Protein AF-0000000086599008 (afdb_homodimer)

Nearest PDB structures (foldseek):
  5wx5-assembly1_A  TM=8.275E-01  e=1.636E-22  Tetradium ruticarpum
  5wx4-assembly1_A  TM=8.277E-01  e=3.297E-22  Tetradium ruticarpum
  1xes-assembly2_C  TM=8.003E-01  e=1.735E-22  Pinus sylvestris
  7cb3-assembly1_B  TM=7.772E-01  e=2.545E-21  Mycobacterium marinum M
  2h84-assembly1_B  TM=8.017E-01  e=1.384E-20  Dictyostelium discoideum AX4

Solvent-accessible surface area (backbone atoms only — not comparable to full-atom values): 46824 Å² total; per-residue (Å²): 117,66,68,59,52,45,48,60,50,46,48,55,48,24,47,49,48,21,53,48,46,48,51,45,52,56,54,65,46,42,41,41,24,33,55,44,67,23,55,42,69,80,62,77,90,32,46,41,30,67,67,55,55,46,50,58,43,66,70,32,82,88,50,54,68,67,57,42,42,48,50,53,52,50,33,53,68,41,47,45,44,58,62,16,33,46,57,67,52,59,79,70,68,37,48,82,68,53,41,73,63,52,25,49,52,56,50,47,57,39,49,71,48,14,45,58,49,36,28,58,77,65,72,46,56,55,61,59,39,42,30,40,34,27,38,28,23,63,55,46,41,37,37,14,72,48,32,49,50,29,32,74,57,47,30,45,44,63,38,45,73,44,33,36,22,9,46,37,28,24,34,45,59,52,49,50,48,55,51,47,40,45,26,62,76,44,75,70,39,33,32,39,38,38,24,26,52,43,52,48,57,43,45,43,72,72,81,51,63,41,23,45,50,41,62,58,44,54,23,50,36,25,30,26,35,36,33,33,35,36,71,90,48,54,87,65,18,43,29,36,61,75,46,76,44,63,32,36,42,16,43,40,66,69,34,31,62,16,33,31,53,49,62,51,97,86,64,51,44,22,38,35,52,41,90,53,31,59,58,40,50,50,54,39,48,53,57,40,45,68,65,43,43,77,75,56,42,49,67,68,58,54,50,51,40,51,50,46,45,48,51,48,52,54,44,50,75,65,44,94,75,70,77,72,75,74,73,68,70,68,58,68,76,46,33,72,40,55,28,41,35,30,82,36,50,68,48,47,50,51,50,32,62,74,53,67,53,53,71,76,48,44,41,36,26,54,51,31,20,17,48,38,25,20,13,49,26,21,21,39,57,52,15,47,33,46,40,21,43,69,51,65,43,39,56,70,36,27,38,37,37,40,26,50,21,38,17,25,30,25,31,35,35,35,31,31,27,61,38,73,38,57,59,26,72,78,38,60,88,52,51,86,67,52,80,67,91,68,79,69,41,68,59,49,78,77,42,60,57,67,75,55,78,64,73,86,72,64,65,74,80,77,84,127,116,66,67,59,53,45,49,60,51,45,49,55,48,24,48,50,49,22,53,50,45,48,51,46,52,56,53,64,46,41,40,41,25,33,54,46,66,23,55,43,69,80,62,77,88,31,46,42,30,66,66,54,54,44,49,56,42,65,69,33,83,86,50,55,68,68,57,41,44,50,50,53,53,50,32,52,69,41,48,44,43,58,62,16,33,45,58,66,51,60,79,69,68,37,50,83,65,54,42,71,62,52,24,48,52,55,51,47,57,39,49,71,48,14,46,60,50,37,28,59,78,66,72,47,56,54,59,60,38,43,32,39,36,28,37,28,22,64,55,47,40,37,37,15,71,48,32,49,50,31,33,74,56,47,30,43,43,64,38,45,74,43,34,36,23,8,45,38,28,24,34,44,60,53,50,50,48,55,50,46,39,44,26,63,77,43,75,70,39,33,33,39,39,38,25,25,52,43,52,47,56,41,43,43,72,69,83,53,64,41,24,44,50,40,64,57,43,54,23,50,34,25,30,25,36,36,34,31,35,35,71,91,48,54,85,66,18,45,30,36,59,74,46,75,45,63,32,36,42,17,43,38,64,69,33,31,61,17,32,30,51,49,60,52,97,85,64,52,42,22,39,36,52,42,90,52,33,58,58,39,50,51,52,39,48,53,57,38,43,68,65,43,45,77,75,54,43,47,68,67,57,54,49,50,40,51,50,46,44,48,52,48,53,54,45,51,74,65,44,93,76,71,78,74,76,75,73,69,70,70,59,68,76,47,34,73,41,55,29,42,37,30,82,37,49,67,49,48,49,51,50,32,62,74,53,67,52,51,70,76,47,46,40,35,25,53,51,31,20,16,48,38,26,20,12,49,26,22,23,41,57,52,16,46,32,45,38,20,44,68,52,67,43,38,56,70,37,27,37,37,37,40,28,50,21,38,18,25,32,23,30,35,33,35,30,31,26,60,39,74,39,56,59,27,72,78,38,57,87,51,52,87,68,54,81,68,92,68,79,70,41,71,59,47,77,77,42,59,57,69,74,55,78,64,74,88,70,64,66,74,79,79,84,125

Foldseek 3Di:
DVVVVVCVVCVVVVVVVVVVVVVVVLVQLLWKFWLDKFKDDDDQVFFAALVLLLVLLVVQPQHDDVLSLLLSVLLQAFLAAGGAGAQPCSVVNNLVPFDLVSLLVLVVSGLVPTVVVGCVVSVHALQQAQEEEEEEAPHDDPVGSQVVSCVVRVYHPNRHYYYHYNWWQQVQLVRSVVVSVVSSPDGWHKYKYKYFYRCRLANFNHRDSQQSSCVSFAGGMIMIIIMHSHPVCLLSTFKIFQDKDKDFDLVDPLQQPQWAWDADPVGTIGIGHHPCNLVSLLVQVVVRCVVCVVRQADPVLVVVLVVQQVVVVVVCVVDVDDPDDRDARACVRRAVAEQEQLPTDSNLVSVCVNNVHDCVRSFLSSQLCHNHGHRMNCSSVSSVLLCLQVQNAAAQGKYKYWYFTHSTMIMITIIGGHHGGHDNRNNVVPSVCDDPPDSRHVVCVVPVCSPVPDPVPDDPPDPD/DVVVVVCVVCVVVVVVVVVVVCVVVLVQLLWKFWLDKFKDDDDQVFFAALVLLLVLLVVQPQHDDVLSLLLSVLLQAFLAAGGAGAQPCSVVSNLVPFDLVSLLVLVVSGLVPTVCVGCVVSVHALQQAQEEEEEEAPHDDPVGSQVVSCVVRVYHPNRHYYYHYNWWQQVQLVRSVVVSVVSSPDGWHKYKYKYFYRCRLANFNHRDSQQSSCVSFAGGMIMIIIMHSHPVCLLSTFKIFQDKDKDFDLVDPLQQPQWDWDADPVRTIGIGHHPCNLVSLLVQVVVRCVVCVVRFADPVLVVVLVVQQVVVVVVCVVDVDDPDDRDARACVRRAVAEQEQLPTDSNLVSVCVNNVHDCVRSFLSSQLCHNHGHRMNCSSVSSVLLCLQVQNAAAQGKYKYWYFTHSTMIMITIIGGHHGGHDNRVNVVPSVCDDPPDSRHVVCVVPVCSPVPDPVPDDPPDPD

Organism: Rhododendron simsii (NCBI:txid118357)

InterPro domains:
  IPR012392 Very-long-chain 3-ketoacyl-CoA synthase [PIRSF036417] (17-447)
  IPR012392 Very-long-chain 3-ketoacyl-CoA synthase [PTHR31561] (13-436)
  IPR013601 FAE1/Type III polyketide synthase-like protein [PF08392] (26-313)
  IPR013747 Beta-ketoacyl-[acyl-carrier-protein] synthase III, C-terminal [PF08541] (335-416)
  IPR016039 Thiolase-like [G3DSA:3.40.47.10] (51-417)
  IPR016039 Thiolase-like [SSF53901] (23-230)
  IPR016039 Thiolase-like [SSF53901] (244-418)

Radius of gyration: 29.87 Å; Cα contacts (8 Å, |Δi|>4): 1946; chains: 2; bounding box: 101×78×95 Å

Structure (mmCIF, N/CA/C/O backbone):
data_AF-0000000086599008-model_v1
#
loop_
_entity.id
_entity.type
_entity.pdbx_description
1 polymer '3-ketoacyl-CoA synthase'
#
loop_
_atom_site.group_PDB
_atom_site.id
_atom_site.type_symbol
_atom_site.label_atom_id
_atom_site.label_alt_id
_atom_site.label_comp_id
_atom_site.label_asym_id
_atom_site.label_entity_id
_atom_site.label_seq_id
_atom_site.pdbx_PDB_ins_code
_atom_site.Cartn_x
_atom_site.Cartn_y
_atom_site.Cartn_z
_atom_site.occupancy
_atom_site.B_iso_or_equiv
_atom_site.auth_seq_id
_atom_site.auth_comp_id
_atom_site.auth_asym_id
_atom_site.auth_atom_id
_atom_site.pdbx_PDB_model_num
ATOM 1 N N . MET A 1 1 ? 62.406 -3.705 0.628 1 47.66 1 MET A N 1
ATOM 2 C CA . MET A 1 1 ? 61.938 -3.184 1.903 1 47.66 1 MET A CA 1
ATOM 3 C C . MET A 1 1 ? 60.969 -2.02 1.687 1 47.66 1 MET A C 1
ATOM 5 O O . MET A 1 1 ? 59.969 -1.896 2.393 1 47.66 1 MET A O 1
ATOM 9 N N . ASP A 1 2 ? 61.281 -1.154 0.633 1 55.72 2 ASP A N 1
ATOM 10 C CA . ASP A 1 2 ? 60.625 0.132 0.427 1 55.72 2 ASP A CA 1
ATOM 11 C C . ASP A 1 2 ? 59.219 -0.053 -0.178 1 55.72 2 ASP A C 1
ATOM 13 O O . ASP A 1 2 ? 58.281 0.649 0.194 1 55.72 2 ASP A O 1
ATOM 17 N N . ASN A 1 3 ? 59.156 -0.973 -1.075 1 58.06 3 ASN A N 1
ATOM 18 C CA . ASN A 1 3 ? 57.875 -1.162 -1.749 1 58.06 3 ASN A CA 1
ATOM 19 C C . ASN A 1 3 ? 56.844 -1.786 -0.819 1 58.06 3 ASN A C 1
ATOM 21 O O . ASN A 1 3 ? 55.656 -1.479 -0.913 1 58.06 3 ASN A O 1
ATOM 25 N N . PHE A 1 4 ? 57.375 -2.59 0.137 1 58.69 4 PHE A N 1
ATOM 26 C CA . PHE A 1 4 ? 56.5 -3.225 1.094 1 58.69 4 PHE A CA 1
ATOM 27 C C . PHE A 1 4 ? 55.906 -2.193 2.059 1 58.69 4 PHE A C 1
ATOM 29 O O . PHE A 1 4 ? 54.719 -2.236 2.385 1 58.69 4 PHE A O 1
ATOM 36 N N . LEU A 1 5 ? 56.781 -1.281 2.449 1 54.84 5 LEU A N 1
ATOM 37 C CA . LEU A 1 5 ? 56.312 -0.228 3.355 1 54.84 5 LEU A CA 1
ATOM 38 C C . LEU A 1 5 ? 55.344 0.703 2.664 1 54.84 5 LEU A C 1
ATOM 40 O O . LEU A 1 5 ? 54.375 1.154 3.277 1 54.84 5 LEU A O 1
ATOM 44 N N . LEU A 1 6 ? 55.625 0.881 1.395 1 55.94 6 LEU A N 1
ATOM 45 C CA . LEU A 1 6 ? 54.688 1.704 0.617 1 55.94 6 LEU A CA 1
ATOM 46 C C . LEU A 1 6 ? 53.344 1.042 0.515 1 55.94 6 LEU A C 1
ATOM 48 O O . LEU A 1 6 ? 52.312 1.71 0.643 1 55.94 6 LEU A O 1
ATOM 52 N N . LEU A 1 7 ? 53.406 -0.237 0.346 1 58.81 7 LEU A N 1
ATOM 53 C CA . LEU A 1 7 ? 52.125 -0.974 0.258 1 58.81 7 LEU A CA 1
ATOM 54 C C . LEU A 1 7 ? 51.406 -0.952 1.593 1 58.81 7 LEU A C 1
ATOM 56 O O . LEU A 1 7 ? 50.156 -0.876 1.626 1 58.81 7 LEU A O 1
ATOM 60 N N . LEU A 1 8 ? 52.188 -0.824 2.666 1 61.72 8 LEU A N 1
ATOM 61 C CA . LEU A 1 8 ? 51.625 -0.815 4.004 1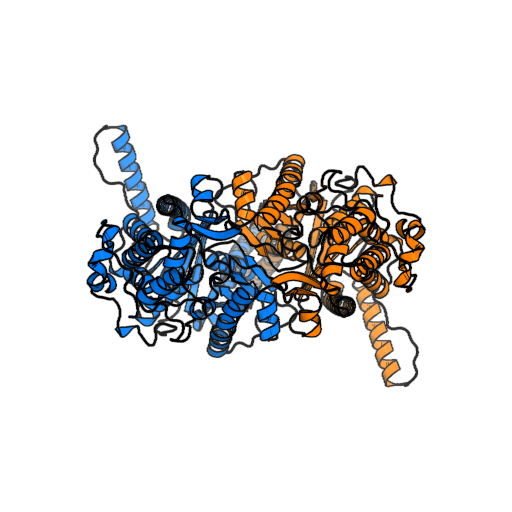 61.72 8 LEU A CA 1
ATOM 62 C C . LEU A 1 8 ? 50.875 0.492 4.273 1 61.72 8 LEU A C 1
ATOM 64 O O . LEU A 1 8 ? 49.906 0.511 5 1 61.72 8 LEU A O 1
ATOM 68 N N . TYR A 1 9 ? 51.469 1.512 3.656 1 60.59 9 TYR A N 1
ATOM 69 C CA . TYR A 1 9 ? 50.812 2.805 3.881 1 60.59 9 TYR A CA 1
ATOM 70 C C . TYR A 1 9 ? 49.75 3.084 2.818 1 60.59 9 TYR A C 1
ATOM 72 O O . TYR A 1 9 ? 48.719 3.689 3.107 1 60.59 9 TYR A O 1
ATOM 80 N N . ILE A 1 10 ? 50.062 2.592 1.676 1 57.19 10 ILE A N 1
ATOM 81 C CA . ILE A 1 10 ? 49.156 2.922 0.56 1 57.19 10 ILE A CA 1
ATOM 82 C C . ILE A 1 10 ? 47.875 2.131 0.677 1 57.19 10 ILE A C 1
ATOM 84 O O . ILE A 1 10 ? 46.781 2.662 0.411 1 57.19 10 ILE A O 1
ATOM 88 N N . ALA A 1 11 ? 48.031 0.983 1.202 1 62.31 11 ALA A N 1
ATOM 89 C CA . ALA A 1 11 ? 46.844 0.135 1.267 1 62.31 11 ALA A CA 1
ATOM 90 C C . ALA A 1 11 ? 45.812 0.681 2.271 1 62.31 11 ALA A C 1
ATOM 92 O O . ALA A 1 11 ? 44.656 0.869 1.942 1 62.31 11 ALA A O 1
ATOM 93 N N . PRO A 1 12 ? 46.344 1.029 3.449 1 63.88 12 PRO A N 1
ATOM 94 C CA . PRO A 1 12 ? 45.375 1.584 4.395 1 63.88 12 PRO A CA 1
ATOM 95 C C . PRO A 1 12 ? 44.844 2.947 3.961 1 63.88 12 PRO A C 1
ATOM 97 O O . PRO A 1 12 ? 43.656 3.238 4.141 1 63.88 12 PRO A O 1
ATOM 100 N N . LEU A 1 13 ? 45.688 3.693 3.393 1 60.97 13 LEU A N 1
ATOM 101 C CA . LEU A 1 13 ? 45.25 5.012 2.941 1 60.97 13 LEU A CA 1
ATOM 102 C C . LEU A 1 13 ? 44.281 4.895 1.776 1 60.97 13 LEU A C 1
ATOM 104 O O . LEU A 1 13 ? 43.312 5.645 1.705 1 60.97 13 LEU A O 1
ATOM 108 N N . SER A 1 14 ? 44.594 4.02 0.906 1 58.94 14 SER A N 1
ATOM 109 C CA . SER A 1 14 ? 43.688 3.773 -0.205 1 58.94 14 SER A CA 1
ATOM 110 C C . SER A 1 14 ? 42.344 3.246 0.29 1 58.94 14 SER A C 1
ATOM 112 O O . SER A 1 14 ? 41.312 3.631 -0.228 1 58.94 14 SER A O 1
ATOM 114 N N . TYR A 1 15 ? 42.438 2.469 1.334 1 63.31 15 TYR A N 1
ATOM 115 C CA . TYR A 1 15 ? 41.219 1.973 1.946 1 63.31 15 TYR A CA 1
ATOM 116 C C . TYR A 1 15 ? 40.438 3.107 2.602 1 63.31 15 TYR A C 1
ATOM 118 O O . TYR A 1 15 ? 39.219 3.188 2.465 1 63.31 15 TYR A O 1
ATOM 126 N N . LEU A 1 16 ? 41.219 3.936 3.199 1 62.75 16 LEU A N 1
ATOM 127 C CA . LEU A 1 16 ? 40.562 5.082 3.838 1 62.75 16 LEU A CA 1
ATOM 128 C C . LEU A 1 16 ? 39.938 6.004 2.799 1 62.75 16 LEU A C 1
ATOM 130 O O . LEU A 1 16 ? 38.812 6.492 2.988 1 62.75 16 LEU A O 1
ATOM 134 N N . PHE A 1 17 ? 40.625 6.188 1.761 1 62 17 PHE A N 1
ATOM 135 C CA . PHE A 1 17 ? 40.094 7.027 0.695 1 62 17 PHE A CA 1
ATOM 136 C C . PHE A 1 17 ? 38.875 6.367 0.039 1 62 17 PHE A C 1
ATOM 138 O O . PHE A 1 17 ? 37.906 7.043 -0.29 1 62 17 PHE A O 1
ATOM 145 N N . PHE A 1 18 ? 39 5.145 0.009 1 59.31 18 PHE A N 1
ATOM 146 C CA . PHE A 1 18 ? 37.875 4.375 -0.521 1 59.31 18 PHE A CA 1
ATOM 147 C C . PHE A 1 18 ? 36.656 4.527 0.367 1 59.31 18 PHE A C 1
ATOM 149 O O . PHE A 1 18 ? 35.531 4.754 -0.128 1 59.31 18 PHE A O 1
ATOM 156 N N . LYS A 1 19 ? 36.875 4.391 1.533 1 61.34 19 LYS A N 1
ATOM 157 C CA . LYS A 1 19 ? 35.781 4.539 2.482 1 61.34 19 LYS A CA 1
ATOM 158 C C . LYS A 1 19 ? 35.188 5.949 2.438 1 61.34 19 LYS A C 1
ATOM 160 O O . LYS A 1 19 ? 33.969 6.129 2.504 1 61.34 19 LYS A O 1
ATOM 165 N N . LEU A 1 20 ? 36.094 6.789 2.24 1 61.5 20 LEU A N 1
ATOM 166 C CA . LEU A 1 20 ? 35.656 8.18 2.174 1 61.5 20 LEU A CA 1
ATOM 167 C C . LEU A 1 20 ? 34.875 8.438 0.887 1 61.5 20 LEU A C 1
ATOM 169 O O . LEU A 1 20 ? 33.812 9.094 0.907 1 61.5 20 LEU A O 1
ATOM 173 N N . PHE A 1 21 ? 35.344 7.914 -0.182 1 57.62 21 PHE A N 1
ATOM 174 C CA . PHE A 1 21 ? 34.656 8.086 -1.454 1 57.62 21 PHE A CA 1
ATOM 175 C C . PHE A 1 21 ? 33.312 7.379 -1.441 1 57.62 21 PHE A C 1
ATOM 177 O O . PHE A 1 21 ? 32.344 7.895 -1.982 1 57.62 21 PHE A O 1
ATOM 184 N N . LYS A 1 22 ? 33.344 6.273 -0.887 1 57.28 22 LYS A N 1
ATOM 185 C CA . LYS A 1 22 ? 32.094 5.547 -0.727 1 57.28 22 LYS A CA 1
ATOM 186 C C . LYS A 1 22 ? 31.078 6.367 0.068 1 57.28 22 LYS A C 1
ATOM 188 O O . LYS A 1 22 ? 29.906 6.426 -0.288 1 57.28 22 LYS A O 1
ATOM 193 N N . LEU A 1 23 ? 31.641 6.867 0.99 1 57.47 23 LEU A N 1
ATOM 194 C CA . LEU A 1 23 ? 30.781 7.695 1.838 1 57.47 23 LEU A CA 1
ATOM 195 C C . LEU A 1 23 ? 30.281 8.914 1.075 1 57.47 23 LEU A C 1
ATOM 197 O O . LEU A 1 23 ? 29.109 9.281 1.195 1 57.47 23 LEU A O 1
ATOM 201 N N . ILE A 1 24 ? 31.203 9.367 0.272 1 57.69 24 ILE A N 1
ATOM 202 C CA . ILE A 1 24 ? 30.828 10.57 -0.472 1 57.69 24 ILE A CA 1
ATOM 203 C C . ILE A 1 24 ? 29.844 10.195 -1.578 1 57.69 24 ILE A C 1
ATOM 205 O O . ILE A 1 24 ? 28.844 10.898 -1.793 1 57.69 24 ILE A O 1
ATOM 209 N N . ASP A 1 25 ? 30.172 9.211 -2.297 1 56.62 25 ASP A N 1
ATOM 210 C CA . ASP A 1 25 ? 29.328 8.766 -3.398 1 56.62 25 ASP A CA 1
ATOM 211 C C . ASP A 1 25 ? 27.938 8.359 -2.898 1 56.62 25 ASP A C 1
ATOM 213 O O . ASP A 1 25 ? 26.938 8.672 -3.535 1 56.62 25 ASP A O 1
ATOM 217 N N . GLN A 1 26 ? 27.953 7.645 -1.909 1 55.84 26 GLN A N 1
ATOM 218 C CA . GLN A 1 26 ? 26.672 7.234 -1.317 1 55.84 26 GLN A CA 1
ATOM 219 C C . GLN A 1 26 ? 25.859 8.445 -0.887 1 55.84 26 GLN A C 1
ATOM 221 O O . GLN A 1 26 ? 24.625 8.453 -1.035 1 55.84 26 GLN A O 1
ATOM 226 N N . LYS A 1 27 ? 26.641 9.391 -0.465 1 57 27 LYS A N 1
ATOM 227 C CA . LYS A 1 27 ? 25.953 10.586 0.018 1 57 27 LYS A CA 1
ATOM 228 C C . LYS A 1 27 ? 25.406 11.414 -1.143 1 57 27 LYS A C 1
ATOM 230 O O . LYS A 1 27 ? 24.328 11.992 -1.052 1 57 27 LYS A O 1
ATOM 235 N N . ARG A 1 28 ? 26.219 11.57 -2.225 1 53.62 28 ARG A N 1
ATOM 236 C CA . ARG A 1 28 ? 25.812 12.43 -3.338 1 53.62 28 ARG A CA 1
ATOM 237 C C . ARG A 1 28 ? 24.578 11.883 -4.035 1 53.62 28 ARG A C 1
ATOM 239 O O . ARG A 1 28 ? 23.688 12.641 -4.414 1 53.62 28 ARG A O 1
ATOM 246 N N . HIS A 1 29 ? 24.562 10.594 -4.332 1 55.94 29 HIS A N 1
ATOM 247 C CA . HIS A 1 29 ? 23.5 10.039 -5.156 1 55.94 29 HIS A CA 1
ATOM 248 C C . HIS A 1 29 ? 22.297 9.633 -4.305 1 55.94 29 HIS A C 1
ATOM 250 O O . HIS A 1 29 ? 21.297 9.133 -4.828 1 55.94 29 HIS A O 1
ATOM 256 N N . GLN A 1 30 ? 22.375 10.125 -3.131 1 69 30 GLN A N 1
ATOM 257 C CA . GLN A 1 30 ? 21.281 9.688 -2.264 1 69 30 GLN A CA 1
ATOM 258 C C . GLN A 1 30 ? 20.375 10.859 -1.895 1 69 30 GLN A C 1
ATOM 260 O O . GLN A 1 30 ? 19.531 10.734 -1.007 1 69 30 GLN A O 1
ATOM 265 N N . CYS A 1 31 ? 20.484 11.828 -2.869 1 89.44 31 CYS A N 1
ATOM 266 C CA . CYS A 1 31 ? 19.656 12.992 -2.553 1 89.44 31 CYS A CA 1
ATOM 267 C C . CYS A 1 31 ? 18.219 12.789 -3.039 1 89.44 31 CYS A C 1
ATOM 269 O O . CYS A 1 31 ? 17.984 12.047 -3.994 1 89.44 31 CYS A O 1
ATOM 271 N N . CYS A 1 32 ? 17.359 13.305 -2.381 1 97 32 CYS A N 1
ATOM 272 C CA . CYS A 1 32 ? 15.938 13.312 -2.711 1 97 32 CYS A CA 1
ATOM 273 C C . CYS A 1 32 ? 15.422 14.742 -2.871 1 97 32 CYS A C 1
ATOM 275 O O . CYS A 1 32 ? 15.367 15.5 -1.898 1 97 32 CYS A O 1
ATOM 277 N N . TYR A 1 33 ? 15.078 15.086 -4.137 1 98.19 33 TYR A N 1
ATOM 278 C CA . TYR A 1 33 ? 14.617 16.438 -4.457 1 98.19 33 TYR A CA 1
ATOM 279 C C . TYR A 1 33 ? 13.141 16.422 -4.844 1 98.19 33 TYR A C 1
ATOM 281 O O . TYR A 1 33 ? 12.672 15.508 -5.516 1 98.19 33 TYR A O 1
ATOM 289 N N . ILE A 1 34 ? 12.461 17.438 -4.402 1 98.75 34 ILE A N 1
ATOM 290 C CA . ILE A 1 34 ? 11.156 17.719 -4.984 1 98.75 34 ILE A CA 1
ATOM 291 C C . ILE A 1 34 ? 11.312 18.688 -6.156 1 98.75 34 ILE A C 1
ATOM 293 O O . ILE A 1 34 ? 11.836 19.797 -5.988 1 98.75 34 ILE A O 1
ATOM 297 N N . LEU A 1 35 ? 10.867 18.266 -7.293 1 98.5 35 LEU A N 1
ATOM 298 C CA . LEU A 1 35 ? 10.914 19.141 -8.461 1 98.5 35 LEU A CA 1
ATOM 299 C C . LEU A 1 35 ? 9.695 20.062 -8.516 1 98.5 35 LEU A C 1
ATOM 301 O O . LEU A 1 35 ? 9.805 21.219 -8.93 1 98.5 35 LEU A O 1
ATOM 305 N N . ASP A 1 36 ? 8.609 19.484 -8.211 1 98.62 36 ASP A N 1
ATOM 306 C CA . ASP A 1 36 ? 7.348 20.219 -8.195 1 98.62 36 ASP A CA 1
ATOM 307 C C . ASP A 1 36 ? 6.27 19.453 -7.43 1 98.62 36 ASP A C 1
ATOM 309 O O . ASP A 1 36 ? 6.441 18.281 -7.117 1 98.62 36 ASP A O 1
ATOM 313 N N . TYR A 1 37 ? 5.262 20.141 -7.023 1 98.81 37 TYR A N 1
ATOM 314 C CA . TYR A 1 37 ? 4.051 19.547 -6.461 1 98.81 37 TYR A CA 1
ATOM 315 C C . TYR A 1 37 ? 2.82 20.359 -6.832 1 98.81 37 TYR A C 1
ATOM 317 O O . TYR A 1 37 ? 2.898 21.594 -6.965 1 98.81 37 TYR A O 1
ATOM 325 N N . GLN A 1 38 ? 1.698 19.656 -7.047 1 98.75 38 GLN A N 1
ATOM 326 C CA . GLN A 1 38 ? 0.44 20.312 -7.395 1 98.75 38 GLN A CA 1
ATOM 327 C C . GLN A 1 38 ? -0.715 19.75 -6.57 1 98.75 38 GLN A C 1
ATOM 329 O O . GLN A 1 38 ? -1.015 18.562 -6.637 1 98.75 38 GLN A O 1
ATOM 334 N N . CYS A 1 39 ? -1.359 20.656 -5.836 1 98.69 39 CYS A N 1
ATOM 335 C CA . CYS A 1 39 ? -2.531 20.281 -5.051 1 98.69 39 CYS A CA 1
ATOM 336 C C . CYS A 1 39 ? -3.801 20.391 -5.887 1 98.69 39 CYS A C 1
ATOM 338 O O . CYS A 1 39 ? -3.838 21.109 -6.887 1 98.69 39 CYS A O 1
ATOM 340 N N . TYR A 1 40 ? -4.75 19.625 -5.449 1 98.62 40 TYR A N 1
ATOM 341 C CA . TYR A 1 40 ? -6.051 19.578 -6.109 1 98.62 40 TYR A CA 1
ATOM 342 C C . TYR A 1 40 ? -7 20.609 -5.508 1 98.62 40 TYR A C 1
ATOM 344 O O . TYR A 1 40 ? -7.109 20.719 -4.285 1 98.62 40 TYR A O 1
ATOM 352 N N . LYS A 1 41 ? -7.578 21.344 -6.324 1 98.06 41 LYS A N 1
ATOM 353 C CA . LYS A 1 41 ? -8.656 22.266 -5.957 1 98.06 41 LYS A CA 1
ATOM 354 C C . LYS A 1 41 ? -9.914 21.984 -6.77 1 98.06 41 LYS A C 1
ATOM 356 O O . LYS A 1 41 ? -9.977 22.312 -7.961 1 98.06 41 LYS A O 1
ATOM 361 N N . PRO A 1 42 ? -10.93 21.422 -6.113 1 97.62 42 PRO A N 1
ATOM 362 C CA . PRO A 1 42 ? -12.172 21.172 -6.848 1 97.62 42 PRO A CA 1
ATOM 363 C C . PRO A 1 42 ? -12.844 22.469 -7.328 1 97.62 42 PRO A C 1
ATOM 365 O O . PRO A 1 42 ? -12.469 23.562 -6.898 1 97.62 42 PRO A O 1
ATOM 368 N N . THR A 1 43 ? -13.844 22.266 -8.25 1 96.06 43 THR A N 1
ATOM 369 C CA . THR A 1 43 ? -14.602 23.406 -8.758 1 96.06 43 THR A CA 1
ATOM 370 C C . THR A 1 43 ? -15.531 23.969 -7.68 1 96.06 43 THR A C 1
ATOM 372 O O . THR A 1 43 ? -15.844 23.281 -6.703 1 96.06 43 THR A O 1
ATOM 375 N N . ASP A 1 44 ? -15.977 25.156 -7.848 1 96.19 44 ASP A N 1
ATOM 376 C CA . ASP A 1 44 ? -16.703 25.906 -6.828 1 96.19 44 ASP A CA 1
ATOM 377 C C . ASP A 1 44 ? -18.031 25.234 -6.488 1 96.19 44 ASP A C 1
ATOM 379 O O . ASP A 1 44 ? -18.562 25.422 -5.391 1 96.19 44 ASP A O 1
ATOM 383 N N . ASP A 1 45 ? -18.531 24.469 -7.402 1 95.75 45 ASP A N 1
ATOM 384 C CA . ASP A 1 45 ? -19.797 23.781 -7.148 1 95.75 45 ASP A CA 1
ATOM 385 C C . ASP A 1 45 ? -19.625 22.703 -6.094 1 95.75 45 ASP A C 1
ATOM 387 O O . ASP A 1 45 ? -20.609 22.172 -5.574 1 95.75 45 ASP A O 1
ATOM 391 N N . ARG A 1 46 ? -18.406 22.5 -5.676 1 97 46 ARG A N 1
ATOM 392 C CA . ARG A 1 46 ? -18.125 21.469 -4.684 1 97 46 ARG A CA 1
ATOM 393 C C . ARG A 1 46 ? -17.812 22.078 -3.326 1 97 46 ARG A C 1
ATOM 395 O O . ARG A 1 46 ? -17.312 21.391 -2.428 1 97 46 ARG A O 1
ATOM 402 N N . LYS A 1 47 ? -18 23.375 -3.148 1 97.62 47 LYS A N 1
ATOM 403 C CA . LYS A 1 47 ? -17.766 24.016 -1.861 1 97.62 47 LYS A CA 1
ATOM 404 C C . LYS A 1 47 ? -18.828 23.625 -0.847 1 97.62 47 LYS A C 1
ATOM 406 O O . LYS A 1 47 ? -20.031 23.688 -1.143 1 97.62 47 LYS A O 1
ATOM 411 N N . LEU A 1 48 ? -18.359 23.266 0.293 1 96.19 48 LEU A N 1
ATOM 412 C CA . LEU A 1 48 ? -19.234 22.812 1.36 1 96.19 48 LEU A CA 1
ATOM 413 C C . LEU A 1 48 ? -19.375 23.875 2.445 1 96.19 48 LEU A C 1
ATOM 415 O O . LEU A 1 48 ? -18.516 23.984 3.322 1 96.19 48 LEU A O 1
ATOM 419 N N . SER A 1 49 ? -20.484 24.531 2.48 1 93.12 49 SER A N 1
ATOM 420 C CA . SER A 1 49 ? -20.75 25.531 3.521 1 93.12 49 SER A CA 1
ATOM 421 C C . SER A 1 49 ? -21.328 24.859 4.77 1 93.12 49 SER A C 1
ATOM 423 O O . SER A 1 49 ? -21.797 23.734 4.719 1 93.12 49 SER A O 1
ATOM 425 N N . THR A 1 50 ? -21.172 25.594 5.867 1 90.81 50 THR A N 1
ATOM 426 C CA . THR A 1 50 ? -21.781 25.125 7.105 1 90.81 50 THR A CA 1
ATOM 427 C C . THR A 1 50 ? -23.281 24.906 6.93 1 90.81 50 THR A C 1
ATOM 429 O O . THR A 1 50 ? -23.828 23.922 7.41 1 90.81 50 THR A O 1
ATOM 432 N N . GLN A 1 51 ? -23.922 25.797 6.238 1 89.12 51 GLN A N 1
ATOM 433 C CA . GLN A 1 51 ? -25.359 25.688 5.977 1 89.12 51 GLN A CA 1
ATOM 434 C C . GLN A 1 51 ? -25.688 24.422 5.195 1 89.12 51 GLN A C 1
ATOM 436 O O . GLN A 1 51 ? -26.625 23.703 5.531 1 89.12 51 GLN A O 1
ATOM 441 N N . PHE A 1 52 ? -24.953 24.172 4.172 1 92.56 52 PHE A N 1
ATOM 442 C CA . PHE A 1 52 ? -25.219 22.984 3.365 1 92.56 52 PHE A CA 1
ATOM 443 C C . PHE A 1 52 ? -24.953 21.719 4.172 1 92.56 52 PHE A C 1
ATOM 445 O O . PHE A 1 52 ? -25.656 20.719 4.004 1 92.56 52 PHE A O 1
ATOM 452 N N . SER A 1 53 ? -23.953 21.734 4.977 1 91.81 53 SER A N 1
ATOM 453 C CA . SER A 1 53 ? -23.719 20.609 5.863 1 91.81 53 SER A CA 1
ATOM 454 C C . SER A 1 53 ? -24.953 20.297 6.707 1 91.81 53 SER A C 1
ATOM 456 O O . SER A 1 53 ? -25.281 19.125 6.926 1 91.81 53 SER A O 1
ATOM 458 N N . GLY A 1 54 ? -25.5 21.328 7.215 1 88.38 54 GLY A N 1
ATOM 459 C CA . GLY A 1 54 ? -26.734 21.156 7.953 1 88.38 54 GLY A CA 1
ATOM 460 C C . GLY A 1 54 ? -27.859 20.578 7.109 1 88.38 54 GLY A C 1
ATOM 461 O O . GLY A 1 54 ? -28.625 19.734 7.586 1 88.38 54 GLY A O 1
ATOM 462 N N . GLU A 1 55 ? -27.969 21 5.875 1 90.94 55 GLU A N 1
ATOM 463 C CA . GLU A 1 55 ? -29 20.5 4.961 1 90.94 55 GLU A CA 1
ATOM 464 C C . GLU A 1 55 ? -28.812 19 4.703 1 90.94 55 GLU A C 1
ATOM 466 O O . GLU A 1 55 ? -29.797 18.266 4.527 1 90.94 55 GLU A O 1
ATOM 471 N N . VAL A 1 56 ? -27.578 18.578 4.613 1 91 56 VAL A N 1
ATOM 472 C CA . VAL A 1 56 ? -27.281 17.156 4.391 1 91 56 VAL A CA 1
ATOM 473 C C . VAL A 1 56 ? -27.859 16.328 5.539 1 91 56 VAL A C 1
ATOM 475 O O . VAL A 1 56 ? -28.422 15.25 5.312 1 91 56 VAL A O 1
ATOM 478 N N . ILE A 1 57 ? -27.703 16.797 6.715 1 87.62 57 ILE A N 1
ATOM 479 C CA . ILE A 1 57 ? -28.234 16.109 7.879 1 87.62 57 ILE A CA 1
ATOM 480 C C . ILE A 1 57 ? -29.75 16.109 7.828 1 87.62 57 ILE A C 1
ATOM 482 O O . ILE A 1 57 ? -30.406 15.102 8.117 1 87.62 57 ILE A O 1
ATOM 486 N N . LYS A 1 58 ? -30.297 17.203 7.453 1 87.06 58 LYS A N 1
ATOM 487 C CA . LYS A 1 58 ? -31.75 17.359 7.441 1 87.06 58 LYS A CA 1
ATOM 488 C C . LYS A 1 58 ? -32.406 16.422 6.441 1 87.06 58 LYS A C 1
ATOM 490 O O . LYS A 1 58 ? -33.531 15.938 6.668 1 87.06 58 LYS A O 1
ATOM 495 N N . ARG A 1 59 ? -31.734 16.188 5.426 1 89.06 59 ARG A N 1
ATOM 496 C CA . ARG A 1 59 ? -32.375 15.383 4.391 1 89.06 59 ARG A CA 1
ATOM 497 C C . ARG A 1 59 ? -32.219 13.898 4.691 1 89.06 59 ARG A C 1
ATOM 499 O O . ARG A 1 59 ? -32.875 13.062 4.066 1 89.06 59 ARG A O 1
ATOM 506 N N . ASN A 1 60 ? -31.438 13.641 5.633 1 85.31 60 ASN A N 1
ATOM 507 C CA . ASN A 1 60 ? -31.344 12.258 6.102 1 85.31 60 ASN A CA 1
ATOM 508 C C . ASN A 1 60 ? -32.438 11.938 7.117 1 85.31 60 ASN A C 1
ATOM 510 O O . ASN A 1 60 ? -32.375 12.367 8.266 1 85.31 60 ASN A O 1
ATOM 514 N N . THR A 1 61 ? -33.281 11.125 6.785 1 81.06 61 THR A N 1
ATOM 515 C CA . THR A 1 61 ? -34.5 10.883 7.555 1 81.06 61 THR A CA 1
ATOM 516 C C . THR A 1 61 ? -34.156 10.133 8.844 1 81.06 61 THR A C 1
ATOM 518 O O . THR A 1 61 ? -35 10.094 9.766 1 81.06 61 THR A O 1
ATOM 521 N N . ASN A 1 62 ? -33.094 9.602 8.875 1 79.06 62 ASN A N 1
ATOM 522 C CA . ASN A 1 62 ? -32.719 8.828 10.055 1 79.06 62 ASN A CA 1
ATOM 523 C C . ASN A 1 62 ? -32.094 9.711 11.125 1 79.06 62 ASN A C 1
ATOM 525 O O . ASN A 1 62 ? -31.781 9.242 12.227 1 79.06 62 ASN A O 1
ATOM 529 N N . LEU A 1 63 ? -31.969 10.977 10.773 1 85.06 63 LEU A N 1
ATOM 530 C CA . LEU A 1 63 ? -31.312 11.898 11.695 1 85.06 63 LEU A CA 1
ATOM 531 C C . LEU A 1 63 ? -32.281 12.984 12.156 1 85.06 63 LEU A C 1
ATOM 533 O O . LEU A 1 63 ? -33.281 13.258 11.492 1 85.06 63 LEU A O 1
ATOM 537 N N . GLY A 1 64 ? -31.938 13.508 13.383 1 83.38 64 GLY A N 1
ATOM 538 C CA . GLY A 1 64 ? -32.844 14.5 13.945 1 83.38 64 GLY A CA 1
ATOM 539 C C . GLY A 1 64 ? -32.125 15.766 14.391 1 83.38 64 GLY A C 1
ATOM 540 O O . GLY A 1 64 ? -31.016 16.062 13.914 1 83.38 64 GLY A O 1
ATOM 541 N N . LEU A 1 65 ? -32.781 16.5 15.242 1 83.44 65 LEU A N 1
ATOM 542 C CA . LEU A 1 65 ? -32.312 17.812 15.703 1 83.44 65 LEU A CA 1
ATOM 543 C C . LEU A 1 65 ? -31.031 17.688 16.5 1 83.44 65 LEU A C 1
ATOM 545 O O . LEU A 1 65 ? -30.172 18.578 16.438 1 83.44 65 LEU A O 1
ATOM 549 N N . ASN A 1 66 ? -30.938 16.656 17.234 1 86.06 66 ASN A N 1
ATOM 550 C CA . ASN A 1 66 ? -29.75 16.469 18.062 1 86.06 66 ASN A CA 1
ATOM 551 C C . ASN A 1 66 ? -28.5 16.344 17.219 1 86.06 66 ASN A C 1
ATOM 553 O O . ASN A 1 66 ? -27.469 16.953 17.516 1 86.06 66 ASN A O 1
ATOM 557 N N . GLU A 1 67 ? -28.578 15.484 16.203 1 88.31 67 GLU A N 1
ATOM 558 C CA . GLU A 1 67 ? -27.453 15.312 15.297 1 88.31 67 GLU A CA 1
ATOM 559 C C . GLU A 1 67 ? -27.156 16.594 14.523 1 88.31 67 GLU A C 1
ATOM 561 O O . GLU A 1 67 ? -26 16.922 14.281 1 88.31 67 GLU A O 1
ATOM 566 N N . TYR A 1 68 ? -28.234 17.297 14.156 1 87.88 68 TYR A N 1
ATOM 567 C CA . TYR A 1 68 ? -28.109 18.562 13.453 1 87.88 68 TYR A CA 1
ATOM 568 C C . TYR A 1 68 ? -27.359 19.578 14.297 1 87.88 68 TYR A C 1
ATOM 570 O O . TYR A 1 68 ? -26.391 20.188 13.828 1 87.88 68 TYR A O 1
ATOM 578 N N . LYS A 1 69 ? -27.719 19.75 15.523 1 86.19 69 LYS A N 1
ATOM 579 C CA . LYS A 1 69 ? -27.062 20.688 16.438 1 86.19 69 LYS A CA 1
ATOM 580 C C . LYS A 1 69 ? -25.625 20.281 16.703 1 86.19 69 LYS A C 1
ATOM 582 O O . LYS A 1 69 ? -24.734 21.141 16.75 1 86.19 69 LYS A O 1
ATOM 587 N N . PHE A 1 70 ? -25.484 19.078 16.922 1 89.25 70 PHE A N 1
ATOM 588 C CA . PHE A 1 70 ? -24.141 18.578 17.188 1 89.25 70 PHE A CA 1
ATOM 589 C C . PHE A 1 70 ? -23.203 18.891 16.031 1 89.25 70 PHE A C 1
ATOM 591 O O . PHE A 1 70 ? -22.078 19.375 16.25 1 89.25 70 PHE A O 1
ATOM 598 N N . LEU A 1 71 ? -23.641 18.547 14.859 1 87.69 71 LEU A N 1
ATOM 599 C CA . LEU A 1 71 ? -22.828 18.766 13.664 1 87.69 71 LEU A CA 1
ATOM 600 C C . LEU A 1 71 ? -22.438 20.234 13.547 1 87.69 71 LEU A C 1
ATOM 602 O O . LEU A 1 71 ? -21.281 20.562 13.312 1 87.69 71 LEU A O 1
ATOM 606 N N . LEU A 1 72 ? -23.375 21.094 13.68 1 85.31 72 LEU A N 1
ATOM 607 C CA . LEU A 1 72 ? -23.141 22.516 13.516 1 85.31 72 LEU A CA 1
ATOM 608 C C . LEU A 1 72 ? -22.172 23.031 14.578 1 85.31 72 LEU A C 1
ATOM 610 O O . LEU A 1 72 ? -21.266 23.812 14.273 1 85.31 72 LEU A O 1
ATOM 614 N N . LYS A 1 73 ? -22.359 22.594 15.781 1 86.06 73 LYS A N 1
ATOM 615 C CA . LYS A 1 73 ? -21.453 22.984 16.859 1 86.06 73 LYS A CA 1
ATOM 616 C C . LYS A 1 73 ? -20.031 22.516 16.578 1 86.06 73 LYS A C 1
ATOM 618 O O . LYS A 1 73 ? -19.062 23.234 16.844 1 86.06 73 LYS A O 1
ATOM 623 N N . ALA A 1 74 ? -19.984 21.312 16.109 1 88.69 74 ALA A N 1
ATOM 624 C CA . ALA A 1 74 ? -18.672 20.734 15.797 1 88.69 74 ALA A CA 1
ATOM 625 C C . ALA A 1 74 ? -17.969 21.516 14.703 1 88.69 74 ALA A C 1
ATOM 627 O O . ALA A 1 74 ? -16.766 21.781 14.789 1 88.69 74 ALA A O 1
ATOM 628 N N . ILE A 1 75 ? -18.672 21.891 13.68 1 88.56 75 ILE A N 1
ATOM 629 C CA . ILE A 1 75 ? -18.078 22.625 12.562 1 88.56 75 ILE A CA 1
ATOM 630 C C . ILE A 1 75 ? -17.609 24 13.031 1 88.56 75 ILE A C 1
ATOM 632 O O . ILE A 1 75 ? -16.484 24.406 12.742 1 88.56 75 ILE A O 1
ATOM 636 N N . VAL A 1 76 ? -18.375 24.641 13.797 1 83.12 76 VAL A N 1
ATOM 637 C CA . VAL A 1 76 ? -18.094 26 14.234 1 83.12 76 VAL A CA 1
ATOM 638 C C . VAL A 1 76 ? -16.859 26 15.141 1 83.12 76 VAL A C 1
ATOM 640 O O . VAL A 1 76 ? -16.078 26.953 15.125 1 83.12 76 VAL A O 1
ATOM 643 N N . SER A 1 77 ? -16.703 24.969 15.859 1 84.25 77 SER A N 1
ATOM 644 C CA . SER A 1 77 ? -15.594 24.906 16.812 1 84.25 77 SER A CA 1
ATOM 645 C C . SER A 1 77 ? -14.336 24.328 16.188 1 84.25 77 SER A C 1
ATOM 647 O O . SER A 1 77 ? -13.258 24.359 16.781 1 84.25 77 SER A O 1
ATOM 649 N N . SER A 1 78 ? -14.375 23.812 15.023 1 87.44 78 SER A N 1
ATOM 650 C CA . SER A 1 78 ? -13.281 23.047 14.43 1 87.44 78 SER A CA 1
ATOM 651 C C . SER A 1 78 ? -12.273 23.969 13.75 1 87.44 78 SER A C 1
ATOM 653 O O . SER A 1 78 ? -11.148 23.547 13.461 1 87.44 78 SER A O 1
ATOM 655 N N . GLY A 1 79 ? -12.602 25.203 13.469 1 88.44 79 GLY A N 1
ATOM 656 C CA . GLY A 1 79 ? -11.734 26.109 12.75 1 88.44 79 GLY A CA 1
ATOM 657 C C . GLY A 1 79 ? -11.875 26.016 11.242 1 88.44 79 GLY A C 1
ATOM 658 O O . GLY A 1 79 ? -11.156 26.672 10.5 1 88.44 79 GLY A O 1
ATOM 659 N N . ILE A 1 80 ? -12.852 25.234 10.773 1 92.88 80 ILE A N 1
ATOM 660 C CA . ILE A 1 80 ? -13.102 25.047 9.352 1 92.88 80 ILE A CA 1
ATOM 661 C C . ILE A 1 80 ? -13.945 26.203 8.812 1 92.88 80 ILE A C 1
ATOM 663 O O . ILE A 1 80 ? -14.875 26.656 9.484 1 92.88 80 ILE A O 1
ATOM 667 N N . GLY A 1 81 ? -13.633 26.609 7.621 1 92.31 81 GLY A N 1
ATOM 668 C CA . GLY A 1 81 ? -14.336 27.734 7.02 1 92.31 81 GLY A CA 1
ATOM 669 C C . GLY A 1 81 ? -15.461 27.297 6.098 1 92.31 81 GLY A C 1
ATOM 670 O O . GLY A 1 81 ? -15.875 26.141 6.102 1 92.31 81 GLY A O 1
ATOM 671 N N . GLU A 1 82 ? -15.898 28.281 5.281 1 92.75 82 GLU A N 1
ATOM 672 C CA . GLU A 1 82 ? -17.125 28.125 4.508 1 92.75 82 GLU A CA 1
ATOM 673 C C . GLU A 1 82 ? -16.812 27.688 3.076 1 92.75 82 GLU A C 1
ATOM 675 O O . GLU A 1 82 ? -17.734 27.391 2.301 1 92.75 82 GLU A O 1
ATOM 680 N N . LYS A 1 83 ? -15.562 27.609 2.771 1 95.5 83 LYS A N 1
ATOM 681 C CA . LYS A 1 83 ? -15.211 27.391 1.372 1 95.5 83 LYS A CA 1
ATOM 682 C C . LYS A 1 83 ? -14.375 26.125 1.201 1 95.5 83 LYS A C 1
ATOM 684 O O . LYS A 1 83 ? -13.508 26.062 0.325 1 95.5 83 LYS A O 1
ATOM 689 N N . THR A 1 84 ? -14.531 25.172 2.104 1 97.06 84 THR A N 1
ATOM 690 C CA . THR A 1 84 ? -13.891 23.875 1.938 1 97.06 84 THR A CA 1
ATOM 691 C C . THR A 1 84 ? -14.656 23.016 0.929 1 97.06 84 THR A C 1
ATOM 693 O O . THR A 1 84 ? -15.68 23.453 0.396 1 97.06 84 THR A O 1
ATOM 696 N N . TYR A 1 85 ? -14.125 21.844 0.606 1 98.19 85 TYR A N 1
ATOM 697 C CA . TYR A 1 85 ? -14.727 21.078 -0.485 1 98.19 85 TYR A CA 1
ATOM 698 C C . TYR A 1 85 ? -15.172 19.703 -0.009 1 98.19 85 TYR A C 1
ATOM 700 O O . TYR A 1 85 ? -14.586 19.141 0.921 1 98.19 85 TYR A O 1
ATOM 708 N N . ALA A 1 86 ? -16.203 19.156 -0.635 1 97.44 86 ALA A N 1
ATOM 709 C CA . ALA A 1 86 ? -16.703 17.797 -0.405 1 97.44 86 ALA A CA 1
ATOM 710 C C . ALA A 1 86 ? -16.906 17.062 -1.724 1 97.44 86 ALA A C 1
ATOM 712 O O . ALA A 1 86 ? -16.922 17.672 -2.793 1 97.44 86 ALA A O 1
ATOM 713 N N . PRO A 1 87 ? -17 15.727 -1.667 1 96.5 87 PRO A N 1
ATOM 714 C CA . PRO A 1 87 ? -17.203 14.969 -2.902 1 96.5 87 PRO A CA 1
ATOM 715 C C . PRO A 1 87 ? -18.562 15.266 -3.551 1 96.5 87 PRO A C 1
ATOM 717 O O . PRO A 1 87 ? -19.516 15.617 -2.855 1 96.5 87 PRO A O 1
ATOM 720 N N . ARG A 1 88 ? -18.625 15 -4.805 1 95.12 88 ARG A N 1
ATOM 721 C CA . ARG A 1 88 ? -19.812 15.289 -5.602 1 95.12 88 ARG A CA 1
ATOM 722 C C . ARG A 1 88 ? -21.016 14.523 -5.066 1 95.12 88 ARG A C 1
ATOM 724 O O . ARG A 1 88 ? -22.156 15.016 -5.137 1 95.12 88 ARG A O 1
ATOM 731 N N . MET A 1 89 ? -20.844 13.336 -4.629 1 92.69 89 MET A N 1
ATOM 732 C CA . MET A 1 89 ? -21.938 12.469 -4.191 1 92.69 89 MET A CA 1
ATOM 733 C C . MET A 1 89 ? -22.734 13.125 -3.078 1 92.69 89 MET A C 1
ATOM 735 O O . MET A 1 89 ? -23.938 12.891 -2.961 1 92.69 89 MET A O 1
ATOM 739 N N . VAL A 1 90 ? -22.141 13.961 -2.273 1 93.81 90 VAL A N 1
ATOM 740 C CA . VAL A 1 90 ? -22.812 14.656 -1.182 1 93.81 90 VAL A CA 1
ATOM 741 C C . VAL A 1 90 ? -23.812 15.672 -1.749 1 93.81 90 VAL A C 1
ATOM 743 O O . VAL A 1 90 ? -24.922 15.812 -1.236 1 93.81 90 VAL A O 1
ATOM 746 N N . PHE A 1 91 ? -23.422 16.312 -2.764 1 95.12 91 PHE A N 1
ATOM 747 C CA . PHE A 1 91 ? -24.25 17.328 -3.393 1 95.12 91 PHE A CA 1
ATOM 748 C C . PHE A 1 91 ? -25.359 16.688 -4.23 1 95.12 91 PHE A C 1
ATOM 750 O O . PHE A 1 91 ? -26.422 17.281 -4.426 1 95.12 91 PHE A O 1
ATOM 757 N N . ASP A 1 92 ? -25.062 15.484 -4.645 1 93.25 92 ASP A N 1
ATOM 758 C CA . ASP A 1 92 ? -26.047 14.75 -5.438 1 93.25 92 ASP A CA 1
ATOM 759 C C . ASP A 1 92 ? -27.078 14.055 -4.539 1 93.25 92 ASP A C 1
ATOM 761 O O . ASP A 1 92 ? -28.016 13.438 -5.031 1 93.25 92 ASP A O 1
ATOM 765 N N . GLY A 1 93 ? -26.953 14.117 -3.344 1 92.19 93 GLY A N 1
ATOM 766 C CA . GLY A 1 93 ? -27.891 13.523 -2.41 1 92.19 93 GLY A CA 1
ATOM 767 C C . GLY A 1 93 ? -27.703 12.023 -2.252 1 92.19 93 GLY A C 1
ATOM 768 O O . GLY A 1 93 ? -28.672 11.297 -1.981 1 92.19 93 GLY A O 1
ATOM 769 N N . ARG A 1 94 ? -26.547 11.531 -2.396 1 90.81 94 ARG A N 1
ATOM 770 C CA . ARG A 1 94 ? -26.328 10.086 -2.389 1 90.81 94 ARG A CA 1
ATOM 771 C C . ARG A 1 94 ? -25.5 9.664 -1.177 1 90.81 94 ARG A C 1
ATOM 773 O O . ARG A 1 94 ? -24.891 8.594 -1.176 1 90.81 94 ARG A O 1
ATOM 780 N N . GLU A 1 95 ? -25.469 10.445 -0.134 1 89.38 95 GLU A N 1
ATOM 781 C CA . GLU A 1 95 ? -24.609 10.18 1.017 1 89.38 95 GLU A CA 1
ATOM 782 C C . GLU A 1 95 ? -25.109 8.977 1.813 1 89.38 95 GLU A C 1
ATOM 784 O O . GLU A 1 95 ? -24.359 8.398 2.605 1 89.38 95 GLU A O 1
ATOM 789 N N . THR A 1 96 ? -26.359 8.523 1.594 1 88.62 96 THR A N 1
ATOM 790 C CA . THR A 1 96 ? -26.906 7.41 2.359 1 88.62 96 THR A CA 1
ATOM 791 C C . THR A 1 96 ? -26.625 6.086 1.664 1 88.62 96 THR A C 1
ATOM 793 O O . THR A 1 96 ? -26.781 5.016 2.262 1 88.62 96 THR A O 1
ATOM 796 N N . ASP A 1 97 ? -26.172 6.117 0.479 1 86.62 97 ASP A N 1
ATOM 797 C CA . ASP A 1 97 ? -25.891 4.891 -0.261 1 86.62 97 ASP A CA 1
ATOM 798 C C . ASP A 1 97 ? -24.672 5.055 -1.165 1 86.62 97 ASP A C 1
ATOM 800 O O . ASP A 1 97 ? -24.781 4.91 -2.385 1 86.62 97 ASP A O 1
ATOM 804 N N . PRO A 1 98 ? -23.594 5.32 -0.486 1 88.38 98 PRO A N 1
ATOM 805 C CA . PRO A 1 98 ? -22.391 5.48 -1.304 1 88.38 98 PRO A CA 1
ATOM 806 C C . PRO A 1 98 ? -21.891 4.156 -1.878 1 88.38 98 PRO A C 1
ATOM 808 O O . PRO A 1 98 ? -22.078 3.102 -1.265 1 88.38 98 PRO A O 1
ATOM 811 N N . THR A 1 99 ? -21.281 4.191 -3.086 1 86.31 99 THR A N 1
ATOM 812 C CA . THR A 1 99 ? -20.719 3.01 -3.732 1 86.31 99 THR A CA 1
ATOM 813 C C . THR A 1 99 ? -19.203 3.111 -3.826 1 86.31 99 THR A C 1
ATOM 815 O O . THR A 1 99 ? -18.625 4.18 -3.598 1 86.31 99 THR A O 1
ATOM 818 N N . LEU A 1 100 ? -18.578 2.004 -4.152 1 87.69 100 LEU A N 1
ATOM 819 C CA . LEU A 1 100 ? -17.141 1.995 -4.426 1 87.69 100 LEU A CA 1
ATOM 820 C C . LEU A 1 100 ? -16.812 2.906 -5.602 1 87.69 100 LEU A C 1
ATOM 822 O O . LEU A 1 100 ? -15.773 3.566 -5.605 1 87.69 100 LEU A O 1
ATOM 826 N N . GLU A 1 101 ? -17.688 2.922 -6.516 1 90.19 101 GLU A N 1
ATOM 827 C CA . GLU A 1 101 ? -17.484 3.73 -7.715 1 90.19 101 GLU A CA 1
ATOM 828 C C . GLU A 1 101 ? -17.469 5.219 -7.379 1 90.19 101 GLU A C 1
ATOM 830 O O . GLU A 1 101 ? -16.75 5.992 -8.016 1 90.19 101 GLU A O 1
ATOM 835 N N . ASP A 1 102 ? -18.219 5.621 -6.43 1 93.06 102 ASP A N 1
ATOM 836 C CA . ASP A 1 102 ? -18.188 7.012 -5.992 1 93.06 102 ASP A CA 1
ATOM 837 C C . ASP A 1 102 ? -16.781 7.402 -5.512 1 93.06 102 ASP A C 1
ATOM 839 O O . ASP A 1 102 ? -16.328 8.516 -5.773 1 93.06 102 ASP A O 1
ATOM 843 N N . GLY A 1 103 ? -16.172 6.477 -4.793 1 94.69 103 GLY A N 1
ATOM 844 C CA . GLY A 1 103 ? -14.82 6.719 -4.332 1 94.69 103 GLY A CA 1
ATOM 845 C C . GLY A 1 103 ? -13.805 6.793 -5.461 1 94.69 103 GLY A C 1
ATOM 846 O O . GLY A 1 103 ? -12.898 7.621 -5.43 1 94.69 103 GLY A O 1
ATOM 847 N N . VAL A 1 104 ? -13.992 5.973 -6.445 1 95.19 104 VAL A N 1
ATOM 848 C CA . VAL A 1 104 ? -13.086 5.918 -7.586 1 95.19 104 VAL A CA 1
ATOM 849 C C . VAL A 1 104 ? -13.195 7.211 -8.391 1 95.19 104 VAL A C 1
ATOM 851 O O . VAL A 1 104 ? -12.18 7.809 -8.758 1 95.19 104 VAL A O 1
ATOM 854 N N . VAL A 1 105 ? -14.406 7.625 -8.625 1 94.69 105 VAL A N 1
ATOM 855 C CA . VAL A 1 105 ? -14.648 8.836 -9.398 1 94.69 105 VAL A CA 1
ATOM 856 C C . VAL A 1 105 ? -14.039 10.039 -8.688 1 94.69 105 VAL A C 1
ATOM 858 O O . VAL A 1 105 ? -13.445 10.914 -9.32 1 94.69 105 VAL A O 1
ATOM 861 N N . GLU A 1 106 ? -14.203 10.055 -7.402 1 96.44 106 GLU A N 1
ATOM 862 C CA . GLU A 1 106 ? -13.609 11.102 -6.582 1 96.44 106 GLU A CA 1
ATOM 863 C C . GLU A 1 106 ? -12.102 11.18 -6.789 1 96.44 106 GLU A C 1
ATOM 865 O O . GLU A 1 106 ? -11.547 12.266 -6.961 1 96.44 106 GLU A O 1
ATOM 870 N N . MET A 1 107 ? -11.406 10.039 -6.84 1 97.81 107 MET A N 1
ATOM 871 C CA . MET A 1 107 ? -9.961 9.977 -7.023 1 97.81 107 MET A CA 1
ATOM 872 C C . MET A 1 107 ? -9.578 10.367 -8.445 1 97.81 107 MET A C 1
ATOM 874 O O . MET A 1 107 ? -8.586 11.07 -8.664 1 97.81 107 MET A O 1
ATOM 878 N N . GLU A 1 108 ? -10.359 9.953 -9.367 1 97.31 108 GLU A N 1
ATOM 879 C CA . GLU A 1 108 ? -10.062 10.234 -10.766 1 97.31 108 GLU A CA 1
ATOM 880 C C . GLU A 1 108 ? -10.148 11.734 -11.055 1 97.31 108 GLU A C 1
ATOM 882 O O . GLU A 1 108 ? -9.375 12.258 -11.859 1 97.31 108 GLU A O 1
ATOM 887 N N . GLU A 1 109 ? -11.102 12.453 -10.406 1 97.31 109 GLU A N 1
ATOM 888 C CA . GLU A 1 109 ? -11.172 13.906 -10.547 1 97.31 109 GLU A CA 1
ATOM 889 C C . GLU A 1 109 ? -9.867 14.562 -10.109 1 97.31 109 GLU A C 1
ATOM 891 O O . GLU A 1 109 ? -9.352 15.461 -10.789 1 97.31 109 GLU A O 1
ATOM 896 N N . PHE A 1 110 ? -9.367 14.102 -9.07 1 97.88 110 PHE A N 1
ATOM 897 C CA . PHE A 1 110 ? -8.094 14.578 -8.555 1 97.88 110 PHE A CA 1
ATOM 898 C C . PHE A 1 110 ? -6.953 14.219 -9.5 1 97.88 110 PHE A C 1
ATOM 900 O O . PHE A 1 110 ? -6.125 15.07 -9.836 1 97.88 110 PHE A O 1
ATOM 907 N N . PHE A 1 111 ? -6.867 12.938 -9.953 1 98.69 111 PHE A N 1
ATOM 908 C CA . PHE A 1 111 ? -5.805 12.484 -10.844 1 98.69 111 PHE A CA 1
ATOM 909 C C . PHE A 1 111 ? -5.785 13.312 -12.117 1 98.69 111 PHE A C 1
ATOM 911 O O . PHE A 1 111 ? -4.715 13.719 -12.586 1 98.69 111 PHE A O 1
ATOM 918 N N . ASP A 1 112 ? -6.953 13.609 -12.648 1 98.31 112 ASP A N 1
ATOM 919 C CA . ASP A 1 112 ? -7.102 14.281 -13.93 1 98.31 112 ASP A CA 1
ATOM 920 C C . ASP A 1 112 ? -6.727 15.758 -13.828 1 98.31 112 ASP A C 1
ATOM 922 O O . ASP A 1 112 ? -6.5 16.422 -14.836 1 98.31 112 ASP A O 1
ATOM 926 N N . ASP A 1 113 ? -6.645 16.203 -12.633 1 98.25 113 ASP A N 1
ATOM 927 C CA . ASP A 1 113 ? -6.293 17.609 -12.406 1 98.25 113 ASP A CA 1
ATOM 928 C C . ASP A 1 113 ? -4.809 17.75 -12.094 1 98.25 113 ASP A C 1
ATOM 930 O O . ASP A 1 113 ? -4.062 18.359 -12.867 1 98.25 113 ASP A O 1
ATOM 934 N N . SER A 1 114 ? -4.359 17.156 -11.094 1 98.62 114 SER A N 1
ATOM 935 C CA . SER A 1 114 ? -3.074 17.484 -10.484 1 98.62 114 SER A CA 1
ATOM 936 C C . SER A 1 114 ? -1.927 16.781 -11.203 1 98.62 114 SER A C 1
ATOM 938 O O . SER A 1 114 ? -0.815 17.312 -11.273 1 98.62 114 SER A O 1
ATOM 940 N N . ILE A 1 115 ? -2.123 15.539 -11.734 1 98.81 115 ILE A N 1
ATOM 941 C CA . ILE A 1 115 ? -1.041 14.766 -12.336 1 98.81 115 ILE A CA 1
ATOM 942 C C . ILE A 1 115 ? -0.598 15.43 -13.633 1 98.81 115 ILE A C 1
ATOM 944 O O . ILE A 1 115 ? 0.59 15.695 -13.828 1 98.81 115 ILE A O 1
ATOM 948 N N . PRO A 1 116 ? -1.553 15.766 -14.578 1 98.5 116 PRO A N 1
ATOM 949 C CA . PRO A 1 116 ? -1.086 16.453 -15.781 1 98.5 116 PRO A CA 1
ATOM 950 C C . PRO A 1 116 ? -0.437 17.812 -15.469 1 98.5 116 PRO A C 1
ATOM 952 O O . PRO A 1 116 ? 0.513 18.203 -16.156 1 98.5 116 PRO A O 1
ATOM 955 N N . LYS A 1 117 ? -0.886 18.547 -14.461 1 98.25 117 LYS A N 1
ATOM 956 C CA . LYS A 1 117 ? -0.322 19.844 -14.094 1 98.25 117 LYS A CA 1
ATOM 957 C C . LYS A 1 117 ? 1.138 19.719 -13.664 1 98.25 117 LYS A C 1
ATOM 959 O O . LYS A 1 117 ? 2.004 20.438 -14.156 1 98.25 117 LYS A O 1
ATOM 964 N N . VAL A 1 118 ? 1.387 18.766 -12.766 1 98.56 118 VAL A N 1
ATOM 965 C CA . VAL A 1 118 ? 2.736 18.641 -12.227 1 98.56 118 VAL A CA 1
ATOM 966 C C . VAL A 1 118 ? 3.688 18.156 -13.312 1 98.56 118 VAL A C 1
ATOM 968 O O . VAL A 1 118 ? 4.836 18.594 -13.391 1 98.56 118 VAL A O 1
ATOM 971 N N . LEU A 1 119 ? 3.258 17.25 -14.141 1 98.56 119 LEU A N 1
ATOM 972 C CA . LEU A 1 119 ? 4.094 16.719 -15.211 1 98.56 119 LEU A CA 1
ATOM 973 C C . LEU A 1 119 ? 4.371 17.781 -16.266 1 98.56 119 LEU A C 1
ATOM 975 O O . LEU A 1 119 ? 5.512 17.938 -16.703 1 98.56 119 LEU A O 1
ATOM 979 N N . SER A 1 120 ? 3.363 18.578 -16.656 1 98.06 120 SER A N 1
ATOM 980 C CA . SER A 1 120 ? 3.518 19.625 -17.672 1 98.06 120 SER A CA 1
ATOM 981 C C . SER A 1 120 ? 4.441 20.734 -17.188 1 98.06 120 SER A C 1
ATOM 983 O O . SER A 1 120 ? 5.324 21.172 -17.922 1 98.06 120 SER A O 1
ATOM 985 N N . ARG A 1 121 ? 4.242 21.141 -15.984 1 96.81 121 ARG A N 1
ATOM 986 C CA . ARG A 1 121 ? 5.047 22.219 -15.406 1 96.81 121 ARG A CA 1
ATOM 987 C C . ARG A 1 121 ? 6.516 21.812 -15.312 1 96.81 121 ARG A C 1
ATOM 989 O O . ARG A 1 121 ? 7.406 22.656 -15.453 1 96.81 121 ARG A O 1
ATOM 996 N N . SER A 1 122 ? 6.688 20.547 -15.133 1 96.81 122 SER A N 1
ATOM 997 C CA . SER A 1 122 ? 8.055 20.047 -14.992 1 96.81 122 SER A CA 1
ATOM 998 C C . SER A 1 122 ? 8.602 19.547 -16.328 1 96.81 122 SER A C 1
ATOM 1000 O O . SER A 1 122 ? 9.75 19.109 -16.391 1 96.81 122 SER A O 1
ATOM 1002 N N . ARG A 1 123 ? 7.809 19.5 -17.359 1 97.06 123 ARG A N 1
ATOM 1003 C CA . ARG A 1 123 ? 8.18 19.016 -18.688 1 97.06 123 ARG A CA 1
ATOM 1004 C C . ARG A 1 123 ? 8.656 17.578 -18.641 1 97.06 123 ARG A C 1
ATOM 1006 O O . ARG A 1 123 ? 9.719 17.25 -19.172 1 97.06 123 ARG A O 1
ATOM 1013 N N . ILE A 1 124 ? 7.945 16.828 -17.938 1 97.56 124 ILE A N 1
ATOM 1014 C CA . ILE A 1 124 ? 8.219 15.406 -17.812 1 97.56 124 ILE A CA 1
ATOM 1015 C C . ILE A 1 124 ? 7.074 14.602 -18.422 1 97.56 124 ILE A C 1
ATOM 1017 O O . ILE A 1 124 ? 5.902 14.891 -18.156 1 97.56 124 ILE A O 1
ATOM 1021 N N . SER A 1 125 ? 7.402 13.664 -19.25 1 98.12 125 SER A N 1
ATOM 1022 C CA . SER A 1 125 ? 6.414 12.766 -19.828 1 98.12 125 SER A CA 1
ATOM 1023 C C . SER A 1 125 ? 6.023 11.664 -18.844 1 98.12 125 SER A C 1
ATOM 1025 O O . SER A 1 125 ? 6.855 11.211 -18.047 1 98.12 125 SER A O 1
ATOM 1027 N N . PRO A 1 126 ? 4.762 11.234 -18.922 1 98.31 126 PRO A N 1
ATOM 1028 C CA . PRO A 1 126 ? 4.395 10.078 -18.094 1 98.31 126 PRO A CA 1
ATOM 1029 C C . PRO A 1 126 ? 5.309 8.875 -18.312 1 98.31 126 PRO A C 1
ATOM 1031 O O . PRO A 1 126 ? 5.539 8.086 -17.406 1 98.31 126 PRO A O 1
ATOM 1034 N N . GLN A 1 127 ? 5.887 8.711 -19.484 1 97.94 127 GLN A N 1
ATOM 1035 C CA . GLN A 1 127 ? 6.758 7.594 -19.828 1 97.94 127 GLN A CA 1
ATOM 1036 C C . GLN A 1 127 ? 8.117 7.719 -19.141 1 97.94 127 GLN A C 1
ATOM 1038 O O . GLN A 1 127 ? 8.883 6.758 -19.109 1 97.94 127 GLN A O 1
ATOM 1043 N N . ASP A 1 128 ? 8.383 8.867 -18.562 1 97.81 128 ASP A N 1
ATOM 1044 C CA . ASP A 1 128 ? 9.656 9.094 -17.906 1 97.81 128 ASP A CA 1
ATOM 1045 C C . ASP A 1 128 ? 9.578 8.758 -16.422 1 97.81 128 ASP A C 1
ATOM 1047 O O . ASP A 1 128 ? 10.594 8.758 -15.719 1 97.81 128 ASP A O 1
ATOM 1051 N N . ILE A 1 129 ? 8.445 8.461 -15.969 1 98.75 129 ILE A N 1
ATOM 1052 C CA . ILE A 1 129 ? 8.281 8.141 -14.555 1 98.75 129 ILE A CA 1
ATOM 1053 C C . ILE A 1 129 ? 8.773 6.723 -14.281 1 98.75 129 ILE A C 1
ATOM 1055 O O . ILE A 1 129 ? 8.258 5.762 -14.859 1 98.75 129 ILE A O 1
ATOM 1059 N N . ASP A 1 130 ? 9.703 6.605 -13.336 1 98.5 130 ASP A N 1
ATOM 1060 C CA . ASP A 1 130 ? 10.305 5.32 -12.992 1 98.5 130 ASP A CA 1
ATOM 1061 C C . ASP A 1 130 ? 9.57 4.664 -11.828 1 98.5 130 ASP A C 1
ATOM 1063 O O . ASP A 1 130 ? 9.57 3.436 -11.703 1 98.5 130 ASP A O 1
ATOM 1067 N N . VAL A 1 131 ? 9.047 5.504 -10.953 1 98.75 131 VAL A N 1
ATOM 1068 C CA . VAL A 1 131 ? 8.406 5.023 -9.734 1 98.75 131 VAL A CA 1
ATOM 1069 C C . VAL A 1 131 ? 7.094 5.766 -9.508 1 98.75 131 VAL A C 1
ATOM 1071 O O . VAL A 1 131 ? 7.043 6.996 -9.609 1 98.75 131 VAL A O 1
ATOM 1074 N N . LEU A 1 132 ? 6.059 5.039 -9.266 1 98.88 132 LEU A N 1
ATOM 1075 C CA . LEU A 1 132 ? 4.758 5.598 -8.906 1 98.88 132 LEU A CA 1
ATOM 1076 C C . LEU A 1 132 ? 4.289 5.07 -7.555 1 98.88 132 LEU A C 1
ATOM 1078 O O . LEU A 1 132 ? 4.184 3.855 -7.363 1 98.88 132 LEU A O 1
ATOM 1082 N N . VAL A 1 133 ? 4.043 5.961 -6.594 1 98.88 133 VAL A N 1
ATOM 1083 C CA . VAL A 1 133 ? 3.492 5.594 -5.293 1 98.88 133 VAL A CA 1
ATOM 1084 C C . VAL A 1 133 ? 2.174 6.332 -5.066 1 98.88 133 VAL A C 1
ATOM 1086 O O . VAL A 1 133 ? 2.115 7.559 -5.164 1 98.88 133 VAL A O 1
ATOM 1089 N N . VAL A 1 134 ? 1.168 5.57 -4.801 1 98.81 134 VAL A N 1
ATOM 1090 C CA . VAL A 1 134 ? -0.142 6.145 -4.508 1 98.81 134 VAL A CA 1
ATOM 1091 C C . VAL A 1 134 ? -0.567 5.762 -3.092 1 98.81 134 VAL A C 1
ATOM 1093 O O . VAL A 1 134 ? -0.406 4.613 -2.676 1 98.81 134 VAL A O 1
ATOM 1096 N N . ASN A 1 135 ? -1.061 6.711 -2.34 1 98.06 135 ASN A N 1
ATOM 1097 C CA . ASN A 1 135 ? -1.613 6.383 -1.03 1 98.06 135 ASN A CA 1
ATOM 1098 C C . ASN A 1 135 ? -2.998 6.992 -0.836 1 98.06 135 ASN A C 1
ATOM 1100 O O . ASN A 1 135 ? -3.172 8.203 -0.993 1 98.06 135 ASN A O 1
ATOM 1104 N N . VAL A 1 136 ? -3.932 6.234 -0.642 1 97.81 136 VAL A N 1
ATOM 1105 C CA . VAL A 1 136 ? -5.312 6.5 -0.252 1 97.81 136 VAL A CA 1
ATOM 1106 C C . VAL A 1 136 ? -5.746 5.512 0.827 1 97.81 136 VAL A C 1
ATOM 1108 O O . VAL A 1 136 ? -5.746 4.301 0.602 1 97.81 136 VAL A O 1
ATOM 1111 N N . SER A 1 137 ? -6.168 5.988 1.898 1 96.5 137 SER A N 1
ATOM 1112 C CA . SER A 1 137 ? -6.277 5.125 3.07 1 96.5 137 SER A CA 1
ATOM 1113 C C . SER A 1 137 ? -7.586 4.344 3.061 1 96.5 137 SER A C 1
ATOM 1115 O O . SER A 1 137 ? -7.621 3.178 3.461 1 96.5 137 SER A O 1
ATOM 1117 N N . MET A 1 138 ? -8.633 4.922 2.588 1 94.19 138 MET A N 1
ATOM 1118 C CA . MET A 1 138 ? -9.922 4.305 2.889 1 94.19 138 MET A CA 1
ATOM 1119 C C . MET A 1 138 ? -10.57 3.754 1.622 1 94.19 138 MET A C 1
ATOM 1121 O O . MET A 1 138 ? -11.797 3.654 1.541 1 94.19 138 MET A O 1
ATOM 1125 N N . LEU A 1 139 ? -9.828 3.486 0.663 1 93.94 139 LEU A N 1
ATOM 1126 C CA . LEU A 1 139 ? -10.336 2.895 -0.57 1 93.94 139 LEU A CA 1
ATOM 1127 C C . LEU A 1 139 ? -9.375 1.833 -1.1 1 93.94 139 LEU A C 1
ATOM 1129 O O . LEU A 1 139 ? -8.188 2.098 -1.278 1 93.94 139 LEU A O 1
ATOM 1133 N N . ALA A 1 140 ? -9.898 0.645 -1.251 1 92.94 140 ALA A N 1
ATOM 1134 C CA . ALA A 1 140 ? -9.195 -0.421 -1.962 1 92.94 140 ALA A CA 1
ATOM 1135 C C . ALA A 1 140 ? -10.008 -0.911 -3.156 1 92.94 140 ALA A C 1
ATOM 1137 O O . ALA A 1 140 ? -11.195 -1.229 -3.021 1 92.94 140 ALA A O 1
ATOM 1138 N N . ILE A 1 141 ? -9.328 -0.87 -4.285 1 94.38 141 ILE A N 1
ATOM 1139 C CA . ILE A 1 141 ? -9.977 -1.327 -5.512 1 94.38 141 ILE A CA 1
ATOM 1140 C C . ILE A 1 141 ? -8.969 -2.092 -6.367 1 94.38 141 ILE A C 1
ATOM 1142 O O . ILE A 1 141 ? -7.762 -1.875 -6.262 1 94.38 141 ILE A O 1
ATOM 1146 N N . VAL A 1 142 ? -9.477 -3.082 -7.121 1 95.38 142 VAL A N 1
ATOM 1147 C CA . VAL A 1 142 ? -8.664 -3.861 -8.047 1 95.38 142 VAL A CA 1
ATOM 1148 C C . VAL A 1 142 ? -9.172 -3.678 -9.469 1 95.38 142 VAL A C 1
ATOM 1150 O O . VAL A 1 142 ? -10.352 -3.924 -9.75 1 95.38 142 VAL A O 1
ATOM 1153 N N . PRO A 1 143 ? -8.391 -3.281 -10.477 1 95.62 143 PRO A N 1
ATOM 1154 C CA . PRO A 1 143 ? -6.996 -2.885 -10.273 1 95.62 143 PRO A CA 1
ATOM 1155 C C . PRO A 1 143 ? -6.855 -1.655 -9.383 1 95.62 143 PRO A C 1
ATOM 1157 O O . PRO A 1 143 ? -7.789 -0.858 -9.273 1 95.62 143 PRO A O 1
ATOM 1160 N N . SER A 1 144 ? -5.676 -1.483 -8.828 1 97.31 144 SER A N 1
ATOM 1161 C CA . SER A 1 144 ? -5.402 -0.413 -7.879 1 97.31 144 SER A CA 1
ATOM 1162 C C . SER A 1 144 ? -5.582 0.958 -8.523 1 97.31 144 SER A C 1
ATOM 1164 O O . SER A 1 144 ? -5.641 1.072 -9.75 1 97.31 144 SER A O 1
ATOM 1166 N N . LEU A 1 145 ? -5.645 2.014 -7.641 1 98 145 LEU A N 1
ATOM 1167 C CA . LEU A 1 145 ? -5.648 3.391 -8.117 1 98 145 LEU A CA 1
ATOM 1168 C C . LEU A 1 145 ? -4.375 3.701 -8.898 1 98 145 LEU A C 1
ATOM 1170 O O . LEU A 1 145 ? -4.414 4.426 -9.898 1 98 145 LEU A O 1
ATOM 1174 N N . ALA A 1 146 ? -3.281 3.154 -8.484 1 98.44 146 ALA A N 1
ATOM 1175 C CA . ALA A 1 146 ? -2.025 3.348 -9.211 1 98.44 146 ALA A CA 1
ATOM 1176 C C . ALA A 1 146 ? -2.113 2.771 -10.625 1 98.44 146 ALA A C 1
ATOM 1178 O O . ALA A 1 146 ? -1.643 3.389 -11.578 1 98.44 146 ALA A O 1
ATOM 1179 N N . ALA A 1 147 ? -2.676 1.589 -10.695 1 97.94 147 ALA A N 1
ATOM 1180 C CA . ALA A 1 147 ? -2.842 0.979 -12.016 1 97.94 147 ALA A CA 1
ATOM 1181 C C . ALA A 1 147 ? -3.74 1.832 -12.906 1 97.94 147 ALA A C 1
ATOM 1183 O O . ALA A 1 147 ? -3.529 1.908 -14.117 1 97.94 147 ALA A O 1
ATOM 1184 N N . ARG A 1 148 ? -4.711 2.459 -12.344 1 97.75 148 ARG A N 1
ATOM 1185 C CA . ARG A 1 148 ? -5.598 3.34 -13.094 1 97.75 148 ARG A CA 1
ATOM 1186 C C . ARG A 1 148 ? -4.84 4.551 -13.633 1 97.75 148 ARG A C 1
ATOM 1188 O O . ARG A 1 148 ? -5.078 4.988 -14.758 1 97.75 148 ARG A O 1
ATOM 1195 N N . ILE A 1 149 ? -4 5.074 -12.812 1 98.75 149 ILE A N 1
ATOM 1196 C CA . ILE A 1 149 ? -3.158 6.18 -13.25 1 98.75 149 ILE A CA 1
ATOM 1197 C C . ILE A 1 149 ? -2.279 5.723 -14.414 1 98.75 149 ILE A C 1
ATOM 1199 O O . ILE A 1 149 ? -2.156 6.426 -15.422 1 98.75 149 ILE A O 1
ATOM 1203 N N . ILE A 1 150 ? -1.663 4.551 -14.289 1 98.5 150 ILE A N 1
ATOM 1204 C CA . ILE A 1 150 ? -0.812 3.996 -15.336 1 98.5 150 ILE A CA 1
ATOM 1205 C C . ILE A 1 150 ? -1.617 3.832 -16.625 1 98.5 150 ILE A C 1
ATOM 1207 O O . ILE A 1 150 ? -1.136 4.16 -17.703 1 98.5 150 ILE A O 1
ATOM 1211 N N . ASN A 1 151 ? -2.805 3.32 -16.484 1 98.19 151 ASN A N 1
ATOM 1212 C CA . ASN A 1 151 ? -3.666 3.127 -17.641 1 98.19 151 ASN A CA 1
ATOM 1213 C C . ASN A 1 151 ? -4.027 4.457 -18.297 1 98.19 151 ASN A C 1
ATOM 1215 O O . ASN A 1 151 ? -3.951 4.586 -19.531 1 98.19 151 ASN A O 1
ATOM 1219 N N . ARG A 1 152 ? -4.402 5.414 -17.5 1 98.06 152 ARG A N 1
ATOM 1220 C CA . ARG A 1 152 ? -4.871 6.707 -17.984 1 98.06 152 ARG A CA 1
ATOM 1221 C C . ARG A 1 152 ? -3.758 7.461 -18.703 1 98.06 152 ARG A C 1
ATOM 1223 O O . ARG A 1 152 ? -3.988 8.062 -19.75 1 98.06 152 ARG A O 1
ATOM 1230 N N . TYR A 1 153 ? -2.553 7.402 -18.156 1 98.5 153 TYR A N 1
ATOM 1231 C CA . TYR A 1 153 ? -1.477 8.234 -18.672 1 98.5 153 TYR A CA 1
ATOM 1232 C C . TYR A 1 153 ? -0.461 7.402 -19.453 1 98.5 153 TYR A C 1
ATOM 1234 O O . TYR A 1 153 ? 0.593 7.906 -19.844 1 98.5 153 TYR A O 1
ATOM 1242 N N . LYS A 1 154 ? -0.752 6.121 -19.656 1 98 154 LYS A N 1
ATOM 1243 C CA . LYS A 1 154 ? 0.023 5.207 -20.5 1 98 154 LYS A CA 1
ATOM 1244 C C . LYS A 1 154 ? 1.499 5.23 -20.109 1 98 154 LYS A C 1
ATOM 1246 O O . LYS A 1 154 ? 2.367 5.434 -20.969 1 98 154 LYS A O 1
ATOM 1251 N N . MET A 1 155 ? 1.748 4.938 -18.875 1 98.06 155 MET A N 1
ATOM 1252 C CA . MET A 1 155 ? 3.115 4.941 -18.375 1 98.06 155 MET A CA 1
ATOM 1253 C C . MET A 1 155 ? 3.889 3.727 -18.875 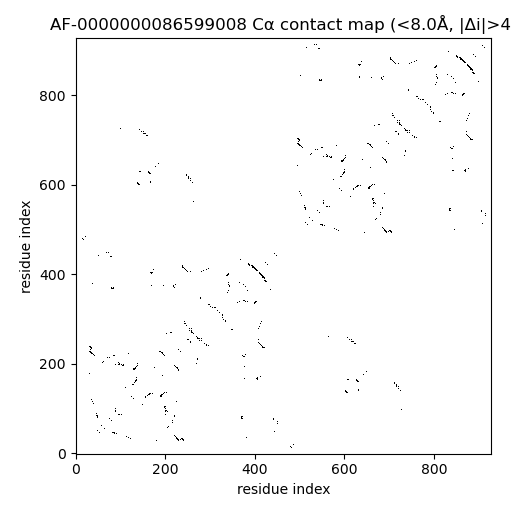1 98.06 155 MET A C 1
ATOM 1255 O O . MET A 1 155 ? 3.307 2.814 -19.453 1 98.06 155 MET A O 1
ATOM 1259 N N . ARG A 1 156 ? 5.164 3.723 -18.719 1 97.06 156 ARG A N 1
ATOM 1260 C CA . ARG A 1 156 ? 6.07 2.699 -19.234 1 97.06 156 ARG A CA 1
ATOM 1261 C C . ARG A 1 156 ? 5.832 1.363 -18.531 1 97.06 156 ARG A C 1
ATOM 1263 O O . ARG A 1 156 ? 5.316 1.325 -17.406 1 97.06 156 ARG A O 1
ATOM 1270 N N . ASP A 1 157 ? 6.309 0.31 -19.078 1 95.31 157 ASP A N 1
ATOM 1271 C CA . ASP A 1 157 ? 5.977 -1.044 -18.641 1 95.31 157 ASP A CA 1
ATOM 1272 C C . ASP A 1 157 ? 6.914 -1.51 -17.531 1 95.31 157 ASP A C 1
ATOM 1274 O O . ASP A 1 157 ? 6.711 -2.572 -16.938 1 95.31 157 ASP A O 1
ATOM 1278 N N . ASP A 1 158 ? 7.949 -0.769 -17.234 1 95.75 158 ASP A N 1
ATOM 1279 C CA . ASP A 1 158 ? 8.859 -1.17 -16.172 1 95.75 158 ASP A CA 1
ATOM 1280 C C . ASP A 1 158 ? 8.758 -0.224 -14.977 1 95.75 158 ASP A C 1
ATOM 1282 O O . ASP A 1 158 ? 9.656 -0.177 -14.133 1 95.75 158 ASP A O 1
ATOM 1286 N N . VAL A 1 159 ? 7.676 0.601 -14.945 1 97.69 159 VAL A N 1
ATOM 1287 C CA . VAL A 1 159 ? 7.438 1.488 -13.812 1 97.69 159 VAL A CA 1
ATOM 1288 C C . VAL A 1 159 ? 7.312 0.668 -12.531 1 97.69 159 VAL A C 1
ATOM 1290 O O . VAL A 1 159 ? 6.684 -0.391 -12.523 1 97.69 159 VAL A O 1
ATOM 1293 N N . LYS A 1 160 ? 8.055 1.052 -11.492 1 98.06 160 LYS A N 1
ATOM 1294 C CA . LYS A 1 160 ? 7.871 0.454 -10.172 1 98.06 160 LYS A CA 1
ATOM 1295 C C . LYS A 1 160 ? 6.711 1.105 -9.43 1 98.06 160 LYS A C 1
ATOM 1297 O O . LYS A 1 160 ? 6.75 2.301 -9.133 1 98.06 160 LYS A O 1
ATOM 1302 N N . VAL A 1 161 ? 5.715 0.29 -9.133 1 98.19 161 VAL A N 1
ATOM 1303 C CA . VAL A 1 161 ? 4.453 0.854 -8.656 1 98.19 161 VAL A CA 1
ATOM 1304 C C . VAL A 1 161 ? 4.145 0.324 -7.258 1 98.19 161 VAL A C 1
ATOM 1306 O O . VAL A 1 161 ? 4.359 -0.856 -6.973 1 98.19 161 VAL A O 1
ATOM 1309 N N . TYR A 1 162 ? 3.682 1.188 -6.375 1 98.56 162 TYR A N 1
ATOM 1310 C CA . TYR A 1 162 ? 3.24 0.889 -5.016 1 98.56 162 TYR A CA 1
ATOM 1311 C C . TYR A 1 162 ? 1.912 1.572 -4.711 1 98.56 162 TYR A C 1
ATOM 1313 O O . TYR A 1 162 ? 1.75 2.768 -4.965 1 98.56 162 TYR A O 1
ATOM 1321 N N . ASN A 1 163 ? 0.977 0.825 -4.219 1 98.5 163 ASN A N 1
ATOM 1322 C CA . ASN A 1 163 ? -0.328 1.348 -3.826 1 98.5 163 ASN A CA 1
ATOM 1323 C C . ASN A 1 163 ? -0.615 1.084 -2.352 1 98.5 163 ASN A C 1
ATOM 1325 O O . ASN A 1 163 ? -0.989 -0.029 -1.977 1 98.5 163 ASN A O 1
ATOM 1329 N N . LEU A 1 164 ? -0.555 2.146 -1.553 1 98.31 164 LEU A N 1
ATOM 1330 C CA . LEU A 1 164 ? -0.719 2.039 -0.107 1 98.31 164 LEU A CA 1
ATOM 1331 C C . LEU A 1 164 ? -2.16 2.324 0.299 1 98.31 164 LEU A C 1
ATOM 1333 O O . LEU A 1 164 ? -2.82 3.178 -0.298 1 98.31 164 LEU A O 1
ATOM 1337 N N . SER A 1 165 ? -2.617 1.625 1.314 1 97.31 165 SER A N 1
ATOM 1338 C CA . SER A 1 165 ? -3.932 1.866 1.901 1 97.31 165 SER A CA 1
ATOM 1339 C C . SER A 1 165 ? -3.904 1.677 3.414 1 97.31 165 SER A C 1
ATOM 1341 O O . SER A 1 165 ? -2.98 1.062 3.951 1 97.31 165 SER A O 1
ATOM 1343 N N . GLY A 1 166 ? -4.797 2.309 4.055 1 96.19 166 GLY A N 1
ATOM 1344 C CA . GLY A 1 166 ? -4.973 2.121 5.488 1 96.19 166 GLY A CA 1
ATOM 1345 C C . GLY A 1 166 ? -3.906 2.814 6.312 1 96.19 166 GLY A C 1
ATOM 1346 O O . GLY A 1 166 ? -3.764 2.541 7.508 1 96.19 166 GLY A O 1
ATOM 1347 N N . MET A 1 167 ? -3.215 3.76 5.738 1 95.44 167 MET A N 1
ATOM 1348 C CA . MET A 1 167 ? -2.035 4.273 6.426 1 95.44 167 MET A CA 1
ATOM 1349 C C . MET A 1 167 ? -2.309 5.648 7.027 1 95.44 167 MET A C 1
ATOM 1351 O O . MET A 1 167 ? -1.436 6.234 7.668 1 95.44 167 MET A O 1
ATOM 1355 N N . GLY A 1 168 ? -3.402 6.211 6.816 1 94.25 168 GLY A N 1
ATOM 1356 C CA . GLY A 1 168 ? -3.848 7.41 7.512 1 94.25 168 GLY A CA 1
ATOM 1357 C C . GLY A 1 168 ? -3.217 8.68 6.973 1 94.25 168 GLY A C 1
ATOM 1358 O O . GLY A 1 168 ? -2.67 8.688 5.867 1 94.25 168 GLY A O 1
ATOM 1359 N N . CYS A 1 169 ? -3.273 9.742 7.758 1 95.38 169 CYS A N 1
ATOM 1360 C CA . CYS A 1 169 ? -2.959 11.086 7.301 1 95.38 169 CYS A CA 1
ATOM 1361 C C . CYS A 1 169 ? -1.452 11.289 7.188 1 95.38 169 CYS A C 1
ATOM 1363 O O . CYS A 1 169 ? -0.994 12.25 6.574 1 95.38 169 CYS A O 1
ATOM 1365 N N . SER A 1 170 ? -0.703 10.43 7.719 1 95 170 SER A N 1
ATOM 1366 C CA . SER A 1 170 ? 0.743 10.602 7.629 1 95 170 SER A CA 1
ATOM 1367 C C . SER A 1 170 ? 1.329 9.789 6.48 1 95 170 SER A C 1
ATOM 1369 O O . SER A 1 170 ? 2.551 9.672 6.359 1 95 170 SER A O 1
ATOM 1371 N N . ALA A 1 171 ? 0.53 9.32 5.652 1 97.06 171 ALA A N 1
ATOM 1372 C CA . ALA A 1 171 ? 0.932 8.367 4.625 1 97.06 171 ALA A CA 1
ATOM 1373 C C . ALA A 1 171 ? 1.783 9.039 3.553 1 97.06 171 ALA A C 1
ATOM 1375 O O . ALA A 1 171 ? 2.58 8.383 2.879 1 97.06 171 ALA A O 1
ATOM 1376 N N . SER A 1 172 ? 1.649 10.312 3.342 1 97.62 172 SER A N 1
ATOM 1377 C CA . SER A 1 172 ? 2.439 10.984 2.318 1 97.62 172 SER A CA 1
ATOM 1378 C C . SER A 1 172 ? 3.934 10.859 2.6 1 97.62 172 SER A C 1
ATOM 1380 O O . SER A 1 172 ? 4.73 10.664 1.68 1 97.62 172 SER A O 1
ATOM 1382 N N . LEU A 1 173 ? 4.324 11 3.818 1 98.44 173 LEU A N 1
ATOM 1383 C CA . LEU A 1 173 ? 5.734 10.914 4.168 1 98.44 173 LEU A CA 1
ATOM 1384 C C . LEU A 1 173 ? 6.219 9.469 4.105 1 98.44 173 LEU A C 1
ATOM 1386 O O . LEU A 1 173 ? 7.398 9.219 3.848 1 98.44 173 LEU A O 1
ATOM 1390 N N . ILE A 1 174 ? 5.32 8.531 4.324 1 98.25 174 ILE A N 1
ATOM 1391 C CA . ILE A 1 174 ? 5.652 7.129 4.117 1 98.25 174 ILE A CA 1
ATOM 1392 C C . ILE A 1 174 ? 5.957 6.883 2.641 1 98.25 174 ILE A C 1
ATOM 1394 O O . ILE A 1 174 ? 6.926 6.195 2.307 1 98.25 174 ILE A O 1
ATOM 1398 N N . SER A 1 175 ? 5.148 7.449 1.795 1 98.69 175 SER A N 1
ATOM 1399 C CA . SER A 1 175 ? 5.352 7.328 0.355 1 98.69 175 SER A CA 1
ATOM 1400 C C . SER A 1 175 ? 6.684 7.938 -0.066 1 98.69 175 SER A C 1
ATOM 1402 O O . SER A 1 175 ? 7.406 7.355 -0.879 1 98.69 175 SER A O 1
ATOM 1404 N N . ILE A 1 176 ? 7.023 9.07 0.482 1 98.56 176 ILE A N 1
ATOM 1405 C CA . ILE A 1 176 ? 8.297 9.719 0.194 1 98.56 176 ILE A CA 1
ATOM 1406 C C . ILE A 1 176 ? 9.445 8.82 0.662 1 98.56 176 ILE A C 1
ATOM 1408 O O . ILE A 1 176 ? 10.469 8.719 -0.014 1 98.56 176 ILE A O 1
ATOM 1412 N N . ASN A 1 177 ? 9.266 8.188 1.789 1 97.75 177 ASN A N 1
ATOM 1413 C CA . ASN A 1 177 ? 10.297 7.297 2.307 1 97.75 177 ASN A CA 1
ATOM 1414 C C . ASN A 1 177 ? 10.531 6.105 1.38 1 97.75 177 ASN A C 1
ATOM 1416 O O . ASN A 1 177 ? 11.656 5.629 1.242 1 97.75 177 ASN A O 1
ATOM 1420 N N . ILE A 1 178 ? 9.445 5.559 0.778 1 98.19 178 ILE A N 1
ATOM 1421 C CA . ILE A 1 178 ? 9.602 4.492 -0.208 1 98.19 178 ILE A CA 1
ATOM 1422 C C . ILE A 1 178 ? 10.508 4.969 -1.342 1 98.19 178 ILE A C 1
ATOM 1424 O O . ILE A 1 178 ? 11.461 4.285 -1.712 1 98.19 178 ILE A O 1
ATOM 1428 N N . VAL A 1 179 ? 10.25 6.141 -1.85 1 98.19 179 VAL A N 1
ATOM 1429 C CA . VAL A 1 179 ? 11.008 6.711 -2.957 1 98.19 179 VAL A CA 1
ATOM 1430 C C . VAL A 1 179 ? 12.453 6.953 -2.523 1 98.19 179 VAL A C 1
ATOM 1432 O O . VAL A 1 179 ? 13.391 6.637 -3.258 1 98.19 179 VAL A O 1
ATOM 1435 N N . GLN A 1 180 ? 12.625 7.48 -1.318 1 96.75 180 GLN A N 1
ATOM 1436 C CA . GLN A 1 180 ? 13.953 7.75 -0.791 1 96.75 180 GLN A CA 1
ATOM 1437 C C . GLN A 1 180 ? 14.805 6.48 -0.758 1 96.75 180 GLN A C 1
ATOM 1439 O O . GLN A 1 180 ? 15.984 6.504 -1.106 1 96.75 180 GLN A O 1
ATOM 1444 N N . ASN A 1 181 ? 14.211 5.398 -0.295 1 94.12 181 ASN A N 1
ATOM 1445 C CA . ASN A 1 181 ? 14.93 4.129 -0.245 1 94.12 181 ASN A CA 1
ATOM 1446 C C . ASN A 1 181 ? 15.344 3.662 -1.639 1 94.12 181 ASN A C 1
ATOM 1448 O O . ASN A 1 181 ? 16.422 3.1 -1.816 1 94.12 181 ASN A O 1
ATOM 1452 N N . ILE A 1 182 ? 14.477 3.854 -2.619 1 95.06 182 ILE A N 1
ATOM 1453 C CA . ILE A 1 182 ? 14.797 3.484 -3.994 1 95.06 182 ILE A CA 1
ATOM 1454 C C . ILE A 1 182 ? 15.922 4.379 -4.52 1 95.06 182 ILE A C 1
ATOM 1456 O O . ILE A 1 182 ? 16.844 3.898 -5.184 1 95.06 182 ILE A O 1
ATOM 1460 N N . PHE A 1 183 ? 15.852 5.688 -4.184 1 94.44 183 PHE A N 1
ATOM 1461 C CA . PHE A 1 183 ? 16.859 6.641 -4.629 1 94.44 183 PHE A CA 1
ATOM 1462 C C . PHE A 1 183 ? 18.234 6.246 -4.105 1 94.44 183 PHE A C 1
ATOM 1464 O O . PHE A 1 183 ? 19.25 6.527 -4.75 1 94.44 183 PHE A O 1
ATOM 1471 N N . LYS A 1 184 ? 18.297 5.602 -3.012 1 88 184 LYS A N 1
ATOM 1472 C CA . LYS A 1 184 ? 19.578 5.211 -2.408 1 88 184 LYS A CA 1
ATOM 1473 C C . LYS A 1 184 ? 20.234 4.086 -3.197 1 88 184 LYS A C 1
ATOM 1475 O O . LYS A 1 184 ? 21.453 3.875 -3.092 1 88 184 LYS A O 1
ATOM 1480 N N . CYS A 1 185 ? 19.406 3.389 -4.062 1 84.19 185 CYS A N 1
ATOM 1481 C CA . CYS A 1 185 ? 20 2.236 -4.734 1 84.19 185 CYS A CA 1
ATOM 1482 C C . CYS A 1 185 ? 19.875 2.361 -6.25 1 84.19 185 CYS A C 1
ATOM 1484 O O . CYS A 1 185 ? 20.406 1.534 -6.992 1 84.19 185 CYS A O 1
ATOM 1486 N N . ARG A 1 186 ? 19.188 3.35 -6.695 1 87.81 186 ARG A N 1
ATOM 1487 C CA . ARG A 1 186 ? 19.016 3.598 -8.125 1 87.81 186 ARG A CA 1
ATOM 1488 C C . ARG A 1 186 ? 19.266 5.066 -8.461 1 87.81 186 ARG A C 1
ATOM 1490 O O . ARG A 1 186 ? 18.734 5.957 -7.789 1 87.81 186 ARG A O 1
ATOM 1497 N N . LYS A 1 187 ? 20 5.355 -9.539 1 88.38 187 LYS A N 1
ATOM 1498 C CA . LYS A 1 187 ? 20.328 6.719 -9.93 1 88.38 187 LYS A CA 1
ATOM 1499 C C . LYS A 1 187 ? 19.406 7.207 -11.055 1 88.38 187 LYS A C 1
ATOM 1501 O O . LYS A 1 187 ? 18.797 6.398 -11.758 1 88.38 187 LYS A O 1
ATOM 1506 N N . ASN A 1 188 ? 19.281 8.469 -11.164 1 93.69 188 ASN A N 1
ATOM 1507 C CA . ASN A 1 188 ? 18.594 9.125 -12.273 1 93.69 188 ASN A CA 1
ATOM 1508 C C . ASN A 1 188 ? 17.141 8.672 -12.383 1 93.69 188 ASN A C 1
ATOM 1510 O O . ASN A 1 188 ? 16.688 8.266 -13.461 1 93.69 188 ASN A O 1
ATOM 1514 N N . VAL A 1 189 ? 16.484 8.805 -11.25 1 96.31 189 VAL A N 1
ATOM 1515 C CA . VAL A 1 189 ? 15.109 8.312 -11.148 1 96.31 189 VAL A CA 1
ATOM 1516 C C . VAL A 1 189 ? 14.141 9.492 -11.07 1 96.31 189 VAL A C 1
ATOM 1518 O O . VAL A 1 189 ? 14.422 10.492 -10.406 1 96.31 189 VAL A O 1
ATOM 1521 N N . HIS A 1 190 ? 13.023 9.453 -11.852 1 98.38 190 HIS A N 1
ATOM 1522 C CA . HIS A 1 190 ? 11.836 10.273 -11.625 1 98.38 190 HIS A CA 1
ATOM 1523 C C . HIS A 1 190 ? 10.75 9.484 -10.898 1 98.38 190 HIS A C 1
ATOM 1525 O O . HIS A 1 190 ? 10.359 8.406 -11.344 1 98.38 190 HIS A O 1
ATOM 1531 N N . ALA A 1 191 ? 10.32 10.031 -9.789 1 98.81 191 ALA A N 1
ATOM 1532 C CA . ALA A 1 191 ? 9.266 9.391 -9.023 1 98.81 191 ALA A CA 1
ATOM 1533 C C . ALA A 1 191 ? 8.055 10.312 -8.867 1 98.81 191 ALA A C 1
ATOM 1535 O O . ALA A 1 191 ? 8.211 11.523 -8.68 1 98.81 191 ALA A O 1
ATOM 1536 N N . LEU A 1 192 ? 6.902 9.766 -9.023 1 98.94 192 LEU A N 1
ATOM 1537 C CA . LEU A 1 192 ? 5.637 10.461 -8.797 1 98.94 192 LEU A CA 1
ATOM 1538 C C . LEU A 1 192 ? 4.918 9.906 -7.574 1 98.94 192 LEU A C 1
ATOM 1540 O O . LEU A 1 192 ? 4.621 8.711 -7.52 1 98.94 192 LEU A O 1
ATOM 1544 N N . VAL A 1 193 ? 4.707 10.734 -6.586 1 98.94 193 VAL A N 1
ATOM 1545 C CA . VAL A 1 193 ? 3.904 10.391 -5.418 1 98.94 193 VAL A CA 1
ATOM 1546 C C . VAL A 1 193 ? 2.543 11.078 -5.508 1 98.94 193 VAL A C 1
ATOM 1548 O O . VAL A 1 193 ? 2.463 12.289 -5.707 1 98.94 193 VAL A O 1
ATOM 1551 N N . VAL A 1 194 ? 1.503 10.281 -5.395 1 98.88 194 VAL A N 1
ATOM 1552 C CA . VAL A 1 194 ? 0.128 10.766 -5.445 1 98.88 194 VAL A CA 1
ATOM 1553 C C . VAL A 1 194 ? -0.578 10.453 -4.125 1 98.88 194 VAL A C 1
ATOM 1555 O O . VAL A 1 194 ? -0.696 9.289 -3.742 1 98.88 194 VAL A O 1
ATOM 1558 N N . THR A 1 195 ? -1.034 11.508 -3.404 1 98.62 195 THR A N 1
ATOM 1559 C CA . THR A 1 195 ? -1.604 11.32 -2.074 1 98.62 195 THR A CA 1
ATOM 1560 C C . THR A 1 195 ? -2.963 12.008 -1.967 1 98.62 195 THR A C 1
ATOM 1562 O O . THR A 1 195 ? -3.141 13.125 -2.463 1 98.62 195 THR A O 1
ATOM 1565 N N . SER A 1 196 ? -3.926 11.297 -1.447 1 98.12 196 SER A N 1
ATOM 1566 C CA . SER A 1 196 ? -5.281 11.797 -1.258 1 98.12 196 SER A CA 1
ATOM 1567 C C . SER A 1 196 ? -6.059 10.93 -0.271 1 98.12 196 SER A C 1
ATOM 1569 O O . SER A 1 196 ? -5.473 10.109 0.436 1 98.12 196 SER A O 1
ATOM 1571 N N . GLU A 1 197 ? -7.348 11.273 -0.121 1 96.25 197 GLU A N 1
ATOM 1572 C CA . GLU A 1 197 ? -8.289 10.445 0.616 1 96.25 197 GLU A CA 1
ATOM 1573 C C . GLU A 1 197 ? -9.633 10.359 -0.106 1 96.25 197 GLU A C 1
ATOM 1575 O O . GLU A 1 197 ? -10.094 11.344 -0.685 1 96.25 197 GLU A O 1
ATOM 1580 N N . SER A 1 198 ? -10.133 9.188 -0.093 1 94.81 198 SER A N 1
ATOM 1581 C CA . SER A 1 198 ? -11.469 8.977 -0.635 1 94.81 198 SER A CA 1
ATOM 1582 C C . SER A 1 198 ? -12.531 9.062 0.459 1 94.81 198 SER A C 1
ATOM 1584 O O . SER A 1 198 ? -12.625 8.172 1.303 1 94.81 198 SER A O 1
ATOM 1586 N N . LEU A 1 199 ? -13.391 10.016 0.373 1 95.5 199 LEU A N 1
ATOM 1587 C CA . LEU A 1 199 ? -14.352 10.289 1.438 1 95.5 199 LEU A CA 1
ATOM 1588 C C . LEU A 1 199 ? -15.711 9.672 1.12 1 95.5 199 LEU A C 1
ATOM 1590 O O . LEU A 1 199 ? -16.453 9.305 2.029 1 95.5 199 LEU A O 1
ATOM 1594 N N . SER A 1 200 ? -16 9.492 -0.079 1 94.12 200 SER A N 1
ATOM 1595 C CA . SER A 1 200 ? -17.344 9.141 -0.522 1 94.12 200 SER A CA 1
ATOM 1596 C C . SER A 1 200 ? -17.828 7.859 0.144 1 94.12 200 SER A C 1
ATOM 1598 O O . SER A 1 200 ? -18.844 7.863 0.845 1 94.12 200 SER A O 1
ATOM 1600 N N . PRO A 1 201 ? -17.109 6.805 0.008 1 88.5 201 PRO A N 1
ATOM 1601 C CA . PRO A 1 201 ? -17.625 5.574 0.608 1 88.5 201 PRO A CA 1
ATOM 1602 C C . PRO A 1 201 ? -17.625 5.617 2.135 1 88.5 201 PRO A C 1
ATOM 1604 O O . PRO A 1 201 ? -18.219 4.746 2.779 1 88.5 201 PRO A O 1
ATOM 1607 N N . ASN A 1 202 ? -17.109 6.664 2.707 1 88.25 202 ASN A N 1
ATOM 1608 C CA . ASN A 1 202 ? -16.938 6.723 4.156 1 88.25 202 ASN A CA 1
ATOM 1609 C C . ASN A 1 202 ? -17.719 7.883 4.77 1 88.25 202 ASN A C 1
ATOM 1611 O O . ASN A 1 202 ? -17.531 8.203 5.945 1 88.25 202 ASN A O 1
ATOM 1615 N N . TRP A 1 203 ? -18.453 8.531 3.971 1 93.12 203 TRP A N 1
ATOM 1616 C CA . TRP A 1 203 ? -19.359 9.547 4.5 1 93.12 203 TRP A CA 1
ATOM 1617 C C . TRP A 1 203 ? -20.406 8.922 5.398 1 93.12 203 TRP A C 1
ATOM 1619 O O . TRP A 1 203 ? -21.266 8.164 4.926 1 93.12 203 TRP A O 1
ATOM 1629 N N . TYR A 1 204 ? -20.438 9.203 6.664 1 93.38 204 TYR A N 1
ATOM 1630 C CA . TYR A 1 204 ? -21.281 8.523 7.641 1 93.38 204 TYR A CA 1
ATOM 1631 C C . TYR A 1 204 ? -22.688 9.125 7.676 1 93.38 204 TYR A C 1
ATOM 1633 O O . TYR A 1 204 ? -22.844 10.328 7.883 1 93.38 204 TYR A O 1
ATOM 1641 N N . ALA A 1 205 ? -23.672 8.281 7.57 1 91.75 205 ALA A N 1
ATOM 1642 C CA . ALA A 1 205 ? -25.062 8.734 7.512 1 91.75 205 ALA A CA 1
ATOM 1643 C C . ALA A 1 205 ? -25.844 8.258 8.734 1 91.75 205 ALA A C 1
ATOM 1645 O O . ALA A 1 205 ? -27.062 8.156 8.688 1 91.75 205 ALA A O 1
ATOM 1646 N N . GLY A 1 206 ? -25.125 7.934 9.742 1 92.5 206 GLY A N 1
ATOM 1647 C CA . GLY A 1 206 ? -25.797 7.473 10.953 1 92.5 206 GLY A CA 1
ATOM 1648 C C . GLY A 1 206 ? -25.75 8.484 12.086 1 92.5 206 GLY A C 1
ATOM 1649 O O . GLY A 1 206 ? -25.516 9.672 11.852 1 92.5 206 GLY A O 1
ATOM 1650 N N . ASN A 1 207 ? -26.047 8.039 13.336 1 92.62 207 ASN A N 1
ATOM 1651 C CA . ASN A 1 207 ? -26.25 8.977 14.438 1 92.62 207 ASN A CA 1
ATOM 1652 C C . ASN A 1 207 ? -25.156 8.859 15.484 1 92.62 207 ASN A C 1
ATOM 1654 O O . ASN A 1 207 ? -25.266 9.414 16.578 1 92.62 207 ASN A O 1
ATOM 1658 N N . ASP A 1 208 ? -24.156 8.133 15.156 1 93.94 208 ASP A N 1
ATOM 1659 C CA . ASP A 1 208 ? -23.016 8.086 16.062 1 93.94 208 ASP A CA 1
ATOM 1660 C C . ASP A 1 208 ? -22.203 9.375 16 1 93.94 208 ASP A C 1
ATOM 1662 O O . ASP A 1 208 ? -21.594 9.688 14.969 1 93.94 208 ASP A O 1
ATOM 1666 N N . ARG A 1 209 ? -22.062 10.07 17.094 1 92.94 209 ARG A N 1
ATOM 1667 C CA . ARG A 1 209 ? -21.453 11.391 17.141 1 92.94 209 ARG A CA 1
ATOM 1668 C C . ARG A 1 209 ? -19.984 11.328 16.75 1 92.94 209 ARG A C 1
ATOM 1670 O O . ARG A 1 209 ? -19.469 12.227 16.062 1 92.94 209 ARG A O 1
ATOM 1677 N N . SER A 1 210 ? -19.281 10.312 17.188 1 94.12 210 SER A N 1
ATOM 1678 C CA . SER A 1 210 ? -17.859 10.195 16.906 1 94.12 210 SER A CA 1
ATOM 1679 C C . SER A 1 210 ? -17.594 10.039 15.414 1 94.12 210 SER A C 1
ATOM 1681 O O . SER A 1 210 ? -16.516 10.398 14.922 1 94.12 210 SER A O 1
ATOM 1683 N N . MET A 1 211 ? -18.531 9.492 14.711 1 94.69 211 MET A N 1
ATOM 1684 C CA . MET A 1 211 ? -18.375 9.289 13.273 1 94.69 211 MET A CA 1
ATOM 1685 C C . MET A 1 211 ? -18.938 10.477 12.5 1 94.69 211 MET A C 1
ATOM 1687 O O . MET A 1 211 ? -18.453 10.7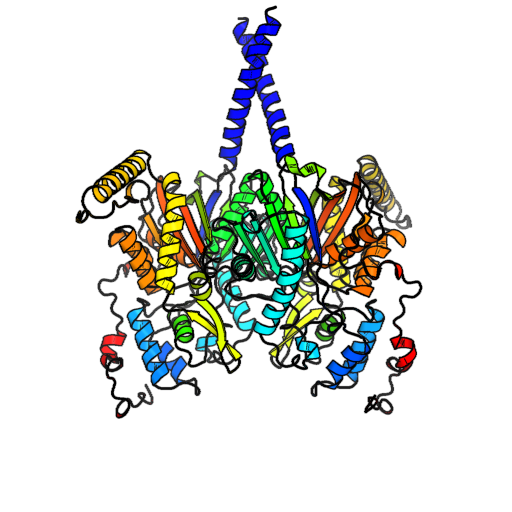89 11.406 1 94.69 211 MET A O 1
ATOM 1691 N N . ILE A 1 212 ? -19.938 11.203 13.047 1 93.19 212 ILE A N 1
ATOM 1692 C CA . ILE A 1 212 ? -20.406 12.453 12.461 1 93.19 212 ILE A CA 1
ATOM 1693 C C . ILE A 1 212 ? -19.297 13.492 12.484 1 93.19 212 ILE A C 1
ATOM 1695 O O . ILE A 1 212 ? -19.156 14.289 11.555 1 93.19 212 ILE A O 1
ATOM 1699 N N . LEU A 1 213 ? -18.516 13.438 13.531 1 93.06 213 LEU A N 1
ATOM 1700 C CA . LEU A 1 213 ? -17.406 14.375 13.688 1 93.06 213 LEU A CA 1
ATOM 1701 C C . LEU A 1 213 ? -16.453 14.297 12.492 1 93.06 213 LEU A C 1
ATOM 1703 O O . LEU A 1 213 ? -15.922 15.32 12.062 1 93.06 213 LEU A O 1
ATOM 1707 N N . ALA A 1 214 ? -16.219 13.094 12 1 93.06 214 ALA A N 1
ATOM 1708 C CA . ALA A 1 214 ? -15.344 12.922 10.836 1 93.06 214 ALA A CA 1
ATOM 1709 C C . ALA A 1 214 ? -15.891 13.672 9.625 1 93.06 214 ALA A C 1
ATOM 1711 O O . ALA A 1 214 ? -15.125 14.25 8.852 1 93.06 214 ALA A O 1
ATOM 1712 N N . ASN A 1 215 ? -17.203 13.656 9.438 1 92.25 215 ASN A N 1
ATOM 1713 C CA . ASN A 1 215 ? -17.844 14.391 8.344 1 92.25 215 ASN A CA 1
ATOM 1714 C C . ASN A 1 215 ? -17.625 15.891 8.469 1 92.25 215 ASN A C 1
ATOM 1716 O O . ASN A 1 215 ? -17.656 16.609 7.473 1 92.25 215 ASN A O 1
ATOM 1720 N N . CYS A 1 216 ? -17.375 16.312 9.664 1 91.19 216 CYS A N 1
ATOM 1721 C CA . CYS A 1 216 ? -17.188 17.734 9.938 1 91.19 216 CYS A CA 1
ATOM 1722 C C . CYS A 1 216 ? -15.766 18.172 9.609 1 91.19 216 CYS A C 1
ATOM 1724 O O . CYS A 1 216 ? -15.539 19.297 9.18 1 91.19 216 CYS A O 1
ATOM 1726 N N . LEU A 1 217 ? -14.875 17.266 9.703 1 93 217 LEU A N 1
ATOM 1727 C CA . LEU A 1 217 ? -13.469 17.656 9.672 1 93 217 LEU A CA 1
ATOM 1728 C C . LEU A 1 217 ? -12.859 17.359 8.305 1 93 217 LEU A C 1
ATOM 1730 O O . LEU A 1 217 ? -12.102 18.172 7.77 1 93 217 LEU A O 1
ATOM 1734 N N . PHE A 1 218 ? -13.156 16.219 7.723 1 96.56 218 PHE A N 1
ATOM 1735 C CA . PHE A 1 218 ? -12.492 15.758 6.508 1 96.56 218 PHE A CA 1
ATOM 1736 C C . PHE A 1 218 ? -13.07 16.453 5.281 1 96.56 218 PHE A C 1
ATOM 1738 O O . PHE A 1 218 ? -14.281 16.656 5.191 1 96.56 218 PHE A O 1
ATOM 1745 N N . ARG A 1 219 ? -12.156 16.875 4.441 1 97.75 219 ARG A N 1
ATOM 1746 C CA . ARG A 1 219 ? -12.531 17.578 3.221 1 97.75 219 ARG A CA 1
ATOM 1747 C C . ARG A 1 219 ? -11.773 17.031 2.018 1 97.75 219 ARG A C 1
ATOM 1749 O O . ARG A 1 219 ? -10.727 16.391 2.174 1 97.75 219 ARG A O 1
ATOM 1756 N N . THR A 1 220 ? -12.312 17.281 0.854 1 98 220 THR A N 1
ATOM 1757 C CA . THR A 1 220 ? -11.734 16.812 -0.396 1 98 220 THR A CA 1
ATOM 1758 C C . THR A 1 220 ? -10.398 17.484 -0.669 1 98 220 THR A C 1
ATOM 1760 O O . THR A 1 220 ? -10.281 18.703 -0.542 1 98 220 THR A O 1
ATOM 1763 N N . GLY A 1 221 ? -9.398 16.656 -1.021 1 98.25 221 GLY A N 1
ATOM 1764 C CA . GLY A 1 221 ? -8.094 17.156 -1.411 1 98.25 221 GLY A CA 1
ATOM 1765 C C . GLY A 1 221 ? -7.195 16.094 -2.004 1 98.25 221 GLY A C 1
ATOM 1766 O O . GLY A 1 221 ? -7.562 14.914 -2.041 1 98.25 221 GLY A O 1
ATOM 1767 N N . GLY A 1 222 ? -6.109 16.484 -2.494 1 98.69 222 GLY A N 1
ATOM 1768 C CA . GLY A 1 222 ? -5.09 15.633 -3.082 1 98.69 222 GLY A CA 1
ATOM 1769 C C . GLY A 1 222 ? -3.861 16.406 -3.535 1 98.69 222 GLY A C 1
ATOM 1770 O O . GLY A 1 222 ? -3.902 17.625 -3.666 1 98.69 222 GLY A O 1
ATOM 1771 N N . CYS A 1 223 ? -2.795 15.711 -3.705 1 98.88 223 CYS A N 1
ATOM 1772 C CA . CYS A 1 223 ? -1.565 16.328 -4.184 1 98.88 223 CYS A CA 1
ATOM 1773 C C . CYS A 1 223 ? -0.736 15.336 -4.996 1 98.88 223 CYS A C 1
ATOM 1775 O O . CYS A 1 223 ? -0.643 14.164 -4.641 1 98.88 223 CYS A O 1
ATOM 1777 N N . ALA A 1 224 ? -0.228 15.734 -6.117 1 98.94 224 ALA A N 1
ATOM 1778 C CA . ALA A 1 224 ? 0.795 15.023 -6.883 1 98.94 224 ALA A CA 1
ATOM 1779 C C . ALA A 1 224 ? 2.17 15.648 -6.672 1 98.94 224 ALA A C 1
ATOM 1781 O O . ALA A 1 224 ? 2.33 16.875 -6.793 1 98.94 224 ALA A O 1
ATOM 1782 N N . ILE A 1 225 ? 3.17 14.859 -6.293 1 98.94 225 ILE A N 1
ATOM 1783 C CA . ILE A 1 225 ? 4.516 15.32 -5.977 1 98.94 225 ILE A CA 1
ATOM 1784 C C . ILE A 1 225 ? 5.527 14.633 -6.887 1 98.94 225 ILE A C 1
ATOM 1786 O O . ILE A 1 225 ? 5.559 13.406 -6.977 1 98.94 225 ILE A O 1
ATOM 1790 N N . LEU A 1 226 ? 6.293 15.414 -7.562 1 98.88 226 LEU A N 1
ATOM 1791 C CA . LEU A 1 226 ? 7.336 14.891 -8.445 1 98.88 226 LEU A CA 1
ATOM 1792 C C . LEU A 1 226 ? 8.703 14.984 -7.777 1 98.88 226 LEU A C 1
ATOM 1794 O O . LEU A 1 226 ? 9.156 16.078 -7.422 1 98.88 226 LEU A O 1
ATOM 1798 N N . LEU A 1 227 ? 9.367 13.812 -7.617 1 98.75 227 LEU A N 1
ATOM 1799 C CA . LEU A 1 227 ? 10.672 13.719 -6.977 1 98.75 227 LEU A CA 1
ATOM 1800 C C . LEU A 1 227 ? 11.727 13.227 -7.961 1 98.75 227 LEU A C 1
ATOM 1802 O O . LEU A 1 227 ? 11.398 12.594 -8.969 1 98.75 227 LEU A O 1
ATOM 1806 N N . THR A 1 228 ? 12.984 13.539 -7.625 1 98.06 228 THR A N 1
ATOM 1807 C CA . THR A 1 228 ? 14.078 13.031 -8.445 1 98.06 228 THR A CA 1
ATOM 1808 C C . THR A 1 228 ? 15.383 13.008 -7.648 1 98.06 228 THR A C 1
ATOM 1810 O O . THR A 1 228 ? 15.492 13.656 -6.605 1 98.06 228 THR A O 1
ATOM 1813 N N . ASN A 1 229 ? 16.266 12.148 -8.023 1 95.94 229 ASN A N 1
ATOM 1814 C CA . ASN A 1 229 ? 17.625 12.188 -7.5 1 95.94 229 ASN A CA 1
ATOM 1815 C C . ASN A 1 229 ? 18.641 12.508 -8.602 1 95.94 229 ASN A C 1
ATOM 1817 O O . ASN A 1 229 ? 19.828 12.203 -8.461 1 95.94 229 ASN A O 1
ATOM 1821 N N . LYS A 1 230 ? 18.109 12.992 -9.758 1 94.25 230 LYS A N 1
ATOM 1822 C CA . LYS A 1 230 ? 18.984 13.422 -10.844 1 94.25 230 LYS A CA 1
ATOM 1823 C C . LYS A 1 230 ? 19.766 14.672 -10.453 1 94.25 230 LYS A C 1
ATOM 1825 O O . LYS A 1 230 ? 19.188 15.742 -10.266 1 94.25 230 LYS A O 1
ATOM 1830 N N . VAL A 1 231 ? 21.016 14.57 -10.531 1 91.12 231 VAL A N 1
ATOM 1831 C CA . VAL A 1 231 ? 21.906 15.672 -10.148 1 91.12 231 VAL A CA 1
ATOM 1832 C C . VAL A 1 231 ? 21.75 16.828 -11.125 1 91.12 231 VAL A C 1
ATOM 1834 O O . VAL A 1 231 ? 21.828 18 -10.742 1 91.12 231 VAL A O 1
ATOM 1837 N N . ALA A 1 232 ? 21.484 16.484 -12.352 1 92.75 232 ALA A N 1
ATOM 1838 C CA . ALA A 1 232 ? 21.359 17.5 -13.406 1 92.75 232 ALA A CA 1
ATOM 1839 C C . ALA A 1 232 ? 20.172 18.422 -13.148 1 92.75 232 ALA A C 1
ATOM 1841 O O . ALA A 1 232 ? 20.125 19.531 -13.672 1 92.75 232 ALA A O 1
ATOM 1842 N N . LEU A 1 233 ? 19.266 17.984 -12.305 1 95.06 233 LEU A N 1
ATOM 1843 C CA . LEU A 1 233 ? 18.047 18.766 -12.07 1 95.06 233 LEU A CA 1
ATOM 1844 C C . LEU A 1 233 ? 18.094 19.438 -10.695 1 95.06 233 LEU A C 1
ATOM 1846 O O . LEU A 1 233 ? 17.109 20.062 -10.281 1 95.06 233 LEU A O 1
ATOM 1850 N N . LYS A 1 234 ? 19.172 19.359 -10.023 1 94 234 LYS A N 1
ATOM 1851 C CA . LYS A 1 234 ? 19.297 19.875 -8.656 1 94 234 LYS A CA 1
ATOM 1852 C C . LYS A 1 234 ? 18.984 21.359 -8.586 1 94 234 LYS A C 1
ATOM 1854 O O . LYS A 1 234 ? 18.344 21.812 -7.637 1 94 234 LYS A O 1
ATOM 1859 N N . HIS A 1 235 ? 19.344 22.109 -9.578 1 94.56 235 HIS A N 1
ATOM 1860 C CA . HIS A 1 235 ? 19.172 23.547 -9.547 1 94.56 235 HIS A CA 1
ATOM 1861 C C . HIS A 1 235 ? 17.719 23.938 -9.812 1 94.56 235 HIS A C 1
ATOM 1863 O O . HIS A 1 235 ? 17.281 25.047 -9.469 1 94.56 235 HIS A O 1
ATOM 1869 N N . ARG A 1 236 ? 17 23.031 -10.375 1 96.25 236 ARG A N 1
ATOM 1870 C CA . ARG A 1 236 ? 15.594 23.297 -10.664 1 96.25 236 ARG A CA 1
ATOM 1871 C C . ARG A 1 236 ? 14.703 22.812 -9.523 1 96.25 236 ARG A C 1
ATOM 1873 O O . ARG A 1 236 ? 13.508 23.125 -9.492 1 96.25 236 ARG A O 1
ATOM 1880 N N . ALA A 1 237 ? 15.297 22.156 -8.586 1 97.94 237 ALA A N 1
ATOM 1881 C CA . ALA A 1 237 ? 14.523 21.562 -7.496 1 97.94 237 ALA A CA 1
ATOM 1882 C C . ALA A 1 237 ? 13.984 22.641 -6.562 1 97.94 237 ALA A C 1
ATOM 1884 O O . ALA A 1 237 ? 14.57 23.719 -6.438 1 97.94 237 ALA A O 1
ATOM 1885 N N . MET A 1 238 ? 12.859 22.328 -5.977 1 98.56 238 MET A N 1
ATOM 1886 C CA . MET A 1 238 ? 12.258 23.203 -4.98 1 98.56 238 MET A CA 1
ATOM 1887 C C . MET A 1 238 ? 12.82 22.922 -3.59 1 98.56 238 MET A C 1
ATOM 1889 O O . MET A 1 238 ? 13.117 23.844 -2.834 1 98.56 238 MET A O 1
ATOM 1893 N N . PHE A 1 239 ? 12.93 21.625 -3.262 1 98.62 239 PHE A N 1
ATOM 1894 C CA . PHE A 1 239 ? 13.336 21.203 -1.929 1 98.62 239 PHE A CA 1
ATOM 1895 C C . PHE A 1 239 ? 14.32 20.047 -2.012 1 98.62 239 PHE A C 1
ATOM 1897 O O . PHE A 1 239 ? 14.32 19.281 -2.98 1 98.62 239 PHE A O 1
ATOM 1904 N N . LYS A 1 240 ? 15.164 19.969 -1.024 1 98.06 240 LYS A N 1
ATOM 1905 C CA . LYS A 1 240 ? 16.047 18.828 -0.789 1 98.06 240 LYS A CA 1
ATOM 1906 C C . LYS A 1 240 ? 15.766 18.172 0.564 1 98.06 240 LYS A C 1
ATOM 1908 O O . LYS A 1 240 ? 15.781 18.859 1.596 1 98.06 240 LYS A O 1
ATOM 1913 N N . LEU A 1 241 ? 15.492 16.875 0.554 1 97.94 241 LEU A N 1
ATOM 1914 C CA . LEU A 1 241 ? 15.203 16.156 1.794 1 97.94 241 LEU A CA 1
ATOM 1915 C C . LEU A 1 241 ? 16.453 16.031 2.648 1 97.94 241 LEU A C 1
ATOM 1917 O O . LEU A 1 241 ? 17.484 15.547 2.172 1 97.94 241 LEU A O 1
ATOM 1921 N N . LYS A 1 242 ? 16.328 16.422 3.914 1 95.62 242 LYS A N 1
ATOM 1922 C CA . LYS A 1 242 ? 17.484 16.328 4.82 1 95.62 242 LYS A CA 1
ATOM 1923 C C . LYS A 1 242 ? 17.344 15.141 5.762 1 95.62 242 LYS A C 1
ATOM 1925 O O . LYS A 1 242 ? 18.344 14.484 6.086 1 95.62 242 LYS A O 1
ATOM 1930 N N . CYS A 1 243 ? 16.141 14.977 6.195 1 94.31 243 CYS A N 1
ATOM 1931 C CA . CYS A 1 243 ? 15.891 13.891 7.137 1 94.31 243 CYS A CA 1
ATOM 1932 C C . CYS A 1 243 ? 14.422 13.492 7.137 1 94.31 243 CYS A C 1
ATOM 1934 O O . CYS A 1 243 ? 13.547 14.32 6.844 1 94.31 243 CYS A O 1
ATOM 1936 N N . LEU A 1 244 ? 14.164 12.219 7.379 1 97 244 LEU A N 1
ATOM 1937 C CA . LEU A 1 244 ? 12.812 11.688 7.516 1 97 244 LEU A CA 1
ATOM 1938 C C . LEU A 1 244 ? 12.75 10.641 8.625 1 97 244 LEU A C 1
ATOM 1940 O O . LEU A 1 244 ? 13.562 9.719 8.656 1 97 244 LEU A O 1
ATOM 1944 N N . VAL A 1 245 ? 11.789 10.859 9.57 1 96.94 245 VAL A N 1
ATOM 1945 C CA . VAL A 1 245 ? 11.648 9.977 10.727 1 96.94 245 VAL A CA 1
ATOM 1946 C C . VAL A 1 245 ? 10.219 9.453 10.805 1 96.94 245 VAL A C 1
ATOM 1948 O O . VAL A 1 245 ? 9.266 10.211 10.609 1 96.94 245 VAL A O 1
ATOM 1951 N N . ARG A 1 246 ? 10.133 8.188 11.055 1 97.5 246 ARG A N 1
ATOM 1952 C CA . ARG A 1 246 ? 8.836 7.535 11.211 1 97.5 246 ARG A CA 1
ATOM 1953 C C . ARG A 1 246 ? 8.75 6.812 12.547 1 97.5 246 ARG A C 1
ATOM 1955 O O . ARG A 1 246 ? 9.633 6.031 12.898 1 97.5 246 ARG A O 1
ATOM 1962 N N . THR A 1 247 ? 7.676 7.047 13.289 1 97.06 247 THR A N 1
ATOM 1963 C CA . THR A 1 247 ? 7.402 6.336 14.531 1 97.06 247 THR A CA 1
ATOM 1964 C C . THR A 1 247 ? 5.98 5.781 14.531 1 97.06 247 THR A C 1
ATOM 1966 O O . THR A 1 247 ? 5.105 6.297 13.828 1 97.06 247 THR A O 1
ATOM 1969 N N . HIS A 1 248 ? 5.816 4.699 15.273 1 96 248 HIS A N 1
ATOM 1970 C CA . HIS A 1 248 ? 4.539 3.998 15.328 1 96 248 HIS A CA 1
ATOM 1971 C C . HIS A 1 248 ? 4.152 3.656 16.766 1 96 248 HIS A C 1
ATOM 1973 O O . HIS A 1 248 ? 4.914 3.002 17.469 1 96 248 HIS A O 1
ATOM 1979 N N . HIS A 1 249 ? 2.959 3.99 17.172 1 94.62 249 HIS A N 1
ATOM 1980 C CA . HIS A 1 249 ? 2.498 3.752 18.531 1 94.62 249 HIS A CA 1
ATOM 1981 C C . HIS A 1 249 ? 1.353 2.744 18.547 1 94.62 249 HIS A C 1
ATOM 1983 O O . HIS A 1 249 ? 0.567 2.717 19.5 1 94.62 249 HIS A O 1
ATOM 1989 N N . GLY A 1 250 ? 1.236 1.977 17.594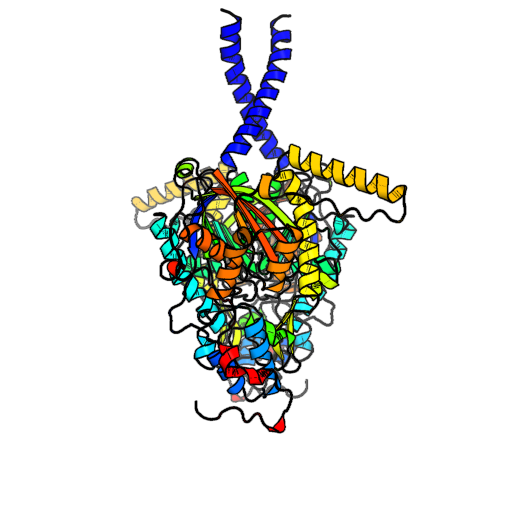 1 93.5 250 GLY A N 1
ATOM 1990 C CA . GLY A 1 250 ? 0.125 1.05 17.453 1 93.5 250 GLY A CA 1
ATOM 1991 C C . GLY A 1 250 ? 0.123 -0.041 18.516 1 93.5 250 GLY A C 1
ATOM 1992 O O . GLY A 1 250 ? -0.906 -0.675 18.75 1 93.5 250 GLY A O 1
ATOM 1993 N N . ALA A 1 251 ? 1.207 -0.255 19.172 1 95.56 251 ALA A N 1
ATOM 1994 C CA . ALA A 1 251 ? 1.29 -1.274 20.219 1 95.56 251 ALA A CA 1
ATOM 1995 C C . ALA A 1 251 ? 0.491 -0.864 21.453 1 95.56 251 ALA A C 1
ATOM 1997 O O . ALA A 1 251 ? 0.078 -1.715 22.234 1 95.56 251 ALA A O 1
ATOM 1998 N N . LYS A 1 252 ? 0.268 0.43 21.578 1 94.56 252 LYS A N 1
ATOM 1999 C CA . LYS A 1 252 ? -0.518 0.951 22.688 1 94.56 252 LYS A CA 1
ATOM 2000 C C . LYS A 1 252 ? -2.008 0.956 22.359 1 94.56 252 LYS A C 1
ATOM 2002 O O . LYS A 1 252 ? -2.428 1.569 21.375 1 94.56 252 LYS A O 1
ATOM 2007 N N . GLU A 1 253 ? -2.822 0.431 23.25 1 94.94 253 GLU A N 1
ATOM 2008 C CA . GLU A 1 253 ? -4.25 0.257 23 1 94.94 253 GLU A CA 1
ATOM 2009 C C . GLU A 1 253 ? -4.941 1.602 22.797 1 94.94 253 GLU A C 1
ATOM 2011 O O . GLU A 1 253 ? -5.773 1.748 21.891 1 94.94 253 GLU A O 1
ATOM 2016 N N . GLU A 1 254 ? -4.598 2.531 23.609 1 93.44 254 GLU A N 1
ATOM 2017 C CA . GLU A 1 254 ? -5.23 3.842 23.516 1 93.44 254 GLU A CA 1
ATOM 2018 C C . GLU A 1 254 ? -4.938 4.504 22.172 1 93.44 254 GLU A C 1
ATOM 2020 O O . GLU A 1 254 ? -5.828 5.086 21.562 1 93.44 254 GLU A O 1
ATOM 2025 N N . SER A 1 255 ? -3.709 4.402 21.781 1 94.12 255 SER A N 1
ATOM 2026 C CA . SER A 1 255 ? -3.299 4.977 20.5 1 94.12 255 SER A CA 1
ATOM 2027 C C . SER A 1 255 ? -3.949 4.242 19.328 1 94.12 255 SER A C 1
ATOM 2029 O O . SER A 1 255 ? -4.422 4.875 18.391 1 94.12 255 SER A O 1
ATOM 2031 N N . PHE A 1 256 ? -4.027 2.971 19.469 1 95.56 256 PHE A N 1
ATOM 2032 C CA . PHE A 1 256 ? -4.598 2.156 18.406 1 95.56 256 PHE A CA 1
ATOM 2033 C C . PHE A 1 256 ? -6.086 2.447 18.234 1 95.56 256 PHE A C 1
ATOM 2035 O O . PHE A 1 256 ? -6.59 2.496 17.109 1 95.56 256 PHE A O 1
ATOM 2042 N N . ASN A 1 257 ? -6.758 2.748 19.25 1 95.12 257 ASN A N 1
ATOM 2043 C CA . ASN A 1 257 ? -8.211 2.801 19.219 1 95.12 257 ASN A CA 1
ATOM 2044 C C . ASN A 1 257 ? -8.727 4.234 19.094 1 95.12 257 ASN A C 1
ATOM 2046 O O . ASN A 1 257 ? -9.922 4.457 18.953 1 95.12 257 ASN A O 1
ATOM 2050 N N . CYS A 1 258 ? -7.891 5.23 19.031 1 94.44 258 CYS A N 1
ATOM 2051 C CA . CYS A 1 258 ? -8.336 6.613 19.125 1 94.44 258 CYS A CA 1
ATOM 2052 C C . CYS A 1 258 ? -8.945 7.078 17.797 1 94.44 258 CYS A C 1
ATOM 2054 O O . CYS A 1 258 ? -9.664 8.078 17.766 1 94.44 258 CYS A O 1
ATOM 2056 N N . CYS A 1 259 ? -8.719 6.496 16.766 1 94.38 259 CYS A N 1
ATOM 2057 C CA . CYS A 1 259 ? -9.32 6.781 15.461 1 94.38 259 CYS A CA 1
ATOM 2058 C C . CYS A 1 259 ? -9.383 5.523 14.602 1 94.38 259 CYS A C 1
ATOM 2060 O O . CYS A 1 259 ? -8.352 5 14.18 1 94.38 259 CYS A O 1
ATOM 2062 N N . ILE A 1 260 ? -10.562 5.074 14.352 1 94.94 260 ILE A N 1
ATOM 2063 C CA . ILE A 1 260 ? -10.727 3.783 13.688 1 94.94 260 ILE A CA 1
ATOM 2064 C C . ILE A 1 260 ? -11.953 3.826 12.781 1 94.94 260 ILE A C 1
ATOM 2066 O O . ILE A 1 260 ? -12.953 4.48 13.102 1 94.94 260 ILE A O 1
ATOM 2070 N N . GLN A 1 261 ? -11.805 3.152 11.672 1 94.56 261 GLN A N 1
ATOM 2071 C CA . GLN A 1 261 ? -12.961 2.883 10.828 1 94.56 261 GLN A CA 1
ATOM 2072 C C . GLN A 1 261 ? -13.82 1.759 11.406 1 94.56 261 GLN A C 1
ATOM 2074 O O . GLN A 1 261 ? -13.297 0.72 11.812 1 94.56 261 GLN A O 1
ATOM 2079 N N . LYS A 1 262 ? -15.148 1.977 11.469 1 91.62 262 LYS A N 1
ATOM 2080 C CA . LYS A 1 262 ? -16.031 0.93 11.977 1 91.62 262 LYS A CA 1
ATOM 2081 C C . LYS A 1 262 ? -17.438 1.059 11.383 1 91.62 262 LYS A C 1
ATOM 2083 O O . LYS A 1 262 ? -17.734 2.041 10.711 1 91.62 262 LYS A O 1
ATOM 2088 N N . GLU A 1 263 ? -18.188 0.066 11.586 1 89.62 263 GLU A N 1
ATOM 2089 C CA . GLU A 1 263 ? -19.594 0.041 11.172 1 89.62 263 GLU A CA 1
ATOM 2090 C C . GLU A 1 263 ? -20.516 0.166 12.375 1 89.62 263 GLU A C 1
ATOM 2092 O O . GLU A 1 263 ? -20.234 -0.353 13.453 1 89.62 263 GLU A O 1
ATOM 2097 N N . ASP A 1 264 ? -21.625 0.931 12.141 1 90.81 264 ASP A N 1
ATOM 2098 C CA . ASP A 1 264 ? -22.625 1.006 13.211 1 90.81 264 ASP A CA 1
ATOM 2099 C C . ASP A 1 264 ? -23.547 -0.205 13.18 1 90.81 264 ASP A C 1
ATOM 2101 O O . ASP A 1 264 ? -23.297 -1.175 12.461 1 90.81 264 ASP A O 1
ATOM 2105 N N . GLU A 1 265 ? -24.594 -0.227 14 1 87.56 265 GLU A N 1
ATOM 2106 C CA . GLU A 1 265 ? -25.469 -1.378 14.18 1 87.56 265 GLU A CA 1
ATOM 2107 C C . GLU A 1 265 ? -26.266 -1.675 12.906 1 87.56 265 GLU A C 1
ATOM 2109 O O . GLU A 1 265 ? -26.719 -2.801 12.703 1 87.56 265 GLU A O 1
ATOM 2114 N N . LEU A 1 266 ? -26.391 -0.671 12.102 1 84.75 266 LEU A N 1
ATOM 2115 C CA . LEU A 1 266 ? -27.172 -0.855 10.875 1 84.75 266 LEU A CA 1
ATOM 2116 C C . LEU A 1 266 ? -26.25 -1.131 9.695 1 84.75 266 LEU A C 1
ATOM 2118 O O . LEU A 1 266 ? -26.703 -1.165 8.547 1 84.75 266 LEU A O 1
ATOM 2122 N N . GLY A 1 267 ? -24.938 -1.217 9.938 1 82.31 267 GLY A N 1
ATOM 2123 C CA . GLY A 1 267 ? -23.984 -1.577 8.898 1 82.31 267 GLY A CA 1
ATOM 2124 C C . GLY A 1 267 ? -23.422 -0.376 8.164 1 82.31 267 GLY A C 1
ATOM 2125 O O . GLY A 1 267 ? -22.734 -0.527 7.16 1 82.31 267 GLY A O 1
ATOM 2126 N N . ARG A 1 268 ? -23.734 0.797 8.656 1 87.88 268 ARG A N 1
ATOM 2127 C CA . ARG A 1 268 ? -23.188 1.997 8.031 1 87.88 268 ARG A CA 1
ATOM 2128 C C . ARG A 1 268 ? -21.734 2.217 8.453 1 87.88 268 ARG A C 1
ATOM 2130 O O . ARG A 1 268 ? -21.422 2.219 9.648 1 87.88 268 ARG A O 1
ATOM 2137 N N . THR A 1 269 ? -20.938 2.396 7.441 1 89.56 269 THR A N 1
ATOM 2138 C CA . THR A 1 269 ? -19.5 2.578 7.695 1 89.56 269 THR A CA 1
ATOM 2139 C C . THR A 1 269 ? -19.188 4.043 7.988 1 89.56 269 THR A C 1
ATOM 2141 O O . THR A 1 269 ? -19.75 4.941 7.352 1 89.56 269 THR A O 1
ATOM 2144 N N . GLY A 1 270 ? -18.344 4.285 8.984 1 92.81 270 GLY A N 1
ATOM 2145 C CA . GLY A 1 270 ? -17.828 5.602 9.312 1 92.81 270 GLY A CA 1
ATOM 2146 C C . GLY A 1 270 ? -16.438 5.562 9.914 1 92.81 270 GLY A C 1
ATOM 2147 O O . GLY A 1 270 ? -15.844 4.492 10.047 1 92.81 270 GLY A O 1
ATOM 2148 N N . PHE A 1 271 ? -15.945 6.715 10.148 1 94.81 271 PHE A N 1
ATOM 2149 C CA . PHE A 1 271 ? -14.641 6.859 10.773 1 94.81 271 PHE A CA 1
ATOM 2150 C C . PHE A 1 271 ? -14.773 7.449 12.172 1 94.81 271 PHE A C 1
ATOM 2152 O O . PHE A 1 271 ? -15.172 8.609 12.328 1 94.81 271 PHE A O 1
ATOM 2159 N N . HIS A 1 272 ? -14.43 6.648 13.148 1 95.19 272 HIS A N 1
ATOM 2160 C CA . HIS A 1 272 ? -14.555 7.027 14.547 1 95.19 272 HIS A CA 1
ATOM 2161 C C . HIS A 1 272 ? -13.375 7.883 15 1 95.19 272 HIS A C 1
ATOM 2163 O O . HIS A 1 272 ? -12.219 7.484 14.836 1 95.19 272 HIS A O 1
ATOM 2169 N N . LEU A 1 273 ? -13.656 9.008 15.531 1 94.19 273 LEU A N 1
ATOM 2170 C CA . LEU A 1 273 ? -12.68 9.867 16.188 1 94.19 273 LEU A CA 1
ATOM 2171 C C . LEU A 1 273 ? -12.945 9.938 17.688 1 94.19 273 LEU A C 1
ATOM 2173 O O . LEU A 1 273 ? -13.914 10.562 18.125 1 94.19 273 LEU A O 1
ATOM 2177 N N . GLY A 1 274 ? -12 9.406 18.422 1 92.56 274 GLY A N 1
ATOM 2178 C CA . GLY A 1 274 ? -12.188 9.328 19.859 1 92.56 274 GLY A CA 1
ATOM 2179 C C . GLY A 1 274 ? -11.711 10.562 20.594 1 92.56 274 GLY A C 1
ATOM 2180 O O . GLY A 1 274 ? -10.914 11.336 20.062 1 92.56 274 GLY A O 1
ATOM 2181 N N . LYS A 1 275 ? -12.102 10.672 21.875 1 89.25 275 LYS A N 1
ATOM 2182 C CA . LYS A 1 275 ? -11.75 11.805 22.734 1 89.25 275 LYS A CA 1
ATOM 2183 C C . LYS A 1 275 ? -10.273 11.773 23.109 1 89.25 275 LYS A C 1
ATOM 2185 O O . LYS A 1 275 ? -9.695 12.797 23.453 1 89.25 275 LYS A O 1
ATOM 2190 N N . THR A 1 276 ? -9.703 10.648 22.984 1 90.81 276 THR A N 1
ATOM 2191 C CA . THR A 1 276 ? -8.32 10.484 23.406 1 90.81 276 THR A CA 1
ATOM 2192 C C . THR A 1 276 ? -7.367 10.812 22.266 1 90.81 276 THR A C 1
ATOM 2194 O O . THR A 1 276 ? -6.148 10.789 22.422 1 90.81 276 THR A O 1
ATOM 2197 N N . LEU A 1 277 ? -7.91 11.141 21.141 1 91.38 277 LEU A N 1
ATOM 2198 C CA . LEU A 1 277 ? -7.105 11.367 19.953 1 91.38 277 LEU A CA 1
ATOM 2199 C C . LEU A 1 277 ? -6.09 12.484 20.188 1 91.38 277 LEU A C 1
ATOM 2201 O O . LEU A 1 277 ? -4.906 12.32 19.891 1 91.38 277 LEU A O 1
ATOM 2205 N N . PRO A 1 278 ? -6.484 13.633 20.781 1 86.88 278 PRO A N 1
ATOM 2206 C CA . PRO A 1 278 ? -5.484 14.68 21 1 86.88 278 PRO A CA 1
ATOM 2207 C C . PRO A 1 278 ? -4.352 14.234 21.922 1 86.88 278 PRO A C 1
ATOM 2209 O O . PRO A 1 278 ? -3.188 14.555 21.672 1 86.88 278 PRO A O 1
ATOM 2212 N N . LYS A 1 279 ? -4.68 13.469 22.875 1 87.31 279 LYS A N 1
ATOM 2213 C CA . LYS A 1 279 ? -3.67 12.945 23.797 1 87.31 279 LYS A CA 1
ATOM 2214 C C . LYS A 1 279 ? -2.732 11.977 23.078 1 87.31 279 LYS A C 1
ATOM 2216 O O . LYS A 1 279 ? -1.518 12.016 23.297 1 87.31 279 LYS A O 1
ATOM 2221 N N . ALA A 1 280 ? -3.305 11.109 22.312 1 90.25 280 ALA A N 1
ATOM 2222 C CA . ALA A 1 280 ? -2.506 10.172 21.531 1 90.25 280 ALA A CA 1
ATOM 2223 C C . ALA A 1 280 ? -1.586 10.906 20.562 1 90.25 280 ALA A C 1
ATOM 2225 O O . ALA A 1 280 ? -0.423 10.531 20.391 1 90.25 280 ALA A O 1
ATOM 2226 N N . ALA A 1 281 ? -2.115 11.938 19.969 1 89.69 281 ALA A N 1
ATOM 2227 C CA . ALA A 1 281 ? -1.338 12.734 19.016 1 89.69 281 ALA A CA 1
ATOM 2228 C C . ALA A 1 281 ? -0.162 13.414 19.719 1 89.69 281 ALA A C 1
ATOM 2230 O O . ALA A 1 281 ? 0.95 13.445 19.172 1 89.69 281 ALA A O 1
ATOM 2231 N N . THR A 1 282 ? -0.372 13.891 20.875 1 86.5 282 THR A N 1
ATOM 2232 C CA . THR A 1 282 ? 0.676 14.562 21.641 1 86.5 282 THR A CA 1
ATOM 2233 C C . THR A 1 282 ? 1.776 13.586 22.031 1 86.5 282 THR A C 1
ATOM 2235 O O . THR A 1 282 ? 2.965 13.898 21.922 1 86.5 282 THR A O 1
ATOM 2238 N N . ARG A 1 283 ? 1.378 12.461 22.469 1 88.38 283 ARG A N 1
ATOM 2239 C CA . ARG A 1 283 ? 2.35 11.438 22.844 1 88.38 283 ARG A CA 1
ATOM 2240 C C . ARG A 1 283 ? 3.191 11.023 21.641 1 88.38 283 ARG A C 1
ATOM 2242 O O . ARG A 1 283 ? 4.414 10.906 21.734 1 88.38 283 ARG A O 1
ATOM 2249 N N . ALA A 1 284 ? 2.498 10.797 20.547 1 92 284 ALA A N 1
ATOM 2250 C CA . ALA A 1 284 ? 3.195 10.414 19.328 1 92 284 ALA A CA 1
ATOM 2251 C C . ALA A 1 284 ? 4.152 11.516 18.875 1 92 284 ALA A C 1
ATOM 2253 O O . ALA A 1 284 ? 5.262 11.234 18.422 1 92 284 ALA A O 1
ATOM 2254 N N . PHE A 1 285 ? 3.73 12.688 19.047 1 90.81 285 PHE A N 1
ATOM 2255 C CA . PHE A 1 285 ? 4.527 13.852 18.703 1 90.81 285 PHE A CA 1
ATOM 2256 C C . PHE A 1 285 ? 5.816 13.898 19.516 1 90.81 285 PHE A C 1
ATOM 2258 O O . PHE A 1 285 ? 6.906 14.031 18.953 1 90.81 285 PHE A O 1
ATOM 2265 N N . VAL A 1 286 ? 5.699 13.734 20.75 1 87.5 286 VAL A N 1
ATOM 2266 C CA . VAL A 1 286 ? 6.832 13.812 21.656 1 87.5 286 VAL A CA 1
ATOM 2267 C C . VAL A 1 286 ? 7.844 12.719 21.328 1 87.5 286 VAL A C 1
ATOM 2269 O O . VAL A 1 286 ? 9.047 12.969 21.281 1 87.5 286 VAL A O 1
ATOM 2272 N N . GLU A 1 287 ? 7.352 11.586 21.078 1 91.31 287 GLU A N 1
ATOM 2273 C CA . GLU A 1 287 ? 8.242 10.469 20.766 1 91.31 287 GLU A CA 1
ATOM 2274 C C . GLU A 1 287 ? 8.953 10.68 19.438 1 91.31 287 GLU A C 1
ATOM 2276 O O . GLU A 1 287 ? 10.133 10.352 19.297 1 91.31 287 GLU A O 1
ATOM 2281 N N . ASN A 1 288 ? 8.227 11.195 18.516 1 95.25 288 ASN A N 1
ATOM 2282 C CA . ASN A 1 288 ? 8.836 11.492 17.219 1 95.25 288 ASN A CA 1
ATOM 2283 C C . ASN A 1 288 ? 9.922 12.562 17.344 1 95.25 288 ASN A C 1
ATOM 2285 O O . ASN A 1 288 ? 10.984 12.445 16.734 1 95.25 288 ASN A O 1
ATOM 2289 N N . LEU A 1 289 ? 9.688 13.547 18.188 1 92.38 289 LEU A N 1
ATOM 2290 C CA . LEU A 1 289 ? 10.633 14.641 18.375 1 92.38 289 LEU A CA 1
ATOM 2291 C C . LEU A 1 289 ? 11.93 14.141 19 1 92.38 289 LEU A C 1
ATOM 2293 O O . LEU A 1 289 ? 13.016 14.641 18.672 1 92.38 289 LEU A O 1
ATOM 2297 N N . LYS A 1 290 ? 11.797 13.195 19.859 1 90.88 290 LYS A N 1
ATOM 2298 C CA . LYS A 1 290 ? 12.984 12.617 20.484 1 90.88 290 LYS A CA 1
ATOM 2299 C C . LYS A 1 290 ? 13.914 12.008 19.438 1 90.88 290 LYS A C 1
ATOM 2301 O O . LYS A 1 290 ? 15.141 12.039 19.594 1 90.88 290 LYS A O 1
ATOM 2306 N N . VAL A 1 291 ? 13.305 11.547 18.391 1 93.19 291 VAL A N 1
ATOM 2307 C CA . VAL A 1 291 ? 14.086 10.859 17.359 1 93.19 291 VAL A CA 1
ATOM 2308 C C . VAL A 1 291 ? 14.625 11.867 16.359 1 93.19 291 VAL A C 1
ATOM 2310 O O . VAL A 1 291 ? 15.781 11.781 15.938 1 93.19 291 VAL A O 1
ATOM 2313 N N . ILE A 1 292 ? 13.891 12.891 16.062 1 95.12 292 ILE A N 1
ATOM 2314 C CA . ILE A 1 292 ? 14.273 13.742 14.938 1 95.12 292 ILE A CA 1
ATOM 2315 C C . ILE A 1 292 ? 15.125 14.906 15.445 1 95.12 292 ILE A C 1
ATOM 2317 O O . ILE A 1 292 ? 15.984 15.422 14.727 1 95.12 292 ILE A O 1
ATOM 2321 N N . SER A 1 293 ? 15.008 15.344 16.672 1 93.69 293 SER A N 1
ATOM 2322 C CA . SER A 1 293 ? 15.648 16.547 17.203 1 93.69 293 SER A CA 1
ATOM 2323 C C . SER A 1 293 ? 17.156 16.469 17.078 1 93.69 293 SER A C 1
ATOM 2325 O O . SER A 1 293 ? 17.797 17.406 16.594 1 93.69 293 SER A O 1
ATOM 2327 N N . PRO A 1 294 ? 17.766 15.336 17.469 1 92.94 294 PRO A N 1
ATOM 2328 C CA . PRO A 1 294 ? 19.219 15.266 17.344 1 92.94 294 PRO A CA 1
ATOM 2329 C C . PRO A 1 294 ? 19.703 15.32 15.898 1 92.94 294 PRO A C 1
ATOM 2331 O O . PRO A 1 294 ? 20.875 15.594 15.633 1 92.94 294 PRO A O 1
ATOM 2334 N N . LYS A 1 295 ? 18.781 15.055 15 1 92.31 295 LYS A N 1
ATOM 2335 C CA . LYS A 1 295 ? 19.172 14.984 13.594 1 92.31 295 LYS A CA 1
ATOM 2336 C C . LYS A 1 295 ? 19.094 16.359 12.93 1 92.31 295 LYS A C 1
ATOM 2338 O O . LYS A 1 295 ? 19.734 16.594 11.906 1 92.31 295 LYS A O 1
ATOM 2343 N N . ILE A 1 296 ? 18.297 17.234 13.562 1 93.44 296 ILE A N 1
ATOM 2344 C CA . ILE A 1 296 ? 18.031 18.438 12.773 1 93.44 296 ILE A CA 1
ATOM 2345 C C . ILE A 1 296 ? 18.469 19.672 13.547 1 93.44 296 ILE A C 1
ATOM 2347 O O . ILE A 1 296 ? 18.578 20.766 12.977 1 93.44 296 ILE A O 1
ATOM 2351 N N . LEU A 1 297 ? 18.703 19.578 14.836 1 93.69 297 LEU A N 1
ATOM 2352 C CA . LEU A 1 297 ? 19.031 20.75 15.641 1 93.69 297 LEU A CA 1
ATOM 2353 C C . LEU A 1 297 ? 20.547 20.906 15.797 1 93.69 297 LEU A C 1
ATOM 2355 O O . LEU A 1 297 ? 21.281 19.906 15.781 1 93.69 297 LEU A O 1
ATOM 2359 N N . PRO A 1 298 ? 20.969 22.141 16 1 93 298 PRO A N 1
ATOM 2360 C CA . PRO A 1 298 ? 22.391 22.359 16.25 1 93 298 PRO A CA 1
ATOM 2361 C C . PRO A 1 298 ? 22.859 21.734 17.562 1 93 298 PRO A C 1
ATOM 2363 O O . PRO A 1 298 ? 22.094 21.688 18.531 1 93 298 PRO A O 1
ATOM 2366 N N . VAL A 1 299 ? 24.109 21.469 17.562 1 91.5 299 VAL A N 1
ATOM 2367 C CA . VAL A 1 299 ? 24.719 20.828 18.719 1 91.5 299 VAL A CA 1
ATOM 2368 C C . VAL A 1 299 ? 24.594 21.75 19.938 1 91.5 299 VAL A C 1
ATOM 2370 O O . VAL A 1 299 ? 24.375 21.281 21.047 1 91.5 299 VAL A O 1
ATOM 2373 N N . ARG A 1 300 ? 24.703 22.953 19.734 1 93 300 ARG A N 1
ATOM 2374 C CA . ARG A 1 300 ? 24.609 23.922 20.812 1 93 300 ARG A CA 1
ATOM 2375 C C . ARG A 1 300 ? 23.25 23.844 21.5 1 93 300 ARG A C 1
ATOM 2377 O O . ARG A 1 300 ? 23.172 23.906 22.734 1 93 300 ARG A O 1
ATOM 2384 N N . GLU A 1 301 ? 22.25 23.766 20.672 1 91.56 301 GLU A N 1
ATOM 2385 C CA . GLU A 1 301 ? 20.906 23.672 21.219 1 91.56 301 GLU A CA 1
ATOM 2386 C C . GLU A 1 301 ? 20.688 22.359 21.953 1 91.56 301 GLU A C 1
ATOM 2388 O O . GLU A 1 301 ? 20.078 22.328 23.031 1 91.56 301 GLU A O 1
ATOM 2393 N N . LEU A 1 302 ? 21.188 21.312 21.453 1 90.62 302 LEU A N 1
ATOM 2394 C CA . LEU A 1 302 ? 21.062 20 22.078 1 90.62 302 LEU A CA 1
ATOM 2395 C C . LEU A 1 302 ? 21.797 19.969 23.422 1 90.62 302 LEU A C 1
ATOM 2397 O O . LEU A 1 302 ? 21.297 19.406 24.391 1 90.62 302 LEU A O 1
ATOM 2401 N N . ALA A 1 303 ? 22.953 20.562 23.422 1 91.31 303 ALA A N 1
ATOM 2402 C CA . ALA A 1 303 ? 23.734 20.656 24.641 1 91.31 303 ALA A CA 1
ATOM 2403 C C . ALA A 1 303 ? 23.016 21.484 25.703 1 91.31 303 ALA A C 1
ATOM 2405 O O . ALA A 1 303 ? 22.953 21.094 26.875 1 91.31 303 ALA A O 1
ATOM 2406 N N . ARG A 1 304 ? 22.531 22.578 25.281 1 91.81 304 ARG A N 1
ATOM 2407 C CA . ARG A 1 304 ? 21.781 23.438 26.188 1 91.81 304 ARG A CA 1
ATOM 2408 C C . ARG A 1 304 ? 20.625 22.688 26.828 1 91.81 304 ARG A C 1
ATOM 2410 O O . ARG A 1 304 ? 20.438 22.734 28.047 1 91.81 304 ARG A O 1
ATOM 2417 N N . PHE A 1 305 ? 19.891 22.047 26 1 87.69 305 PHE A N 1
ATOM 2418 C CA . PHE A 1 305 ? 18.734 21.297 26.484 1 87.69 305 PHE A CA 1
ATOM 2419 C C . PHE A 1 305 ? 19.156 20.188 27.438 1 87.69 305 PHE A C 1
ATOM 2421 O O . PHE A 1 305 ? 18.531 19.984 28.469 1 87.69 305 PHE A O 1
ATOM 2428 N N . THR A 1 306 ? 20.172 19.484 27.125 1 88.31 306 THR A N 1
ATOM 2429 C CA . THR A 1 306 ? 20.672 18.375 27.938 1 88.31 306 THR A CA 1
ATOM 2430 C C . THR A 1 306 ? 21.141 18.891 29.312 1 88.31 306 THR A C 1
ATOM 2432 O O . THR A 1 306 ? 20.828 18.281 30.344 1 88.31 306 THR A O 1
ATOM 2435 N N . ILE A 1 307 ? 21.828 19.922 29.281 1 89.38 307 ILE A N 1
ATOM 2436 C CA . ILE A 1 307 ? 22.344 20.5 30.516 1 89.38 307 ILE A CA 1
ATOM 2437 C C . ILE A 1 307 ? 21.188 20.984 31.391 1 89.38 307 ILE A C 1
ATOM 2439 O O . ILE A 1 307 ? 21.156 20.719 32.594 1 89.38 307 ILE A O 1
ATOM 2443 N N . ALA A 1 308 ? 20.328 21.656 30.719 1 87 308 ALA A N 1
ATOM 2444 C CA . ALA A 1 308 ? 19.156 22.156 31.438 1 87 308 ALA A CA 1
ATOM 2445 C C . ALA A 1 308 ? 18.359 21.016 32.062 1 87 308 ALA A C 1
ATOM 2447 O O . ALA A 1 308 ? 17.859 21.125 33.188 1 87 308 ALA A O 1
ATOM 2448 N N . SER A 1 309 ? 18.203 19.984 31.344 1 84.06 309 SER A N 1
ATOM 2449 C CA . SER A 1 309 ? 17.469 18.828 31.812 1 84.06 309 SER A CA 1
ATOM 2450 C C . SER A 1 309 ? 18.188 18.141 32.969 1 84.06 309 SER A C 1
ATOM 2452 O O . SER A 1 309 ? 17.547 17.672 33.906 1 84.06 309 SER A O 1
ATOM 2454 N N . PHE A 1 310 ? 19.438 18.094 32.875 1 84.31 310 PHE A N 1
ATOM 2455 C CA . PHE A 1 310 ? 20.266 17.5 33.938 1 84.31 310 PHE A CA 1
ATOM 2456 C C . PHE A 1 310 ? 20.188 18.328 35.219 1 84.31 310 PHE A C 1
ATOM 2458 O O . PHE A 1 310 ? 20.047 17.766 36.312 1 84.31 310 PHE A O 1
ATOM 2465 N N . VAL A 1 311 ? 20.312 19.516 35.031 1 85.31 311 VAL A N 1
ATOM 2466 C CA . VAL A 1 311 ? 20.25 20.422 36.156 1 85.31 311 VAL A CA 1
ATOM 2467 C C . VAL A 1 311 ? 18.906 20.281 36.875 1 85.31 311 VAL A C 1
ATOM 2469 O O . VAL A 1 311 ? 18.828 20.266 38.094 1 85.31 311 VAL A O 1
ATOM 2472 N N . ARG A 1 312 ? 17.953 20.219 36.031 1 82.19 312 ARG A N 1
ATOM 2473 C CA . ARG A 1 312 ? 16.609 20.047 36.594 1 82.19 312 ARG A CA 1
ATOM 2474 C C . ARG A 1 312 ? 16.516 18.75 37.375 1 82.19 312 ARG A C 1
ATOM 2476 O O . ARG A 1 312 ? 15.938 18.719 38.469 1 82.19 312 ARG A O 1
ATOM 2483 N N . LYS A 1 313 ? 16.984 17.719 36.844 1 80.88 313 LYS A N 1
ATOM 2484 C CA . LYS A 1 313 ? 16.938 16.406 37.5 1 80.88 313 LYS A CA 1
ATOM 2485 C C . LYS A 1 313 ? 17.703 16.438 38.812 1 80.88 313 LYS A C 1
ATOM 2487 O O . LYS A 1 313 ? 17.281 15.82 39.781 1 80.88 313 LYS A O 1
ATOM 2492 N N . MET A 1 314 ? 18.797 17.109 38.812 1 81.44 314 MET A N 1
ATOM 2493 C CA . MET A 1 314 ? 19.625 17.203 40 1 81.44 314 MET A CA 1
ATOM 2494 C C . MET A 1 314 ? 18.922 18.016 41.094 1 81.44 314 MET A C 1
ATOM 2496 O O . MET A 1 314 ? 19.031 17.703 42.281 1 81.44 314 MET A O 1
ATOM 2500 N N . ARG A 1 315 ? 18.281 18.953 40.656 1 78.06 315 ARG A N 1
ATOM 2501 C CA . ARG A 1 315 ? 17.562 19.797 41.594 1 78.06 315 ARG A CA 1
ATOM 2502 C C . ARG A 1 315 ? 16.328 19.109 42.125 1 78.06 315 ARG A C 1
ATOM 2504 O O . ARG A 1 315 ? 15.969 19.297 43.312 1 78.06 315 ARG A O 1
ATOM 2511 N N . GLN A 1 316 ? 15.672 18.469 41.25 1 71.06 316 GLN A N 1
ATOM 2512 C CA . GLN A 1 316 ? 14.5 17.734 41.719 1 71.06 316 GLN A CA 1
ATOM 2513 C C . GLN A 1 316 ? 14.898 16.641 42.719 1 71.06 316 GLN A C 1
ATOM 2515 O O . GLN A 1 316 ? 14.125 16.312 43.625 1 71.06 316 GLN A O 1
ATOM 2520 N N . GLY A 1 317 ? 16 15.82 42.562 1 60.56 317 GLY A N 1
ATOM 2521 C CA . GLY A 1 317 ? 16.469 14.852 43.531 1 60.56 317 GLY A CA 1
ATOM 2522 C C . GLY A 1 317 ? 16.797 15.469 44.875 1 60.56 317 GLY A C 1
ATOM 2523 O O . GLY A 1 317 ? 16.969 14.758 45.875 1 60.56 317 GLY A O 1
ATOM 2524 N N . ARG A 1 318 ? 17.203 16.609 44.75 1 53.38 318 ARG A N 1
ATOM 2525 C CA . ARG A 1 318 ? 17.547 17.188 46.031 1 53.38 318 ARG A CA 1
ATOM 2526 C C . ARG A 1 318 ? 16.344 17.828 46.719 1 53.38 318 ARG A C 1
ATOM 2528 O O . ARG A 1 318 ? 16.188 17.766 47.938 1 53.38 318 ARG A O 1
ATOM 2535 N N . SER A 1 319 ? 15.688 18.812 46.312 1 49.66 319 SER A N 1
ATOM 2536 C CA . SER A 1 319 ? 14.594 19.531 46.969 1 49.66 319 SER A CA 1
ATOM 2537 C C . SER A 1 319 ? 13.266 19.25 46.312 1 49.66 319 SER A C 1
ATOM 2539 O O . SER A 1 319 ? 13.219 18.969 45.094 1 49.66 319 SER A O 1
ATOM 2541 N N . SER A 1 320 ? 12.133 18.625 47.094 1 49.34 320 SER A N 1
ATOM 2542 C CA . SER A 1 320 ? 10.75 18.328 46.75 1 49.34 320 SER A CA 1
ATOM 2543 C C . SER A 1 320 ? 10.172 19.375 45.812 1 49.34 320 SER A C 1
ATOM 2545 O O . SER A 1 320 ? 9.203 19.109 45.094 1 49.34 320 SER A O 1
ATOM 2547 N N . LYS A 1 321 ? 10.219 20.703 46.156 1 46.16 321 LYS A N 1
ATOM 2548 C CA . LYS A 1 321 ? 9.367 21.812 45.75 1 46.16 321 LYS A CA 1
ATOM 2549 C C . LYS A 1 321 ? 9.891 22.469 44.469 1 46.16 321 LYS A C 1
ATOM 2551 O O . LYS A 1 321 ? 9.57 23.625 44.188 1 46.16 321 LYS A O 1
ATOM 2556 N N . GLY A 1 322 ? 10.867 22.047 43.844 1 44 322 GLY A N 1
ATOM 2557 C CA . GLY A 1 322 ? 11.383 23.062 42.938 1 44 322 GLY A CA 1
ATOM 2558 C C . GLY A 1 322 ? 10.562 23.188 41.656 1 44 322 GLY A C 1
ATOM 2559 O O . GLY A 1 322 ? 10.297 22.188 41 1 44 322 GLY A O 1
ATOM 2560 N N . ALA A 1 323 ? 9.758 24.188 41.531 1 44.31 323 ALA A N 1
ATOM 2561 C CA . ALA A 1 323 ? 8.891 24.891 40.594 1 44.31 323 ALA A CA 1
ATOM 2562 C C . ALA A 1 323 ? 9.586 25.109 39.25 1 44.31 323 ALA A C 1
ATOM 2564 O O . ALA A 1 323 ? 9.125 25.906 38.438 1 44.31 323 ALA A O 1
ATOM 2565 N N . GLY A 1 324 ? 10.82 24.75 39 1 49.34 324 GLY A N 1
ATOM 2566 C CA . GLY A 1 324 ? 11.328 25.266 37.75 1 49.34 324 GLY A CA 1
ATOM 2567 C C . GLY A 1 324 ? 10.711 24.578 36.531 1 49.34 324 GLY A C 1
A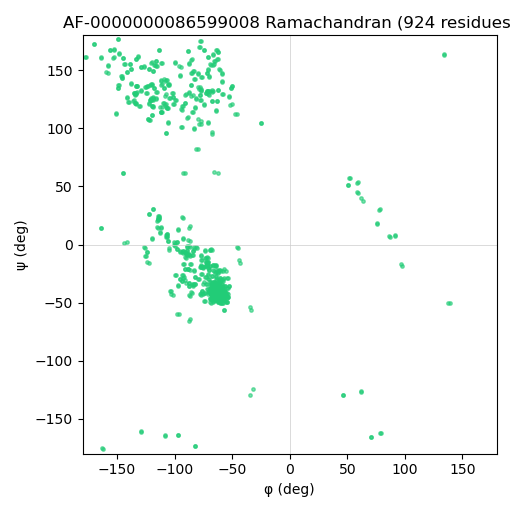TOM 2568 O O . GLY A 1 324 ? 10.273 23.438 36.625 1 49.34 324 GLY A O 1
ATOM 2569 N N . GLY A 1 325 ? 10.258 25.312 35.562 1 59.94 325 GLY A N 1
ATOM 2570 C CA . GLY A 1 325 ? 9.648 24.906 34.312 1 59.94 325 GLY A CA 1
ATOM 2571 C C . GLY A 1 325 ? 10.461 23.875 33.531 1 59.94 325 GLY A C 1
ATOM 2572 O O . GLY A 1 325 ? 11.672 23.75 33.75 1 59.94 325 GLY A O 1
ATOM 2573 N N . ARG A 1 326 ? 10 22.875 33 1 69.06 326 ARG A N 1
ATOM 2574 C CA . ARG A 1 326 ? 10.633 21.859 32.156 1 69.06 326 ARG A CA 1
ATOM 2575 C C . ARG A 1 326 ? 11.391 22.531 31 1 69.06 326 ARG A C 1
ATOM 2577 O O . ARG A 1 326 ? 10.852 23.391 30.312 1 69.06 326 ARG A O 1
ATOM 2584 N N . PRO A 1 327 ? 12.641 22.188 31.094 1 78.31 327 PRO A N 1
ATOM 2585 C CA . PRO A 1 327 ? 13.359 22.734 29.938 1 78.31 327 PRO A CA 1
ATOM 2586 C C . PRO A 1 327 ? 12.672 22.406 28.609 1 78.31 327 PRO A C 1
ATOM 2588 O O . PRO A 1 327 ? 12.117 21.312 28.453 1 78.31 327 PRO A O 1
ATOM 2591 N N . THR A 1 328 ? 12.656 23.469 27.812 1 80.75 328 THR A N 1
ATOM 2592 C CA . THR A 1 328 ? 12.07 23.266 26.484 1 80.75 328 THR A CA 1
ATOM 2593 C C . THR A 1 328 ? 13.133 23.344 25.406 1 80.75 328 THR A C 1
ATOM 2595 O O . THR A 1 328 ? 14.102 24.109 25.531 1 80.75 328 THR A O 1
ATOM 2598 N N . ILE A 1 329 ? 13.016 22.453 24.5 1 87.06 329 ILE A N 1
ATOM 2599 C CA . ILE A 1 329 ? 13.891 22.5 23.344 1 87.06 329 ILE A CA 1
ATOM 2600 C C . ILE A 1 329 ? 13.398 23.562 22.359 1 87.06 329 ILE A C 1
ATOM 2602 O O . ILE A 1 329 ? 12.195 23.688 22.125 1 87.06 329 ILE A O 1
ATOM 2606 N N . ASP A 1 330 ? 14.352 24.375 21.875 1 90.31 330 ASP A N 1
ATOM 2607 C CA . ASP A 1 330 ? 14 25.438 20.922 1 90.31 330 ASP A CA 1
ATOM 2608 C C . ASP A 1 330 ? 14.18 24.969 19.484 1 90.31 330 ASP A C 1
ATOM 2610 O O . ASP A 1 330 ? 15.258 25.094 18.906 1 90.31 330 ASP A O 1
ATOM 2614 N N . PHE A 1 331 ? 13.141 24.625 18.859 1 91.25 331 PHE A N 1
ATOM 2615 C CA . PHE A 1 331 ? 13.172 24.062 17.516 1 91.25 331 PHE A CA 1
ATOM 2616 C C . PHE A 1 331 ? 13.484 25.156 16.484 1 91.25 331 PHE A C 1
ATOM 2618 O O . PHE A 1 331 ? 13.891 24.859 15.367 1 91.25 331 PHE A O 1
ATOM 2625 N N . THR A 1 332 ? 13.312 26.344 16.844 1 91.19 332 THR A N 1
ATOM 2626 C CA . THR A 1 332 ? 13.508 27.438 15.891 1 91.19 332 THR A CA 1
ATOM 2627 C C . THR A 1 332 ? 14.992 27.609 15.578 1 91.19 332 THR A C 1
ATOM 2629 O O . THR A 1 332 ? 15.352 28.312 14.625 1 91.19 332 THR A O 1
ATOM 2632 N N . THR A 1 333 ? 15.82 26.984 16.312 1 93.81 333 THR A N 1
ATOM 2633 C CA . THR A 1 333 ? 17.25 27.062 16.047 1 93.81 333 THR A CA 1
ATOM 2634 C C . THR A 1 333 ? 17.625 26.203 14.828 1 93.81 333 THR A C 1
ATOM 2636 O O . THR A 1 333 ? 18.688 26.391 14.234 1 93.81 333 THR A O 1
ATOM 2639 N N . GLY A 1 334 ? 16.797 25.281 14.469 1 95.25 334 GLY A N 1
ATOM 2640 C CA . GLY A 1 334 ? 17.078 24.391 13.352 1 95.25 334 GLY A CA 1
ATOM 2641 C C . GLY A 1 334 ? 15.984 24.375 12.305 1 95.25 334 GLY A C 1
ATOM 2642 O O . GLY A 1 334 ? 16.109 23.719 11.273 1 95.25 334 GLY A O 1
ATOM 2643 N N . VAL A 1 335 ? 14.906 25.109 12.578 1 97.5 335 VAL A N 1
ATOM 2644 C CA . VAL A 1 335 ? 13.734 25.109 11.703 1 97.5 335 VAL A CA 1
ATOM 2645 C C . VAL A 1 335 ? 13.281 26.531 11.43 1 97.5 335 VAL A C 1
ATOM 2647 O O . VAL A 1 335 ? 13.148 27.344 12.359 1 97.5 335 VAL A O 1
ATOM 2650 N N . ASP A 1 336 ? 13.07 26.812 10.148 1 98.19 336 ASP A N 1
ATOM 2651 C CA . ASP A 1 336 ? 12.617 28.156 9.781 1 98.19 336 ASP A CA 1
ATOM 2652 C C . ASP A 1 336 ? 11.102 28.203 9.594 1 98.19 336 ASP A C 1
ATOM 2654 O O . ASP A 1 336 ? 10.469 29.219 9.844 1 98.19 336 ASP A O 1
ATOM 2658 N N . HIS A 1 337 ? 10.547 27.156 9.086 1 98.56 337 HIS A N 1
ATOM 2659 C CA . HIS A 1 337 ? 9.117 27.078 8.805 1 98.56 337 HIS A CA 1
ATOM 2660 C C . HIS A 1 337 ? 8.523 25.766 9.312 1 98.56 337 HIS A C 1
ATOM 2662 O O . HIS A 1 337 ? 9.125 24.703 9.156 1 98.56 337 HIS A O 1
ATOM 2668 N N . PHE A 1 338 ? 7.363 25.875 9.938 1 98.12 338 PHE A N 1
ATOM 2669 C CA . PHE A 1 338 ? 6.664 24.703 10.469 1 98.12 338 PHE A CA 1
ATOM 2670 C C . PHE A 1 338 ? 5.461 24.359 9.609 1 98.12 338 PHE A C 1
ATOM 2672 O O . PHE A 1 338 ? 4.535 25.156 9.469 1 98.12 338 PHE A O 1
ATOM 2679 N N . CYS A 1 339 ? 5.504 23.203 9.031 1 98.44 339 CYS A N 1
ATOM 2680 C CA . CYS A 1 339 ? 4.438 22.656 8.203 1 98.44 339 CYS A CA 1
ATOM 2681 C C . CYS A 1 339 ? 3.701 21.531 8.93 1 98.44 339 CYS A C 1
ATOM 2683 O O . CYS A 1 339 ? 4.086 20.375 8.828 1 98.44 339 CYS A O 1
ATOM 2685 N N . LEU A 1 340 ? 2.574 21.891 9.562 1 97.44 340 LEU A N 1
ATOM 2686 C CA . LEU A 1 340 ? 1.857 20.969 10.445 1 97.44 340 LEU A CA 1
ATOM 2687 C C . LEU A 1 340 ? 0.594 20.453 9.773 1 97.44 340 LEU A C 1
ATOM 2689 O O . LEU A 1 340 ? -0.146 21.203 9.148 1 97.44 340 LEU A O 1
ATOM 2693 N N . HIS A 1 341 ? 0.372 19.156 9.938 1 96.31 341 HIS A N 1
ATOM 2694 C CA . HIS A 1 341 ? -0.84 18.516 9.445 1 96.31 341 HIS A CA 1
ATOM 2695 C C . HIS A 1 341 ? -2.088 19.141 10.055 1 96.31 341 HIS A C 1
ATOM 2697 O O . HIS A 1 341 ? -2.123 19.422 11.25 1 96.31 341 HIS A O 1
ATOM 2703 N N . THR A 1 342 ? -3.1 19.297 9.242 1 96.56 342 THR A N 1
ATOM 2704 C CA . THR A 1 342 ? -4.32 19.938 9.695 1 96.56 342 THR A CA 1
ATOM 2705 C C . THR A 1 342 ? -5.312 18.922 10.242 1 96.56 342 THR A C 1
ATOM 2707 O O . THR A 1 342 ? -6.438 18.812 9.742 1 96.56 342 THR A O 1
ATOM 2710 N N . GLY A 1 343 ? -4.879 18.234 11.297 1 92.5 343 GLY A N 1
ATOM 2711 C CA . GLY A 1 343 ? -5.711 17.203 11.898 1 92.5 343 GLY A CA 1
ATOM 2712 C C . GLY A 1 343 ? -6.867 17.766 12.703 1 92.5 343 GLY A C 1
ATOM 2713 O O . GLY A 1 343 ? -7.738 17.031 13.156 1 92.5 343 GLY A O 1
ATOM 2714 N N . GLY A 1 344 ? -6.965 19.016 12.867 1 90.81 344 GLY A N 1
ATOM 2715 C CA . GLY A 1 344 ? -7.938 19.734 13.68 1 90.81 344 GLY A CA 1
ATOM 2716 C C . GLY A 1 344 ? -7.316 20.812 14.539 1 90.81 344 GLY A C 1
ATOM 2717 O O . GLY A 1 344 ? -6.105 20.828 14.758 1 90.81 344 GLY A O 1
ATOM 2718 N N . LYS A 1 345 ? -8.18 21.656 15 1 91.56 345 LYS A N 1
ATOM 2719 C CA . LYS A 1 345 ? -7.734 22.812 15.789 1 91.56 345 LYS A CA 1
ATOM 2720 C C . LYS A 1 345 ? -6.996 22.359 17.047 1 91.56 345 LYS A C 1
ATOM 2722 O O . LYS A 1 345 ? -5.949 22.906 17.391 1 91.56 345 LYS A O 1
ATOM 2727 N N . ALA A 1 346 ? -7.5 21.391 17.688 1 87.5 346 ALA A N 1
ATOM 2728 C CA . ALA A 1 346 ? -6.918 20.922 18.938 1 87.5 346 ALA A CA 1
ATOM 2729 C C . ALA A 1 346 ? -5.52 20.359 18.703 1 87.5 346 ALA A C 1
ATOM 2731 O O . ALA A 1 346 ? -4.629 20.531 19.531 1 87.5 346 ALA A O 1
ATOM 2732 N N . VAL A 1 347 ? -5.348 19.656 17.625 1 88.56 347 VAL A N 1
ATOM 2733 C CA . VAL A 1 347 ? -4.055 19.062 17.312 1 88.56 347 VAL A CA 1
ATOM 2734 C C . VAL A 1 347 ? -3.035 20.172 17.016 1 88.56 347 VAL A C 1
ATOM 2736 O O . VAL A 1 347 ? -1.911 20.125 17.516 1 88.56 347 VAL A O 1
ATOM 2739 N N . ILE A 1 348 ? -3.396 21.125 16.219 1 93.38 348 ILE A N 1
ATOM 2740 C CA . ILE A 1 348 ? -2.516 22.234 15.867 1 93.38 348 ILE A CA 1
ATOM 2741 C C . ILE A 1 348 ? -2.129 23 17.125 1 93.38 348 ILE A C 1
ATOM 2743 O O . ILE A 1 348 ? -0.953 23.297 17.344 1 93.38 348 ILE A O 1
ATOM 2747 N N . ASP A 1 349 ? -3.088 23.25 17.984 1 91.25 349 ASP A N 1
ATOM 2748 C CA . ASP A 1 349 ? -2.848 23.953 19.234 1 91.25 349 ASP A CA 1
ATOM 2749 C C . ASP A 1 349 ? -1.92 23.156 20.156 1 91.25 349 ASP A C 1
ATOM 2751 O O . ASP A 1 349 ? -1.027 23.719 20.781 1 91.25 349 ASP A O 1
ATOM 2755 N N . GLY A 1 350 ? -2.199 21.906 20.203 1 87.5 350 GLY A N 1
ATOM 2756 C CA . GLY A 1 350 ? -1.365 21.031 21.031 1 87.5 350 GLY A CA 1
ATOM 2757 C C . GLY A 1 350 ? 0.095 21.047 20.609 1 87.5 350 GLY A C 1
ATOM 2758 O O . GLY A 1 350 ? 0.983 21.141 21.469 1 87.5 350 GLY A O 1
ATOM 2759 N N . ILE A 1 351 ? 0.319 21.016 19.375 1 89.62 351 ILE A N 1
ATOM 2760 C CA . ILE A 1 351 ? 1.684 21.047 18.875 1 89.62 351 ILE A CA 1
ATOM 2761 C C . ILE A 1 351 ? 2.295 22.422 19.125 1 89.62 351 ILE A C 1
ATOM 2763 O O . ILE A 1 351 ? 3.449 22.531 19.547 1 89.62 351 ILE A O 1
ATOM 2767 N N . GLY A 1 352 ? 1.528 23.438 18.797 1 90.88 352 GLY A N 1
ATOM 2768 C CA . GLY A 1 352 ? 1.992 24.797 19.047 1 90.88 352 GLY A CA 1
ATOM 2769 C C . GLY A 1 352 ? 2.422 25.031 20.484 1 90.88 352 GLY A C 1
ATOM 2770 O O . GLY A 1 352 ? 3.473 25.625 20.734 1 90.88 352 GLY A O 1
ATOM 2771 N N . GLN A 1 353 ? 1.648 24.516 21.406 1 88.19 353 GLN A N 1
ATOM 2772 C CA . GLN A 1 353 ? 1.955 24.656 22.812 1 88.19 353 GLN A CA 1
ATOM 2773 C C . GLN A 1 353 ? 3.205 23.859 23.188 1 88.19 353 GLN A C 1
ATOM 2775 O O . GLN A 1 353 ? 4.07 24.359 23.922 1 88.19 353 GLN A O 1
ATOM 2780 N N . SER A 1 354 ? 3.293 22.719 22.672 1 84.44 354 SER A N 1
ATOM 2781 C CA . SER A 1 354 ? 4.406 21.828 23 1 84.44 354 SER A CA 1
ATOM 2782 C C . SER A 1 354 ? 5.73 22.406 22.5 1 84.44 354 SER A C 1
ATOM 2784 O O . SER A 1 354 ? 6.77 22.203 23.125 1 84.44 354 SER A O 1
ATOM 2786 N N . LEU A 1 355 ? 5.641 23.109 21.406 1 88.69 355 LEU A N 1
ATOM 2787 C CA . LEU A 1 355 ? 6.863 23.609 20.797 1 88.69 355 LEU A CA 1
ATOM 2788 C C . LEU A 1 355 ? 7.008 25.109 21.047 1 88.69 355 LEU A C 1
ATOM 2790 O O . LEU A 1 355 ? 7.961 25.734 20.578 1 88.69 355 LEU A O 1
ATOM 2794 N N . ASN A 1 356 ? 6.133 25.656 21.75 1 89.25 356 ASN A N 1
ATOM 2795 C CA . ASN A 1 356 ? 6.117 27.094 22 1 89.25 356 ASN A CA 1
ATOM 2796 C C . ASN A 1 356 ? 6.234 27.891 20.703 1 89.25 356 ASN A C 1
ATOM 2798 O O . ASN A 1 356 ? 7.102 28.766 20.578 1 89.25 356 ASN A O 1
ATOM 2802 N N . LEU A 1 357 ? 5.398 27.562 19.781 1 94.31 357 LEU A N 1
ATOM 2803 C CA . LEU A 1 357 ? 5.434 28.203 18.469 1 94.31 357 LEU A CA 1
ATOM 2804 C C . LEU A 1 357 ? 4.66 29.516 18.5 1 94.31 357 LEU A C 1
ATOM 2806 O O . LEU A 1 357 ? 3.668 29.641 19.219 1 94.31 357 LEU A O 1
ATOM 2810 N N . SER A 1 358 ? 5.094 30.453 17.688 1 95.88 358 SER A N 1
ATOM 2811 C CA . SER A 1 358 ? 4.43 31.75 17.578 1 95.88 358 SER A CA 1
ATOM 2812 C C . SER A 1 358 ? 3.178 31.656 16.703 1 95.88 358 SER A C 1
ATOM 2814 O O . SER A 1 358 ? 2.947 30.625 16.062 1 95.88 358 SER A O 1
ATOM 2816 N N . LYS A 1 359 ? 2.4 32.719 16.703 1 94.94 359 LYS A N 1
ATOM 2817 C CA . LYS A 1 359 ? 1.248 32.844 15.812 1 94.94 359 LYS A CA 1
ATOM 2818 C C . LYS A 1 359 ? 1.676 32.75 14.344 1 94.94 359 LYS A C 1
ATOM 2820 O O . LYS A 1 359 ? 0.965 32.188 13.516 1 94.94 359 LYS A O 1
ATOM 2825 N N . TYR A 1 360 ? 2.816 33.344 14.102 1 96.69 360 TYR A N 1
ATOM 2826 C CA . TYR A 1 360 ? 3.359 33.312 12.75 1 96.69 360 TYR A CA 1
ATOM 2827 C C . TYR A 1 360 ? 3.684 31.875 12.32 1 96.69 360 TYR A C 1
ATOM 2829 O O . TYR A 1 360 ? 3.393 31.484 11.188 1 96.69 360 TYR A O 1
ATOM 2837 N N . ASP A 1 361 ? 4.195 31.094 13.219 1 97.38 361 ASP A N 1
ATOM 2838 C CA . ASP A 1 361 ? 4.574 29.703 12.938 1 97.38 361 ASP A CA 1
ATOM 2839 C C . ASP A 1 361 ? 3.346 28.844 12.688 1 97.38 361 ASP A C 1
ATOM 2841 O O . ASP A 1 361 ? 3.389 27.906 11.883 1 97.38 361 ASP A O 1
ATOM 2845 N N . LEU A 1 362 ? 2.248 29.141 13.328 1 97.19 362 LEU A N 1
ATOM 2846 C CA . LEU A 1 362 ? 1.054 28.312 13.273 1 97.19 362 LEU A CA 1
ATOM 2847 C C . LEU A 1 362 ? 0.122 28.766 12.156 1 97.19 362 LEU A C 1
ATOM 2849 O O . LEU A 1 362 ? -0.79 28.031 11.766 1 97.19 362 LEU A O 1
ATOM 2853 N N . GLU A 1 363 ? 0.334 29.953 11.672 1 97.75 363 GLU A N 1
ATOM 2854 C CA . GLU A 1 363 ? -0.553 30.594 10.703 1 97.75 363 GLU A CA 1
ATOM 2855 C C . GLU A 1 363 ? -0.783 29.688 9.492 1 97.75 363 GLU A C 1
ATOM 2857 O O . GLU A 1 363 ? -1.925 29.469 9.078 1 97.75 363 GLU A O 1
ATOM 2862 N N . PRO A 1 364 ? 0.229 29.062 8.914 1 98.62 364 PRO A N 1
ATOM 2863 C CA . PRO A 1 364 ? -0.008 28.25 7.719 1 98.62 364 PRO A CA 1
ATOM 2864 C C . PRO A 1 364 ? -0.964 27.078 7.98 1 98.62 364 PRO A C 1
ATOM 2866 O O . PRO A 1 364 ? -1.866 26.828 7.18 1 98.62 364 PRO A O 1
ATOM 2869 N N . ALA A 1 365 ? -0.805 26.406 9.055 1 98.19 365 ALA A N 1
ATOM 2870 C CA . ALA A 1 365 ? -1.668 25.281 9.383 1 98.19 365 ALA A CA 1
ATOM 2871 C C . ALA A 1 365 ? -3.09 25.75 9.688 1 98.19 365 ALA A C 1
ATOM 2873 O O . ALA A 1 365 ? -4.059 25.125 9.242 1 98.19 365 ALA A O 1
ATOM 2874 N N . ARG A 1 366 ? -3.213 26.828 10.43 1 97.06 366 ARG A N 1
ATOM 2875 C CA . ARG A 1 366 ? -4.527 27.328 10.812 1 97.06 366 ARG A CA 1
ATOM 2876 C C . ARG A 1 366 ? -5.305 27.828 9.602 1 97.06 366 ARG A C 1
ATOM 2878 O O . ARG A 1 366 ? -6.5 27.531 9.461 1 97.06 366 ARG A O 1
ATOM 2885 N N . MET A 1 367 ? -4.641 28.578 8.742 1 98.06 367 MET A N 1
ATOM 2886 C CA . MET A 1 367 ? -5.312 29.109 7.559 1 98.06 367 MET A CA 1
ATOM 2887 C C . MET A 1 367 ? -5.676 27.984 6.598 1 98.06 367 MET A C 1
ATOM 2889 O O . MET A 1 367 ? -6.723 28.031 5.945 1 98.06 367 MET A O 1
ATOM 2893 N N . THR A 1 368 ? -4.812 27 6.5 1 98.56 368 THR A N 1
ATOM 2894 C CA . THR A 1 368 ? -5.105 25.859 5.641 1 98.56 368 THR A CA 1
ATOM 2895 C C . THR A 1 368 ? -6.301 25.062 6.172 1 98.56 368 THR A C 1
ATOM 2897 O O . THR A 1 368 ? -7.16 24.641 5.398 1 98.56 368 THR A O 1
ATOM 2900 N N . LEU A 1 369 ? -6.301 24.844 7.488 1 97.38 369 LEU A N 1
ATOM 2901 C CA . LEU A 1 369 ? -7.465 24.188 8.07 1 97.38 369 LEU A CA 1
ATOM 2902 C C . LEU A 1 369 ? -8.742 24.953 7.742 1 97.38 369 LEU A C 1
ATOM 2904 O O . LEU A 1 369 ? -9.758 24.344 7.387 1 97.38 369 LEU A O 1
ATOM 2908 N N . HIS A 1 370 ? -8.664 26.219 7.84 1 96.44 370 HIS A N 1
ATOM 2909 C CA . HIS A 1 370 ? -9.828 27.047 7.582 1 96.44 370 HIS A CA 1
ATOM 2910 C C . HIS A 1 370 ? -10.258 26.953 6.121 1 96.44 370 HIS A C 1
ATOM 2912 O O . HIS A 1 370 ? -11.445 26.781 5.832 1 96.44 370 HIS A O 1
ATOM 2918 N N . ARG A 1 371 ? -9.398 27.031 5.199 1 97.5 371 ARG A N 1
ATOM 2919 C CA . ARG A 1 371 ? -9.727 27.203 3.785 1 97.5 371 ARG A CA 1
ATOM 2920 C C . ARG A 1 371 ? -9.945 25.844 3.117 1 97.5 371 ARG A C 1
ATOM 2922 O O . ARG A 1 371 ? -10.781 25.719 2.217 1 97.5 371 ARG A O 1
ATOM 2929 N N . PHE A 1 372 ? -9.211 24.828 3.576 1 98.12 372 PHE A N 1
ATOM 2930 C CA . PHE A 1 372 ? -9.242 23.562 2.85 1 98.12 372 PHE A CA 1
ATOM 2931 C C . PHE A 1 372 ? -9.625 22.422 3.775 1 98.12 372 PHE A C 1
ATOM 2933 O O . PHE A 1 372 ? -9.906 21.312 3.314 1 98.12 372 PHE A O 1
ATOM 2940 N N . GLY A 1 373 ? -9.68 22.641 5.094 1 97.12 373 GLY A N 1
ATOM 2941 C CA . GLY A 1 373 ? -10.031 21.594 6.039 1 97.12 373 GLY A CA 1
ATOM 2942 C C . GLY A 1 373 ? -8.953 20.547 6.188 1 97.12 373 GLY A C 1
ATOM 2943 O O . GLY A 1 373 ? -7.777 20.812 5.93 1 97.12 373 GLY A O 1
ATOM 2944 N N . ASN A 1 374 ? -9.336 19.422 6.797 1 97.12 374 ASN A N 1
ATOM 2945 C CA . ASN A 1 374 ? -8.469 18.25 6.875 1 97.12 374 ASN A CA 1
ATOM 2946 C C . ASN A 1 374 ? -8.539 17.406 5.602 1 97.12 374 ASN A C 1
ATOM 2948 O O . ASN A 1 374 ? -9.414 16.562 5.457 1 97.12 374 ASN A O 1
ATOM 2952 N N . THR A 1 375 ? -7.562 17.594 4.77 1 98.19 375 THR A N 1
ATOM 2953 C CA . THR A 1 375 ? -7.523 16.844 3.525 1 98.19 375 THR A CA 1
ATOM 2954 C C . THR A 1 375 ? -6.695 15.57 3.689 1 98.19 375 THR A C 1
ATOM 2956 O O . THR A 1 375 ? -6.102 15.086 2.727 1 98.19 375 THR A O 1
ATOM 2959 N N . SER A 1 376 ? -6.574 15.117 4.906 1 97 376 SER A N 1
ATOM 2960 C CA . SER A 1 376 ? -5.902 13.867 5.27 1 97 376 SER A CA 1
ATOM 2961 C C . SER A 1 376 ? -4.426 13.906 4.887 1 97 376 SER A C 1
ATOM 2963 O O . SER A 1 376 ? -3.713 14.844 5.242 1 97 376 SER A O 1
ATOM 2965 N N . ALA A 1 377 ? -3.938 12.945 4.145 1 97.38 377 ALA A N 1
ATOM 2966 C CA . ALA A 1 377 ? -2.508 12.789 3.893 1 97.38 377 ALA A CA 1
ATOM 2967 C C . ALA A 1 377 ? -1.978 13.906 3.008 1 97.38 377 ALA A C 1
ATOM 2969 O O . ALA A 1 377 ? -0.771 14.164 2.975 1 97.38 377 ALA A O 1
ATOM 2970 N N . SER A 1 378 ? -2.826 14.609 2.291 1 98.5 378 SER A N 1
ATOM 2971 C CA . SER A 1 378 ? -2.365 15.656 1.39 1 98.5 378 SER A CA 1
ATOM 2972 C C . SER A 1 378 ? -2.27 17 2.107 1 98.5 378 SER A C 1
ATOM 2974 O O . SER A 1 378 ? -1.765 17.984 1.547 1 98.5 378 SER A O 1
ATOM 2976 N N . SER A 1 379 ? -2.689 17.094 3.322 1 98.25 379 SER A N 1
ATOM 2977 C CA . SER A 1 379 ? -2.852 18.375 4 1 98.25 379 SER A CA 1
ATOM 2978 C C . SER A 1 379 ? -1.519 19.109 4.125 1 98.25 379 SER A C 1
ATOM 2980 O O . SER A 1 379 ? -1.467 20.328 4.031 1 98.25 379 SER A O 1
ATOM 2982 N N . LEU A 1 380 ? -0.435 18.406 4.324 1 98.69 380 LEU A N 1
ATOM 2983 C CA . LEU A 1 380 ? 0.882 19.016 4.469 1 98.69 380 LEU A CA 1
ATOM 2984 C C . LEU A 1 380 ? 1.217 19.875 3.258 1 98.69 380 LEU A C 1
ATOM 2986 O O . LEU A 1 380 ? 1.823 20.938 3.398 1 98.69 380 LEU A O 1
ATOM 2990 N N . TRP A 1 381 ? 0.801 19.453 2.168 1 98.88 381 TRP A N 1
ATOM 2991 C CA . TRP A 1 381 ? 1.187 20.125 0.928 1 98.88 381 TRP A CA 1
ATOM 2992 C C . TRP A 1 381 ? 0.356 21.391 0.705 1 98.88 381 TRP A C 1
ATOM 2994 O O . TRP A 1 381 ? 0.818 22.344 0.071 1 98.88 381 TRP A O 1
ATOM 3004 N N . TYR A 1 382 ? -0.871 21.359 1.223 1 98.88 382 TYR A N 1
ATOM 3005 C CA . TYR A 1 382 ? -1.654 22.578 1.229 1 98.88 382 TYR A CA 1
ATOM 3006 C C . TYR A 1 382 ? -1.047 23.609 2.172 1 98.88 382 TYR A C 1
ATOM 3008 O O . TYR A 1 382 ? -1.046 24.812 1.878 1 98.88 382 TYR A O 1
ATOM 3016 N N . VAL A 1 383 ? -0.564 23.125 3.32 1 98.88 383 VAL A N 1
ATOM 3017 C CA . VAL A 1 383 ? 0.105 24.016 4.277 1 98.88 383 VAL A CA 1
ATOM 3018 C C . VAL A 1 383 ? 1.379 24.578 3.654 1 98.88 383 VAL A C 1
ATOM 3020 O O . VAL A 1 383 ? 1.655 25.766 3.773 1 98.88 383 VAL A O 1
ATOM 3023 N N . LEU A 1 384 ? 2.127 23.734 3.014 1 98.88 384 LEU A N 1
ATOM 3024 C CA . LEU A 1 384 ? 3.32 24.172 2.297 1 98.88 384 LEU A CA 1
ATOM 3025 C C . LEU A 1 384 ? 2.969 25.219 1.248 1 98.88 384 LEU A C 1
ATOM 3027 O O . LEU A 1 384 ? 3.68 26.219 1.099 1 98.88 384 LEU A O 1
ATOM 3031 N N . GLY A 1 385 ? 1.891 24.984 0.54 1 98.81 385 GLY A N 1
ATOM 3032 C CA . GLY A 1 385 ? 1.431 25.906 -0.483 1 98.81 385 GLY A CA 1
ATOM 3033 C C . GLY A 1 385 ? 1.115 27.281 0.06 1 98.81 385 GLY A C 1
ATOM 3034 O O . GLY A 1 385 ? 1.344 28.297 -0.615 1 98.81 385 GLY A O 1
ATOM 3035 N N . TYR A 1 386 ? 0.588 27.297 1.224 1 98.81 386 TYR A N 1
ATOM 3036 C CA . TYR A 1 386 ? 0.31 28.594 1.853 1 98.81 386 TYR A CA 1
ATOM 3037 C C . TYR A 1 386 ? 1.59 29.391 2.029 1 98.81 386 TYR A C 1
ATOM 3039 O O . TYR A 1 386 ? 1.634 30.578 1.69 1 98.81 386 TYR A O 1
ATOM 3047 N N . MET A 1 387 ? 2.586 28.781 2.596 1 98.81 387 MET A N 1
ATOM 3048 C CA . MET A 1 387 ? 3.857 29.469 2.832 1 98.81 387 MET A CA 1
ATOM 3049 C C . MET A 1 387 ? 4.492 29.906 1.517 1 98.81 387 MET A C 1
ATOM 3051 O O . MET A 1 387 ? 5.074 30.984 1.437 1 98.81 387 MET A O 1
ATOM 3055 N N . GLU A 1 388 ? 4.398 29.062 0.538 1 98.75 388 GLU A N 1
ATOM 3056 C CA . GLU A 1 388 ? 4.914 29.422 -0.78 1 98.75 388 GLU A CA 1
ATOM 3057 C C . GLU A 1 388 ? 4.176 30.625 -1.359 1 98.75 388 GLU A C 1
ATOM 3059 O O . GLU A 1 388 ? 4.801 31.562 -1.86 1 98.75 388 GLU A O 1
ATOM 3064 N N . ALA A 1 389 ? 2.895 30.562 -1.282 1 98.56 389 ALA A N 1
ATOM 3065 C CA . ALA A 1 389 ? 2.066 31.641 -1.828 1 98.56 389 ALA A CA 1
ATOM 3066 C C . ALA A 1 389 ? 2.355 32.969 -1.13 1 98.56 389 ALA A C 1
ATOM 3068 O O . ALA A 1 389 ? 2.273 34.031 -1.747 1 98.56 389 ALA A O 1
ATOM 3069 N N . LYS A 1 390 ? 2.652 32.875 0.097 1 98.38 390 LYS A N 1
ATOM 3070 C CA . LYS A 1 390 ? 2.986 34.094 0.872 1 98.38 390 LYS A CA 1
ATOM 3071 C C . LYS A 1 390 ? 4.434 34.5 0.628 1 98.38 390 LYS A C 1
ATOM 3073 O O . LYS A 1 390 ? 4.906 35.469 1.221 1 98.38 390 LYS A O 1
ATOM 3078 N N . LYS A 1 391 ? 5.227 33.75 -0.162 1 98.19 391 LYS A N 1
ATOM 3079 C CA . LYS A 1 391 ? 6.617 34.031 -0.515 1 98.19 391 LYS A CA 1
ATOM 3080 C C . LYS A 1 391 ? 7.512 34 0.722 1 98.19 391 LYS A C 1
ATOM 3082 O O . LYS A 1 391 ? 8.414 34.844 0.847 1 98.19 391 LYS A O 1
ATOM 3087 N N . ARG A 1 392 ? 7.191 33.094 1.585 1 98.25 392 ARG A N 1
ATOM 3088 C CA . ARG A 1 392 ? 7.957 32.969 2.822 1 98.25 392 ARG A CA 1
ATOM 3089 C C . ARG A 1 392 ? 9.172 32.062 2.631 1 98.25 392 ARG A C 1
ATOM 3091 O O . ARG A 1 392 ? 10.125 32.125 3.412 1 98.25 392 ARG A O 1
ATOM 3098 N N . LEU A 1 393 ? 9.18 31.219 1.673 1 98.75 393 LEU A N 1
ATOM 3099 C CA . LEU A 1 393 ? 10.18 30.172 1.507 1 98.75 393 LEU A CA 1
ATOM 3100 C C . LEU A 1 393 ? 11.367 30.688 0.702 1 98.75 393 LEU A C 1
ATOM 3102 O O . LEU A 1 393 ? 11.305 30.766 -0.526 1 98.75 393 LEU A O 1
ATOM 3106 N N . LYS A 1 394 ? 12.477 30.859 1.356 1 98.62 394 LYS A N 1
ATOM 3107 C CA . LYS A 1 394 ? 13.695 31.375 0.74 1 98.62 394 LYS A CA 1
ATOM 3108 C C . LYS A 1 394 ? 14.773 30.297 0.674 1 98.62 394 LYS A C 1
ATOM 3110 O O . LYS A 1 394 ? 14.789 29.375 1.485 1 98.62 394 LYS A O 1
ATOM 3115 N N . LYS A 1 395 ? 15.672 30.516 -0.276 1 98.5 395 LYS A N 1
ATOM 3116 C CA . LYS A 1 395 ? 16.781 29.578 -0.447 1 98.5 395 LYS A CA 1
ATOM 3117 C C . LYS A 1 395 ? 17.516 29.359 0.869 1 98.5 395 LYS A C 1
ATOM 3119 O O . LYS A 1 395 ? 17.875 30.312 1.552 1 98.5 395 LYS A O 1
ATOM 3124 N N . GLY A 1 396 ? 17.656 28.109 1.22 1 98.12 396 GLY A N 1
ATOM 3125 C CA . GLY A 1 396 ? 18.406 27.766 2.416 1 98.12 396 GLY A CA 1
ATOM 3126 C C . GLY A 1 396 ? 17.531 27.531 3.629 1 98.12 396 GLY A C 1
ATOM 3127 O O . GLY A 1 396 ? 17.969 26.953 4.617 1 98.12 396 GLY A O 1
ATOM 3128 N N . ASP A 1 397 ? 16.297 28.016 3.557 1 98.62 397 ASP A N 1
ATOM 3129 C CA . ASP A 1 397 ? 15.367 27.812 4.668 1 98.62 397 ASP A CA 1
ATOM 3130 C C . ASP A 1 397 ? 15.133 26.328 4.922 1 98.62 397 ASP A C 1
ATOM 3132 O O . ASP A 1 397 ? 15.219 25.516 4.004 1 98.62 397 ASP A O 1
ATOM 3136 N N . ARG A 1 398 ? 14.852 25.984 6.148 1 98.44 398 ARG A N 1
ATOM 3137 C CA . ARG A 1 398 ? 14.516 24.625 6.566 1 98.44 398 ARG A CA 1
ATOM 3138 C C . ARG A 1 398 ? 13.039 24.516 6.945 1 98.44 398 ARG A C 1
ATOM 3140 O O . ARG A 1 398 ? 12.57 25.25 7.82 1 98.44 398 ARG A O 1
ATOM 3147 N N . VAL A 1 399 ? 12.359 23.641 6.27 1 98.69 399 VAL A N 1
ATOM 3148 C CA . VAL A 1 399 ? 10.938 23.422 6.5 1 98.69 399 VAL A CA 1
ATOM 3149 C C . VAL A 1 399 ? 10.727 22.094 7.223 1 98.69 399 VAL A C 1
ATOM 3151 O O . VAL A 1 399 ? 11.062 21.031 6.691 1 98.69 399 VAL A O 1
ATOM 3154 N N . PHE A 1 400 ? 10.164 22.172 8.461 1 98.12 400 PHE A N 1
ATOM 3155 C CA . PHE A 1 400 ? 9.852 20.984 9.242 1 98.12 400 PHE A CA 1
ATOM 3156 C C . PHE A 1 400 ? 8.414 20.531 8.992 1 98.12 400 PHE A C 1
ATOM 3158 O O . PHE A 1 400 ? 7.473 21.281 9.234 1 98.12 400 PHE A O 1
ATOM 3165 N N . MET A 1 401 ? 8.211 19.266 8.453 1 98.25 401 MET A N 1
ATOM 3166 C CA . MET A 1 401 ? 6.898 18.672 8.234 1 98.25 401 MET A CA 1
ATOM 3167 C C . MET A 1 401 ? 6.602 17.594 9.273 1 98.25 401 MET A C 1
ATOM 3169 O O . MET A 1 401 ? 7.477 16.812 9.625 1 98.25 401 MET A O 1
ATOM 3173 N N . ILE A 1 402 ? 5.371 17.625 9.742 1 97.31 402 ILE A N 1
ATOM 3174 C CA . ILE A 1 402 ? 4.988 16.562 10.672 1 97.31 402 ILE A CA 1
ATOM 3175 C C . ILE A 1 402 ? 3.502 16.25 10.516 1 97.31 402 ILE A C 1
ATOM 3177 O O . ILE A 1 402 ? 2.689 17.156 10.312 1 97.31 402 ILE A O 1
ATOM 3181 N N . SER A 1 403 ? 3.182 14.992 10.516 1 96.56 403 SER A N 1
ATOM 3182 C CA . SER A 1 403 ? 1.807 14.516 10.383 1 96.56 403 SER A CA 1
ATOM 3183 C C . SER A 1 403 ? 1.571 13.258 11.211 1 96.56 403 SER A C 1
ATOM 3185 O O . SER A 1 403 ? 2.521 12.562 11.578 1 96.56 403 SER A O 1
ATOM 3187 N N . PHE A 1 404 ? 0.254 13.031 11.453 1 93.75 404 PHE A N 1
ATOM 3188 C CA . PHE A 1 404 ? -0.213 11.914 12.266 1 93.75 404 PHE A CA 1
ATOM 3189 C C . PHE A 1 404 ? -1.248 11.094 11.508 1 93.75 404 PHE A C 1
ATOM 3191 O O . PHE A 1 404 ? -1.931 11.609 10.625 1 93.75 404 PHE A O 1
ATOM 3198 N N . GLY A 1 405 ? -1.287 9.852 11.891 1 93.25 405 GLY A N 1
ATOM 3199 C CA . GLY A 1 405 ? -2.301 9.008 11.273 1 93.25 405 GLY A CA 1
ATOM 3200 C C . GLY A 1 405 ? -2.682 7.812 12.125 1 93.25 405 GLY A C 1
ATOM 3201 O O . GLY A 1 405 ? -1.962 7.453 13.062 1 93.25 405 GLY A O 1
ATOM 3202 N N . ALA A 1 406 ? -3.768 7.199 11.711 1 93.75 406 ALA A N 1
ATOM 3203 C CA . ALA A 1 406 ? -4.316 6.047 12.43 1 93.75 406 ALA A CA 1
ATOM 3204 C C . ALA A 1 406 ? -3.293 4.918 12.516 1 93.75 406 ALA A C 1
ATOM 3206 O O . ALA A 1 406 ? -2.547 4.676 11.562 1 93.75 406 ALA A O 1
ATOM 3207 N N . GLY A 1 407 ? -3.373 4.176 13.641 1 88.81 407 GLY A N 1
ATOM 3208 C CA . GLY A 1 407 ? -2.475 3.051 13.859 1 88.81 407 GLY A CA 1
ATOM 3209 C C . GLY A 1 407 ? -1.947 2.975 15.273 1 88.81 407 GLY A C 1
ATOM 3210 O O . GLY A 1 407 ? -2.094 1.948 15.945 1 88.81 407 GLY A O 1
ATOM 3211 N N . PHE A 1 408 ? -1.355 4.176 15.867 1 91.69 408 PHE A N 1
ATOM 3212 C CA . PHE A 1 408 ? -1.207 5.602 15.578 1 91.69 408 PHE A CA 1
ATOM 3213 C C . PHE A 1 408 ? 0.233 5.934 15.211 1 91.69 408 PHE A C 1
ATOM 3215 O O . PHE A 1 408 ? 1.171 5.461 15.859 1 91.69 408 PHE A O 1
ATOM 3222 N N . LYS A 1 409 ? 0.417 6.559 14.148 1 95.06 409 LYS A N 1
ATOM 3223 C CA . LYS A 1 409 ? 1.749 6.852 13.625 1 95.06 409 LYS A CA 1
ATOM 3224 C C . LYS A 1 409 ? 2.014 8.352 13.609 1 95.06 409 LYS A C 1
ATOM 3226 O O . LYS A 1 409 ? 1.077 9.156 13.586 1 95.06 409 LYS A O 1
ATOM 3231 N N . CYS A 1 410 ? 3.232 8.672 13.688 1 96.94 410 CYS A N 1
ATOM 3232 C CA . CYS A 1 410 ? 3.736 10.031 13.516 1 96.94 410 CYS A CA 1
ATOM 3233 C C . CYS A 1 410 ? 4.957 10.047 12.602 1 96.94 410 CYS A C 1
ATOM 3235 O O . CYS A 1 410 ? 5.953 9.375 12.883 1 96.94 410 CYS A O 1
ATOM 3237 N N . ASN A 1 411 ? 4.895 10.781 11.523 1 98.19 411 ASN A N 1
ATOM 3238 C CA . ASN A 1 411 ? 5.992 10.914 10.57 1 98.19 411 ASN A CA 1
ATOM 3239 C C . ASN A 1 411 ? 6.395 12.375 10.383 1 98.19 411 ASN A C 1
ATOM 3241 O O . ASN A 1 411 ? 5.535 13.258 10.336 1 98.19 411 ASN A O 1
ATOM 3245 N N . SER A 1 412 ? 7.707 12.609 10.359 1 98.12 412 SER A N 1
ATOM 3246 C CA . SER A 1 412 ? 8.234 13.961 10.188 1 98.12 412 SER A CA 1
ATOM 3247 C C . SER A 1 412 ? 9.438 13.969 9.258 1 98.12 412 SER A C 1
ATOM 3249 O O . SER A 1 412 ? 10.07 12.938 9.031 1 98.12 412 SER A O 1
ATOM 3251 N N . CYS A 1 413 ? 9.664 15.078 8.664 1 98 413 CYS A N 1
ATOM 3252 C CA . CYS A 1 413 ? 10.852 15.25 7.84 1 98 413 CYS A CA 1
ATOM 3253 C C . CYS A 1 413 ? 11.273 16.719 7.781 1 98 413 CYS A C 1
ATOM 3255 O O . CYS A 1 413 ? 10.531 17.594 8.227 1 98 413 CYS A O 1
ATOM 3257 N N . LEU A 1 414 ? 12.5 16.922 7.414 1 98.12 414 LEU A N 1
ATOM 3258 C CA . LEU A 1 414 ? 13.055 18.25 7.195 1 98.12 414 LEU A CA 1
ATOM 3259 C C . LEU A 1 414 ? 13.453 18.438 5.734 1 98.12 414 LEU A C 1
ATOM 3261 O O . LEU A 1 414 ? 14.203 17.625 5.18 1 98.12 414 LEU A O 1
ATOM 3265 N N . TRP A 1 415 ? 12.914 19.5 5.168 1 98.44 415 TRP A N 1
ATOM 3266 C CA . TRP A 1 415 ? 13.266 19.891 3.807 1 98.44 415 TRP A CA 1
ATOM 3267 C C . TRP A 1 415 ? 14.102 21.172 3.809 1 98.44 415 TRP A C 1
ATOM 3269 O O . TRP A 1 415 ? 13.852 22.078 4.602 1 98.44 415 TRP A O 1
ATOM 3279 N N . GLU A 1 416 ? 15.055 21.234 2.936 1 98.31 416 GLU A N 1
ATOM 3280 C CA . GLU A 1 416 ? 15.773 22.484 2.658 1 98.31 416 GLU A CA 1
ATOM 3281 C C . GLU A 1 416 ? 15.289 23.109 1.357 1 98.31 416 GLU A C 1
ATOM 3283 O O . GLU A 1 416 ? 15.211 22.453 0.325 1 98.31 416 GLU A O 1
ATOM 3288 N N . VAL A 1 417 ? 14.969 24.391 1.418 1 98.75 417 VAL A N 1
ATOM 3289 C CA . VAL A 1 417 ? 14.555 25.125 0.225 1 98.75 417 VAL A CA 1
ATOM 3290 C C . VAL A 1 417 ? 15.758 25.359 -0.677 1 98.75 417 VAL A C 1
ATOM 3292 O O . VAL A 1 417 ? 16.781 25.906 -0.235 1 98.75 417 VAL A O 1
ATOM 3295 N N . VAL A 1 418 ? 15.609 25.047 -1.924 1 98.31 418 VAL A N 1
ATOM 3296 C CA . VAL A 1 418 ? 16.75 25.047 -2.822 1 98.31 418 VAL A CA 1
ATOM 3297 C C . VAL A 1 418 ? 16.828 26.391 -3.547 1 98.31 418 VAL A C 1
ATOM 3299 O O . VAL A 1 418 ? 17.922 26.844 -3.918 1 98.31 418 VAL A O 1
ATOM 3302 N N . ARG A 1 419 ? 15.75 27.016 -3.766 1 98.06 419 ARG A N 1
ATOM 3303 C CA . ARG A 1 419 ? 15.609 28.328 -4.391 1 98.06 419 ARG A CA 1
ATOM 3304 C C . ARG A 1 419 ? 14.414 29.078 -3.822 1 98.06 419 ARG A C 1
ATOM 3306 O O . ARG A 1 419 ? 13.539 28.484 -3.193 1 98.06 419 ARG A O 1
ATOM 3313 N N . ASP A 1 420 ? 14.391 30.344 -4.07 1 98.25 420 ASP A N 1
ATOM 3314 C CA . ASP A 1 420 ? 13.242 31.125 -3.617 1 98.25 420 ASP A CA 1
ATOM 3315 C C . ASP A 1 420 ? 11.961 30.641 -4.293 1 98.25 420 ASP A C 1
ATOM 3317 O O . ASP A 1 420 ? 11.93 30.438 -5.508 1 98.25 420 ASP A O 1
ATOM 3321 N N . LEU A 1 421 ? 10.953 30.469 -3.443 1 98.06 421 LEU A N 1
ATOM 3322 C CA . LEU A 1 421 ? 9.695 29.938 -3.975 1 98.06 421 LEU A CA 1
ATOM 3323 C C . LEU A 1 421 ? 8.57 30.953 -3.768 1 98.06 421 LEU A C 1
ATOM 3325 O O . LEU A 1 421 ? 8.586 31.719 -2.809 1 98.06 421 LEU A O 1
ATOM 3329 N N . GLY A 1 422 ? 7.594 30.891 -4.754 1 97.06 422 GLY A N 1
ATOM 3330 C CA . GLY A 1 422 ? 6.539 31.891 -4.645 1 97.06 422 GLY A CA 1
ATOM 3331 C C . GLY A 1 422 ? 5.316 31.562 -5.477 1 97.06 422 GLY A C 1
ATOM 3332 O O . GLY A 1 422 ? 4.445 32.406 -5.672 1 97.06 422 GLY A O 1
ATOM 3333 N N . ASP A 1 423 ? 5.195 30.344 -5.945 1 94.88 423 ASP A N 1
ATOM 3334 C CA . ASP A 1 423 ? 4.023 29.953 -6.719 1 94.88 423 ASP A CA 1
ATOM 3335 C C . ASP A 1 423 ? 2.779 29.891 -5.836 1 94.88 423 ASP A C 1
ATOM 3337 O O . ASP A 1 423 ? 2.846 29.422 -4.695 1 94.88 423 ASP A O 1
ATOM 3341 N N . GLY A 1 424 ? 1.633 30.25 -6.375 1 96.25 424 GLY A N 1
ATOM 3342 C CA . GLY A 1 424 ? 0.416 30.312 -5.582 1 96.25 424 GLY A CA 1
ATOM 3343 C C . GLY A 1 424 ? -0.275 28.969 -5.438 1 96.25 424 GLY A C 1
ATOM 3344 O O . GLY A 1 424 ? -1.017 28.75 -4.477 1 96.25 424 GLY A O 1
ATOM 3345 N N . ASN A 1 425 ? 0.001 28.047 -6.375 1 95.56 425 ASN A N 1
ATOM 3346 C CA . ASN A 1 425 ? -0.684 26.75 -6.367 1 95.56 425 ASN A CA 1
ATOM 3347 C C . ASN A 1 425 ? -2.188 26.922 -6.168 1 95.56 425 ASN A C 1
ATOM 3349 O O . ASN A 1 425 ? -2.824 27.719 -6.852 1 95.56 425 ASN A O 1
ATOM 3353 N N . VAL A 1 426 ? -2.816 26.203 -5.223 1 97.44 426 VAL A N 1
ATOM 3354 C CA . VAL A 1 426 ? -4.262 26.234 -5.012 1 97.44 426 VAL A CA 1
ATOM 3355 C C . VAL A 1 426 ? -4.648 27.516 -4.277 1 97.44 426 VAL A C 1
ATOM 3357 O O . VAL A 1 426 ? -5.832 27.859 -4.191 1 97.44 426 VAL A O 1
ATOM 3360 N N . TRP A 1 427 ? -3.705 28.25 -3.801 1 98.19 427 TRP A N 1
ATOM 3361 C CA . TRP A 1 427 ? -3.947 29.484 -3.049 1 98.19 427 TRP A CA 1
ATOM 3362 C C . TRP A 1 427 ? -3.984 30.688 -3.977 1 98.19 427 TRP A C 1
ATOM 3364 O O . TRP A 1 427 ? -4.309 31.797 -3.549 1 98.19 427 TRP A O 1
ATOM 3374 N N . GLU A 1 428 ? -3.686 30.531 -5.195 1 96.56 428 GLU A N 1
ATOM 3375 C CA . GLU A 1 428 ? -3.445 31.609 -6.141 1 96.56 428 GLU A CA 1
ATOM 3376 C C . GLU A 1 428 ? -4.602 32.594 -6.145 1 96.56 428 GLU A C 1
ATOM 3378 O O . GLU A 1 428 ? -4.383 33.812 -6.207 1 96.56 428 GLU A O 1
ATOM 3383 N N . ASP A 1 429 ? -5.75 32.219 -5.996 1 96.38 429 ASP A N 1
ATOM 3384 C CA . ASP A 1 429 ? -6.902 33.094 -6.184 1 96.38 429 ASP A CA 1
ATOM 3385 C C . ASP A 1 429 ? -7.43 33.594 -4.84 1 96.38 429 ASP A C 1
ATOM 3387 O O . ASP A 1 429 ? -8.406 34.344 -4.793 1 96.38 429 ASP A O 1
ATOM 3391 N N . CYS A 1 430 ? -6.762 33.219 -3.734 1 96.69 430 CYS A N 1
ATOM 3392 C CA . CYS A 1 430 ? -7.395 33.594 -2.479 1 96.69 430 CYS A CA 1
ATOM 3393 C C . CYS A 1 430 ? -6.348 33.969 -1.438 1 96.69 430 CYS A C 1
ATOM 3395 O O . CYS A 1 430 ? -6.691 34.375 -0.321 1 96.69 430 CYS A O 1
ATOM 3397 N N . ILE A 1 431 ? -5.109 33.938 -1.763 1 97.5 431 ILE A N 1
ATOM 3398 C CA . ILE A 1 431 ? -4.039 34.125 -0.784 1 97.5 431 ILE A CA 1
ATOM 3399 C C . ILE A 1 431 ? -4.137 35.5 -0.132 1 97.5 431 ILE A C 1
ATOM 3401 O O . ILE A 1 431 ? -3.797 35.656 1.041 1 97.5 431 ILE A O 1
ATOM 3405 N N . ASP A 1 432 ? -4.625 36.5 -0.796 1 96.56 432 ASP A N 1
ATOM 3406 C CA . ASP A 1 432 ? -4.695 37.875 -0.311 1 96.56 432 ASP A CA 1
ATOM 3407 C C . ASP A 1 432 ? -5.754 38.031 0.78 1 96.56 432 ASP A C 1
ATOM 3409 O O . ASP A 1 432 ? -5.746 39 1.532 1 96.56 432 ASP A O 1
ATOM 3413 N N . GLU A 1 433 ? -6.594 37.125 0.891 1 95.62 433 GLU A N 1
ATOM 3414 C CA . GLU A 1 433 ? -7.645 37.156 1.903 1 95.62 433 GLU A CA 1
ATOM 3415 C C . GLU A 1 433 ? -7.133 36.625 3.248 1 95.62 433 GLU A C 1
ATOM 3417 O O . GLU A 1 433 ? -7.781 36.812 4.277 1 95.62 433 GLU A O 1
ATOM 3422 N N . TYR A 1 434 ? -5.957 36.156 3.242 1 95.81 434 TYR A N 1
ATOM 3423 C CA . TYR A 1 434 ? -5.441 35.5 4.449 1 95.81 434 TYR A CA 1
ATOM 3424 C C . TYR A 1 434 ? -4.195 36.219 4.957 1 95.81 434 TYR A C 1
ATOM 3426 O O . TYR A 1 434 ? -3.404 36.75 4.164 1 95.81 434 TYR A O 1
ATOM 3434 N N . PRO A 1 435 ? -3.82 36.125 6.273 1 96.38 435 PRO A N 1
ATOM 3435 C CA . PRO A 1 435 ? -4.582 35.469 7.324 1 96.38 435 PRO A CA 1
ATOM 3436 C C . PRO A 1 435 ? -5.871 36.188 7.688 1 96.38 435 PRO A C 1
ATOM 3438 O O . PRO A 1 435 ? -5.973 37.406 7.488 1 96.38 435 PRO A O 1
ATOM 3441 N N . LEU A 1 436 ? -6.758 35.469 8.18 1 92.06 436 LEU A N 1
ATOM 3442 C CA . LEU A 1 436 ? -8.008 36.062 8.648 1 92.06 436 LEU A CA 1
ATOM 3443 C C . LEU A 1 436 ? -7.816 36.75 9.992 1 92.06 436 LEU A C 1
ATOM 3445 O O . LEU A 1 436 ? -7.078 36.281 10.844 1 92.06 436 LEU A O 1
ATOM 3449 N N . GLU A 1 437 ? -8.492 37.812 10.148 1 83.62 437 GLU A N 1
ATOM 3450 C CA . GLU A 1 437 ? -8.461 38.531 11.43 1 83.62 437 GLU A CA 1
ATOM 3451 C C . GLU A 1 437 ? -9.336 37.812 12.469 1 83.62 437 GLU A C 1
ATOM 3453 O O . GLU A 1 437 ? -8.961 37.75 13.641 1 83.62 437 GLU A O 1
ATOM 3458 N N . ASN A 1 438 ? -10.484 37.406 12.031 1 78.12 438 ASN A N 1
ATOM 3459 C CA . ASN A 1 438 ? -11.43 36.688 12.891 1 78.12 438 ASN A CA 1
ATOM 3460 C C . ASN A 1 438 ? -11.734 35.312 12.352 1 78.12 438 ASN A C 1
ATOM 3462 O O . ASN A 1 438 ? -12.281 35.156 11.258 1 78.12 438 ASN A O 1
ATOM 3466 N N . LEU A 1 439 ? -11.406 34.344 13.141 1 77 439 LEU A N 1
ATOM 3467 C CA . LEU A 1 439 ? -11.594 32.938 12.719 1 77 439 LEU A CA 1
ATOM 3468 C C . LEU A 1 439 ? -12.945 32.406 13.172 1 77 439 LEU A C 1
ATOM 3470 O O . LEU A 1 439 ? -13.273 31.25 12.938 1 77 439 LEU A O 1
ATOM 3474 N N . ALA A 1 440 ? -13.695 33.344 13.727 1 73.5 440 ALA A N 1
ATOM 3475 C CA . ALA A 1 440 ? -14.992 32.875 14.211 1 73.5 440 ALA A CA 1
ATOM 3476 C C . ALA A 1 440 ? -15.906 32.5 13.055 1 73.5 440 ALA A C 1
ATOM 3478 O O . ALA A 1 440 ? -15.953 33.188 12.031 1 73.5 440 ALA A O 1
ATOM 3479 N N . ASN A 1 441 ? -16.516 31.344 13.148 1 76.19 441 ASN A N 1
ATOM 3480 C CA . ASN A 1 441 ? -17.484 30.906 12.148 1 76.19 441 ASN A CA 1
ATOM 3481 C C . ASN A 1 441 ? -18.703 31.828 12.094 1 76.19 441 ASN A C 1
ATOM 3483 O O . ASN A 1 441 ? -19.328 32.094 13.109 1 76.19 441 ASN A O 1
ATOM 3487 N N . PRO A 1 442 ? -19.047 32.406 10.969 1 72.94 442 PRO A N 1
ATOM 3488 C CA . PRO A 1 442 ? -20.156 33.344 10.844 1 72.94 442 PRO A CA 1
ATOM 3489 C C . PRO A 1 442 ? -21.516 32.719 11.219 1 72.94 442 PRO A C 1
ATOM 3491 O O . PRO A 1 442 ? -22.469 33.469 11.492 1 72.94 442 PRO A O 1
ATOM 3494 N N . PHE A 1 443 ? -21.516 31.422 11.125 1 73.56 443 PHE A N 1
ATOM 3495 C CA . PHE A 1 443 ? -22.766 30.75 11.461 1 73.56 443 PHE A CA 1
ATOM 3496 C C . PHE A 1 443 ? -23.141 30.984 12.914 1 73.56 443 PHE A C 1
ATOM 3498 O O . PHE A 1 443 ? -24.312 30.875 13.289 1 73.56 443 PHE A O 1
ATOM 3505 N N . MET A 1 444 ? -22.188 31.281 13.664 1 67.25 444 MET A N 1
ATOM 3506 C CA . MET A 1 444 ? -22.438 31.484 15.086 1 67.25 444 MET A CA 1
ATOM 3507 C C . MET A 1 444 ? -23.312 32.719 15.297 1 67.25 444 MET A C 1
ATOM 3509 O O . MET A 1 444 ? -24.125 32.75 16.234 1 67.25 444 MET A O 1
ATOM 3513 N N . GLU A 1 445 ? -23.062 33.719 14.508 1 64.56 445 GLU A N 1
ATOM 3514 C CA . GLU A 1 445 ? -23.891 34.938 14.609 1 64.56 445 GLU A CA 1
ATOM 3515 C C . GLU A 1 445 ? -25.359 34.625 14.281 1 64.56 445 GLU A C 1
ATOM 3517 O O . GLU A 1 445 ? -26.266 35.125 14.938 1 64.56 445 GLU A O 1
ATOM 3522 N N . LYS A 1 446 ? -25.5 33.781 13.32 1 62.34 446 LYS A N 1
ATOM 3523 C CA . LYS A 1 446 ? -26.844 33.438 12.852 1 62.34 446 LYS A CA 1
ATOM 3524 C C . LYS A 1 446 ? -27.484 32.375 13.734 1 62.34 446 LYS A C 1
ATOM 3526 O O . LYS A 1 446 ? -28.719 32.375 13.914 1 62.34 446 LYS A O 1
ATOM 3531 N N . TYR A 1 447 ? -26.688 31.562 14.188 1 61.31 447 TYR A N 1
ATOM 3532 C CA . TYR A 1 447 ? -27.266 30.391 14.852 1 61.31 447 TYR A CA 1
ATOM 3533 C C . TYR A 1 447 ? -26.844 30.344 16.312 1 61.31 447 TYR A C 1
ATOM 3535 O O . TYR A 1 447 ? -26.641 29.25 16.875 1 61.31 447 TYR A O 1
ATOM 3543 N N . GLY A 1 448 ? -26.641 31.469 16.891 1 59.12 448 GLY A N 1
ATOM 3544 C CA . GLY A 1 448 ? -26.375 31.547 18.328 1 59.12 448 GLY A CA 1
ATOM 3545 C C . GLY A 1 448 ? -27.297 30.656 19.141 1 59.12 448 GLY A C 1
ATOM 3546 O O . GLY A 1 448 ? -27 30.344 20.297 1 59.12 448 GLY A O 1
ATOM 3547 N N . TRP A 1 449 ? -28.391 30.156 18.484 1 58.69 449 TRP A N 1
ATOM 3548 C CA . TRP A 1 449 ? -29.375 29.344 19.188 1 58.69 449 TRP A CA 1
ATOM 3549 C C . TRP A 1 449 ? -28.844 27.922 19.391 1 58.69 449 TRP A C 1
ATOM 3551 O O . TRP A 1 449 ? -29.422 27.156 20.172 1 58.69 449 TRP A O 1
ATOM 3561 N N . ILE A 1 450 ? -27.844 27.516 18.656 1 62.66 450 ILE A N 1
ATOM 3562 C CA . ILE A 1 450 ? -27.359 26.141 18.719 1 62.66 450 ILE A CA 1
ATOM 3563 C C . ILE A 1 450 ? -26.953 25.812 20.156 1 62.66 450 ILE A C 1
ATOM 3565 O O . ILE A 1 450 ? -26.969 24.656 20.562 1 62.66 450 ILE A O 1
ATOM 3569 N N . ASN A 1 451 ? -26.703 26.859 20.859 1 58.38 451 ASN A N 1
ATOM 3570 C CA . ASN A 1 451 ? -26.344 26.672 22.25 1 58.38 451 ASN A CA 1
ATOM 3571 C C . ASN A 1 451 ? -27.578 26.609 23.156 1 58.38 451 ASN A C 1
ATOM 3573 O O . ASN A 1 451 ? -27.484 26.328 24.344 1 58.38 451 ASN A O 1
ATOM 3577 N N . ASP A 1 452 ? -28.734 26.906 22.609 1 56.44 452 ASP A N 1
ATOM 3578 C CA . ASP A 1 452 ? -29.953 26.906 23.406 1 56.44 452 ASP A CA 1
ATOM 3579 C C . ASP A 1 452 ? -30.469 25.469 23.594 1 56.44 452 ASP A C 1
ATOM 3581 O O . ASP A 1 452 ? -30.562 24.703 22.625 1 56.44 452 ASP A O 1
ATOM 3585 N N . GLU A 1 453 ? -30.406 24.859 24.688 1 50.03 453 GLU A N 1
ATOM 3586 C CA . GLU A 1 453 ? -30.781 23.516 25.109 1 50.03 453 GLU A CA 1
ATOM 3587 C C . GLU A 1 453 ? -32.281 23.266 24.891 1 50.03 453 GLU A C 1
ATOM 3589 O O . GLU A 1 453 ? -32.75 22.141 25.047 1 50.03 453 GLU A O 1
ATOM 3594 N N . ASP A 1 454 ? -33.156 24.156 24.812 1 45.91 454 ASP A N 1
ATOM 3595 C CA . ASP A 1 454 ? -34.594 23.859 24.844 1 45.91 454 ASP A CA 1
ATOM 3596 C C . ASP A 1 454 ? -35.031 23.172 23.562 1 45.91 454 ASP A C 1
ATOM 3598 O O . ASP A 1 454 ? -34.938 23.75 22.484 1 45.91 454 ASP A O 1
ATOM 3602 N N . GLU A 1 455 ? -35.25 21.938 23.609 1 46.41 455 GLU A N 1
ATOM 3603 C CA . GLU A 1 455 ? -35.719 21.062 22.531 1 46.41 455 GLU A CA 1
ATOM 3604 C C . GLU A 1 455 ? -37 21.578 21.922 1 46.41 455 GLU A C 1
ATOM 3606 O O . GLU A 1 455 ? -37.344 21.234 20.781 1 46.41 455 GLU A O 1
ATOM 3611 N N . ALA A 1 456 ? -37.969 22.172 22.719 1 41.94 456 ALA A N 1
ATOM 3612 C CA . ALA A 1 456 ? -39.344 22.516 22.344 1 41.94 456 ALA A CA 1
ATOM 3613 C C . ALA A 1 456 ? -39.344 23.609 21.281 1 41.94 456 ALA A C 1
ATOM 3615 O O . ALA A 1 456 ? -40.344 23.781 20.594 1 41.94 456 ALA A O 1
ATOM 3616 N N . THR A 1 457 ? -38.5 24.453 21.281 1 37.12 457 THR A N 1
ATOM 3617 C CA . THR A 1 457 ? -38.656 25.625 20.406 1 37.12 457 THR A CA 1
ATOM 3618 C C . THR A 1 457 ? -38 25.375 19.062 1 37.12 457 THR A C 1
ATOM 3620 O O . THR A 1 457 ? -38 26.25 18.188 1 37.12 457 THR A O 1
ATOM 3623 N N . PHE A 1 458 ? -37.062 24.453 18.938 1 41.69 458 PHE A N 1
ATOM 3624 C CA . PHE A 1 458 ? -36.344 24.5 17.656 1 41.69 458 PHE A CA 1
ATOM 3625 C C . PHE A 1 458 ? -37.125 23.797 16.562 1 41.69 458 PHE A C 1
ATOM 3627 O O . PHE A 1 458 ? -37.375 22.578 16.625 1 41.69 458 PHE A O 1
ATOM 3634 N N . VAL A 1 459 ? -38 24.484 16.047 1 42.66 459 VAL A N 1
ATOM 3635 C CA . VAL A 1 459 ? -38.562 24.094 14.758 1 42.66 459 VAL A CA 1
ATOM 3636 C C . VAL A 1 459 ? -37.5 24.234 13.672 1 42.66 459 VAL A C 1
ATOM 3638 O O . VAL A 1 459 ? -36.844 25.266 13.562 1 42.66 459 VAL A O 1
ATOM 3641 N N . VAL A 1 460 ? -36.75 23.125 13.266 1 45.94 460 VAL A N 1
ATOM 3642 C CA . VAL A 1 460 ? -35.969 23.172 12.047 1 45.94 460 VAL A CA 1
ATOM 3643 C C . VAL A 1 460 ? -36.531 24.188 11.078 1 45.94 460 VAL A C 1
ATOM 3645 O O . VAL A 1 460 ? -37.719 24.125 10.727 1 45.94 460 VAL A O 1
ATOM 3648 N N . PRO A 1 461 ? -35.875 25.375 10.938 1 40.72 461 PRO A N 1
ATOM 3649 C CA . PRO A 1 461 ? -36.5 26.297 9.984 1 40.72 461 PRO A CA 1
ATOM 3650 C C . PRO A 1 461 ? -36.906 25.609 8.672 1 40.72 461 PRO A C 1
ATOM 3652 O O . PRO A 1 461 ? -36.188 24.719 8.203 1 40.72 461 PRO A O 1
ATOM 3655 N N . GLU A 1 462 ? -38.25 25.469 8.367 1 36.25 462 GLU A N 1
ATOM 3656 C CA . GLU A 1 462 ? -38.719 24.969 7.086 1 36.25 462 GLU A CA 1
ATOM 3657 C C . GLU A 1 462 ? -37.812 25.406 5.945 1 36.25 462 GLU A C 1
ATOM 3659 O O . GLU A 1 462 ? -37.25 24.562 5.242 1 36.25 462 GLU A O 1
ATOM 3664 N N . SER A 1 463 ? -38.344 26.016 4.766 1 31.83 463 SER A N 1
ATOM 3665 C CA . SER A 1 463 ? -37.906 26.484 3.457 1 31.83 463 SER A CA 1
ATOM 3666 C C . SER A 1 463 ? -36.875 27.625 3.592 1 31.83 463 SER A C 1
ATOM 3668 O O . SER A 1 463 ? -37.219 28.703 4.066 1 31.83 463 SER A O 1
ATOM 3670 N N . ILE A 1 464 ? -35.656 27.547 4.184 1 28.58 464 ILE A N 1
ATOM 3671 C CA . ILE A 1 464 ? -35.062 28.797 3.686 1 28.58 464 ILE A CA 1
ATOM 3672 C C . ILE A 1 464 ? -34.875 28.703 2.174 1 28.58 464 ILE A C 1
ATOM 3674 O O . ILE A 1 464 ? -34.344 27.703 1.675 1 28.58 464 ILE A O 1
ATOM 3678 N N . MET B 1 1 ? 60.562 13.586 -7.406 1 46.59 1 MET B N 1
ATOM 3679 C CA . MET B 1 1 ? 60.031 13.016 -8.633 1 46.59 1 MET B CA 1
ATOM 3680 C C . MET B 1 1 ? 59.25 11.727 -8.352 1 46.59 1 MET B C 1
ATOM 3682 O O . MET B 1 1 ? 58.219 11.461 -8.961 1 46.59 1 MET B O 1
ATOM 3686 N N . ASP B 1 2 ? 59.781 10.883 -7.375 1 55.19 2 ASP B N 1
ATOM 3687 C CA . ASP B 1 2 ? 59.375 9.508 -7.133 1 55.19 2 ASP B CA 1
ATOM 3688 C C . ASP B 1 2 ? 58.031 9.469 -6.387 1 55.19 2 ASP B C 1
ATOM 3690 O O . ASP B 1 2 ? 57.188 8.633 -6.676 1 55.19 2 ASP B O 1
ATOM 3694 N N . ASN B 1 3 ? 57.938 10.367 -5.469 1 57.59 3 ASN B N 1
ATOM 3695 C CA . ASN B 1 3 ? 56.719 10.352 -4.66 1 57.59 3 ASN B CA 1
ATOM 3696 C C . ASN B 1 3 ? 55.5 10.797 -5.461 1 57.59 3 ASN B C 1
ATOM 3698 O O . ASN B 1 3 ? 54.375 10.305 -5.242 1 57.59 3 ASN B O 1
ATOM 3702 N N . PHE B 1 4 ? 55.781 11.68 -6.465 1 58.19 4 PHE B N 1
ATOM 3703 C CA . PHE B 1 4 ? 54.719 12.156 -7.305 1 58.19 4 PHE B CA 1
ATOM 3704 C C . PHE B 1 4 ? 54.188 11.055 -8.219 1 58.19 4 PHE B C 1
ATOM 3706 O O . PHE B 1 4 ? 53 10.906 -8.406 1 58.19 4 PHE B O 1
ATOM 3713 N N . LEU B 1 5 ? 55.156 10.273 -8.719 1 54.62 5 LEU B N 1
ATOM 3714 C CA . LEU B 1 5 ? 54.781 9.164 -9.586 1 54.62 5 LEU B CA 1
ATOM 3715 C C . LEU B 1 5 ? 54.031 8.094 -8.805 1 54.62 5 LEU B C 1
ATOM 3717 O O . LEU B 1 5 ? 53.062 7.496 -9.312 1 54.62 5 LEU B O 1
ATOM 3721 N N . LEU B 1 6 ? 54.469 7.965 -7.586 1 55.59 6 LEU B N 1
ATOM 3722 C CA . LEU B 1 6 ? 53.781 7.008 -6.727 1 55.59 6 LEU B CA 1
ATOM 3723 C C . LEU B 1 6 ? 52.344 7.445 -6.465 1 55.59 6 LEU B C 1
ATOM 3725 O O . LEU B 1 6 ? 51.438 6.625 -6.488 1 55.59 6 LEU B O 1
ATOM 3729 N N . LEU B 1 7 ? 52.219 8.727 -6.285 1 58.19 7 LEU B N 1
ATOM 3730 C CA . LEU B 1 7 ? 50.875 9.25 -6.051 1 58.19 7 LEU B CA 1
ATOM 3731 C C . LEU B 1 7 ? 50.031 9.102 -7.297 1 58.19 7 LEU B C 1
ATOM 3733 O O . LEU B 1 7 ? 48.812 8.836 -7.195 1 58.19 7 LEU B O 1
ATOM 3737 N N . LEU B 1 8 ? 50.719 9.086 -8.453 1 61.34 8 LEU B N 1
ATOM 3738 C CA . LEU B 1 8 ? 50 8.977 -9.719 1 61.34 8 LEU B CA 1
ATOM 3739 C C . LEU B 1 8 ? 49.438 7.57 -9.914 1 61.34 8 LEU B C 1
ATOM 3741 O O . LEU B 1 8 ? 48.406 7.387 -10.539 1 61.34 8 LEU B O 1
ATOM 3745 N N . TYR B 1 9 ? 50.25 6.664 -9.391 1 60.38 9 TYR B N 1
ATOM 3746 C CA . TYR B 1 9 ? 49.781 5.285 -9.555 1 60.38 9 TYR B CA 1
ATOM 3747 C C . TYR B 1 9 ? 48.938 4.848 -8.383 1 60.38 9 TYR B C 1
ATOM 3749 O O . TYR B 1 9 ? 47.969 4.09 -8.562 1 60.38 9 TYR B O 1
ATOM 3757 N N . ILE B 1 10 ? 49.25 5.402 -7.273 1 57.31 10 ILE B N 1
ATOM 3758 C CA . ILE B 1 10 ? 48.562 4.945 -6.066 1 57.31 10 ILE B CA 1
ATOM 3759 C C . ILE B 1 10 ? 47.156 5.504 -6.031 1 57.31 10 ILE B C 1
ATOM 3761 O O . ILE B 1 10 ? 46.219 4.805 -5.648 1 57.31 10 ILE B O 1
ATOM 3765 N N . ALA B 1 11 ? 47.062 6.684 -6.539 1 61.56 11 ALA B N 1
ATOM 3766 C CA . ALA B 1 11 ? 45.75 7.32 -6.469 1 61.56 11 ALA B CA 1
ATOM 3767 C C . ALA B 1 11 ? 44.75 6.605 -7.367 1 61.56 11 ALA B C 1
ATOM 3769 O O . ALA B 1 11 ? 43.656 6.223 -6.914 1 61.56 11 ALA B O 1
ATOM 3770 N N . PRO B 1 12 ? 45.188 6.332 -8.609 1 63.72 12 PRO B N 1
ATOM 3771 C CA . PRO B 1 12 ? 44.219 5.617 -9.453 1 63.72 12 PRO B CA 1
ATOM 3772 C C . PRO B 1 12 ? 44 4.184 -8.984 1 63.72 12 PRO B C 1
ATOM 3774 O O . PRO B 1 12 ? 42.844 3.697 -9.047 1 63.72 12 PRO B O 1
ATOM 3777 N N . LEU B 1 13 ? 45 3.594 -8.516 1 60.59 13 LEU B N 1
ATOM 3778 C CA . LEU B 1 13 ? 44.844 2.223 -8.047 1 60.59 13 LEU B CA 1
ATOM 3779 C C . LEU B 1 13 ? 44 2.176 -6.781 1 60.59 13 LEU B C 1
ATOM 3781 O O . LEU B 1 13 ? 43.156 1.273 -6.613 1 60.59 13 LEU B O 1
ATOM 3785 N N . SER B 1 14 ? 44.25 3.1 -5.938 1 58.5 14 SER B N 1
ATOM 3786 C CA . SER B 1 14 ? 43.438 3.188 -4.734 1 58.5 14 SER B CA 1
ATOM 3787 C C . SER B 1 14 ? 41.969 3.479 -5.074 1 58.5 14 SER B C 1
ATOM 3789 O O . SER B 1 14 ? 41.062 2.926 -4.449 1 58.5 14 SER B O 1
ATOM 3791 N N . TYR B 1 15 ? 41.844 4.262 -6.102 1 63.06 15 TYR B N 1
ATOM 3792 C CA . TYR B 1 15 ? 40.469 4.539 -6.57 1 63.06 15 TYR B CA 1
ATOM 3793 C C . TYR B 1 15 ? 39.844 3.289 -7.156 1 63.06 15 TYR B C 1
ATOM 3795 O O . TYR B 1 15 ? 38.656 3.004 -6.895 1 63.06 15 TYR B O 1
ATOM 3803 N N . LEU B 1 16 ? 40.656 2.609 -7.855 1 62.38 16 LEU B N 1
ATOM 3804 C CA . LEU B 1 16 ? 40.156 1.37 -8.438 1 62.38 16 LEU B CA 1
ATOM 3805 C C . LEU B 1 16 ? 39.812 0.357 -7.352 1 62.38 16 LEU B C 1
ATOM 3807 O O . LEU B 1 16 ? 38.781 -0.313 -7.426 1 62.38 16 LEU B O 1
ATOM 3811 N N . PHE B 1 17 ? 40.656 0.3 -6.402 1 61.56 17 PHE B N 1
ATOM 3812 C CA . PHE B 1 17 ? 40.375 -0.615 -5.301 1 61.56 17 PHE B CA 1
ATOM 3813 C C . PHE B 1 17 ? 39.156 -0.171 -4.508 1 61.56 17 PHE B C 1
ATOM 3815 O O . PHE B 1 17 ? 38.344 -1.002 -4.086 1 61.56 17 PHE B O 1
ATOM 3822 N N . PHE B 1 18 ? 39.031 1.061 -4.469 1 59 18 PHE B N 1
ATOM 3823 C CA . PHE B 1 18 ? 37.875 1.628 -3.807 1 59 18 PHE B CA 1
ATOM 3824 C C . PHE B 1 18 ? 36.594 1.267 -4.559 1 59 18 PHE B C 1
ATOM 3826 O O . PHE B 1 18 ? 35.625 0.854 -3.951 1 59 18 PHE B O 1
ATOM 3833 N N . LYS B 1 19 ? 36.688 1.43 -5.738 1 61.19 19 LYS B N 1
ATOM 3834 C CA . LYS B 1 19 ? 35.531 1.098 -6.562 1 61.19 19 LYS B CA 1
ATOM 3835 C C . LYS B 1 19 ? 35.188 -0.391 -6.48 1 61.19 19 LYS B C 1
ATOM 3837 O O . LYS B 1 19 ? 34.031 -0.772 -6.418 1 61.19 19 LYS B O 1
ATOM 3842 N N . LEU B 1 20 ? 36.25 -1.062 -6.41 1 61.41 20 LEU B N 1
ATOM 3843 C CA . LEU B 1 20 ? 36.031 -2.504 -6.316 1 61.41 20 LEU B CA 1
ATOM 3844 C C . LEU B 1 20 ? 35.469 -2.887 -4.957 1 61.41 20 LEU B C 1
ATOM 3846 O O . LEU B 1 20 ? 34.562 -3.713 -4.875 1 61.41 20 LEU B O 1
ATOM 3850 N N . PHE B 1 21 ? 35.969 -2.285 -3.938 1 57.41 21 PHE B N 1
ATOM 3851 C CA . PHE B 1 21 ? 35.469 -2.568 -2.598 1 57.41 21 PHE B CA 1
ATOM 3852 C C . PHE B 1 21 ? 34.031 -2.098 -2.449 1 57.41 21 PHE B C 1
ATOM 3854 O O . PHE B 1 21 ? 33.219 -2.768 -1.813 1 57.41 21 PHE B O 1
ATOM 3861 N N . LYS B 1 22 ? 33.812 -1 -2.98 1 56.97 22 LYS B N 1
ATOM 3862 C CA . LYS B 1 22 ? 32.438 -0.494 -2.984 1 56.97 22 LYS B CA 1
ATOM 3863 C C . LYS B 1 22 ? 31.5 -1.473 -3.676 1 56.97 22 LYS B C 1
ATOM 3865 O O . LYS B 1 22 ? 30.406 -1.724 -3.189 1 56.97 22 LYS B O 1
ATOM 3870 N N . LEU B 1 23 ? 32.031 -1.865 -4.668 1 57.19 23 LEU B N 1
ATOM 3871 C CA . LEU B 1 23 ? 31.234 -2.822 -5.43 1 57.19 23 LEU B CA 1
ATOM 3872 C C . LEU B 1 23 ? 31.016 -4.105 -4.633 1 57.19 23 LEU B C 1
ATOM 3874 O O . LEU B 1 23 ? 29.922 -4.664 -4.629 1 57.19 23 LEU B O 1
ATOM 3878 N N . ILE B 1 24 ? 32.094 -4.406 -3.951 1 57.44 24 ILE B N 1
ATOM 3879 C CA . ILE B 1 24 ? 32 -5.648 -3.189 1 57.44 24 ILE B CA 1
ATOM 3880 C C . ILE B 1 24 ? 31.109 -5.445 -1.97 1 57.44 24 ILE B C 1
ATOM 3882 O O . ILE B 1 24 ? 30.281 -6.297 -1.65 1 57.44 24 ILE B O 1
ATOM 3886 N N . ASP B 1 25 ? 31.359 -4.422 -1.267 1 56.28 25 ASP B N 1
ATOM 3887 C CA . ASP B 1 25 ? 30.594 -4.117 -0.065 1 56.28 25 ASP B CA 1
ATOM 3888 C C . ASP B 1 25 ? 29.109 -3.945 -0.391 1 56.28 25 ASP B C 1
ATOM 3890 O O . ASP B 1 25 ? 28.25 -4.414 0.355 1 56.28 25 ASP B O 1
ATOM 3894 N N . GLN B 1 26 ? 28.891 -3.238 -1.362 1 55.38 26 GLN B N 1
ATOM 3895 C CA . GLN B 1 26 ? 27.516 -3.043 -1.795 1 55.38 26 GLN B CA 1
ATOM 3896 C C . GLN B 1 26 ? 26.844 -4.375 -2.148 1 55.38 26 GLN B C 1
ATOM 3898 O O . GLN B 1 26 ? 25.672 -4.582 -1.87 1 55.38 26 GLN B O 1
ATOM 3903 N N . LYS B 1 27 ? 27.719 -5.184 -2.654 1 56.78 27 LYS B N 1
ATOM 3904 C CA . LYS B 1 27 ? 27.172 -6.473 -3.072 1 56.78 27 LYS B CA 1
ATOM 3905 C C . LYS B 1 27 ? 26.922 -7.375 -1.869 1 56.78 27 LYS B C 1
ATOM 3907 O O . LYS B 1 27 ? 25.938 -8.125 -1.847 1 56.78 27 LYS B O 1
ATOM 3912 N N . ARG B 1 28 ? 27.844 -7.41 -0.883 1 53.34 28 ARG B N 1
ATOM 3913 C CA . ARG B 1 28 ? 27.719 -8.312 0.257 1 53.34 28 ARG B CA 1
ATOM 3914 C C . ARG B 1 28 ? 26.5 -7.969 1.098 1 53.34 28 ARG B C 1
ATOM 3916 O O . ARG B 1 28 ? 25.797 -8.859 1.57 1 53.34 28 ARG B O 1
ATOM 3923 N N . HIS B 1 29 ? 26.312 -6.699 1.422 1 55.44 29 HIS B N 1
ATOM 3924 C CA . HIS B 1 29 ? 25.281 -6.316 2.371 1 55.44 29 HIS B CA 1
ATOM 3925 C C . HIS B 1 29 ? 23.938 -6.125 1.671 1 55.44 29 HIS B C 1
ATOM 3927 O O . HIS B 1 29 ? 22.938 -5.781 2.311 1 55.44 29 HIS B O 1
ATOM 3933 N N . GLN B 1 30 ? 23.953 -6.648 0.501 1 69.06 30 GLN B N 1
ATOM 3934 C CA . GLN B 1 30 ? 22.703 -6.422 -0.235 1 69.06 30 GLN B CA 1
ATOM 3935 C C . GLN B 1 30 ? 21.969 -7.73 -0.483 1 69.06 30 GLN B C 1
ATOM 3937 O O . GLN B 1 30 ? 21.016 -7.773 -1.262 1 69.06 30 GLN B O 1
ATOM 3942 N N . CYS B 1 31 ? 22.359 -8.656 0.499 1 89.31 31 CYS B N 1
ATOM 3943 C CA . CYS B 1 31 ? 21.703 -9.938 0.278 1 89.31 31 CYS B CA 1
ATOM 3944 C C . CYS B 1 31 ? 20.328 -9.969 0.923 1 89.31 31 CYS B C 1
ATOM 3946 O O . CYS B 1 31 ? 20.094 -9.273 1.911 1 89.31 31 CYS B O 1
ATOM 3948 N N . CYS B 1 32 ? 19.484 -10.625 0.368 1 97.06 32 CYS B N 1
ATOM 3949 C CA . CYS B 1 32 ? 18.125 -10.867 0.851 1 97.06 32 CYS B CA 1
ATOM 3950 C C . CYS B 1 32 ? 17.875 -12.359 1.053 1 97.06 32 CYS B C 1
ATOM 3952 O O . CYS B 1 32 ? 17.844 -13.125 0.086 1 97.06 32 CYS B O 1
ATOM 3954 N N . TYR B 1 33 ? 17.734 -12.742 2.348 1 98.25 33 TYR B N 1
ATOM 3955 C CA . TYR B 1 33 ? 17.531 -14.141 2.705 1 98.25 33 TYR B CA 1
ATOM 3956 C C . TYR B 1 33 ? 16.141 -14.375 3.248 1 98.25 33 TYR B C 1
ATOM 3958 O O . TYR B 1 33 ? 15.594 -13.539 3.977 1 98.25 33 TYR B O 1
ATOM 3966 N N . ILE B 1 34 ? 15.586 -15.484 2.875 1 98.75 34 ILE B N 1
ATOM 3967 C CA . ILE B 1 34 ? 14.414 -15.984 3.596 1 98.75 34 ILE B CA 1
ATOM 3968 C C . ILE B 1 34 ? 14.867 -16.906 4.73 1 98.75 34 ILE B C 1
ATOM 3970 O O . ILE B 1 34 ? 15.531 -17.906 4.496 1 98.75 34 ILE B O 1
ATOM 3974 N N . LEU B 1 35 ? 14.484 -16.547 5.914 1 98.5 35 LEU B N 1
ATOM 3975 C CA . LEU B 1 35 ? 14.812 -17.391 7.066 1 98.5 35 LEU B CA 1
ATOM 3976 C C . LEU B 1 35 ? 13.773 -18.484 7.246 1 98.5 35 LEU B C 1
ATOM 3978 O O . LEU B 1 35 ? 14.109 -19.609 7.629 1 98.5 35 LEU B O 1
ATOM 3982 N N . ASP B 1 36 ? 12.57 -18.109 7.066 1 98.62 36 ASP B N 1
ATOM 3983 C CA . ASP B 1 36 ? 11.461 -19.047 7.184 1 98.62 36 ASP B CA 1
ATOM 3984 C C . ASP B 1 36 ? 10.195 -18.469 6.555 1 98.62 36 ASP B C 1
ATOM 3986 O O . ASP B 1 36 ? 10.133 -17.281 6.234 1 98.62 36 ASP B O 1
ATOM 3990 N N . TYR B 1 37 ? 9.266 -19.297 6.262 1 98.81 37 TYR B N 1
ATOM 3991 C CA . TYR B 1 37 ? 7.926 -18.922 5.844 1 98.81 37 TYR B CA 1
ATOM 3992 C C . TYR B 1 37 ? 6.895 -19.922 6.34 1 98.81 37 TYR B C 1
ATOM 3994 O O . TYR B 1 37 ? 7.188 -21.125 6.457 1 98.81 37 TYR B O 1
ATOM 4002 N N . GLN B 1 38 ? 5.699 -19.422 6.676 1 98.81 38 GLN B N 1
ATOM 4003 C CA . GLN B 1 38 ? 4.609 -20.266 7.152 1 98.81 38 GLN B CA 1
ATOM 4004 C C . GLN B 1 38 ? 3.297 -19.922 6.465 1 98.81 38 GLN B C 1
ATOM 4006 O O . GLN B 1 38 ? 2.814 -18.781 6.57 1 98.81 38 GLN B O 1
ATOM 4011 N N . CYS B 1 39 ? 2.734 -20.922 5.801 1 98.69 39 CYS B N 1
ATOM 4012 C CA . CYS B 1 39 ? 1.438 -20.75 5.152 1 98.69 39 CYS B CA 1
ATOM 4013 C C . CYS B 1 39 ? 0.302 -21.047 6.125 1 98.69 39 CYS B C 1
ATOM 4015 O O . CYS B 1 39 ? 0.495 -21.75 7.121 1 98.69 39 CYS B O 1
ATOM 4017 N N . TYR B 1 40 ? -0.803 -20.453 5.789 1 98.62 40 TYR B N 1
ATOM 4018 C CA . TYR B 1 40 ? -2.012 -20.609 6.59 1 98.62 40 TYR B CA 1
ATOM 4019 C C . TYR B 1 40 ? -2.846 -21.781 6.094 1 98.62 40 TYR B C 1
ATOM 4021 O O . TYR B 1 40 ? -3.076 -21.922 4.891 1 98.62 40 TYR B O 1
ATOM 4029 N N . LYS B 1 41 ? -3.195 -22.609 6.969 1 98.06 41 LYS B N 1
ATOM 4030 C CA . LYS B 1 41 ? -4.141 -23.688 6.715 1 98.06 41 LYS B CA 1
ATOM 4031 C C . LYS B 1 41 ? -5.332 -23.625 7.668 1 98.06 41 LYS B C 1
ATOM 4033 O O . LYS B 1 41 ? -5.207 -23.938 8.852 1 98.06 41 LYS B O 1
ATOM 4038 N N . PRO B 1 42 ? -6.492 -23.234 7.129 1 97.62 42 PRO B N 1
ATOM 4039 C CA . PRO B 1 42 ? -7.668 -23.188 8 1 97.62 42 PRO B CA 1
ATOM 4040 C C . PRO B 1 42 ? -8.062 -24.547 8.547 1 97.62 42 PRO B C 1
ATOM 4042 O O . PRO B 1 42 ? -7.566 -25.578 8.07 1 97.62 42 PRO B O 1
ATOM 4045 N N . THR B 1 43 ? -8.977 -24.516 9.57 1 96.12 43 THR B N 1
ATOM 4046 C CA . THR B 1 43 ? -9.477 -25.75 10.148 1 96.12 43 THR B CA 1
ATOM 4047 C C . THR B 1 43 ? -10.406 -26.469 9.172 1 96.12 43 THR B C 1
ATOM 4049 O O . THR B 1 43 ? -10.93 -25.859 8.242 1 96.12 43 THR B O 1
ATOM 4052 N N . ASP B 1 44 ? -10.633 -27.703 9.375 1 96.19 44 ASP B N 1
ATOM 4053 C CA . ASP B 1 44 ? -11.328 -28.578 8.43 1 96.19 44 ASP B CA 1
ATOM 4054 C C . ASP B 1 44 ? -12.781 -28.141 8.25 1 96.19 44 ASP B C 1
ATOM 4056 O O . ASP B 1 44 ? -13.391 -28.438 7.219 1 96.19 44 ASP B O 1
ATOM 4060 N N . ASP B 1 45 ? -13.305 -27.469 9.219 1 95.75 45 ASP B N 1
ATOM 4061 C CA . ASP B 1 45 ? -14.688 -27.016 9.109 1 95.75 45 ASP B CA 1
ATOM 4062 C C . ASP B 1 45 ? -14.82 -25.922 8.055 1 95.75 45 ASP B C 1
ATOM 4064 O O . ASP B 1 45 ? -15.93 -25.562 7.656 1 95.75 45 ASP B O 1
ATOM 4068 N N . ARG B 1 46 ? -13.703 -25.516 7.512 1 97.06 46 ARG B N 1
ATOM 4069 C CA . ARG B 1 46 ? -13.711 -24.469 6.5 1 97.06 46 ARG B CA 1
ATOM 4070 C C . ARG B 1 46 ? -13.445 -25.031 5.113 1 97.06 46 ARG B C 1
ATOM 4072 O O . ARG B 1 46 ? -13.18 -24.281 4.168 1 97.06 46 ARG B O 1
ATOM 4079 N N . LYS B 1 47 ? -13.43 -26.344 4.945 1 97.62 47 LYS B N 1
ATOM 4080 C CA . LYS B 1 47 ? -13.234 -26.953 3.633 1 97.62 47 LYS B CA 1
ATOM 4081 C C . LYS B 1 47 ? -14.469 -26.75 2.748 1 97.62 47 LYS B C 1
ATOM 4083 O O . LYS B 1 47 ? -15.594 -27.016 3.174 1 97.62 47 LYS B O 1
ATOM 4088 N N . LEU B 1 48 ? -14.18 -26.328 1.575 1 96.19 48 LEU B N 1
ATOM 4089 C CA . LEU B 1 48 ? -15.242 -26.031 0.616 1 96.19 48 LEU B CA 1
ATOM 4090 C C . LEU B 1 48 ? -15.32 -27.109 -0.457 1 96.19 48 LEU B C 1
ATOM 4092 O O . LEU B 1 48 ? -14.555 -27.078 -1.429 1 96.19 48 LEU B O 1
ATOM 4096 N N . SER B 1 49 ? -16.297 -27.953 -0.371 1 93.12 49 SER B N 1
ATOM 4097 C CA . SER B 1 49 ? -16.5 -28.984 -1.384 1 93.12 49 SER B CA 1
ATOM 4098 C C . SER B 1 49 ? -17.312 -28.438 -2.557 1 93.12 49 SER B C 1
ATOM 4100 O O . SER B 1 49 ? -17.969 -27.406 -2.439 1 93.12 49 SER B O 1
ATOM 4102 N N . THR B 1 50 ? -17.172 -29.141 -3.672 1 91 50 THR B N 1
ATOM 4103 C CA . THR B 1 50 ? -17.984 -28.781 -4.832 1 91 50 THR B CA 1
ATOM 4104 C C . THR B 1 50 ? -19.469 -28.828 -4.492 1 91 50 THR B C 1
ATOM 4106 O O . THR B 1 50 ? -20.234 -27.953 -4.898 1 91 50 THR B O 1
ATOM 4109 N N . GLN B 1 51 ? -19.875 -29.797 -3.742 1 89.25 51 GLN B N 1
ATOM 4110 C CA . GLN B 1 51 ? -21.266 -29.922 -3.324 1 89.25 51 GLN B CA 1
ATOM 4111 C C . GLN B 1 51 ? -21.703 -28.719 -2.502 1 89.25 51 GLN B C 1
ATOM 4113 O O . GLN B 1 51 ? -22.797 -28.172 -2.723 1 89.25 51 GLN B O 1
ATOM 4118 N N . PHE B 1 52 ? -20.922 -28.359 -1.553 1 92.69 52 PHE B N 1
ATOM 4119 C CA . PHE B 1 52 ? -21.281 -27.219 -0.714 1 92.69 52 PHE B CA 1
ATOM 4120 C C . PHE B 1 52 ? -21.328 -25.938 -1.534 1 92.69 52 PHE B C 1
ATOM 4122 O O . PHE B 1 52 ? -22.156 -25.062 -1.282 1 92.69 52 PHE B O 1
ATOM 4129 N N . SER B 1 53 ? -20.438 -25.797 -2.447 1 91.94 53 SER B N 1
ATOM 4130 C CA . SER B 1 53 ? -20.484 -24.656 -3.344 1 91.94 53 SER B CA 1
ATOM 4131 C C . SER B 1 53 ? -21.844 -24.562 -4.043 1 91.94 53 SER B C 1
ATOM 4133 O O . SER B 1 53 ? -22.375 -23.469 -4.211 1 91.94 53 SER B O 1
ATOM 4135 N N . GLY B 1 54 ? -22.266 -25.672 -4.504 1 88.5 54 GLY B N 1
ATOM 4136 C CA . GLY B 1 54 ? -23.594 -25.703 -5.098 1 88.5 54 GLY B CA 1
ATOM 4137 C C . GLY B 1 54 ? -24.688 -25.312 -4.133 1 88.5 54 GLY B C 1
ATOM 4138 O O . GLY B 1 54 ? -25.625 -24.609 -4.512 1 88.5 54 GLY B O 1
ATOM 4139 N N . GLU B 1 55 ? -24.609 -25.734 -2.895 1 91.12 55 GLU B N 1
ATOM 4140 C CA . GLU B 1 55 ? -25.594 -25.391 -1.871 1 91.12 55 GLU B CA 1
ATOM 4141 C C . GLU B 1 55 ? -25.625 -23.891 -1.617 1 91.12 55 GLU B C 1
ATOM 4143 O O . GLU B 1 55 ? -26.688 -23.328 -1.328 1 91.12 55 GLU B O 1
ATOM 4148 N N . VAL B 1 56 ? -24.469 -23.266 -1.666 1 91.19 56 VAL B N 1
ATOM 4149 C CA . VAL B 1 56 ? -24.391 -21.828 -1.467 1 91.19 56 VAL B CA 1
ATOM 4150 C C . VAL B 1 56 ? -25.219 -21.109 -2.535 1 91.19 56 VAL B C 1
ATOM 4152 O O . VAL B 1 56 ? -25.906 -20.141 -2.24 1 91.19 56 VAL B O 1
ATOM 4155 N N . ILE B 1 57 ? -25.109 -21.562 -3.734 1 87.94 57 ILE B N 1
ATOM 4156 C CA . ILE B 1 57 ? -25.875 -20.969 -4.824 1 87.94 57 ILE B CA 1
ATOM 4157 C C . ILE B 1 57 ? -27.359 -21.234 -4.605 1 87.94 57 ILE B C 1
ATOM 4159 O O . ILE B 1 57 ? -28.188 -20.344 -4.812 1 87.94 57 ILE B O 1
ATOM 4163 N N . LYS B 1 58 ? -27.672 -22.406 -4.188 1 87.25 58 LYS B N 1
ATOM 4164 C CA . LYS B 1 58 ? -29.062 -22.797 -4.02 1 87.25 58 LYS B CA 1
ATOM 4165 C C . LYS B 1 58 ? -29.75 -21.969 -2.943 1 87.25 58 LYS B C 1
ATOM 4167 O O . LYS B 1 58 ? -30.953 -21.672 -3.045 1 87.25 58 LYS B O 1
ATOM 4172 N N . ARG B 1 59 ? -29.016 -21.625 -2.002 1 89.19 59 ARG B N 1
ATOM 4173 C CA . ARG B 1 59 ? -29.672 -20.922 -0.895 1 89.19 59 ARG B CA 1
ATOM 4174 C C . ARG B 1 59 ? -29.797 -19.422 -1.195 1 89.19 59 ARG B C 1
ATOM 4176 O O . ARG B 1 59 ? -30.516 -18.703 -0.493 1 89.19 59 ARG B O 1
ATOM 4183 N N . ASN B 1 60 ? -29.172 -19.047 -2.205 1 85.38 60 ASN B N 1
ATOM 4184 C CA . ASN B 1 60 ? -29.375 -17.672 -2.67 1 85.38 60 ASN B CA 1
ATOM 4185 C C . ASN B 1 60 ? -30.609 -17.547 -3.555 1 85.38 60 ASN B C 1
ATOM 4187 O O . ASN B 1 60 ? -30.594 -17.969 -4.715 1 85.38 60 ASN B O 1
ATOM 4191 N N . THR B 1 61 ? -31.531 -16.891 -3.125 1 81 61 THR B N 1
ATOM 4192 C CA . THR B 1 61 ? -32.844 -16.859 -3.758 1 81 61 THR B CA 1
ATOM 4193 C C . THR B 1 61 ? -32.812 -16.078 -5.07 1 81 61 THR B C 1
ATOM 4195 O O . THR B 1 61 ? -33.719 -16.188 -5.895 1 81 61 THR B O 1
ATOM 4198 N N . ASN B 1 62 ? -31.828 -15.367 -5.219 1 79 62 ASN B N 1
ATOM 4199 C CA . ASN B 1 62 ? -31.719 -14.555 -6.422 1 79 62 ASN B CA 1
ATOM 4200 C C . ASN B 1 62 ? -31.062 -15.328 -7.562 1 79 62 ASN B C 1
ATOM 4202 O O . ASN B 1 62 ? -30.969 -14.828 -8.688 1 79 62 ASN B O 1
ATOM 4206 N N . LEU B 1 63 ? -30.703 -16.562 -7.238 1 85.25 63 LEU B N 1
ATOM 4207 C CA . LEU B 1 63 ? -30 -17.359 -8.234 1 85.25 63 LEU B CA 1
ATOM 4208 C C . LEU B 1 63 ? -30.828 -18.594 -8.602 1 85.25 63 LEU B C 1
ATOM 4210 O O . LEU B 1 63 ? -31.688 -19.031 -7.836 1 85.25 63 LEU B O 1
ATOM 4214 N N . GLY B 1 64 ? -30.531 -19.062 -9.852 1 83.56 64 GLY B N 1
ATOM 4215 C CA . GLY B 1 64 ? -31.312 -20.188 -10.328 1 83.56 64 GLY B CA 1
ATOM 4216 C C . GLY B 1 64 ? -30.453 -21.328 -10.852 1 83.56 64 GLY B C 1
ATOM 4217 O O . GLY B 1 64 ? -29.281 -21.438 -10.508 1 83.56 64 GLY B O 1
ATOM 4218 N N . LEU B 1 65 ? -31.062 -22.188 -11.633 1 83.75 65 LEU B N 1
ATOM 4219 C CA . LEU B 1 65 ? -30.453 -23.406 -12.156 1 83.75 65 LEU B CA 1
ATOM 4220 C C . LEU B 1 65 ? -29.297 -23.078 -13.086 1 83.75 65 LEU B C 1
ATOM 4222 O O . LEU B 1 65 ? -28.297 -23.797 -13.117 1 83.75 65 LEU B O 1
ATOM 4226 N N . ASN B 1 66 ? -29.469 -22.031 -13.82 1 86.19 66 ASN B N 1
ATOM 4227 C CA . ASN B 1 66 ? -28.422 -21.656 -14.773 1 86.19 66 ASN B CA 1
ATOM 4228 C C . ASN B 1 66 ? -27.109 -21.312 -14.062 1 86.19 66 ASN B C 1
ATOM 4230 O O . ASN B 1 66 ? -26.047 -21.766 -14.477 1 86.19 66 ASN B O 1
ATOM 4234 N N . GLU B 1 67 ? -27.234 -20.484 -13.039 1 88.69 67 GLU B N 1
ATOM 4235 C CA . GLU B 1 67 ? -26.047 -20.125 -12.258 1 88.69 67 GLU B CA 1
ATOM 4236 C C . GLU B 1 67 ? -25.469 -21.328 -11.539 1 88.69 67 GLU B C 1
ATOM 4238 O O . GLU B 1 67 ? -24.25 -21.469 -11.43 1 88.69 67 GLU B O 1
ATOM 4243 N N . TYR B 1 68 ? -26.375 -22.203 -11.055 1 88.06 68 TYR B N 1
ATOM 4244 C CA . TYR B 1 68 ? -25.969 -23.422 -10.383 1 88.06 68 TYR B CA 1
ATOM 4245 C C . TYR B 1 68 ? -25.141 -24.312 -11.312 1 88.06 68 TYR B C 1
ATOM 4247 O O . TYR B 1 68 ? -24.047 -24.75 -10.961 1 88.06 68 TYR B O 1
ATOM 4255 N N . LYS B 1 69 ? -25.594 -24.547 -12.484 1 86.31 69 LYS B N 1
ATOM 4256 C CA . LYS B 1 69 ? -24.906 -25.375 -13.477 1 86.31 69 LYS B CA 1
ATOM 4257 C C . LYS B 1 69 ? -23.594 -24.734 -13.898 1 86.31 69 LYS B C 1
ATOM 4259 O O . LYS B 1 69 ? -22.578 -25.438 -14.047 1 86.31 69 LYS B O 1
ATOM 4264 N N . PHE B 1 70 ? -23.672 -23.531 -14.117 1 89.5 70 PHE B N 1
ATOM 4265 C CA . PHE B 1 70 ? -22.469 -22.812 -14.531 1 89.5 70 PHE B CA 1
ATOM 4266 C C . PHE B 1 70 ? -21.375 -22.953 -13.484 1 89.5 70 PHE B C 1
ATOM 4268 O O . PHE B 1 70 ? -20.219 -23.25 -13.828 1 89.5 70 PHE B O 1
ATOM 4275 N N . LEU B 1 71 ? -21.734 -22.672 -12.266 1 87.88 71 LEU B N 1
ATOM 4276 C CA . LEU B 1 71 ? -20.781 -22.766 -11.172 1 87.88 71 LEU B CA 1
ATOM 4277 C C . LEU B 1 71 ? -20.141 -24.141 -11.109 1 87.88 71 LEU B C 1
ATOM 4279 O O . LEU B 1 71 ? -18.922 -24.266 -11 1 87.88 71 LEU B O 1
ATOM 4283 N N . LEU B 1 72 ? -20.938 -25.141 -11.141 1 85.62 72 LEU B N 1
ATOM 4284 C CA . LEU B 1 72 ? -20.453 -26.5 -11.008 1 85.62 72 LEU B CA 1
ATOM 4285 C C . LEU B 1 72 ? -19.531 -26.859 -12.18 1 85.62 72 LEU B C 1
ATOM 4287 O O . LEU B 1 72 ? -18.484 -27.484 -11.977 1 85.62 72 LEU B O 1
ATOM 4291 N N . LYS B 1 73 ? -19.922 -26.484 -13.344 1 86.25 73 LYS B N 1
ATOM 4292 C CA . LYS B 1 73 ? -19.094 -26.734 -14.523 1 86.25 73 LYS B CA 1
ATOM 4293 C C . LYS B 1 73 ? -17.734 -26.031 -14.398 1 86.25 73 LYS B C 1
ATOM 4295 O O . LYS B 1 73 ? -16.703 -26.578 -14.773 1 86.25 73 LYS B O 1
ATOM 4300 N N . ALA B 1 74 ? -17.844 -24.828 -13.93 1 88.94 74 ALA B N 1
ATOM 4301 C CA . ALA B 1 74 ? -16.625 -24.031 -13.766 1 88.94 74 ALA B CA 1
ATOM 4302 C C . ALA B 1 74 ? -15.68 -24.688 -12.758 1 88.94 74 ALA B C 1
ATOM 4304 O O . ALA B 1 74 ? -14.469 -24.75 -12.984 1 88.94 74 ALA B O 1
ATOM 4305 N N . ILE B 1 75 ? -16.188 -25.156 -11.672 1 89 75 ILE B N 1
ATOM 4306 C CA . ILE B 1 75 ? -15.359 -25.766 -10.633 1 89 75 ILE B CA 1
ATOM 4307 C C . ILE B 1 75 ? -14.727 -27.047 -11.164 1 89 75 ILE B C 1
ATOM 4309 O O . ILE B 1 75 ? -13.523 -27.266 -11.008 1 89 75 ILE B O 1
ATOM 4313 N N . VAL B 1 76 ? -15.469 -27.812 -11.836 1 83.38 76 VAL B N 1
ATOM 4314 C CA . VAL B 1 76 ? -15.016 -29.125 -12.312 1 83.38 76 VAL B CA 1
ATOM 4315 C C . VAL B 1 76 ? -13.914 -28.938 -13.352 1 83.38 76 VAL B C 1
ATOM 4317 O O . VAL B 1 76 ? -12.984 -29.734 -13.43 1 83.38 76 VAL B O 1
ATOM 4320 N N . SER B 1 77 ? -13.992 -27.875 -14.086 1 84.31 77 SER B N 1
ATOM 4321 C CA . SER B 1 77 ? -13.031 -27.656 -15.156 1 84.31 77 SER B CA 1
ATOM 4322 C C . SER B 1 77 ? -11.82 -26.875 -14.664 1 84.31 77 SER B C 1
ATOM 4324 O O . SER B 1 77 ? -10.828 -26.734 -15.383 1 84.31 77 SER B O 1
ATOM 4326 N N . SER B 1 78 ? -11.805 -26.375 -13.5 1 87.5 78 SER B N 1
ATOM 4327 C CA . SER B 1 78 ? -10.797 -25.438 -13.023 1 87.5 78 SER B CA 1
ATOM 4328 C C . SER B 1 78 ? -9.578 -26.172 -12.469 1 87.5 78 SER B C 1
ATOM 4330 O O . SER B 1 78 ? -8.516 -25.578 -12.297 1 87.5 78 SER B O 1
ATOM 4332 N N . GLY B 1 79 ? -9.68 -27.438 -12.172 1 88.44 79 GLY B N 1
ATOM 4333 C CA . GLY B 1 79 ? -8.602 -28.188 -11.555 1 88.44 79 GLY B CA 1
ATOM 4334 C C . GLY B 1 79 ? -8.594 -28.094 -10.039 1 88.44 79 GLY B C 1
ATOM 4335 O O . GLY B 1 79 ? -7.695 -28.625 -9.383 1 88.44 79 GLY B O 1
ATOM 4336 N N . ILE B 1 80 ? -9.625 -27.484 -9.461 1 92.94 80 ILE B N 1
ATOM 4337 C CA . ILE B 1 80 ? -9.742 -27.312 -8.016 1 92.94 80 ILE B CA 1
ATOM 4338 C C . ILE B 1 80 ? -10.32 -28.594 -7.406 1 92.94 80 ILE B C 1
ATOM 4340 O O . ILE B 1 80 ? -11.227 -29.203 -7.973 1 92.94 80 ILE B O 1
ATOM 4344 N N . GLY B 1 81 ? -9.828 -28.938 -6.258 1 92.31 81 GLY B N 1
ATOM 4345 C CA . GLY B 1 81 ? -10.266 -30.156 -5.594 1 92.31 81 GLY B CA 1
ATOM 4346 C C . GLY B 1 81 ? -11.336 -29.906 -4.547 1 92.31 81 GLY B C 1
ATOM 4347 O O . GLY B 1 81 ? -11.93 -28.828 -4.504 1 92.31 81 GLY B O 1
ATOM 4348 N N . GLU B 1 82 ? -11.5 -30.938 -3.693 1 92.88 82 GLU B N 1
ATOM 4349 C CA . GLU B 1 82 ? -12.641 -30.969 -2.783 1 92.88 82 GLU B CA 1
ATOM 4350 C C . GLU B 1 82 ? -12.258 -30.469 -1.395 1 92.88 82 GLU B C 1
ATOM 4352 O O . GLU B 1 82 ? -13.109 -30.328 -0.52 1 92.88 82 GLU B O 1
ATOM 4357 N N . LYS B 1 83 ? -11.008 -30.188 -1.232 1 95.62 83 LYS B N 1
ATOM 4358 C CA . LYS B 1 83 ? -10.539 -29.906 0.12 1 95.62 83 LYS B CA 1
ATOM 4359 C C . LYS B 1 83 ? -9.906 -28.516 0.205 1 95.62 83 LYS B C 1
ATOM 4361 O O . LYS B 1 83 ? -8.977 -28.297 0.979 1 95.62 83 LYS B O 1
ATOM 4366 N N . THR B 1 84 ? -10.312 -27.609 -0.674 1 97.12 84 THR B N 1
ATOM 4367 C CA . THR B 1 84 ? -9.883 -26.219 -0.569 1 97.12 84 THR B CA 1
ATOM 4368 C C . THR B 1 84 ? -10.664 -25.5 0.524 1 97.12 84 THR B C 1
ATOM 4370 O O . THR B 1 84 ? -11.539 -26.078 1.161 1 97.12 84 THR B O 1
ATOM 4373 N N . TYR B 1 85 ? -10.305 -24.234 0.796 1 98.19 85 TYR B N 1
ATOM 4374 C CA . TYR B 1 85 ? -10.898 -23.578 1.953 1 98.19 85 TYR B CA 1
ATOM 4375 C C . TYR B 1 85 ? -11.617 -22.297 1.541 1 98.19 85 TYR B C 1
ATOM 4377 O O . TYR B 1 85 ? -11.25 -21.656 0.55 1 98.19 85 TYR B O 1
ATOM 4385 N N . ALA B 1 86 ? -12.641 -21.922 2.289 1 97.44 86 ALA B N 1
ATOM 4386 C CA . ALA B 1 86 ? -13.375 -20.672 2.127 1 97.44 86 ALA B CA 1
ATOM 4387 C C . ALA B 1 86 ? -13.562 -19.953 3.469 1 97.44 86 ALA B C 1
ATOM 4389 O O . ALA B 1 86 ? -13.359 -20.562 4.527 1 97.44 86 ALA B O 1
ATOM 4390 N N . PRO B 1 87 ? -13.867 -18.656 3.428 1 96.44 87 PRO B N 1
ATOM 4391 C CA . PRO B 1 87 ? -14.062 -17.938 4.688 1 96.44 87 PRO B CA 1
ATOM 4392 C C . PRO B 1 87 ? -15.266 -18.438 5.477 1 96.44 87 PRO B C 1
ATOM 4394 O O . PRO B 1 87 ? -16.219 -18.953 4.887 1 96.44 87 PRO B O 1
ATOM 4397 N N . ARG B 1 88 ? -15.227 -18.188 6.727 1 95.06 88 ARG B N 1
ATOM 4398 C CA . ARG B 1 88 ? -16.266 -18.656 7.648 1 95.06 88 ARG B CA 1
ATOM 4399 C C . ARG B 1 88 ? -17.625 -18.109 7.258 1 95.06 88 ARG B C 1
ATOM 4401 O O . ARG B 1 88 ? -18.641 -18.781 7.441 1 95.06 88 ARG B O 1
ATOM 4408 N N . MET B 1 89 ? -17.703 -16.922 6.809 1 92.62 89 MET B N 1
ATOM 4409 C CA . MET B 1 89 ? -18.969 -16.25 6.504 1 92.62 89 MET B CA 1
ATOM 4410 C C . MET B 1 89 ? -19.781 -17.047 5.48 1 92.62 89 MET B C 1
ATOM 4412 O O . MET B 1 89 ? -21 -17.016 5.5 1 92.62 89 MET B O 1
ATOM 4416 N N . VAL B 1 90 ? -19.141 -17.781 4.602 1 93.88 90 VAL B N 1
ATOM 4417 C CA . VAL B 1 90 ? -19.812 -18.578 3.586 1 93.88 90 VAL B CA 1
ATOM 4418 C C . VAL B 1 90 ? -20.547 -19.75 4.254 1 93.88 90 VAL B C 1
ATOM 4420 O O . VAL B 1 90 ? -21.672 -20.078 3.863 1 93.88 90 VAL B O 1
ATOM 4423 N N . PHE B 1 91 ? -19.953 -20.297 5.219 1 95.12 91 PHE B N 1
ATOM 4424 C CA . PHE B 1 91 ? -20.531 -21.422 5.926 1 95.12 91 PHE B CA 1
ATOM 4425 C C . PHE B 1 91 ? -21.625 -20.969 6.883 1 95.12 91 PHE B C 1
ATOM 4427 O O . PHE B 1 91 ? -22.547 -21.719 7.188 1 95.12 91 PHE B O 1
ATOM 4434 N N . ASP B 1 92 ? -21.484 -19.719 7.281 1 93.31 92 ASP B N 1
ATOM 4435 C CA . ASP B 1 92 ? -22.484 -19.156 8.18 1 93.31 92 ASP B CA 1
ATOM 4436 C C . ASP B 1 92 ? -23.703 -18.641 7.402 1 93.31 92 ASP B C 1
ATOM 4438 O O . ASP B 1 92 ? -24.672 -18.188 8 1 93.31 92 ASP B O 1
ATOM 4442 N N . GLY B 1 93 ? -23.703 -18.703 6.203 1 92.31 93 GLY B N 1
ATOM 4443 C CA . GLY B 1 93 ? -24.828 -18.281 5.379 1 92.31 93 GLY B CA 1
ATOM 4444 C C . GLY B 1 93 ? -24.922 -16.766 5.219 1 92.31 93 GLY B C 1
ATOM 4445 O O . GLY B 1 93 ? -26 -16.219 5.062 1 92.31 93 GLY B O 1
ATOM 4446 N N . ARG B 1 94 ? -23.844 -16.094 5.254 1 90.88 94 ARG B N 1
ATOM 4447 C CA . ARG B 1 94 ? -23.859 -14.633 5.238 1 90.88 94 ARG B CA 1
ATOM 4448 C C . ARG B 1 94 ? -23.25 -14.086 3.947 1 90.88 94 ARG B C 1
ATOM 4450 O O . ARG B 1 94 ? -22.844 -12.93 3.891 1 90.88 94 ARG B O 1
ATOM 4457 N N . GLU B 1 95 ? -23.203 -14.867 2.893 1 89.44 95 GLU B N 1
ATOM 4458 C CA . GLU B 1 95 ? -22.531 -14.477 1.656 1 89.44 95 GLU B CA 1
ATOM 4459 C C . GLU B 1 95 ? -23.312 -13.375 0.931 1 89.44 95 GLU B C 1
ATOM 4461 O O . GLU B 1 95 ? -22.75 -12.688 0.07 1 89.44 95 GLU B O 1
ATOM 4466 N N . THR B 1 96 ? -24.594 -13.133 1.296 1 88.69 96 THR B N 1
ATOM 4467 C CA . THR B 1 96 ? -25.406 -12.133 0.606 1 88.69 96 THR B CA 1
ATOM 4468 C C . THR B 1 96 ? -25.25 -10.766 1.274 1 88.69 96 THR B C 1
ATOM 4470 O O . THR B 1 96 ? -25.656 -9.75 0.709 1 88.69 96 THR B O 1
ATOM 4473 N N . ASP B 1 97 ? -24.672 -10.711 2.406 1 86.69 97 ASP B N 1
ATOM 4474 C CA . ASP B 1 97 ? -24.516 -9.445 3.121 1 86.69 97 ASP B CA 1
ATOM 4475 C C . ASP B 1 97 ? -23.188 -9.406 3.881 1 86.69 97 ASP B C 1
ATOM 4477 O O . ASP B 1 97 ? -23.188 -9.266 5.105 1 86.69 97 ASP B O 1
ATOM 4481 N N . PRO B 1 98 ? -22.172 -9.492 3.082 1 88.44 98 PRO B N 1
ATOM 4482 C CA . PRO B 1 98 ? -20.875 -9.438 3.756 1 88.44 98 PRO B CA 1
ATOM 4483 C C . PRO B 1 98 ? -20.531 -8.047 4.285 1 88.44 98 PRO B C 1
ATOM 4485 O O . PRO B 1 98 ? -20.969 -7.043 3.715 1 88.44 98 PRO B O 1
ATOM 4488 N N . THR B 1 99 ? -19.797 -7.973 5.414 1 86.5 99 THR B N 1
ATOM 4489 C CA . THR B 1 99 ? -19.375 -6.707 6.004 1 86.5 99 THR B CA 1
ATOM 4490 C C . THR B 1 99 ? -17.859 -6.559 5.93 1 86.5 99 THR B C 1
ATOM 4492 O O . THR B 1 99 ? -17.141 -7.52 5.625 1 86.5 99 THR B O 1
ATOM 4495 N N . LEU B 1 100 ? -17.391 -5.367 6.195 1 87.81 100 LEU B N 1
ATOM 4496 C CA . LEU B 1 100 ? -15.953 -5.121 6.312 1 87.81 100 LEU B CA 1
ATOM 4497 C C . LEU B 1 100 ? -15.352 -5.953 7.438 1 87.81 100 LEU B C 1
ATOM 4499 O O . LEU B 1 100 ? -14.219 -6.434 7.324 1 87.81 100 LEU B O 1
ATOM 4503 N N . GLU B 1 101 ? -16.109 -6.098 8.438 1 90.19 101 GLU B N 1
ATOM 4504 C CA . GLU B 1 101 ? -15.648 -6.852 9.602 1 90.19 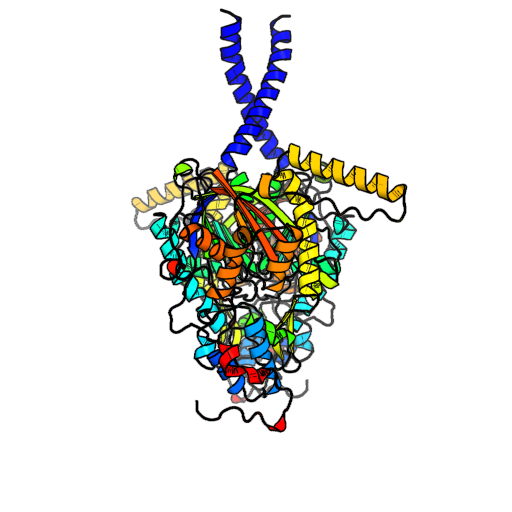101 GLU B CA 1
ATOM 4505 C C . GLU B 1 101 ? -15.414 -8.32 9.25 1 90.19 101 GLU B C 1
ATOM 4507 O O . GLU B 1 101 ? -14.516 -8.961 9.797 1 90.19 101 GLU B O 1
ATOM 4512 N N . ASP B 1 102 ? -16.188 -8.852 8.391 1 93.06 102 ASP B N 1
ATOM 4513 C CA . ASP B 1 102 ? -15.984 -10.219 7.938 1 93.06 102 ASP B CA 1
ATOM 4514 C C . ASP B 1 102 ? -14.602 -10.383 7.301 1 93.06 102 ASP B C 1
ATOM 4516 O O . ASP B 1 102 ? -13.938 -11.406 7.504 1 93.06 102 ASP B O 1
ATOM 4520 N N . GLY B 1 103 ? -14.234 -9.375 6.523 1 94.62 103 GLY B N 1
ATOM 4521 C CA . GLY B 1 103 ? -12.914 -9.391 5.914 1 94.62 103 GLY B CA 1
ATOM 4522 C C . GLY B 1 103 ? -11.789 -9.289 6.926 1 94.62 103 GLY B C 1
ATOM 4523 O O . GLY B 1 103 ? -10.758 -9.953 6.785 1 94.62 103 GLY B O 1
ATOM 4524 N N . VAL B 1 104 ? -11.992 -8.508 7.934 1 95.12 104 VAL B N 1
ATOM 4525 C CA . VAL B 1 104 ? -10.984 -8.297 8.969 1 95.12 104 VAL B CA 1
ATOM 4526 C C . VAL B 1 104 ? -10.789 -9.578 9.766 1 95.12 104 VAL B C 1
ATOM 4528 O O . VAL B 1 104 ? -9.656 -10 10.023 1 95.12 104 VAL B O 1
ATOM 4531 N N . VAL B 1 105 ? -11.883 -10.188 10.125 1 94.62 105 VAL B N 1
ATOM 4532 C CA . VAL B 1 105 ? -11.836 -11.414 10.914 1 94.62 105 VAL B CA 1
ATOM 4533 C C . VAL B 1 105 ? -11.125 -12.508 10.125 1 94.62 105 VAL B C 1
ATOM 4535 O O . VAL B 1 105 ? -10.328 -13.266 10.68 1 94.62 105 VAL B O 1
ATOM 4538 N N . GLU B 1 106 ? -11.422 -12.562 8.875 1 96.38 106 GLU B N 1
ATOM 4539 C CA . GLU B 1 106 ? -10.75 -13.5 7.98 1 96.38 106 GLU B CA 1
ATOM 4540 C C . GLU B 1 106 ? -9.234 -13.328 8.023 1 96.38 106 GLU B C 1
ATOM 4542 O O . GLU B 1 106 ? -8.492 -14.305 8.125 1 96.38 106 GLU B O 1
ATOM 4547 N N . MET B 1 107 ? -8.734 -12.086 8.008 1 97.75 107 MET B N 1
ATOM 4548 C CA . MET B 1 107 ? -7.305 -11.789 8.031 1 97.75 107 MET B CA 1
ATOM 4549 C C . MET B 1 107 ? -6.711 -12.094 9.406 1 97.75 107 MET B C 1
ATOM 4551 O O . MET B 1 107 ? -5.602 -12.617 9.5 1 97.75 107 MET B O 1
ATOM 4555 N N . GLU B 1 108 ? -7.449 -11.805 10.406 1 97.31 108 GLU B N 1
ATOM 4556 C CA . GLU B 1 108 ? -6.957 -12.023 11.758 1 97.31 108 GLU B CA 1
ATOM 4557 C C . GLU B 1 108 ? -6.762 -13.508 12.047 1 97.31 108 GLU B C 1
ATOM 4559 O O . GLU B 1 108 ? -5.824 -13.898 12.742 1 97.31 108 GLU B O 1
ATOM 4564 N N . GLU B 1 109 ? -7.648 -14.383 11.492 1 97.31 109 GLU B N 1
ATOM 4565 C CA . GLU B 1 109 ? -7.461 -15.828 11.625 1 97.31 109 GLU B CA 1
ATOM 4566 C C . GLU B 1 109 ? -6.117 -16.266 11.039 1 97.31 109 GLU B C 1
ATOM 4568 O O . GLU B 1 109 ? -5.395 -17.047 11.656 1 97.31 109 GLU B O 1
ATOM 4573 N N . PHE B 1 110 ? -5.824 -15.734 9.961 1 97.94 110 PHE B N 1
ATOM 4574 C CA . PHE B 1 110 ? -4.551 -16 9.297 1 97.94 110 PHE B CA 1
ATOM 4575 C C . PHE B 1 110 ? -3.393 -15.445 10.117 1 97.94 110 PHE B C 1
ATOM 4577 O O . PHE B 1 110 ? -2.402 -16.141 10.352 1 97.94 110 PHE B O 1
ATOM 4584 N N . PHE B 1 111 ? -3.471 -14.164 10.562 1 98.69 111 PHE B N 1
ATOM 4585 C CA . PHE B 1 111 ? -2.406 -13.539 11.336 1 98.69 111 PHE B CA 1
ATOM 4586 C C . PHE B 1 111 ? -2.105 -14.344 12.602 1 98.69 111 PHE B C 1
ATOM 4588 O O . PHE B 1 111 ? -0.941 -14.562 12.938 1 98.69 111 PHE B O 1
ATOM 4595 N N . ASP B 1 112 ? -3.146 -14.812 13.25 1 98.31 112 ASP B N 1
ATOM 4596 C CA . ASP B 1 112 ? -3.037 -15.492 14.539 1 98.31 112 ASP B CA 1
ATOM 4597 C C . ASP B 1 112 ? -2.434 -16.891 14.375 1 98.31 112 ASP B C 1
ATOM 4599 O O . ASP B 1 112 ? -1.983 -17.5 15.352 1 98.31 112 ASP B O 1
ATOM 4603 N N . ASP B 1 113 ? -2.426 -17.328 13.188 1 98.31 113 ASP B N 1
ATOM 4604 C CA . ASP B 1 113 ? -1.878 -18.641 12.906 1 98.31 113 ASP B CA 1
ATOM 4605 C C . ASP B 1 113 ? -0.429 -18.562 12.438 1 98.31 113 ASP B C 1
ATOM 4607 O O . ASP B 1 113 ? 0.483 -19.031 13.117 1 98.31 113 ASP B O 1
ATOM 4611 N N . SER B 1 114 ? -0.202 -17.906 11.391 1 98.62 114 SER B N 1
ATOM 4612 C CA . SER B 1 114 ? 1.045 -18.031 10.641 1 98.62 114 SER B CA 1
ATOM 4613 C C . SER B 1 114 ? 2.135 -17.141 11.234 1 98.62 114 SER B C 1
ATOM 4615 O O . SER B 1 114 ? 3.318 -17.484 11.18 1 98.62 114 SER B O 1
ATOM 4617 N N . ILE B 1 115 ? 1.796 -15.938 11.789 1 98.81 115 ILE B N 1
ATOM 4618 C CA . ILE B 1 115 ? 2.797 -14.992 12.273 1 98.81 115 ILE B CA 1
ATOM 4619 C C . ILE B 1 115 ? 3.484 -15.555 13.516 1 98.81 115 ILE B C 1
ATOM 4621 O O . ILE B 1 115 ? 4.715 -15.625 13.57 1 98.81 115 ILE B O 1
ATOM 4625 N N . PRO B 1 116 ? 2.713 -16.047 14.547 1 98.5 116 PRO B N 1
ATOM 4626 C CA . PRO B 1 116 ? 3.418 -16.641 15.688 1 98.5 116 PRO B CA 1
ATOM 4627 C C . PRO B 1 116 ? 4.238 -17.859 15.297 1 98.5 116 PRO B C 1
ATOM 4629 O O . PRO B 1 116 ? 5.312 -18.094 15.859 1 98.5 116 PRO B O 1
ATOM 4632 N N . LYS B 1 117 ? 3.807 -18.672 14.336 1 98.25 117 LYS B N 1
ATOM 4633 C CA . LYS B 1 117 ? 4.531 -19.875 13.898 1 98.25 117 LYS B CA 1
ATOM 4634 C C . LYS B 1 117 ? 5.891 -19.5 13.312 1 98.25 117 LYS B C 1
ATOM 4636 O O . LYS B 1 117 ? 6.914 -20.078 13.703 1 98.25 117 LYS B O 1
ATOM 4641 N N . VAL B 1 118 ? 5.879 -18.531 12.398 1 98.62 118 VAL B N 1
ATOM 4642 C CA . VAL B 1 118 ? 7.125 -18.203 11.711 1 98.62 118 VAL B CA 1
ATOM 4643 C C . VAL B 1 118 ? 8.102 -17.547 12.688 1 98.62 118 VAL B C 1
ATOM 4645 O O . VAL B 1 118 ? 9.305 -17.797 12.633 1 98.62 118 VAL B O 1
ATOM 4648 N N . LEU B 1 119 ? 7.621 -16.719 13.57 1 98.56 119 LEU B N 1
ATOM 4649 C CA . LEU B 1 119 ? 8.477 -16.047 14.547 1 98.56 119 LEU B CA 1
ATOM 4650 C C . LEU B 1 119 ? 9.039 -17.047 15.547 1 98.56 119 LEU B C 1
ATOM 4652 O O . LEU B 1 119 ? 10.234 -17.016 15.859 1 98.56 119 LEU B O 1
ATOM 4656 N N . SER B 1 120 ? 8.219 -18 16.047 1 98.06 120 SER B N 1
ATOM 4657 C CA . SER B 1 120 ? 8.656 -18.984 17.031 1 98.06 120 SER B CA 1
ATOM 4658 C C . SER B 1 120 ? 9.688 -19.938 16.422 1 98.06 120 SER B C 1
ATOM 4660 O O . SER B 1 120 ? 10.711 -20.219 17.047 1 98.06 120 SER B O 1
ATOM 4662 N N . ARG B 1 121 ? 9.422 -20.391 15.258 1 96.88 121 ARG B N 1
ATOM 4663 C CA . ARG B 1 121 ? 10.328 -21.312 14.586 1 96.88 121 ARG B CA 1
ATOM 4664 C C . ARG B 1 121 ? 11.688 -20.688 14.336 1 96.88 121 ARG B C 1
ATOM 4666 O O . ARG B 1 121 ? 12.719 -21.359 14.367 1 96.88 121 ARG B O 1
ATOM 4673 N N . SER B 1 122 ? 11.641 -19.406 14.141 1 96.88 122 SER B N 1
ATOM 4674 C CA . SER B 1 122 ? 12.883 -18.688 13.852 1 96.88 122 SER B CA 1
ATOM 4675 C C . SER B 1 122 ? 13.484 -18.094 15.117 1 96.88 122 SER B C 1
ATOM 4677 O O . SER B 1 122 ? 14.547 -17.469 15.07 1 96.88 122 SER B O 1
ATOM 4679 N N . ARG B 1 123 ? 12.805 -18.172 16.25 1 97.06 123 ARG B N 1
ATOM 4680 C CA . ARG B 1 123 ? 13.234 -17.625 17.531 1 97.06 123 ARG B CA 1
ATOM 4681 C C . ARG B 1 123 ? 13.461 -16.109 17.438 1 97.06 123 ARG B C 1
ATOM 4683 O O . ARG B 1 123 ? 14.508 -15.617 17.859 1 97.06 123 ARG B O 1
ATOM 4690 N N . ILE B 1 124 ? 12.562 -15.508 16.844 1 97.62 124 ILE B N 1
ATOM 4691 C CA . ILE B 1 124 ? 12.586 -14.055 16.703 1 97.62 124 ILE B CA 1
ATOM 4692 C C . ILE B 1 124 ? 11.398 -13.445 17.438 1 97.62 124 ILE B C 1
ATOM 4694 O O . ILE B 1 124 ? 10.266 -13.93 17.312 1 97.62 124 ILE B O 1
ATOM 4698 N N . SER B 1 125 ? 11.664 -12.453 18.219 1 98.12 125 SER B N 1
ATOM 4699 C CA . SER B 1 125 ? 10.617 -11.719 18.906 1 98.12 125 SER B CA 1
ATOM 4700 C C . SER B 1 125 ? 9.945 -10.711 17.984 1 98.12 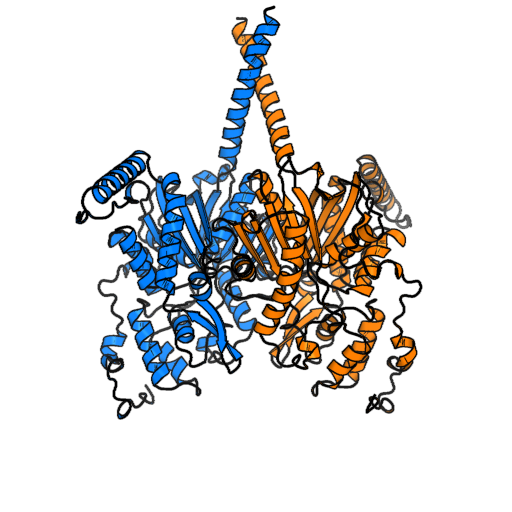125 SER B C 1
ATOM 4702 O O . SER B 1 125 ? 10.594 -10.125 17.109 1 98.12 125 SER B O 1
ATOM 4704 N N . PRO B 1 126 ? 8.641 -10.492 18.203 1 98.31 126 PRO B N 1
ATOM 4705 C CA . PRO B 1 126 ? 7.996 -9.43 17.438 1 98.31 126 PRO B CA 1
ATOM 4706 C C . PRO B 1 126 ? 8.719 -8.086 17.578 1 98.31 126 PRO B C 1
ATOM 4708 O O . PRO B 1 126 ? 8.711 -7.281 16.641 1 98.31 126 PRO B O 1
ATOM 4711 N N . GLN B 1 127 ? 9.383 -7.82 18.656 1 97.94 127 GLN B N 1
ATOM 4712 C CA . GLN B 1 127 ? 10.086 -6.57 18.922 1 97.94 127 GLN B CA 1
ATOM 4713 C C . GLN B 1 127 ? 11.367 -6.477 18.094 1 97.94 127 GLN B C 1
ATOM 4715 O O . GLN B 1 127 ? 11.953 -5.398 17.969 1 97.94 127 GLN B O 1
ATOM 4720 N N . ASP B 1 128 ? 11.75 -7.566 17.484 1 97.81 128 ASP B N 1
ATOM 4721 C CA . ASP B 1 128 ? 12.969 -7.586 16.672 1 97.81 128 ASP B CA 1
ATOM 4722 C C . ASP B 1 128 ? 12.672 -7.285 15.211 1 97.81 128 ASP B C 1
ATOM 4724 O O . ASP B 1 128 ? 13.586 -7.121 14.406 1 97.81 128 ASP B O 1
ATOM 4728 N N . ILE B 1 129 ? 11.461 -7.18 14.898 1 98.75 129 ILE B N 1
ATOM 4729 C CA . ILE B 1 129 ? 11.086 -6.91 13.508 1 98.75 129 ILE B CA 1
ATOM 4730 C C . ILE B 1 129 ? 11.305 -5.43 13.195 1 98.75 129 ILE B C 1
ATOM 4732 O O . ILE B 1 129 ? 10.711 -4.562 13.836 1 98.75 129 ILE B O 1
ATOM 4736 N N . ASP B 1 130 ? 12.102 -5.168 12.156 1 98.5 130 ASP B N 1
ATOM 4737 C CA . ASP B 1 130 ? 12.445 -3.807 11.766 1 98.5 130 ASP B CA 1
ATOM 4738 C C . ASP B 1 130 ? 11.484 -3.289 10.695 1 98.5 130 ASP B C 1
ATOM 4740 O O . ASP B 1 130 ? 11.266 -2.082 10.578 1 98.5 130 ASP B O 1
ATOM 4744 N N . VAL B 1 131 ? 11.008 -4.215 9.875 1 98.75 131 VAL B N 1
ATOM 4745 C CA . VAL B 1 131 ? 10.164 -3.854 8.734 1 98.75 131 VAL B CA 1
ATOM 4746 C C . VAL B 1 131 ? 8.977 -4.809 8.648 1 98.75 131 VAL B C 1
ATOM 4748 O O . VAL B 1 131 ? 9.141 -6.027 8.742 1 98.75 131 VAL B O 1
ATOM 4751 N N . LEU B 1 132 ? 7.816 -4.258 8.531 1 98.88 132 LEU B N 1
ATOM 4752 C CA . LEU B 1 132 ? 6.594 -5.027 8.32 1 98.88 132 LEU B CA 1
ATOM 4753 C C . LEU B 1 132 ? 5.898 -4.594 7.035 1 98.88 132 LEU B C 1
ATOM 4755 O O . LEU B 1 132 ? 5.57 -3.418 6.867 1 98.88 132 LEU B O 1
ATOM 4759 N N . VAL B 1 133 ? 5.699 -5.527 6.094 1 98.88 133 VAL B N 1
ATOM 4760 C CA . VAL B 1 133 ? 4.953 -5.273 4.863 1 98.88 133 VAL B CA 1
ATOM 4761 C C . VAL B 1 133 ? 3.758 -6.215 4.777 1 98.88 133 VAL B C 1
ATOM 4763 O O . VAL B 1 133 ? 3.914 -7.438 4.863 1 98.88 133 VAL B O 1
ATOM 4766 N N . VAL B 1 134 ? 2.619 -5.633 4.641 1 98.81 134 VAL B N 1
ATOM 4767 C CA . VAL B 1 134 ? 1.395 -6.414 4.484 1 98.81 134 VAL B CA 1
ATOM 4768 C C . VAL B 1 134 ? 0.761 -6.121 3.129 1 98.81 134 VAL B C 1
ATOM 4770 O O . VAL B 1 134 ? 0.684 -4.961 2.709 1 98.81 134 VAL B O 1
ATOM 4773 N N . ASN B 1 135 ? 0.348 -7.145 2.422 1 98.06 135 ASN B N 1
ATOM 4774 C CA . ASN B 1 135 ? -0.389 -6.922 1.183 1 98.06 135 ASN B CA 1
ATOM 4775 C C . ASN B 1 135 ? -1.668 -7.754 1.134 1 98.06 135 ASN B C 1
ATOM 4777 O O . ASN B 1 135 ? -1.626 -8.977 1.292 1 98.06 135 ASN B O 1
ATOM 4781 N N . VAL B 1 136 ? -2.729 -7.152 1.058 1 97.81 136 VAL B N 1
ATOM 4782 C CA . VAL B 1 136 ? -4.082 -7.645 0.818 1 97.81 136 VAL B CA 1
ATOM 4783 C C . VAL B 1 136 ? -4.785 -6.75 -0.2 1 97.81 136 VAL B C 1
ATOM 4785 O O . VAL B 1 136 ? -4.953 -5.547 0.031 1 97.81 136 VAL B O 1
ATOM 4788 N N . SER B 1 137 ? -5.242 -7.309 -1.22 1 96.5 137 SER B N 1
ATOM 4789 C CA . SER B 1 137 ? -5.621 -6.488 -2.365 1 96.5 137 SER B CA 1
ATOM 4790 C C . SER B 1 137 ? -7.031 -5.934 -2.207 1 96.5 137 SER B C 1
ATOM 4792 O O . SER B 1 137 ? -7.305 -4.797 -2.598 1 96.5 137 SER B O 1
ATOM 4794 N N . MET B 1 138 ? -7.91 -6.664 -1.617 1 94.25 138 MET B N 1
ATOM 4795 C CA . MET B 1 138 ? -9.312 -6.273 -1.768 1 94.25 138 MET B CA 1
ATOM 4796 C C . MET B 1 138 ? -9.898 -5.828 -0.432 1 94.25 138 MET B C 1
ATOM 4798 O O . MET B 1 138 ? -11.102 -5.938 -0.212 1 94.25 138 MET B O 1
ATOM 4802 N N . LEU B 1 139 ? -9.102 -5.422 0.438 1 94 139 LEU B N 1
ATOM 4803 C CA . LEU B 1 139 ? -9.562 -4.914 1.726 1 94 139 LEU B CA 1
ATOM 4804 C C . LEU B 1 139 ? -8.734 -3.703 2.158 1 94 139 LEU B C 1
ATOM 4806 O O . LEU B 1 139 ? -7.504 -3.77 2.203 1 94 139 LEU B O 1
ATOM 4810 N N . ALA B 1 140 ? -9.422 -2.621 2.375 1 92.94 140 ALA B N 1
ATOM 4811 C CA . ALA B 1 140 ? -8.836 -1.446 3.012 1 92.94 140 ALA B CA 1
ATOM 4812 C C . ALA B 1 140 ? -9.578 -1.084 4.293 1 92.94 140 ALA B C 1
ATOM 4814 O O . ALA B 1 140 ? -10.805 -0.96 4.289 1 92.94 140 ALA B O 1
ATOM 4815 N N . ILE B 1 141 ? -8.781 -1.006 5.336 1 94.31 141 ILE B N 1
ATOM 4816 C CA . ILE B 1 141 ? -9.352 -0.646 6.629 1 94.31 141 ILE B CA 1
ATOM 4817 C C . ILE B 1 141 ? -8.398 0.28 7.379 1 94.31 141 ILE B C 1
ATOM 4819 O O . ILE B 1 141 ? -7.191 0.267 7.133 1 94.31 141 ILE B O 1
ATOM 4823 N N . VAL B 1 142 ? -8.984 1.174 8.195 1 95.31 142 VAL B N 1
ATOM 4824 C CA . VAL B 1 142 ? -8.203 2.082 9.031 1 95.31 142 VAL B CA 1
ATOM 4825 C C . VAL B 1 142 ? -8.516 1.828 10.5 1 95.31 142 VAL B C 1
ATOM 4827 O O . VAL B 1 142 ? -9.68 1.874 10.914 1 95.31 142 VAL B O 1
ATOM 4830 N N . PRO B 1 143 ? -7.566 1.581 11.422 1 95.56 143 PRO B N 1
ATOM 4831 C CA . PRO B 1 143 ? -6.156 1.416 11.062 1 95.56 143 PRO B CA 1
ATOM 4832 C C . PRO B 1 143 ? -5.914 0.218 10.148 1 95.56 143 PRO B C 1
ATOM 4834 O O . PRO B 1 143 ? -6.711 -0.725 10.141 1 95.56 143 PRO B O 1
ATOM 4837 N N . SER B 1 144 ? -4.797 0.239 9.461 1 97.31 144 SER B N 1
ATOM 4838 C CA . SER B 1 144 ? -4.465 -0.781 8.469 1 97.31 144 SER B CA 1
ATOM 4839 C C . SER B 1 144 ? -4.34 -2.158 9.117 1 97.31 144 SER B C 1
ATOM 4841 O O . SER B 1 144 ? -4.246 -2.268 10.344 1 97.31 144 SER B O 1
ATOM 4843 N N . LEU B 1 145 ? -4.332 -3.217 8.242 1 97.94 145 LEU B N 1
ATOM 4844 C CA . LEU B 1 145 ? -4.055 -4.57 8.703 1 97.94 145 LEU B CA 1
ATOM 4845 C C . LEU B 1 145 ? -2.67 -4.66 9.336 1 97.94 145 LEU B C 1
ATOM 4847 O O . LEU B 1 145 ? -2.479 -5.367 10.328 1 97.94 145 LEU B O 1
ATOM 4851 N N . ALA B 1 146 ? -1.73 -3.949 8.805 1 98.44 146 ALA B N 1
ATOM 4852 C CA . ALA B 1 146 ? -0.389 -3.926 9.383 1 98.44 146 ALA B CA 1
ATOM 4853 C C . ALA B 1 146 ? -0.412 -3.361 10.805 1 98.44 146 ALA B C 1
ATOM 4855 O O . ALA B 1 146 ? 0.256 -3.887 11.695 1 98.44 146 ALA B O 1
ATOM 4856 N N . ALA B 1 147 ? -1.144 -2.285 10.953 1 97.94 147 ALA B N 1
ATOM 4857 C CA . ALA B 1 147 ? -1.26 -1.7 12.289 1 97.94 147 ALA B CA 1
ATOM 4858 C C . ALA B 1 147 ? -1.9 -2.682 13.266 1 97.94 147 ALA B C 1
ATOM 4860 O O . ALA B 1 147 ? -1.546 -2.713 14.445 1 97.94 147 ALA B O 1
ATOM 4861 N N . ARG B 1 148 ? -2.814 -3.463 12.805 1 97.69 148 ARG B N 1
ATOM 4862 C CA . ARG B 1 148 ? -3.455 -4.473 13.648 1 97.69 148 ARG B CA 1
ATOM 4863 C C . ARG B 1 148 ? -2.453 -5.535 14.086 1 97.69 148 ARG B C 1
ATOM 4865 O O . ARG B 1 148 ? -2.496 -6 15.227 1 97.69 148 ARG B O 1
ATOM 4872 N N . ILE B 1 149 ? -1.635 -5.926 13.172 1 98.75 149 ILE B N 1
ATOM 4873 C CA . ILE B 1 149 ? -0.577 -6.871 13.508 1 98.75 149 ILE B CA 1
ATOM 4874 C C . ILE B 1 149 ? 0.338 -6.27 14.57 1 98.75 149 ILE B C 1
ATOM 4876 O O . ILE B 1 149 ? 0.684 -6.934 15.547 1 98.75 149 ILE B O 1
ATOM 4880 N N . ILE B 1 150 ? 0.739 -5.012 14.398 1 98.5 150 ILE B N 1
ATOM 4881 C CA . ILE B 1 150 ? 1.599 -4.312 15.344 1 98.5 150 ILE B CA 1
ATOM 4882 C C . ILE B 1 150 ? 0.925 -4.273 16.719 1 98.5 150 ILE B C 1
ATOM 4884 O O . ILE B 1 150 ? 1.57 -4.508 17.734 1 98.5 150 ILE B O 1
ATOM 4888 N N . ASN B 1 151 ? -0.345 -3.967 16.703 1 98.19 151 ASN B N 1
ATOM 4889 C CA . ASN B 1 151 ? -1.09 -3.906 17.953 1 98.19 151 ASN B CA 1
ATOM 4890 C C . ASN B 1 151 ? -1.151 -5.27 18.641 1 98.19 151 ASN B C 1
ATOM 4892 O O . ASN B 1 151 ? -0.916 -5.379 19.844 1 98.19 151 ASN B O 1
ATOM 4896 N N . ARG B 1 152 ? -1.449 -6.281 17.875 1 98.06 152 ARG B N 1
ATOM 4897 C CA . ARG B 1 152 ? -1.643 -7.633 18.391 1 98.06 152 ARG B CA 1
ATOM 4898 C C . ARG B 1 152 ? -0.348 -8.18 18.984 1 98.06 152 ARG B C 1
ATOM 4900 O O . ARG B 1 152 ? -0.359 -8.805 20.047 1 98.06 152 ARG B O 1
ATOM 4907 N N . TYR B 1 153 ? 0.757 -7.926 18.297 1 98.5 153 TYR B N 1
ATOM 4908 C CA . TYR B 1 153 ? 2.008 -8.57 18.703 1 98.5 153 TYR B CA 1
ATOM 4909 C C . TYR B 1 153 ? 2.949 -7.57 19.359 1 98.5 153 TYR B C 1
ATOM 4911 O O . TYR B 1 153 ? 4.109 -7.887 19.625 1 98.5 153 TYR B O 1
ATOM 4919 N N . LYS B 1 154 ? 2.482 -6.355 19.625 1 98 154 LYS B N 1
ATOM 4920 C CA . LYS B 1 154 ? 3.186 -5.32 20.375 1 98 154 LYS B CA 1
ATOM 4921 C C . LYS B 1 154 ? 4.594 -5.102 19.828 1 98 154 LYS B C 1
ATOM 4923 O O . LYS B 1 154 ? 5.57 -5.156 20.578 1 98 154 LYS B O 1
ATOM 4928 N N . MET B 1 155 ? 4.652 -4.781 18.578 1 98.06 155 MET B N 1
ATOM 4929 C CA . MET B 1 155 ? 5.938 -4.57 17.922 1 98.06 155 MET B CA 1
ATOM 4930 C C . MET B 1 155 ? 6.555 -3.242 18.344 1 98.06 155 MET B C 1
ATOM 4932 O O . MET B 1 155 ? 5.906 -2.436 19 1 98.06 155 MET B O 1
ATOM 4936 N N . ARG B 1 156 ? 7.781 -3.023 18.047 1 97 156 ARG B N 1
ATOM 4937 C CA . ARG B 1 156 ? 8.555 -1.859 18.453 1 97 156 ARG B CA 1
ATOM 4938 C C . ARG B 1 156 ? 8.023 -0.588 17.797 1 97 156 ARG B C 1
ATOM 4940 O O . ARG B 1 156 ? 7.395 -0.644 16.75 1 97 156 ARG B O 1
ATOM 4947 N N . ASP B 1 157 ? 8.383 0.528 18.297 1 95.31 157 ASP B N 1
ATOM 4948 C CA . ASP B 1 157 ? 7.785 1.806 17.922 1 95.31 157 ASP B CA 1
ATOM 4949 C C . ASP B 1 157 ? 8.508 2.412 16.719 1 95.31 157 ASP B C 1
ATOM 4951 O O . ASP B 1 157 ? 8.07 3.424 16.172 1 95.31 157 ASP B O 1
ATOM 4955 N N . ASP B 1 158 ? 9.602 1.848 16.297 1 95.81 158 ASP B N 1
ATOM 4956 C CA . ASP B 1 158 ? 10.312 2.383 15.141 1 95.81 158 ASP B CA 1
ATOM 4957 C C . ASP B 1 158 ? 10.234 1.423 13.953 1 95.81 158 ASP B C 1
ATOM 4959 O O . ASP B 1 158 ? 11.031 1.521 13.016 1 95.81 158 ASP B O 1
ATOM 4963 N N . VAL B 1 159 ? 9.312 0.434 14.047 1 97.75 159 VAL B N 1
ATOM 4964 C CA . VAL B 1 159 ? 9.094 -0.492 12.938 1 97.75 159 VAL B CA 1
ATOM 4965 C C . VAL B 1 159 ? 8.695 0.284 11.688 1 97.75 159 VAL B C 1
ATOM 4967 O O . VAL B 1 159 ? 7.91 1.229 11.758 1 97.75 159 VAL B O 1
ATOM 4970 N N . LYS B 1 160 ? 9.367 0.016 10.562 1 98.06 160 LYS B N 1
ATOM 4971 C CA . LYS B 1 160 ? 8.945 0.565 9.273 1 98.06 160 LYS B CA 1
ATOM 4972 C C . LYS B 1 160 ? 7.832 -0.273 8.656 1 98.06 160 LYS B C 1
ATOM 4974 O O . LYS B 1 160 ? 8.031 -1.447 8.344 1 98.06 160 LYS B O 1
ATOM 4979 N N . VAL B 1 161 ? 6.688 0.364 8.484 1 98.19 161 VAL B N 1
ATOM 4980 C CA . VAL B 1 161 ? 5.492 -0.403 8.148 1 98.19 161 VAL B CA 1
ATOM 4981 C C . VAL B 1 161 ? 4.949 0.053 6.793 1 98.19 161 VAL B C 1
ATOM 4983 O O . VAL B 1 161 ? 4.938 1.249 6.496 1 98.19 161 VAL B O 1
ATOM 4986 N N . TYR B 1 162 ? 4.535 -0.883 5.961 1 98.56 162 TYR B N 1
ATOM 4987 C CA . TYR B 1 162 ? 3.904 -0.674 4.664 1 98.56 162 TYR B CA 1
ATOM 4988 C C . TYR B 1 162 ? 2.68 -1.567 4.504 1 98.56 162 TYR B C 1
ATOM 4990 O O . TYR B 1 162 ? 2.742 -2.77 4.77 1 98.56 162 TYR B O 1
ATOM 4998 N N . ASN B 1 163 ? 1.592 -0.985 4.113 1 98.5 163 ASN B N 1
ATOM 4999 C CA . ASN B 1 163 ? 0.354 -1.717 3.863 1 98.5 163 ASN B CA 1
ATOM 5000 C C . ASN B 1 163 ? -0.134 -1.517 2.432 1 98.5 163 ASN B C 1
ATOM 5002 O O . ASN B 1 163 ? -0.722 -0.482 2.109 1 98.5 163 ASN B O 1
ATOM 5006 N N . LEU B 1 164 ? 0.011 -2.561 1.62 1 98.31 164 LEU B N 1
ATOM 5007 C CA . LEU B 1 164 ? -0.327 -2.492 0.202 1 98.31 164 LEU B CA 1
ATOM 5008 C C . LEU B 1 164 ? -1.738 -3.014 -0.046 1 98.31 164 LEU B C 1
ATOM 5010 O O . LEU B 1 164 ? -2.184 -3.951 0.62 1 98.31 164 LEU B O 1
ATOM 5014 N N . SER B 1 165 ? -2.408 -2.414 -1.009 1 97.31 165 SER B N 1
ATOM 5015 C CA . SER B 1 165 ? -3.723 -2.871 -1.446 1 97.31 165 SER B CA 1
ATOM 5016 C C . SER B 1 165 ? -3.896 -2.699 -2.951 1 97.31 165 SER B C 1
ATOM 5018 O O . SER B 1 165 ? -3.152 -1.946 -3.584 1 97.31 165 SER B O 1
ATOM 5020 N N . GLY B 1 166 ? -4.742 -3.475 -3.492 1 96.25 166 GLY B N 1
ATOM 5021 C CA . GLY B 1 166 ? -5.109 -3.332 -4.891 1 96.25 166 GLY B CA 1
ATOM 5022 C C . GLY B 1 166 ? -4.051 -3.854 -5.844 1 96.25 166 GLY B C 1
ATOM 5023 O O . GLY B 1 166 ? -4.105 -3.586 -7.047 1 96.25 166 GLY B O 1
ATOM 5024 N N . MET B 1 167 ? -3.145 -4.66 -5.352 1 95.5 167 MET B N 1
ATOM 5025 C CA . MET B 1 167 ? -1.987 -4.973 -6.184 1 95.5 167 MET B CA 1
ATOM 5026 C C . MET B 1 167 ? -2.088 -6.383 -6.75 1 95.5 167 MET B C 1
ATOM 5028 O O . MET B 1 167 ? -1.192 -6.836 -7.465 1 95.5 167 MET B O 1
ATOM 5032 N N . GLY B 1 168 ? -3.045 -7.121 -6.438 1 94.25 168 GLY B N 1
ATOM 5033 C CA . GLY B 1 168 ? -3.359 -8.383 -7.082 1 94.25 168 GLY B CA 1
ATOM 5034 C C . GLY B 1 168 ? -2.471 -9.531 -6.621 1 94.25 168 GLY B C 1
ATOM 5035 O O . GLY B 1 168 ? -1.812 -9.43 -5.586 1 94.25 168 GLY B O 1
ATOM 5036 N N . CYS B 1 169 ? -2.438 -10.594 -7.398 1 95.44 169 CYS B N 1
ATOM 5037 C CA . CYS B 1 169 ? -1.854 -11.867 -6.988 1 95.44 169 CYS B CA 1
ATOM 5038 C C . CYS B 1 169 ? -0.332 -11.812 -7.039 1 95.44 169 CYS B C 1
ATOM 5040 O O . CYS B 1 169 ? 0.344 -12.68 -6.484 1 95.44 169 CYS B O 1
ATOM 5042 N N . SER B 1 170 ? 0.201 -10.852 -7.645 1 95 170 SER B N 1
ATOM 5043 C CA . SER B 1 170 ? 1.656 -10.781 -7.719 1 95 170 SER B CA 1
ATOM 5044 C C . SER B 1 170 ? 2.223 -9.867 -6.637 1 95 170 SER B C 1
ATOM 5046 O O . SER B 1 170 ? 3.414 -9.555 -6.645 1 95 170 SER B O 1
ATOM 5048 N N . ALA B 1 171 ? 1.454 -9.523 -5.727 1 97.06 171 ALA B N 1
ATOM 5049 C CA . ALA B 1 171 ? 1.804 -8.508 -4.738 1 97.06 171 ALA B CA 1
ATOM 5050 C C . ALA B 1 171 ? 2.867 -9.023 -3.771 1 97.06 171 ALA B C 1
ATOM 5052 O O . ALA B 1 171 ? 3.613 -8.242 -3.182 1 97.06 171 ALA B O 1
ATOM 5053 N N . SER B 1 172 ? 2.971 -10.289 -3.572 1 97.69 172 SER B N 1
ATOM 5054 C CA . SER B 1 172 ? 3.969 -10.82 -2.654 1 97.69 172 SER B CA 1
ATOM 5055 C C . SER B 1 172 ? 5.383 -10.453 -3.096 1 97.69 172 SER B C 1
ATOM 5057 O O . SER B 1 172 ? 6.23 -10.117 -2.266 1 97.69 172 SER B O 1
ATOM 5059 N N . LEU B 1 173 ? 5.648 -10.547 -4.344 1 98.38 173 LEU B N 1
ATOM 5060 C CA . LEU B 1 173 ? 6.98 -10.234 -4.848 1 98.38 173 LEU B CA 1
ATOM 5061 C C . LEU B 1 173 ? 7.227 -8.727 -4.824 1 98.38 173 LEU B C 1
ATOM 5063 O O . LEU B 1 173 ? 8.367 -8.281 -4.695 1 98.38 173 LEU B O 1
ATOM 5067 N N . ILE B 1 174 ? 6.164 -7.949 -4.934 1 98.25 174 ILE B N 1
ATOM 5068 C CA . ILE B 1 174 ? 6.285 -6.508 -4.75 1 98.25 174 ILE B CA 1
ATOM 5069 C C . ILE B 1 174 ? 6.703 -6.203 -3.312 1 98.25 174 ILE B C 1
ATOM 5071 O O . ILE B 1 174 ? 7.578 -5.363 -3.08 1 98.25 174 ILE B O 1
ATOM 5075 N N . SER B 1 175 ? 6.094 -6.887 -2.389 1 98.69 175 SER B N 1
ATOM 5076 C CA . SER B 1 175 ? 6.434 -6.727 -0.977 1 98.69 175 SER B CA 1
ATOM 5077 C C . SER B 1 175 ? 7.887 -7.105 -0.709 1 98.69 175 SER B C 1
ATOM 5079 O O . SER B 1 175 ? 8.586 -6.406 0.025 1 98.69 175 SER B O 1
ATOM 5081 N N . ILE B 1 176 ? 8.344 -8.172 -1.303 1 98.56 176 ILE B N 1
ATOM 5082 C CA . ILE B 1 176 ? 9.734 -8.594 -1.162 1 98.56 176 ILE B CA 1
ATOM 5083 C C . ILE B 1 176 ? 10.656 -7.527 -1.743 1 98.56 176 ILE B C 1
ATOM 5085 O O . ILE B 1 176 ? 11.719 -7.246 -1.183 1 98.56 176 ILE B O 1
ATOM 5089 N N . ASN B 1 177 ? 10.25 -6.941 -2.83 1 97.75 177 ASN B N 1
ATOM 5090 C CA . ASN B 1 177 ? 11.062 -5.902 -3.451 1 97.75 177 ASN B CA 1
ATOM 5091 C C . ASN B 1 177 ? 11.195 -4.68 -2.545 1 97.75 177 ASN B C 1
ATOM 5093 O O . ASN B 1 177 ? 12.242 -4.027 -2.527 1 97.75 177 ASN B O 1
ATOM 5097 N N . ILE B 1 178 ? 10.109 -4.309 -1.822 1 98.19 178 ILE B N 1
ATOM 5098 C CA . ILE B 1 178 ? 10.203 -3.225 -0.85 1 98.19 178 ILE B CA 1
ATOM 5099 C C . ILE B 1 178 ? 11.289 -3.535 0.172 1 98.19 178 ILE B C 1
ATOM 5101 O O . ILE B 1 178 ? 12.156 -2.699 0.44 1 98.19 178 ILE B O 1
ATOM 5105 N N . VAL B 1 179 ? 11.289 -4.73 0.687 1 98.19 179 VAL B N 1
ATOM 5106 C CA . VAL B 1 179 ? 12.25 -5.156 1.7 1 98.19 179 VAL B CA 1
ATOM 5107 C C . VAL B 1 179 ? 13.656 -5.164 1.109 1 98.19 179 VAL B C 1
ATOM 5109 O O . VAL B 1 179 ? 14.609 -4.691 1.741 1 98.19 179 VAL B O 1
ATOM 5112 N N . GLN B 1 180 ? 13.773 -5.664 -0.11 1 96.75 180 GLN B N 1
ATOM 5113 C CA . GLN B 1 180 ? 15.07 -5.715 -0.78 1 96.75 180 GLN B CA 1
ATOM 5114 C C . GLN B 1 180 ? 15.688 -4.324 -0.895 1 96.75 180 GLN B C 1
ATOM 5116 O O . GLN B 1 180 ? 16.891 -4.152 -0.679 1 96.75 180 GLN B O 1
ATOM 5121 N N . ASN B 1 181 ? 14.883 -3.361 -1.288 1 94.12 181 ASN B N 1
ATOM 5122 C CA . ASN B 1 181 ? 15.367 -1.992 -1.406 1 94.12 181 ASN B CA 1
ATOM 5123 C C . ASN B 1 181 ? 15.844 -1.45 -0.063 1 94.12 181 ASN B C 1
ATOM 5125 O O . ASN B 1 181 ? 16.844 -0.718 -0.002 1 94.12 181 ASN B O 1
ATOM 5129 N N . ILE B 1 182 ? 15.148 -1.771 1.01 1 95.12 182 ILE B N 1
ATOM 5130 C CA . ILE B 1 182 ? 15.555 -1.343 2.344 1 95.12 182 ILE B CA 1
ATOM 5131 C C . ILE B 1 182 ? 16.859 -2.035 2.732 1 95.12 182 ILE B C 1
ATOM 5133 O O . ILE B 1 182 ? 17.75 -1.405 3.291 1 95.12 182 ILE B O 1
ATOM 5137 N N . PHE B 1 183 ? 16.969 -3.34 2.393 1 94.5 183 PHE B N 1
ATOM 5138 C CA . PHE B 1 183 ? 18.172 -4.109 2.711 1 94.5 183 PHE B CA 1
ATOM 5139 C C . PHE B 1 183 ? 19.391 -3.504 2.043 1 94.5 183 PHE B C 1
ATOM 5141 O O . PHE B 1 183 ? 20.5 -3.607 2.566 1 94.5 183 PHE B O 1
ATOM 5148 N N . LYS B 1 184 ? 19.219 -2.871 0.951 1 88.06 184 LYS B N 1
ATOM 5149 C CA . LYS B 1 184 ? 20.344 -2.283 0.212 1 88.06 184 LYS B CA 1
ATOM 5150 C C . LYS B 1 184 ? 20.891 -1.055 0.932 1 88.06 184 LYS B C 1
ATOM 5152 O O . LYS B 1 184 ? 22.031 -0.65 0.698 1 88.06 184 LYS B O 1
ATOM 5157 N N . CYS B 1 185 ? 20.062 -0.491 1.884 1 84.25 185 CYS B N 1
ATOM 5158 C CA . CYS B 1 185 ? 20.531 0.75 2.496 1 84.25 185 CYS B CA 1
ATOM 5159 C C . CYS B 1 185 ? 20.594 0.617 4.012 1 84.25 185 CYS B C 1
ATOM 5161 O O . CYS B 1 185 ? 21.078 1.522 4.699 1 84.25 185 CYS B O 1
ATOM 5163 N N . ARG B 1 186 ? 20.125 -0.466 4.531 1 87.81 186 ARG B N 1
ATOM 5164 C CA . ARG B 1 186 ? 20.172 -0.724 5.965 1 87.81 186 ARG B CA 1
ATOM 5165 C C . ARG B 1 186 ? 20.688 -2.129 6.258 1 87.81 186 ARG B C 1
ATOM 5167 O O . ARG B 1 186 ? 20.234 -3.102 5.648 1 87.81 186 ARG B O 1
ATOM 5174 N N . LYS B 1 187 ? 21.578 -2.285 7.254 1 88.38 187 LYS B N 1
ATOM 5175 C CA . LYS B 1 187 ? 22.172 -3.574 7.598 1 88.38 187 LYS B CA 1
ATOM 5176 C C . LYS B 1 187 ? 21.469 -4.195 8.805 1 88.38 187 LYS B C 1
ATOM 5178 O O . LYS B 1 187 ? 20.812 -3.492 9.578 1 88.38 187 LYS B O 1
ATOM 5183 N N . ASN B 1 188 ? 21.547 -5.457 8.922 1 93.81 188 ASN B N 1
ATOM 5184 C CA . ASN B 1 188 ? 21.109 -6.207 10.094 1 93.81 188 ASN B CA 1
ATOM 5185 C C . ASN B 1 188 ? 19.625 -5.996 10.375 1 93.81 188 ASN B C 1
ATOM 5187 O O . ASN B 1 188 ? 19.25 -5.66 11.5 1 93.81 188 ASN B O 1
ATOM 5191 N N . VAL B 1 189 ? 18.875 -6.25 9.32 1 96.31 189 VAL B N 1
ATOM 5192 C CA . VAL B 1 189 ? 17.438 -5.988 9.375 1 96.31 189 VAL B CA 1
ATOM 5193 C C . VAL B 1 189 ? 16.672 -7.312 9.398 1 96.31 189 VAL B C 1
ATOM 5195 O O . VAL B 1 189 ? 17.031 -8.258 8.695 1 96.31 189 VAL B O 1
ATOM 5198 N N . HIS B 1 190 ? 15.656 -7.441 10.289 1 98.44 190 HIS B N 1
ATOM 5199 C CA . HIS B 1 190 ? 14.609 -8.445 10.195 1 98.44 190 HIS B CA 1
ATOM 5200 C C . HIS B 1 190 ? 13.336 -7.859 9.594 1 98.44 190 HIS B C 1
ATOM 5202 O O . HIS B 1 190 ? 12.82 -6.848 10.086 1 98.44 190 HIS B O 1
ATOM 5208 N N . ALA B 1 191 ? 12.883 -8.477 8.539 1 98.81 191 ALA B N 1
ATOM 5209 C CA . ALA B 1 191 ? 11.656 -8.031 7.898 1 98.81 191 ALA B CA 1
ATOM 5210 C C . ALA B 1 191 ? 10.609 -9.141 7.875 1 98.81 191 ALA B C 1
ATOM 5212 O O . ALA B 1 191 ? 10.938 -10.305 7.66 1 98.81 191 ALA B O 1
ATOM 5213 N N . LEU B 1 192 ? 9.398 -8.789 8.148 1 98.94 192 LEU B N 1
ATOM 5214 C CA . LEU B 1 192 ? 8.25 -9.688 8.062 1 98.94 192 LEU B CA 1
ATOM 5215 C C . LEU B 1 192 ? 7.312 -9.266 6.934 1 98.94 192 LEU B C 1
ATOM 5217 O O . LEU B 1 192 ? 6.816 -8.141 6.922 1 98.94 192 LEU B O 1
ATOM 5221 N N . VAL B 1 193 ? 7.137 -10.133 5.969 1 98.94 193 VAL B N 1
ATOM 5222 C CA . VAL B 1 193 ? 6.164 -9.938 4.898 1 98.94 193 VAL B CA 1
ATOM 5223 C C . VAL B 1 193 ? 4.949 -10.828 5.129 1 98.94 193 VAL B C 1
ATOM 5225 O O . VAL B 1 193 ? 5.094 -12.039 5.328 1 98.94 193 VAL B O 1
ATOM 5228 N N . VAL B 1 194 ? 3.785 -10.219 5.141 1 98.88 194 VAL B N 1
ATOM 5229 C CA . VAL B 1 194 ? 2.521 -10.914 5.34 1 98.88 194 VAL B CA 1
ATOM 5230 C C . VAL B 1 194 ? 1.632 -10.734 4.113 1 98.88 194 VAL B C 1
ATOM 5232 O O . VAL B 1 194 ? 1.279 -9.609 3.754 1 98.88 194 VAL B O 1
ATOM 5235 N N . THR B 1 195 ? 1.28 -11.859 3.436 1 98.62 195 THR B N 1
ATOM 5236 C CA . THR B 1 195 ? 0.537 -11.781 2.184 1 98.62 195 THR B CA 1
ATOM 5237 C C . THR B 1 195 ? -0.692 -12.688 2.225 1 98.62 195 THR B C 1
ATOM 5239 O O . THR B 1 195 ? -0.625 -13.812 2.727 1 98.62 195 THR B O 1
ATOM 5242 N N . SER B 1 196 ? -1.81 -12.156 1.825 1 98.06 196 SER B N 1
ATOM 5243 C CA . SER B 1 196 ? -3.08 -12.867 1.783 1 98.06 196 SER B CA 1
ATOM 5244 C C . SER B 1 196 ? -4.09 -12.156 0.892 1 98.06 196 SER B C 1
ATOM 5246 O O . SER B 1 196 ? -3.725 -11.258 0.129 1 98.06 196 SER B O 1
ATOM 5248 N N . GLU B 1 197 ? -5.312 -12.711 0.881 1 96.06 197 GLU B N 1
ATOM 5249 C CA . GLU B 1 197 ? -6.457 -12.047 0.257 1 96.06 197 GLU B CA 1
ATOM 5250 C C . GLU B 1 197 ? -7.707 -12.172 1.12 1 96.06 197 GLU B C 1
ATOM 5252 O O . GLU B 1 197 ? -7.934 -13.211 1.744 1 96.06 197 GLU B O 1
ATOM 5257 N N . SER B 1 198 ? -8.391 -11.102 1.163 1 94.75 198 SER B N 1
ATOM 5258 C CA . SER B 1 198 ? -9.68 -11.109 1.854 1 94.75 198 SER B CA 1
ATOM 5259 C C . SER B 1 198 ? -10.82 -11.375 0.885 1 94.75 198 SER B C 1
ATOM 5261 O O . SER B 1 198 ? -11.164 -10.523 0.066 1 94.75 198 SER B O 1
ATOM 5263 N N . LEU B 1 199 ? -11.508 -12.445 1.059 1 95.44 199 LEU B N 1
ATOM 5264 C CA . LEU B 1 199 ? -12.516 -12.891 0.103 1 95.44 199 LEU B CA 1
ATOM 5265 C C . LEU B 1 199 ? -13.914 -12.5 0.574 1 95.44 199 LEU B C 1
ATOM 5267 O O . LEU B 1 199 ? -14.812 -12.281 -0.244 1 95.44 199 LEU B O 1
ATOM 5271 N N . SER B 1 200 ? -14.094 -12.359 1.796 1 94.19 200 SER B N 1
ATOM 5272 C CA . SER B 1 200 ? -15.422 -12.234 2.387 1 94.19 200 SER B CA 1
ATOM 5273 C C . SER B 1 200 ? -16.188 -11.055 1.79 1 94.19 200 SER B C 1
ATOM 5275 O O . SER B 1 200 ? -17.25 -11.234 1.203 1 94.19 200 SER B O 1
ATOM 5277 N N . PRO B 1 201 ? -15.633 -9.891 1.857 1 88.62 201 PRO B N 1
ATOM 5278 C CA . PRO B 1 201 ? -16.406 -8.766 1.327 1 88.62 201 PRO B CA 1
ATOM 5279 C C . PRO B 1 201 ? -16.578 -8.828 -0.19 1 88.62 201 PRO B C 1
ATOM 5281 O O . PRO B 1 201 ? -17.359 -8.07 -0.761 1 88.62 201 PRO B O 1
ATOM 5284 N N . ASN B 1 202 ? -15.953 -9.789 -0.822 1 88.25 202 ASN B N 1
ATOM 5285 C CA . ASN B 1 202 ? -15.93 -9.828 -2.279 1 88.25 202 ASN B CA 1
ATOM 5286 C C . ASN B 1 202 ? -16.562 -11.109 -2.816 1 88.25 202 ASN B C 1
ATOM 5288 O O . ASN B 1 202 ? -16.453 -11.406 -4.004 1 88.25 202 ASN B O 1
ATOM 5292 N N . TRP B 1 203 ? -17.094 -11.859 -1.947 1 93.12 203 TRP B N 1
ATOM 5293 C CA . TRP B 1 203 ? -17.875 -13.016 -2.383 1 93.12 203 TRP B CA 1
ATOM 5294 C C . TRP B 1 203 ? -19.109 -12.578 -3.152 1 93.12 203 TRP B C 1
ATOM 5296 O O . TRP B 1 203 ? -20.016 -11.969 -2.582 1 93.12 203 TRP B O 1
ATOM 5306 N N . TYR B 1 204 ? -19.25 -12.875 -4.414 1 93.44 204 TYR B N 1
ATOM 5307 C CA . TYR B 1 204 ? -20.281 -12.344 -5.285 1 93.44 204 TYR B CA 1
ATOM 5308 C C . TYR B 1 204 ? -21.562 -13.172 -5.176 1 93.44 204 TYR B C 1
ATOM 5310 O O . TYR B 1 204 ? -21.547 -14.391 -5.387 1 93.44 204 TYR B O 1
ATOM 5318 N N . ALA B 1 205 ? -22.656 -12.508 -4.938 1 91.88 205 ALA B N 1
ATOM 5319 C CA . ALA B 1 205 ? -23.938 -13.18 -4.734 1 91.88 205 ALA B CA 1
ATOM 5320 C C . ALA B 1 205 ? -24.922 -12.852 -5.855 1 91.88 205 ALA B C 1
ATOM 5322 O O . ALA B 1 205 ? -26.141 -12.93 -5.672 1 91.88 205 ALA B O 1
ATOM 5323 N N . GLY B 1 206 ? -24.375 -12.438 -6.945 1 92.62 206 GLY B N 1
ATOM 5324 C CA . GLY B 1 206 ? -25.234 -12.102 -8.07 1 92.62 206 GLY B CA 1
ATOM 5325 C C . GLY B 1 206 ? -25.156 -13.102 -9.211 1 92.62 206 GLY B C 1
ATOM 5326 O O . GLY B 1 206 ? -24.703 -14.234 -9.016 1 92.62 206 GLY B O 1
ATOM 5327 N N . ASN B 1 207 ? -25.672 -12.711 -10.414 1 92.75 207 ASN B N 1
ATOM 5328 C CA . ASN B 1 207 ? -25.828 -13.68 -11.5 1 92.75 207 ASN B CA 1
ATOM 5329 C C . ASN B 1 207 ? -24.891 -13.391 -12.656 1 92.75 207 ASN B C 1
ATOM 5331 O O . ASN B 1 207 ? -25.031 -13.961 -13.742 1 92.75 207 ASN B O 1
ATOM 5335 N N . ASP B 1 208 ? -23.984 -12.508 -12.43 1 94.06 208 ASP B N 1
ATOM 5336 C CA . ASP B 1 208 ? -22.969 -12.281 -13.461 1 94.06 208 ASP B CA 1
ATOM 5337 C C . ASP B 1 208 ? -21.953 -13.422 -13.492 1 94.06 208 ASP B C 1
ATOM 5339 O O . ASP B 1 208 ? -21.203 -13.617 -12.539 1 94.06 208 ASP B O 1
ATOM 5343 N N . ARG B 1 209 ? -21.844 -14.094 -14.594 1 93 209 ARG B N 1
ATOM 5344 C CA . ARG B 1 209 ? -21.031 -15.305 -14.703 1 93 209 ARG B CA 1
ATOM 5345 C C . ARG B 1 209 ? -19.547 -14.992 -14.484 1 93 209 ARG B C 1
ATOM 5347 O O . ARG B 1 209 ? -18.828 -15.789 -13.875 1 93 209 ARG B O 1
ATOM 5354 N N . SER B 1 210 ? -19.078 -13.883 -15 1 94.12 210 SER B N 1
ATOM 5355 C CA . SER B 1 210 ? -17.672 -13.531 -14.883 1 94.12 210 SER B CA 1
ATOM 5356 C C . SER B 1 210 ? -17.266 -13.312 -13.43 1 94.12 210 SER B C 1
ATOM 5358 O O . SER B 1 210 ? -16.109 -13.492 -13.062 1 94.12 210 SER B O 1
ATOM 5360 N N . MET B 1 211 ? -18.188 -12.93 -12.625 1 94.75 211 MET B N 1
ATOM 5361 C CA . MET B 1 211 ? -17.922 -12.688 -11.211 1 94.75 211 MET B CA 1
ATOM 5362 C C . MET B 1 211 ? -18.188 -13.945 -10.383 1 94.75 211 MET B C 1
ATOM 5364 O O . MET B 1 211 ? -17.531 -14.164 -9.359 1 94.75 211 MET B O 1
ATOM 5368 N N . ILE B 1 212 ? -19.109 -14.82 -10.82 1 93.31 212 ILE B N 1
ATOM 5369 C CA . ILE B 1 212 ? -19.297 -16.125 -10.203 1 93.31 212 ILE B CA 1
ATOM 5370 C C . ILE B 1 212 ? -18.031 -16.969 -10.359 1 93.31 212 ILE B C 1
ATOM 5372 O O . ILE B 1 212 ? -17.672 -17.719 -9.453 1 93.31 212 ILE B O 1
ATOM 5376 N N . LEU B 1 213 ? -17.406 -16.797 -11.477 1 93.12 213 LEU B N 1
ATOM 5377 C CA . LEU B 1 213 ? -16.188 -17.531 -11.758 1 93.12 213 LEU B CA 1
ATOM 5378 C C . LEU B 1 213 ? -15.141 -17.297 -10.68 1 93.12 213 LEU B C 1
ATOM 5380 O O . LEU B 1 213 ? -14.398 -18.219 -10.312 1 93.12 213 LEU B O 1
ATOM 5384 N N . ALA B 1 214 ? -15.039 -16.062 -10.203 1 93.06 214 ALA B N 1
ATOM 5385 C CA . ALA B 1 214 ? -14.086 -15.75 -9.148 1 93.06 214 ALA B CA 1
ATOM 5386 C C . ALA B 1 214 ? -14.367 -16.562 -7.887 1 93.06 214 ALA B C 1
ATOM 5388 O O . ALA B 1 214 ? -13.438 -17 -7.207 1 93.06 214 ALA B O 1
ATOM 5389 N N . ASN B 1 215 ? -15.633 -16.766 -7.555 1 92.31 215 ASN B N 1
ATOM 5390 C CA . ASN B 1 215 ? -16.031 -17.578 -6.41 1 92.31 215 ASN B CA 1
ATOM 5391 C C . ASN B 1 215 ? -15.57 -19.031 -6.57 1 92.31 215 ASN B C 1
ATOM 5393 O O . ASN B 1 215 ? -15.383 -19.734 -5.578 1 92.31 215 ASN B O 1
ATOM 5397 N N . CYS B 1 216 ? -15.398 -19.406 -7.781 1 91.19 216 CYS B N 1
ATOM 5398 C CA . CYS B 1 216 ? -15.008 -20.781 -8.078 1 91.19 216 CYS B CA 1
ATOM 5399 C C . CYS B 1 216 ? -13.5 -20.969 -7.914 1 91.19 216 CYS B C 1
ATOM 5401 O O . CYS B 1 216 ? -13.047 -22.047 -7.52 1 91.19 216 CYS B O 1
ATOM 5403 N N . LEU B 1 217 ? -12.797 -19.953 -8.109 1 93.06 217 LEU B N 1
ATOM 5404 C CA . LEU B 1 217 ? -11.344 -20.094 -8.234 1 93.06 217 LEU B CA 1
ATOM 5405 C C . LEU B 1 217 ? -10.648 -19.688 -6.945 1 93.06 217 LEU B C 1
ATOM 5407 O O . LEU B 1 217 ? -9.711 -20.359 -6.5 1 93.06 217 LEU B O 1
ATOM 5411 N N . PHE B 1 218 ? -11.055 -18.594 -6.328 1 96.56 218 PHE B N 1
ATOM 5412 C CA . PHE B 1 218 ? -10.352 -18.016 -5.188 1 96.56 218 PHE B CA 1
ATOM 5413 C C . PHE B 1 218 ? -10.664 -18.797 -3.914 1 96.56 218 PHE B C 1
ATOM 5415 O O . PHE B 1 218 ? -11.812 -19.188 -3.689 1 96.56 218 PHE B O 1
ATOM 5422 N N . ARG B 1 219 ? -9.617 -19.047 -3.184 1 97.75 219 ARG B N 1
ATOM 5423 C CA . ARG B 1 219 ? -9.727 -19.797 -1.935 1 97.75 219 ARG B CA 1
ATOM 5424 C C . ARG B 1 219 ? -8.938 -19.109 -0.818 1 97.75 219 ARG B C 1
ATOM 5426 O O . ARG B 1 219 ? -8.039 -18.312 -1.084 1 97.75 219 ARG B O 1
ATOM 5433 N N . THR B 1 220 ? -9.305 -19.453 0.393 1 98 220 THR B N 1
ATOM 5434 C CA . THR B 1 220 ? -8.672 -18.875 1.576 1 98 220 THR B CA 1
ATOM 5435 C C . THR B 1 220 ? -7.219 -19.328 1.689 1 98 220 THR B C 1
ATOM 5437 O O . THR B 1 220 ? -6.914 -20.5 1.533 1 98 220 THR B O 1
ATOM 5440 N N . GLY B 1 221 ? -6.34 -18.328 1.941 1 98.19 221 GLY B N 1
ATOM 5441 C CA . GLY B 1 221 ? -4.93 -18.609 2.176 1 98.19 221 GLY B CA 1
ATOM 5442 C C . GLY B 1 221 ? -4.16 -17.406 2.678 1 98.19 221 GLY B C 1
ATOM 5443 O O . GLY B 1 221 ? -4.711 -16.297 2.773 1 98.19 221 GLY B O 1
ATOM 5444 N N . GLY B 1 222 ? -2.971 -17.625 3.045 1 98.69 222 GLY B N 1
ATOM 5445 C CA . GLY B 1 222 ? -2.043 -16.609 3.525 1 98.69 222 GLY B CA 1
ATOM 5446 C C . GLY B 1 222 ? -0.664 -17.156 3.832 1 98.69 222 GLY B C 1
ATOM 5447 O O . GLY B 1 222 ? -0.487 -18.375 3.949 1 98.69 222 GLY B O 1
ATOM 5448 N N . CYS B 1 223 ? 0.282 -16.297 3.889 1 98.88 223 CYS B N 1
ATOM 5449 C CA . CYS B 1 223 ? 1.643 -16.703 4.227 1 98.88 223 CYS B CA 1
ATOM 5450 C C . CYS B 1 223 ? 2.381 -15.578 4.949 1 98.88 223 CYS B C 1
ATOM 5452 O O . CYS B 1 223 ? 2.242 -14.406 4.594 1 98.88 223 CYS B O 1
ATOM 5454 N N . ALA B 1 224 ? 3.066 -15.875 6 1 98.94 224 ALA B N 1
ATOM 5455 C CA . ALA B 1 224 ? 4.039 -15 6.656 1 98.94 224 ALA B CA 1
ATOM 5456 C C . ALA B 1 224 ? 5.465 -15.391 6.285 1 98.94 224 ALA B C 1
ATOM 5458 O O . ALA B 1 224 ? 5.836 -16.562 6.375 1 98.94 224 ALA B O 1
ATOM 5459 N N . ILE B 1 225 ? 6.27 -14.453 5.812 1 98.94 225 ILE B N 1
ATOM 5460 C CA . ILE B 1 225 ? 7.633 -14.688 5.34 1 98.94 225 ILE B CA 1
ATOM 5461 C C . ILE B 1 225 ? 8.609 -13.836 6.141 1 98.94 225 ILE B C 1
ATOM 5463 O O . ILE B 1 225 ? 8.453 -12.617 6.234 1 98.94 225 ILE B O 1
ATOM 5467 N N . LEU B 1 226 ? 9.562 -14.477 6.723 1 98.88 226 LEU B N 1
ATOM 5468 C CA . LEU B 1 226 ? 10.594 -13.781 7.484 1 98.88 226 LEU B CA 1
ATOM 5469 C C . LEU B 1 226 ? 11.875 -13.648 6.672 1 98.88 226 LEU B C 1
ATOM 5471 O O . LEU B 1 226 ? 12.461 -14.656 6.258 1 98.88 226 LEU B O 1
ATOM 5475 N N . LEU B 1 227 ? 12.312 -12.391 6.449 1 98.75 227 LEU B N 1
ATOM 5476 C CA . LEU B 1 227 ? 13.516 -12.094 5.668 1 98.75 227 LEU B CA 1
ATOM 5477 C C . LEU B 1 227 ? 14.578 -11.422 6.535 1 98.75 227 LEU B C 1
ATOM 5479 O O . LEU B 1 227 ? 14.258 -10.852 7.578 1 98.75 227 LEU B O 1
ATOM 5483 N N . THR B 1 228 ? 15.812 -11.531 6.059 1 98.06 228 THR B N 1
ATOM 5484 C CA . THR B 1 228 ? 16.891 -10.836 6.754 1 98.06 228 THR B CA 1
ATOM 5485 C C . THR B 1 228 ? 18.078 -10.609 5.82 1 98.06 228 THR B C 1
ATOM 5487 O O . THR B 1 228 ? 18.172 -11.242 4.766 1 98.06 228 THR B O 1
ATOM 5490 N N . ASN B 1 229 ? 18.844 -9.617 6.098 1 96 229 ASN B N 1
ATOM 5491 C CA . ASN B 1 229 ? 20.125 -9.438 5.426 1 96 229 ASN B CA 1
ATOM 5492 C C . ASN B 1 229 ? 21.297 -9.57 6.398 1 96 229 ASN B C 1
ATOM 5494 O O . ASN B 1 229 ? 22.391 -9.086 6.133 1 96 229 ASN B O 1
ATOM 5498 N N . LYS B 1 230 ? 21 -10.125 7.605 1 94.31 230 LYS B N 1
ATOM 5499 C CA . LYS B 1 230 ? 22.047 -10.391 8.586 1 94.31 230 LYS B CA 1
ATOM 5500 C C . LYS B 1 230 ? 22.984 -11.5 8.102 1 94.31 230 LYS B C 1
ATOM 5502 O O . LYS B 1 230 ? 22.562 -12.648 7.961 1 94.31 230 LYS B O 1
ATOM 5507 N N . VAL B 1 231 ? 24.203 -11.188 8.047 1 91.12 231 VAL B N 1
ATOM 5508 C CA . VAL B 1 231 ? 25.203 -12.133 7.555 1 91.12 231 VAL B CA 1
ATOM 5509 C C . VAL B 1 231 ? 25.344 -13.297 8.539 1 91.12 231 VAL B C 1
ATOM 5511 O O . VAL B 1 231 ? 25.578 -14.438 8.133 1 91.12 231 VAL B O 1
ATOM 5514 N N . ALA B 1 232 ? 25.172 -12.992 9.789 1 92.81 232 ALA B N 1
ATOM 5515 C CA . ALA B 1 232 ? 25.328 -13.992 10.836 1 92.81 232 ALA B CA 1
ATOM 5516 C C . ALA B 1 232 ? 24.281 -15.102 10.695 1 92.81 232 ALA B C 1
ATOM 5518 O O . ALA B 1 232 ? 24.469 -16.203 11.219 1 92.81 232 ALA B O 1
ATOM 5519 N N . LEU B 1 233 ? 23.219 -14.828 9.961 1 95.12 233 LEU B N 1
ATOM 5520 C CA . LEU B 1 233 ? 22.141 -15.797 9.859 1 95.12 233 LEU B CA 1
ATOM 5521 C C . LEU B 1 233 ? 22.125 -16.469 8.484 1 95.12 233 LEU B C 1
ATOM 5523 O O . LEU B 1 233 ? 21.234 -17.25 8.172 1 95.12 233 LEU B O 1
ATOM 5527 N N . LYS B 1 234 ? 23.109 -16.219 7.691 1 94 234 LYS B N 1
ATOM 5528 C CA . LYS B 1 234 ? 23.172 -16.719 6.316 1 94 234 LYS B CA 1
ATOM 5529 C C . LYS B 1 234 ? 23.094 -18.234 6.27 1 94 234 LYS B C 1
ATOM 5531 O O . LYS B 1 234 ? 22.438 -18.797 5.387 1 94 234 LYS B O 1
ATOM 5536 N N . HIS B 1 235 ? 23.672 -18.922 7.203 1 94.5 235 HIS B N 1
ATOM 5537 C CA . HIS B 1 235 ? 23.734 -20.375 7.18 1 94.5 235 HIS B CA 1
ATOM 5538 C C . HIS B 1 235 ? 22.406 -20.984 7.598 1 94.5 235 HIS B C 1
ATOM 5540 O O . HIS B 1 235 ? 22.125 -22.156 7.297 1 94.5 235 HIS B O 1
ATOM 5546 N N . ARG B 1 236 ? 21.625 -20.203 8.25 1 96.25 236 ARG B N 1
ATOM 5547 C CA . ARG B 1 236 ? 20.312 -20.688 8.695 1 96.25 236 ARG B CA 1
ATOM 5548 C C . ARG B 1 236 ? 19.234 -20.375 7.664 1 96.25 236 ARG B C 1
ATOM 5550 O O . ARG B 1 236 ? 18.109 -20.875 7.758 1 96.25 236 ARG B O 1
ATOM 5557 N N . ALA B 1 237 ? 19.609 -19.625 6.676 1 97.94 237 ALA B N 1
ATOM 5558 C CA . ALA B 1 237 ? 18.625 -19.188 5.688 1 97.94 237 ALA B CA 1
ATOM 5559 C C . ALA B 1 237 ? 18.172 -20.344 4.809 1 97.94 237 ALA B C 1
ATOM 5561 O O . ALA B 1 237 ? 18.922 -21.312 4.605 1 97.94 237 ALA B O 1
ATOM 5562 N N . MET B 1 238 ? 16.953 -20.219 4.352 1 98.56 238 MET B N 1
ATOM 5563 C CA . MET B 1 238 ? 16.406 -21.203 3.422 1 98.56 238 MET B CA 1
ATOM 5564 C C . MET B 1 238 ? 16.75 -20.844 1.982 1 98.56 238 MET B C 1
ATOM 5566 O O . MET B 1 238 ? 17.109 -21.703 1.19 1 98.56 238 MET B O 1
ATOM 5570 N N . PHE B 1 239 ? 16.609 -19.547 1.662 1 98.62 239 PHE B N 1
ATOM 5571 C CA . PHE B 1 239 ? 16.781 -19.078 0.296 1 98.62 239 PHE B CA 1
ATOM 5572 C C . PHE B 1 239 ? 17.578 -17.766 0.278 1 98.62 239 PHE B C 1
ATOM 5574 O O . PHE B 1 239 ? 17.562 -17.016 1.251 1 98.62 239 PHE B O 1
ATOM 5581 N N . LYS B 1 240 ? 18.281 -17.562 -0.802 1 98.06 240 LYS B N 1
ATOM 5582 C CA . LYS B 1 240 ? 18.938 -16.297 -1.124 1 98.06 240 LYS B CA 1
ATOM 5583 C C . LYS B 1 240 ? 18.391 -15.719 -2.432 1 98.06 240 LYS B C 1
ATOM 5585 O O . LYS B 1 240 ? 18.406 -16.391 -3.463 1 98.06 240 LYS B O 1
ATOM 5590 N N . LEU B 1 241 ? 17.922 -14.484 -2.381 1 97.88 241 LEU B N 1
ATOM 5591 C CA . LEU B 1 241 ? 17.391 -13.844 -3.576 1 97.88 241 LEU B CA 1
ATOM 5592 C C . LEU B 1 241 ? 18.5 -13.508 -4.562 1 97.88 241 LEU B C 1
ATOM 5594 O O . LEU B 1 241 ? 19.484 -12.859 -4.203 1 97.88 241 LEU B O 1
ATOM 5598 N N . LYS B 1 242 ? 18.297 -13.922 -5.797 1 95.5 242 LYS B N 1
ATOM 5599 C CA . LYS B 1 242 ? 19.312 -13.664 -6.824 1 95.5 242 LYS B CA 1
ATOM 5600 C C . LYS B 1 242 ? 18.891 -12.516 -7.73 1 95.5 242 LYS B C 1
ATOM 5602 O O . LYS B 1 242 ? 19.719 -11.711 -8.156 1 95.5 242 LYS B O 1
ATOM 5607 N N . CYS B 1 243 ? 17.625 -12.547 -8.023 1 94.31 243 CYS B N 1
ATOM 5608 C CA . CYS B 1 243 ? 17.094 -11.516 -8.914 1 94.31 243 CYS B CA 1
ATOM 5609 C C . CYS B 1 243 ? 15.594 -11.375 -8.758 1 94.31 243 CYS B C 1
ATOM 5611 O O . CYS B 1 243 ? 14.906 -12.336 -8.383 1 94.31 243 CYS B O 1
ATOM 5613 N N . LEU B 1 244 ? 15.094 -10.172 -8.961 1 97 244 LEU B N 1
ATOM 5614 C CA . LEU B 1 244 ? 13.672 -9.875 -8.945 1 97 244 LEU B CA 1
ATOM 5615 C C . LEU B 1 244 ? 13.312 -8.859 -10.023 1 97 244 LEU B C 1
ATOM 5617 O O . LEU B 1 244 ? 13.961 -7.816 -10.141 1 97 244 LEU B O 1
ATOM 5621 N N . VAL B 1 245 ? 12.305 -9.25 -10.867 1 96.88 245 VAL B N 1
ATOM 5622 C CA . VAL B 1 245 ? 11.898 -8.406 -11.992 1 96.88 245 VAL B CA 1
ATOM 5623 C C . VAL B 1 245 ? 10.398 -8.133 -11.914 1 96.88 245 VAL B C 1
ATOM 5625 O O . VAL B 1 245 ? 9.609 -9.031 -11.609 1 96.88 245 VAL B O 1
ATOM 5628 N N . ARG B 1 246 ? 10.086 -6.895 -12.141 1 97.5 246 ARG B N 1
ATOM 5629 C CA . ARG B 1 246 ? 8.688 -6.469 -12.148 1 97.5 246 ARG B CA 1
ATOM 5630 C C . ARG B 1 246 ? 8.336 -5.785 -13.461 1 97.5 246 ARG B C 1
ATOM 5632 O O . ARG B 1 246 ? 9.039 -4.875 -13.906 1 97.5 246 ARG B O 1
ATOM 5639 N N . THR B 1 247 ? 7.238 -6.195 -14.078 1 97.06 247 THR B N 1
ATOM 5640 C CA . THR B 1 247 ? 6.715 -5.547 -15.273 1 97.06 247 THR B CA 1
ATOM 5641 C C . THR B 1 247 ? 5.23 -5.23 -15.117 1 97.06 247 THR B C 1
ATOM 5643 O O . THR B 1 247 ? 4.535 -5.879 -14.328 1 97.06 247 THR B O 1
ATOM 5646 N N . HIS B 1 248 ? 4.805 -4.195 -15.828 1 96.06 248 HIS B N 1
ATOM 5647 C CA . HIS B 1 248 ? 3.434 -3.709 -15.727 1 96.06 248 HIS B CA 1
ATOM 5648 C C . HIS B 1 248 ? 2.84 -3.443 -17.109 1 96.06 248 HIS B C 1
ATOM 5650 O O . HIS B 1 248 ? 3.393 -2.666 -17.875 1 96.06 248 HIS B O 1
ATOM 5656 N N . HIS B 1 249 ? 1.686 -3.979 -17.375 1 94.69 249 HIS B N 1
ATOM 5657 C CA . HIS B 1 249 ? 1.047 -3.83 -18.688 1 94.69 249 HIS B CA 1
ATOM 5658 C C . HIS B 1 249 ? -0.245 -3.025 -18.578 1 94.69 249 HIS B C 1
ATOM 5660 O O . HIS B 1 249 ? -1.126 -3.143 -19.438 1 94.69 249 HIS B O 1
ATOM 5666 N N . GLY B 1 250 ? -0.38 -2.271 -17.609 1 93.62 250 GLY B N 1
ATOM 5667 C CA . GLY B 1 250 ? -1.606 -1.537 -17.344 1 93.62 250 GLY B CA 1
ATOM 5668 C C . GLY B 1 250 ? -1.904 -0.474 -18.391 1 93.62 250 GLY B C 1
ATOM 5669 O O . GLY B 1 250 ? -3.045 -0.024 -18.516 1 93.62 250 GLY B O 1
ATOM 5670 N N . ALA B 1 251 ? -0.946 -0.085 -19.156 1 95.69 251 ALA B N 1
ATOM 5671 C CA . ALA B 1 251 ? -1.147 0.924 -20.188 1 95.69 251 ALA B CA 1
ATOM 5672 C C . ALA B 1 251 ? -2.002 0.376 -21.328 1 95.69 251 ALA B C 1
ATOM 5674 O O . ALA B 1 251 ? -2.639 1.14 -22.062 1 95.69 251 ALA B O 1
ATOM 5675 N N . LYS B 1 252 ? -2.025 -0.94 -21.438 1 94.69 252 LYS B N 1
ATOM 5676 C CA . LYS B 1 252 ? -2.836 -1.594 -22.469 1 94.69 252 LYS B CA 1
ATOM 5677 C C . LYS B 1 252 ? -4.258 -1.839 -21.969 1 94.69 252 LYS B C 1
ATOM 5679 O O . LYS B 1 252 ? -4.457 -2.504 -20.953 1 94.69 252 LYS B O 1
ATOM 5684 N N . GLU B 1 253 ? -5.234 -1.468 -22.75 1 95.06 253 GLU B N 1
ATOM 5685 C CA . GLU B 1 253 ? -6.633 -1.528 -22.344 1 95.06 253 GLU B CA 1
ATOM 5686 C C . GLU B 1 253 ? -7.066 -2.967 -22.062 1 95.06 253 GLU B C 1
ATOM 5688 O O . GLU B 1 253 ? -7.754 -3.24 -21.078 1 95.06 253 GLU B O 1
ATOM 5693 N N . GLU B 1 254 ? -6.672 -3.832 -22.938 1 93.69 254 GLU B N 1
ATOM 5694 C CA . GLU B 1 254 ? -7.07 -5.23 -22.797 1 93.69 254 GLU B CA 1
ATOM 5695 C C . GLU B 1 254 ? -6.52 -5.82 -21.5 1 93.69 254 GLU B C 1
ATOM 5697 O O . GLU B 1 254 ? -7.23 -6.535 -20.781 1 93.69 254 GLU B O 1
ATOM 5702 N N . SER B 1 255 ? -5.285 -5.523 -21.234 1 94.31 255 SER B N 1
ATOM 5703 C CA . SER B 1 255 ? -4.648 -6.012 -20.016 1 94.31 255 SER B CA 1
ATOM 5704 C C . SER B 1 255 ? -5.277 -5.387 -18.781 1 94.31 255 SER B C 1
ATOM 5706 O O . SER B 1 255 ? -5.539 -6.078 -17.797 1 94.31 255 SER B O 1
ATOM 5708 N N . PHE B 1 256 ? -5.574 -4.148 -18.875 1 95.75 256 PHE B N 1
ATOM 5709 C CA . PHE B 1 256 ? -6.152 -3.43 -17.75 1 95.75 256 PHE B CA 1
ATOM 5710 C C . PHE B 1 256 ? -7.539 -3.963 -17.422 1 95.75 256 PHE B C 1
ATOM 5712 O O . PHE B 1 256 ? -7.902 -4.09 -16.25 1 95.75 256 PHE B O 1
ATOM 5719 N N . ASN B 1 257 ? -8.266 -4.367 -18.344 1 95.25 257 ASN B N 1
ATOM 5720 C CA . ASN B 1 257 ? -9.688 -4.664 -18.172 1 95.25 257 ASN B CA 1
ATOM 5721 C C . ASN B 1 257 ? -9.93 -6.16 -18 1 95.25 257 ASN B C 1
ATOM 5723 O O . ASN B 1 257 ? -11.055 -6.582 -17.734 1 95.25 257 ASN B O 1
ATOM 5727 N N . CYS B 1 258 ? -8.945 -7.004 -18.047 1 94.5 258 CYS B N 1
ATOM 5728 C CA . CYS B 1 258 ? -9.164 -8.445 -18.094 1 94.5 258 CYS B CA 1
ATOM 5729 C C . CYS B 1 258 ? -9.539 -8.992 -16.719 1 94.5 258 CYS B C 1
ATOM 5731 O O . CYS B 1 258 ? -10.07 -10.094 -16.609 1 94.5 258 CYS B O 1
ATOM 5733 N N . CYS B 1 259 ? -9.297 -8.383 -15.703 1 94.5 259 CYS B N 1
ATOM 5734 C CA . CYS B 1 259 ? -9.695 -8.75 -14.352 1 94.5 259 CYS B CA 1
ATOM 5735 C C . CYS B 1 259 ? -9.867 -7.516 -13.477 1 94.5 259 CYS B C 1
ATOM 5737 O O . CYS B 1 259 ? -8.891 -6.832 -13.164 1 94.5 259 CYS B O 1
ATOM 5739 N N . ILE B 1 260 ? -11.062 -7.254 -13.094 1 95 260 ILE B N 1
ATOM 5740 C CA . ILE B 1 260 ? -11.367 -6.004 -12.406 1 95 260 ILE B CA 1
ATOM 5741 C C . ILE B 1 260 ? -12.461 -6.238 -11.367 1 95 260 ILE B C 1
ATOM 5743 O O . ILE B 1 260 ? -13.367 -7.047 -11.586 1 95 260 ILE B O 1
ATOM 5747 N N . GLN B 1 261 ? -12.305 -5.543 -10.289 1 94.69 261 GLN B N 1
ATOM 5748 C CA . GLN B 1 261 ? -13.398 -5.457 -9.32 1 94.69 261 GLN B CA 1
ATOM 5749 C C . GLN B 1 261 ? -14.484 -4.496 -9.797 1 94.69 261 GLN B C 1
ATOM 5751 O O . GLN B 1 261 ? -14.188 -3.395 -10.258 1 94.69 261 GLN B O 1
ATOM 5756 N N . LYS B 1 262 ? -15.758 -4.926 -9.719 1 91.75 262 LYS B N 1
ATOM 5757 C CA . LYS B 1 262 ? -16.844 -4.043 -10.117 1 91.75 262 LYS B CA 1
ATOM 5758 C C . LYS B 1 262 ? -18.141 -4.391 -9.375 1 91.75 262 LYS B C 1
ATOM 5760 O O . LYS B 1 262 ? -18.203 -5.402 -8.68 1 91.75 262 LYS B O 1
ATOM 5765 N N . GLU B 1 263 ? -19.062 -3.543 -9.469 1 89.56 263 GLU B N 1
ATOM 5766 C CA . GLU B 1 263 ? -20.391 -3.74 -8.898 1 89.56 263 GLU B CA 1
ATOM 5767 C C . GLU B 1 263 ? -21.422 -4.023 -9.992 1 89.56 263 GLU B C 1
ATOM 5769 O O . GLU B 1 263 ? -21.328 -3.473 -11.094 1 89.56 263 GLU B O 1
ATOM 5774 N N . ASP B 1 264 ? -22.359 -4.957 -9.648 1 90.75 264 ASP B N 1
ATOM 5775 C CA . ASP B 1 264 ? -23.438 -5.203 -10.594 1 90.75 264 ASP B CA 1
ATOM 5776 C C . ASP B 1 264 ? -24.547 -4.16 -10.453 1 90.75 264 ASP B C 1
ATOM 5778 O O . ASP B 1 264 ? -24.375 -3.152 -9.758 1 90.75 264 ASP B O 1
ATOM 5782 N N . GLU B 1 265 ? -25.656 -4.312 -11.148 1 87.44 265 GLU B N 1
ATOM 5783 C CA . GLU B 1 265 ? -26.734 -3.324 -11.211 1 87.44 265 GLU B CA 1
ATOM 5784 C C . GLU B 1 265 ? -27.406 -3.148 -9.859 1 87.44 265 GLU B C 1
ATOM 5786 O O . GLU B 1 265 ? -28.016 -2.111 -9.594 1 87.44 265 GLU B O 1
ATOM 5791 N N . LEU B 1 266 ? -27.281 -4.148 -9.047 1 84.69 266 LEU B N 1
ATOM 5792 C CA . LEU B 1 266 ? -27.922 -4.082 -7.742 1 84.69 266 LEU B CA 1
ATOM 5793 C C . LEU B 1 266 ? -26.938 -3.646 -6.668 1 84.69 266 LEU B C 1
ATOM 5795 O O . LEU B 1 266 ? -27.25 -3.674 -5.477 1 84.69 266 LEU B O 1
ATOM 5799 N N . GLY B 1 267 ? -25.703 -3.35 -7.059 1 82.12 267 GLY B N 1
ATOM 5800 C CA . GLY B 1 267 ? -24.719 -2.832 -6.125 1 82.12 267 GLY B CA 1
ATOM 5801 C C . GLY B 1 267 ? -23.891 -3.918 -5.469 1 82.12 267 GLY B C 1
ATOM 5802 O O . GLY B 1 267 ? -23.125 -3.648 -4.539 1 82.12 267 GLY B O 1
ATOM 5803 N N . ARG B 1 268 ? -24.062 -5.137 -5.938 1 87.94 268 ARG B N 1
ATOM 5804 C CA . ARG B 1 268 ? -23.266 -6.227 -5.391 1 87.94 268 ARG B CA 1
ATOM 5805 C C . ARG B 1 268 ? -21.844 -6.211 -5.969 1 87.94 268 ARG B C 1
ATOM 5807 O O . ARG B 1 268 ? -21.672 -6.176 -7.188 1 87.94 268 ARG B O 1
ATOM 5814 N N . THR B 1 269 ? -20.906 -6.25 -5.062 1 89.62 269 THR B N 1
ATOM 5815 C CA . THR B 1 269 ? -19.516 -6.199 -5.477 1 89.62 269 THR B CA 1
ATOM 5816 C C . THR B 1 269 ? -19 -7.594 -5.816 1 89.62 269 THR B C 1
ATOM 5818 O O . THR B 1 269 ? -19.328 -8.562 -5.129 1 89.62 269 THR B O 1
ATOM 5821 N N . GLY B 1 270 ? -18.25 -7.703 -6.902 1 92.88 270 GLY B N 1
ATOM 5822 C CA . GLY B 1 270 ? -17.562 -8.922 -7.297 1 92.88 270 GLY B CA 1
ATOM 5823 C C . GLY B 1 270 ? -16.266 -8.664 -8.047 1 92.88 270 GLY B C 1
ATOM 5824 O O . GLY B 1 270 ? -15.875 -7.512 -8.234 1 92.88 270 GLY B O 1
ATOM 5825 N N . PHE B 1 271 ? -15.617 -9.727 -8.336 1 94.88 271 PHE B N 1
ATOM 5826 C CA . PHE B 1 271 ? -14.383 -9.664 -9.109 1 94.88 271 PHE B CA 1
ATOM 5827 C C . PHE B 1 271 ? -14.578 -10.281 -10.492 1 94.88 271 PHE B C 1
ATOM 5829 O O . PHE B 1 271 ? -14.797 -11.484 -10.609 1 94.88 271 PHE B O 1
ATOM 5836 N N . HIS B 1 272 ? -14.477 -9.43 -11.484 1 95.25 272 HIS B N 1
ATOM 5837 C CA . HIS B 1 272 ? -14.688 -9.836 -12.875 1 95.25 272 HIS B CA 1
ATOM 5838 C C . HIS B 1 272 ? -13.445 -10.492 -13.453 1 95.25 272 HIS B C 1
ATOM 5840 O O . HIS B 1 272 ? -12.359 -9.906 -13.422 1 95.25 272 HIS B O 1
ATOM 5846 N N . LEU B 1 273 ? -13.594 -11.664 -13.953 1 94.19 273 LEU B N 1
ATOM 5847 C CA . LEU B 1 273 ? -12.57 -12.359 -14.727 1 94.19 273 LEU B CA 1
ATOM 5848 C C . LEU B 1 273 ? -12.977 -12.484 -16.188 1 94.19 273 LEU B C 1
ATOM 5850 O O . LEU B 1 273 ? -13.875 -13.266 -16.516 1 94.19 273 LEU B O 1
ATOM 5854 N N . GLY B 1 274 ? -12.219 -11.797 -17 1 92.56 274 GLY B N 1
ATOM 5855 C CA . GLY B 1 274 ? -12.586 -11.758 -18.422 1 92.56 274 GLY B CA 1
ATOM 5856 C C . GLY B 1 274 ? -11.992 -12.906 -19.219 1 92.56 274 GLY B C 1
ATOM 5857 O O . GLY B 1 274 ? -11.023 -13.531 -18.781 1 92.56 274 GLY B O 1
ATOM 5858 N N . LYS B 1 275 ? -12.508 -13.102 -20.453 1 89.31 275 LYS B N 1
ATOM 5859 C CA . LYS B 1 275 ? -12.07 -14.164 -21.359 1 89.31 275 LYS B CA 1
ATOM 5860 C C . LYS B 1 275 ? -10.672 -13.891 -21.906 1 89.31 275 LYS B C 1
ATOM 5862 O O . LYS B 1 275 ? -9.969 -14.812 -22.328 1 89.31 275 LYS B O 1
ATOM 5867 N N . THR B 1 276 ? -10.281 -12.68 -21.828 1 90.88 276 THR B N 1
ATOM 5868 C CA . THR B 1 276 ? -9 -12.289 -22.406 1 90.88 276 THR B CA 1
ATOM 5869 C C . THR B 1 276 ? -7.883 -12.453 -21.375 1 90.88 276 THR B C 1
ATOM 5871 O O . THR B 1 276 ? -6.711 -12.227 -21.672 1 90.88 276 THR B O 1
ATOM 5874 N N . LEU B 1 277 ? -8.242 -12.852 -20.203 1 91.38 277 LEU B N 1
ATOM 5875 C CA . LEU B 1 277 ? -7.277 -12.938 -19.094 1 91.38 277 LEU B CA 1
ATOM 5876 C C . LEU B 1 277 ? -6.129 -13.867 -19.453 1 91.38 277 LEU B C 1
ATOM 5878 O O . LEU B 1 277 ? -4.961 -13.516 -19.297 1 91.38 277 LEU B O 1
ATOM 5882 N N . PRO B 1 278 ? -6.387 -15.078 -20.016 1 86.88 278 PRO B N 1
ATOM 5883 C CA . PRO B 1 278 ? -5.258 -15.945 -20.359 1 86.88 278 PRO B CA 1
ATOM 5884 C C . PRO B 1 278 ? -4.328 -15.328 -21.391 1 86.88 278 PRO B C 1
ATOM 5886 O O . PRO B 1 278 ? -3.105 -15.445 -21.281 1 86.88 278 PRO B O 1
ATOM 5889 N N . LYS B 1 279 ? -4.883 -14.641 -22.312 1 87.38 279 LYS B N 1
ATOM 5890 C CA . LYS B 1 279 ? -4.082 -13.961 -23.328 1 87.38 279 LYS B CA 1
ATOM 5891 C C . LYS B 1 279 ? -3.242 -12.844 -22.703 1 87.38 279 LYS B C 1
ATOM 5893 O O . LYS B 1 279 ? -2.07 -12.688 -23.047 1 87.38 279 LYS B O 1
ATOM 5898 N N . ALA B 1 280 ? -3.865 -12.086 -21.859 1 90.38 280 ALA B N 1
ATOM 5899 C CA . ALA B 1 280 ? -3.15 -11.016 -21.172 1 90.38 280 ALA B CA 1
ATOM 5900 C C . ALA B 1 280 ? -2.021 -11.578 -20.312 1 90.38 280 ALA B C 1
ATOM 5902 O O . ALA B 1 280 ? -0.926 -11.016 -20.266 1 90.38 280 ALA B O 1
ATOM 5903 N N . ALA B 1 281 ? -2.301 -12.68 -19.672 1 89.81 281 ALA B N 1
ATOM 5904 C CA . ALA B 1 281 ? -1.302 -13.328 -18.828 1 89.81 281 ALA B CA 1
ATOM 5905 C C . ALA B 1 281 ? -0.113 -13.812 -19.656 1 89.81 281 ALA B C 1
ATOM 5907 O O . ALA B 1 281 ? 1.04 -13.648 -19.25 1 89.81 281 ALA B O 1
ATOM 5908 N N . THR B 1 282 ? -0.368 -14.32 -20.797 1 86.5 282 THR B N 1
ATOM 5909 C CA . THR B 1 282 ? 0.687 -14.82 -21.672 1 86.5 282 THR B CA 1
ATOM 5910 C C . THR B 1 282 ? 1.56 -13.68 -22.172 1 86.5 282 THR B C 1
ATOM 5912 O O . THR B 1 282 ? 2.787 -13.789 -22.203 1 86.5 282 THR B O 1
ATOM 5915 N N . ARG B 1 283 ? 0.939 -12.641 -22.562 1 88.44 283 ARG B N 1
ATOM 5916 C CA . ARG B 1 283 ? 1.684 -11.477 -23.016 1 88.44 283 ARG B CA 1
ATOM 5917 C C . ARG B 1 283 ? 2.572 -10.922 -21.906 1 88.44 283 ARG B C 1
ATOM 5919 O O . ARG B 1 283 ? 3.74 -10.602 -22.141 1 88.44 283 ARG B O 1
ATOM 5926 N N . ALA B 1 284 ? 1.975 -10.812 -20.766 1 92.12 284 ALA B N 1
ATOM 5927 C CA . ALA B 1 284 ? 2.73 -10.305 -19.609 1 92.12 284 ALA B CA 1
ATOM 5928 C C . ALA B 1 284 ? 3.896 -11.234 -19.281 1 92.12 284 ALA B C 1
ATOM 5930 O O . ALA B 1 284 ? 4.988 -10.766 -18.953 1 92.12 284 ALA B O 1
ATOM 5931 N N . PHE B 1 285 ? 3.66 -12.453 -19.422 1 90.88 285 PHE B N 1
ATOM 5932 C CA . PHE B 1 285 ? 4.672 -13.477 -19.172 1 90.88 285 PHE B CA 1
ATOM 5933 C C . PHE B 1 285 ? 5.848 -13.32 -20.125 1 90.88 285 PHE B C 1
ATOM 5935 O O . PHE B 1 285 ? 7.004 -13.266 -19.688 1 90.88 285 PHE B O 1
ATOM 5942 N N . VAL B 1 286 ? 5.57 -13.18 -21.344 1 87.5 286 VAL B N 1
ATOM 5943 C CA . VAL B 1 286 ? 6.594 -13.078 -22.375 1 87.5 286 VAL B CA 1
ATOM 5944 C C . VAL B 1 286 ? 7.441 -11.828 -22.141 1 87.5 286 VAL B C 1
ATOM 5946 O O . VAL B 1 286 ? 8.672 -11.883 -22.234 1 87.5 286 VAL B O 1
ATOM 5949 N N . GLU B 1 287 ? 6.801 -10.789 -21.828 1 91.31 287 GLU B N 1
ATOM 5950 C CA . GLU B 1 287 ? 7.523 -9.539 -21.609 1 91.31 287 GLU B CA 1
ATOM 5951 C C . GLU B 1 287 ? 8.406 -9.625 -20.359 1 91.31 287 GLU B C 1
ATOM 5953 O O . GLU B 1 287 ? 9.523 -9.102 -20.344 1 91.31 287 GLU B O 1
ATOM 5958 N N . ASN B 1 288 ? 7.887 -10.242 -19.359 1 95.25 288 ASN B N 1
ATOM 5959 C CA . ASN B 1 288 ? 8.68 -10.43 -18.141 1 95.25 288 ASN B CA 1
ATOM 5960 C C . ASN B 1 288 ? 9.898 -11.305 -18.391 1 95.25 288 ASN B C 1
ATOM 5962 O O . ASN B 1 288 ? 10.992 -11.008 -17.922 1 95.25 288 ASN B O 1
ATOM 5966 N N . LEU B 1 289 ? 9.734 -12.32 -19.219 1 92.31 289 LEU B N 1
ATOM 5967 C CA . LEU B 1 289 ? 10.82 -13.25 -19.516 1 92.31 289 LEU B CA 1
ATOM 5968 C C . LEU B 1 289 ? 11.938 -12.547 -20.281 1 92.31 289 LEU B C 1
ATOM 5970 O O . LEU B 1 289 ? 13.117 -12.859 -20.094 1 92.31 289 LEU B O 1
ATOM 5974 N N . LYS B 1 290 ? 11.555 -11.641 -21.109 1 90.69 290 LYS B N 1
ATOM 5975 C CA . LYS B 1 290 ? 12.555 -10.883 -21.859 1 90.69 290 LYS B CA 1
ATOM 5976 C C . LYS B 1 290 ? 13.477 -10.125 -20.922 1 90.69 290 LYS B C 1
ATOM 5978 O O . LYS B 1 290 ? 14.664 -9.945 -21.219 1 90.69 290 LYS B O 1
ATOM 5983 N N . VAL B 1 291 ? 12.922 -9.75 -19.797 1 93.12 291 VAL B N 1
ATOM 5984 C CA . VAL B 1 291 ? 13.688 -8.93 -18.875 1 93.12 291 VAL B CA 1
ATOM 5985 C C . VAL B 1 291 ? 14.5 -9.836 -17.938 1 93.12 291 VAL B C 1
ATOM 5987 O O . VAL B 1 291 ? 15.664 -9.547 -17.641 1 93.12 291 VAL B O 1
ATOM 5990 N N . ILE B 1 292 ? 13.984 -10.953 -17.562 1 95 292 ILE B N 1
ATOM 5991 C CA . ILE B 1 292 ? 14.625 -11.719 -16.5 1 95 292 ILE B CA 1
ATOM 5992 C C . ILE B 1 292 ? 15.594 -12.734 -17.125 1 95 292 ILE B C 1
ATOM 5994 O O . ILE B 1 292 ? 16.594 -13.094 -16.5 1 95 292 ILE B O 1
ATOM 5998 N N . SER B 1 293 ? 15.406 -13.188 -18.328 1 93.5 293 SER B N 1
ATOM 5999 C CA . SER B 1 293 ? 16.172 -14.273 -18.938 1 93.5 293 SER B CA 1
ATOM 6000 C C . SER B 1 293 ? 17.656 -13.945 -18.984 1 93.5 293 SER B C 1
ATOM 6002 O O . SER B 1 293 ? 18.484 -14.766 -18.594 1 93.5 293 SER B O 1
ATOM 6004 N N . PRO B 1 294 ? 18.016 -12.742 -19.422 1 92.69 294 PRO B N 1
ATOM 6005 C CA . PRO B 1 294 ? 19.438 -12.438 -19.469 1 92.69 294 PRO B CA 1
ATOM 6006 C C . PRO B 1 294 ? 20.078 -12.406 -18.078 1 92.69 294 PRO B C 1
ATOM 6008 O O .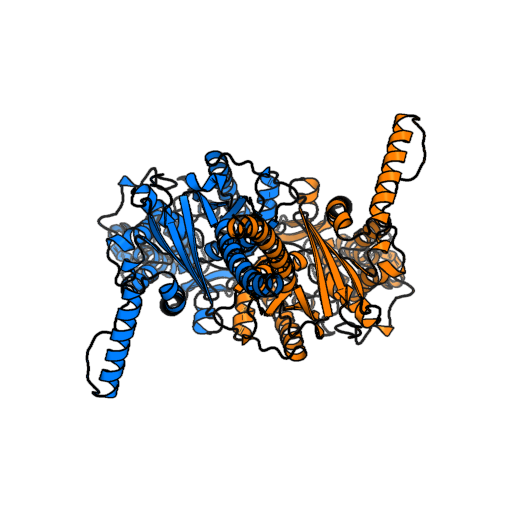 PRO B 1 294 ? 21.312 -12.484 -17.953 1 92.69 294 PRO B O 1
ATOM 6011 N N . LYS B 1 295 ? 19.25 -12.281 -17.078 1 92.12 295 LYS B N 1
ATOM 6012 C CA . LYS B 1 295 ? 19.766 -12.133 -15.711 1 92.12 295 LYS B CA 1
ATOM 6013 C C . LYS B 1 295 ? 19.984 -13.492 -15.062 1 92.12 295 LYS B C 1
ATOM 6015 O O . LYS B 1 295 ? 20.781 -13.617 -14.125 1 92.12 295 LYS B O 1
ATOM 6020 N N . ILE B 1 296 ? 19.297 -14.5 -15.617 1 93.31 296 ILE B N 1
ATOM 6021 C CA . ILE B 1 296 ? 19.328 -15.711 -14.812 1 93.31 296 ILE B CA 1
ATOM 6022 C C . ILE B 1 296 ? 19.859 -16.875 -15.648 1 93.31 296 ILE B C 1
ATOM 6024 O O . ILE B 1 296 ? 20.203 -17.922 -15.109 1 93.31 296 ILE B O 1
ATOM 6028 N N . LEU B 1 297 ? 19.922 -16.766 -16.953 1 93.62 297 LEU B N 1
ATOM 6029 C CA . LEU B 1 297 ? 20.359 -17.859 -17.812 1 93.62 297 LEU B CA 1
ATOM 6030 C C . LEU B 1 297 ? 21.844 -17.766 -18.125 1 93.62 297 LEU B C 1
ATOM 6032 O O . LEU B 1 297 ? 22.391 -16.656 -18.188 1 93.62 297 LEU B O 1
ATOM 6036 N N . PRO B 1 298 ? 22.438 -18.906 -18.391 1 92.88 298 PRO B N 1
ATOM 6037 C CA . PRO B 1 298 ? 23.844 -18.891 -18.797 1 92.88 298 PRO B CA 1
ATOM 6038 C C . PRO B 1 298 ? 24.062 -18.219 -20.156 1 92.88 298 PRO B C 1
ATOM 6040 O O . PRO B 1 298 ? 23.188 -18.297 -21.031 1 92.88 298 PRO B O 1
ATOM 6043 N N . VAL B 1 299 ? 25.234 -17.75 -20.266 1 91.25 299 VAL B N 1
ATOM 6044 C CA . VAL B 1 299 ? 25.594 -17.031 -21.5 1 91.25 299 VAL B CA 1
ATOM 6045 C C . VAL B 1 299 ? 25.484 -17.969 -22.688 1 91.25 299 VAL B C 1
ATOM 6047 O O . VAL B 1 299 ? 25.078 -17.547 -23.781 1 91.25 299 VAL B O 1
ATOM 6050 N N . ARG B 1 300 ? 25.812 -19.141 -22.516 1 92.88 300 ARG B N 1
ATOM 6051 C CA . ARG B 1 300 ? 25.75 -20.125 -23.594 1 92.88 300 ARG B CA 1
ATOM 6052 C C . ARG B 1 300 ? 24.328 -20.281 -24.125 1 92.88 300 ARG B C 1
ATOM 6054 O O . ARG B 1 300 ? 24.125 -20.344 -25.328 1 92.88 300 ARG B O 1
ATOM 6061 N N . GLU B 1 301 ? 23.438 -20.344 -23.172 1 91.25 301 GLU B N 1
ATOM 6062 C CA . GLU B 1 301 ? 22.047 -20.484 -23.578 1 91.25 301 GLU B CA 1
ATOM 6063 C C . GLU B 1 301 ? 21.531 -19.234 -24.266 1 91.25 301 GLU B C 1
ATOM 6065 O O . GLU B 1 301 ? 20.797 -19.312 -25.266 1 91.25 301 GLU B O 1
ATOM 6070 N N . LEU B 1 302 ? 21.906 -18.109 -23.812 1 90.31 302 LEU B N 1
ATOM 6071 C CA . LEU B 1 302 ? 21.5 -16.844 -24.422 1 90.31 302 LEU B CA 1
ATOM 6072 C C . LEU B 1 302 ? 22.062 -16.703 -25.828 1 90.31 302 LEU B C 1
ATOM 6074 O O . LEU B 1 302 ? 21.375 -16.25 -26.75 1 90.31 302 LEU B O 1
ATOM 6078 N N . ALA B 1 303 ? 23.281 -17.109 -25.969 1 90.88 303 ALA B N 1
ATOM 6079 C CA . ALA B 1 303 ? 23.922 -17.078 -27.266 1 90.88 303 ALA B CA 1
ATOM 6080 C C . ALA B 1 303 ? 23.234 -18.016 -28.25 1 90.88 303 ALA B C 1
ATOM 6082 O O . ALA B 1 303 ? 23 -17.656 -29.406 1 90.88 303 ALA B O 1
ATOM 6083 N N . ARG B 1 304 ? 23 -19.172 -27.781 1 91.62 304 ARG B N 1
ATOM 6084 C CA . ARG B 1 304 ? 22.297 -20.156 -28.609 1 91.62 304 ARG B CA 1
ATOM 6085 C C . ARG B 1 304 ? 20.969 -19.609 -29.109 1 91.62 304 ARG B C 1
ATOM 6087 O O . ARG B 1 304 ? 20.656 -19.703 -30.297 1 91.62 304 ARG B O 1
ATOM 6094 N N . PHE B 1 305 ? 20.234 -19.094 -28.203 1 87.38 305 PHE B N 1
ATOM 6095 C CA . PHE B 1 305 ? 18.922 -18.547 -28.547 1 87.38 305 PHE B CA 1
ATOM 6096 C C . PHE B 1 305 ? 19.047 -17.391 -29.531 1 87.38 305 PHE B C 1
ATOM 6098 O O . PHE B 1 305 ? 18.281 -17.312 -30.5 1 87.38 305 PHE B O 1
ATOM 6105 N N . THR B 1 306 ? 19.969 -16.516 -29.328 1 88 306 THR B N 1
ATOM 6106 C CA . THR B 1 306 ? 20.172 -15.359 -30.188 1 88 306 THR B CA 1
ATOM 6107 C C . THR B 1 306 ? 20.562 -15.797 -31.594 1 88 306 THR B C 1
ATOM 6109 O O . THR B 1 306 ? 20.047 -15.266 -32.594 1 88 306 THR B O 1
ATOM 6112 N N . ILE B 1 307 ? 21.406 -16.703 -31.672 1 88.94 307 ILE B N 1
ATOM 6113 C CA . ILE B 1 307 ? 21.875 -17.203 -32.969 1 88.94 307 ILE B CA 1
ATOM 6114 C C . ILE B 1 307 ? 20.719 -17.875 -33.688 1 88.94 307 ILE B C 1
ATOM 6116 O O . ILE B 1 307 ? 20.516 -17.625 -34.875 1 88.94 307 ILE B O 1
ATOM 6120 N N . ALA B 1 308 ? 20.078 -18.688 -32.938 1 86.5 308 ALA B N 1
ATOM 6121 C CA . ALA B 1 308 ? 18.938 -19.375 -33.531 1 86.5 308 ALA B CA 1
ATOM 6122 C C . ALA B 1 308 ? 17.891 -18.391 -34.031 1 86.5 308 ALA B C 1
ATOM 6124 O O . ALA B 1 308 ? 17.297 -18.594 -35.094 1 86.5 308 ALA B O 1
ATOM 6125 N N . SER B 1 309 ? 17.656 -17.391 -33.312 1 83.62 309 SER B N 1
ATOM 6126 C CA . SER B 1 309 ? 16.672 -16.359 -33.688 1 83.62 309 SER B CA 1
ATOM 6127 C C . SER B 1 309 ? 17.141 -15.586 -34.906 1 83.62 309 SER B C 1
ATOM 6129 O O . SER B 1 309 ? 16.328 -15.242 -35.781 1 83.62 309 SER B O 1
ATOM 6131 N N . PHE B 1 310 ? 18.359 -15.312 -34.938 1 83.94 310 PHE B N 1
ATOM 6132 C CA . PHE B 1 310 ? 18.953 -14.602 -36.094 1 83.94 310 PHE B CA 1
ATOM 6133 C C . PHE B 1 310 ? 18.875 -15.445 -37.344 1 83.94 310 PHE B C 1
ATOM 6135 O O . PHE B 1 310 ? 18.516 -14.938 -38.406 1 83.94 310 PHE B O 1
ATOM 6142 N N . VAL B 1 311 ? 19.219 -16.609 -37.219 1 85.06 311 VAL B N 1
ATOM 6143 C CA . VAL B 1 311 ? 19.188 -17.531 -38.344 1 85.06 311 VAL B CA 1
ATOM 6144 C C . VAL B 1 311 ? 17.75 -17.625 -38.906 1 85.06 311 VAL B C 1
ATOM 6146 O O . VAL B 1 311 ? 17.547 -17.625 -40.125 1 85.06 311 VAL B O 1
ATOM 6149 N N . ARG B 1 312 ? 16.906 -17.703 -37.938 1 81.5 312 ARG B N 1
ATOM 6150 C CA . ARG B 1 312 ? 15.508 -17.766 -38.375 1 81.5 312 ARG B CA 1
ATOM 6151 C C . ARG B 1 312 ? 15.102 -16.5 -39.125 1 81.5 312 ARG B C 1
ATOM 6153 O O . ARG B 1 312 ? 14.414 -16.562 -40.125 1 81.5 312 ARG B O 1
ATOM 6160 N N . LYS B 1 313 ? 15.453 -15.398 -38.594 1 80.31 313 LYS B N 1
ATOM 6161 C CA . LYS B 1 313 ? 15.125 -14.125 -39.25 1 80.31 313 LYS B CA 1
ATOM 6162 C C . LYS B 1 313 ? 15.734 -14.031 -40.625 1 80.31 313 LYS B C 1
ATOM 6164 O O . LYS B 1 313 ? 15.109 -13.5 -41.562 1 80.31 313 LYS B O 1
ATOM 6169 N N . MET B 1 314 ? 16.922 -14.516 -40.781 1 80.75 314 MET B N 1
ATOM 6170 C CA . MET B 1 314 ? 17.609 -14.492 -42.062 1 80.75 314 MET B CA 1
ATOM 6171 C C . MET B 1 314 ? 16.938 -15.422 -43.062 1 80.75 314 MET B C 1
ATOM 6173 O O . MET B 1 314 ? 16.859 -15.109 -44.25 1 80.75 314 MET B O 1
ATOM 6177 N N . ARG B 1 315 ? 16.516 -16.453 -42.562 1 77.56 315 ARG B N 1
ATOM 6178 C CA . ARG B 1 315 ? 15.852 -17.422 -43.438 1 77.56 315 ARG B CA 1
ATOM 6179 C C . ARG B 1 315 ? 14.461 -16.938 -43.844 1 77.56 315 ARG B C 1
ATOM 6181 O O . ARG B 1 315 ? 14.008 -17.203 -44.969 1 77.56 315 ARG B O 1
ATOM 6188 N N . GLN B 1 316 ? 13.805 -16.391 -42.875 1 70.94 316 GLN B N 1
ATOM 6189 C CA . GLN B 1 316 ? 12.492 -15.852 -43.188 1 70.94 316 GLN B CA 1
ATOM 6190 C C . GLN B 1 316 ? 12.586 -14.734 -44.219 1 70.94 316 GLN B C 1
ATOM 6192 O O . GLN B 1 316 ? 11.672 -14.539 -45.031 1 70.94 316 GLN B O 1
ATOM 6197 N N . GLY B 1 317 ? 13.57 -13.734 -44.188 1 60.5 317 GLY B N 1
ATOM 6198 C CA . GLY B 1 317 ? 13.758 -12.711 -45.219 1 60.5 317 GLY B CA 1
ATOM 6199 C C . GLY B 1 317 ? 14.031 -13.289 -46.594 1 60.5 317 GLY B C 1
ATOM 6200 O O . GLY B 1 317 ? 13.961 -12.57 -47.594 1 60.5 317 GLY B O 1
ATOM 6201 N N . ARG B 1 318 ? 14.617 -14.352 -46.5 1 53.44 318 ARG B N 1
ATOM 6202 C CA . ARG B 1 318 ? 14.914 -14.883 -47.844 1 53.44 318 ARG B CA 1
ATOM 6203 C C . ARG B 1 318 ? 13.75 -15.719 -48.375 1 53.44 318 ARG B C 1
ATOM 6205 O O . ARG B 1 318 ? 13.461 -15.703 -49.562 1 53.44 318 ARG B O 1
ATOM 6212 N N . SER B 1 319 ? 13.328 -16.797 -47.938 1 49.34 319 SER B N 1
ATOM 6213 C CA . SER B 1 319 ? 12.289 -17.688 -48.469 1 49.34 319 SER B CA 1
ATOM 6214 C C . SER B 1 319 ? 11.023 -17.625 -47.625 1 49.34 319 SER B C 1
ATOM 6216 O O . SER B 1 319 ? 11.086 -17.359 -46.406 1 49.34 319 SER B O 1
ATOM 6218 N N . SER B 1 320 ? 9.727 -17.203 -48.25 1 49.12 320 SER B N 1
ATOM 6219 C CA . SER B 1 320 ? 8.359 -17.125 -47.75 1 49.12 320 SER B CA 1
ATOM 6220 C C . SER B 1 320 ? 8.078 -18.219 -46.75 1 49.12 320 SER B C 1
ATOM 6222 O O . SER B 1 320 ? 7.18 -18.094 -45.906 1 49.12 320 SER B O 1
ATOM 6224 N N . LYS B 1 321 ? 8.266 -19.562 -47.125 1 45.91 321 LYS B N 1
ATOM 6225 C CA . LYS B 1 321 ? 7.648 -20.781 -46.625 1 45.91 321 LYS B CA 1
ATOM 6226 C C . LYS B 1 321 ? 8.414 -21.328 -45.406 1 45.91 321 LYS B C 1
ATOM 6228 O O . LYS B 1 321 ? 8.32 -22.516 -45.094 1 45.91 321 LYS B O 1
ATOM 6233 N N . GLY B 1 322 ? 9.375 -20.75 -44.906 1 43.69 322 GLY B N 1
ATOM 6234 C CA . GLY B 1 322 ? 10.156 -21.656 -44.062 1 43.69 322 GLY B CA 1
ATOM 6235 C C . GLY B 1 322 ? 9.508 -21.906 -42.719 1 43.69 322 GLY B C 1
ATOM 6236 O O . GLY B 1 322 ? 9.141 -20.969 -42 1 43.69 322 GLY B O 1
ATOM 6237 N N . ALA B 1 323 ? 8.891 -23.031 -42.5 1 43.97 323 ALA B N 1
ATOM 6238 C CA . ALA B 1 323 ? 8.266 -23.875 -41.5 1 43.97 323 ALA B CA 1
ATOM 6239 C C . ALA B 1 323 ? 9.125 -23.969 -40.25 1 43.97 323 ALA B C 1
ATOM 6241 O O . ALA B 1 323 ? 8.898 -24.828 -39.406 1 43.97 323 ALA B O 1
ATOM 6242 N N . GLY B 1 324 ? 10.297 -23.406 -40.125 1 49.16 324 GLY B N 1
ATOM 6243 C CA . GLY B 1 324 ? 11.023 -23.812 -38.938 1 49.16 324 GLY B CA 1
ATOM 6244 C C . GLY B 1 324 ? 10.445 -23.234 -37.656 1 49.16 324 GLY B C 1
ATOM 6245 O O . GLY B 1 324 ? 9.781 -22.188 -37.688 1 49.16 324 GLY B O 1
ATOM 6246 N N . GLY B 1 325 ? 10.25 -24.016 -36.656 1 59.84 325 GLY B N 1
ATOM 6247 C CA . GLY B 1 325 ? 9.727 -23.703 -35.312 1 59.84 325 GLY B CA 1
ATOM 6248 C C . GLY B 1 325 ? 10.445 -22.547 -34.656 1 59.84 325 GLY B C 1
ATOM 6249 O O . GLY B 1 325 ? 11.586 -22.219 -35 1 59.84 325 GLY B O 1
ATOM 6250 N N . ARG B 1 326 ? 9.883 -21.594 -34.062 1 69.06 326 ARG B N 1
ATOM 6251 C CA . ARG B 1 326 ? 10.438 -20.5 -33.281 1 69.06 326 ARG B CA 1
ATOM 6252 C C . ARG B 1 326 ? 11.414 -21.016 -32.219 1 69.06 326 ARG B C 1
ATOM 6254 O O . ARG B 1 326 ? 11.102 -21.953 -31.484 1 69.06 326 ARG B O 1
ATOM 6261 N N . PRO B 1 327 ? 12.578 -20.469 -32.438 1 78.06 327 PRO B N 1
ATOM 6262 C CA . PRO B 1 327 ? 13.5 -20.875 -31.375 1 78.06 327 PRO B CA 1
ATOM 6263 C C . PRO B 1 327 ? 12.922 -20.656 -29.984 1 78.06 327 PRO B C 1
ATOM 6265 O O . PRO B 1 327 ? 12.211 -19.672 -29.75 1 78.06 327 PRO B O 1
ATOM 6268 N N . THR B 1 328 ? 13.172 -21.719 -29.203 1 80.5 328 THR B N 1
ATOM 6269 C CA . THR B 1 328 ? 12.711 -21.594 -27.812 1 80.5 328 THR B CA 1
ATOM 6270 C C . THR B 1 328 ? 13.898 -21.5 -26.859 1 80.5 328 THR B C 1
ATOM 6272 O O . THR B 1 328 ? 14.945 -22.094 -27.094 1 80.5 328 THR B O 1
ATOM 6275 N N . ILE B 1 329 ? 13.742 -20.609 -25.953 1 86.75 329 ILE B N 1
ATOM 6276 C CA . ILE B 1 329 ? 14.742 -20.5 -24.891 1 86.75 329 ILE B CA 1
ATOM 6277 C C . ILE B 1 329 ? 14.539 -21.609 -23.875 1 86.75 329 ILE B C 1
ATOM 6279 O O . ILE B 1 329 ? 13.406 -21.938 -23.516 1 86.75 329 ILE B O 1
ATOM 6283 N N . ASP B 1 330 ? 15.656 -22.266 -23.5 1 89.81 330 ASP B N 1
ATOM 6284 C CA . ASP B 1 330 ? 15.594 -23.359 -22.531 1 89.81 330 ASP B CA 1
ATOM 6285 C C . ASP B 1 330 ? 15.852 -22.844 -21.109 1 89.81 330 ASP B C 1
ATOM 6287 O O . ASP B 1 330 ? 17 -22.797 -20.672 1 89.81 330 ASP B O 1
ATOM 6291 N N . PHE B 1 331 ? 14.852 -22.672 -20.375 1 90.94 331 PHE B N 1
ATOM 6292 C CA . PHE B 1 331 ? 14.938 -22.109 -19.031 1 90.94 331 PHE B CA 1
ATOM 6293 C C . PHE B 1 331 ? 15.539 -23.109 -18.062 1 90.94 331 PHE B C 1
ATOM 6295 O O . PHE B 1 331 ? 16.031 -22.734 -16.984 1 90.94 331 PHE B O 1
ATOM 6302 N N . THR B 1 332 ? 15.539 -24.328 -18.391 1 91.06 332 THR B N 1
ATOM 6303 C CA . THR B 1 332 ? 16.016 -25.344 -17.484 1 91.06 332 THR B CA 1
ATOM 6304 C C . THR B 1 332 ? 17.531 -25.281 -17.344 1 91.06 332 THR B C 1
ATOM 6306 O O . THR B 1 332 ? 18.109 -25.891 -16.438 1 91.06 332 THR B O 1
ATOM 6309 N N . THR B 1 333 ? 18.156 -24.531 -18.156 1 93.5 333 THR B N 1
ATOM 6310 C CA . THR B 1 333 ? 19.609 -24.359 -18.062 1 93.5 333 THR B CA 1
ATOM 6311 C C . THR B 1 333 ? 19.953 -23.453 -16.891 1 93.5 333 THR B C 1
ATOM 6313 O O . THR B 1 333 ? 21.094 -23.438 -16.422 1 93.5 333 THR B O 1
ATOM 6316 N N . GLY B 1 334 ? 19.031 -22.672 -16.422 1 95.19 334 GLY B N 1
ATOM 6317 C CA . GLY B 1 334 ? 19.297 -21.734 -15.344 1 95.19 334 GLY B CA 1
ATOM 6318 C C . GLY B 1 334 ? 18.344 -21.875 -14.18 1 95.19 334 GLY B C 1
ATOM 6319 O O . GLY B 1 334 ? 18.469 -21.188 -13.164 1 95.19 334 GLY B O 1
ATOM 6320 N N . VAL B 1 335 ? 17.375 -22.797 -14.32 1 97.44 335 VAL B N 1
ATOM 6321 C CA . VAL B 1 335 ? 16.328 -22.969 -13.328 1 97.44 335 VAL B CA 1
ATOM 6322 C C . VAL B 1 335 ? 16.141 -24.453 -13.016 1 97.44 335 VAL B C 1
ATOM 6324 O O . VAL B 1 335 ? 16.047 -25.281 -13.922 1 97.44 335 VAL B O 1
ATOM 6327 N N . ASP B 1 336 ? 16.125 -24.766 -11.719 1 98.12 336 ASP B N 1
ATOM 6328 C CA . ASP B 1 336 ? 15.938 -26.172 -11.32 1 98.12 336 ASP B CA 1
ATOM 6329 C C . ASP B 1 336 ? 14.484 -26.453 -10.969 1 98.12 336 ASP B C 1
ATOM 6331 O O . ASP B 1 336 ? 14 -27.562 -11.156 1 98.12 336 ASP B O 1
ATOM 6335 N N . HIS B 1 337 ? 13.812 -25.5 -10.398 1 98.5 337 HIS B N 1
ATOM 6336 C CA . HIS B 1 337 ? 12.43 -25.656 -9.961 1 98.5 337 HIS B CA 1
ATOM 6337 C C . HIS B 1 337 ? 11.578 -24.469 -10.383 1 98.5 337 HIS B C 1
ATOM 6339 O O . HIS B 1 337 ? 12.016 -23.328 -10.289 1 98.5 337 HIS B O 1
ATOM 6345 N N . PHE B 1 338 ? 10.391 -24.766 -10.883 1 98.12 338 PHE B N 1
ATOM 6346 C CA . PHE B 1 338 ? 9.461 -23.75 -11.32 1 98.12 338 PHE B CA 1
ATOM 6347 C C . PHE B 1 338 ? 8.312 -23.594 -10.32 1 98.12 338 PHE B C 1
ATOM 6349 O O . PHE B 1 338 ? 7.566 -24.531 -10.078 1 98.12 338 PHE B O 1
ATOM 6356 N N . CYS B 1 339 ? 8.234 -22.438 -9.758 1 98.44 339 CYS B N 1
ATOM 6357 C CA . CYS B 1 339 ? 7.191 -22.062 -8.805 1 98.44 339 CYS B CA 1
ATOM 6358 C C . CYS B 1 339 ? 6.203 -21.094 -9.438 1 98.44 339 CYS B C 1
ATOM 6360 O O . CYS B 1 339 ? 6.398 -19.875 -9.375 1 98.44 339 CYS B O 1
ATOM 6362 N N . LEU B 1 340 ? 5.082 -21.625 -9.945 1 97.44 340 LEU B N 1
ATOM 6363 C CA . LEU B 1 340 ? 4.129 -20.859 -10.734 1 97.44 340 LEU B CA 1
ATOM 6364 C C . LEU B 1 340 ? 2.881 -20.531 -9.914 1 97.44 340 LEU B C 1
ATOM 6366 O O . LEU B 1 340 ? 2.352 -21.406 -9.219 1 97.44 340 LEU B O 1
ATOM 6370 N N . HIS B 1 341 ? 2.436 -19.297 -10.047 1 96.38 341 HIS B N 1
ATOM 6371 C CA . HIS B 1 341 ? 1.197 -18.859 -9.414 1 96.38 341 HIS B CA 1
ATOM 6372 C C . HIS B 1 341 ? 0.01 -19.688 -9.883 1 96.38 341 HIS B C 1
ATOM 6374 O O . HIS B 1 341 ? -0.114 -19.984 -11.078 1 96.38 341 HIS B O 1
ATOM 6380 N N . THR B 1 342 ? -0.866 -19.984 -8.977 1 96.62 342 THR B N 1
ATOM 6381 C CA . THR B 1 342 ? -2.008 -20.844 -9.297 1 96.62 342 THR B CA 1
ATOM 6382 C C . THR B 1 342 ? -3.209 -20 -9.719 1 96.62 342 THR B C 1
ATOM 6384 O O . THR B 1 342 ? -4.27 -20.062 -9.094 1 96.62 342 THR B O 1
ATOM 6387 N N . GLY B 1 343 ? -3.016 -19.266 -10.797 1 92.56 343 GLY B N 1
ATOM 6388 C CA . GLY B 1 343 ? -4.062 -18.391 -11.297 1 92.56 343 GLY B CA 1
ATOM 6389 C C . GLY B 1 343 ? -5.195 -19.141 -11.969 1 92.56 343 GLY B C 1
ATOM 6390 O O . GLY B 1 343 ? -6.219 -18.547 -12.32 1 92.56 343 GLY B O 1
ATOM 6391 N N . GLY B 1 344 ? -5.109 -20.391 -12.141 1 90.81 344 GLY B N 1
ATOM 6392 C CA . GLY B 1 344 ? -6.035 -21.266 -12.852 1 90.81 344 GLY B CA 1
ATOM 6393 C C . GLY B 1 344 ? -5.344 -22.234 -13.781 1 90.81 344 GLY B C 1
ATOM 6394 O O . GLY B 1 344 ? -4.18 -22.047 -14.141 1 90.81 344 GLY B O 1
ATOM 6395 N N . LYS B 1 345 ? -6.098 -23.219 -14.148 1 91.69 345 LYS B N 1
ATOM 6396 C CA . LYS B 1 345 ? -5.559 -24.281 -14.992 1 91.69 345 LYS B CA 1
ATOM 6397 C C . LYS B 1 345 ? -5.051 -23.719 -16.312 1 91.69 345 LYS B C 1
ATOM 6399 O O . LYS B 1 345 ? -3.969 -24.094 -16.781 1 91.69 345 LYS B O 1
ATOM 6404 N N . ALA B 1 346 ? -5.777 -22.859 -16.891 1 87.56 346 ALA B N 1
ATOM 6405 C CA . ALA B 1 346 ? -5.422 -22.312 -18.188 1 87.56 346 ALA B CA 1
ATOM 6406 C C . ALA B 1 346 ? -4.125 -21.516 -18.125 1 87.56 346 ALA B C 1
ATOM 6408 O O . ALA B 1 346 ? -3.312 -21.547 -19.047 1 87.56 346 ALA B O 1
ATOM 6409 N N . VAL B 1 347 ? -3.945 -20.797 -17.062 1 88.62 347 VAL B N 1
ATOM 6410 C CA . VAL B 1 347 ? -2.74 -20 -16.875 1 88.62 347 VAL B CA 1
ATOM 6411 C C . VAL B 1 347 ? -1.529 -20.906 -16.703 1 88.62 347 VAL B C 1
ATOM 6413 O O . VAL B 1 347 ? -0.491 -20.688 -17.344 1 88.62 347 VAL B O 1
ATOM 6416 N N . ILE B 1 348 ? -1.635 -21.906 -15.891 1 93.44 348 ILE B N 1
ATOM 6417 C CA . ILE B 1 348 ? -0.55 -22.859 -15.656 1 93.44 348 ILE B CA 1
ATOM 6418 C C . ILE B 1 348 ? -0.188 -23.562 -16.953 1 93.44 348 ILE B C 1
ATOM 6420 O O . ILE B 1 348 ? 0.99 -23.656 -17.312 1 93.44 348 ILE B O 1
ATOM 6424 N N . ASP B 1 349 ? -1.187 -23.984 -17.688 1 91.25 349 ASP B N 1
ATOM 6425 C CA . ASP B 1 349 ? -0.974 -24.656 -18.969 1 91.25 349 ASP B CA 1
ATOM 6426 C C . ASP B 1 349 ? -0.301 -23.719 -19.969 1 91.25 349 ASP B C 1
ATOM 6428 O O . ASP B 1 349 ? 0.595 -24.141 -20.719 1 91.25 349 ASP B O 1
ATOM 6432 N N . GLY B 1 350 ? -0.783 -22.516 -19.984 1 87.5 350 GLY B N 1
ATOM 6433 C CA . GLY B 1 350 ? -0.198 -21.547 -20.891 1 87.5 350 GLY B CA 1
ATOM 6434 C C . GLY B 1 350 ? 1.281 -21.312 -20.656 1 87.5 350 GLY B C 1
ATOM 6435 O O . GLY B 1 350 ? 2.072 -21.266 -21.594 1 87.5 350 GLY B O 1
ATOM 6436 N N . ILE B 1 351 ? 1.626 -21.219 -19.453 1 89.56 351 ILE B N 1
ATOM 6437 C CA . ILE B 1 351 ? 3.027 -21.031 -19.094 1 89.56 351 ILE B CA 1
ATOM 6438 C C . ILE B 1 351 ? 3.822 -22.297 -19.422 1 89.56 351 ILE B C 1
ATOM 6440 O O . ILE B 1 351 ? 4.926 -22.203 -19.969 1 89.56 351 ILE B O 1
ATOM 6444 N N . GLY B 1 352 ? 3.273 -23.406 -19.031 1 90.94 352 GLY B N 1
ATOM 6445 C CA . GLY B 1 352 ? 3.922 -24.672 -19.328 1 90.94 352 GLY B CA 1
ATOM 6446 C C . GLY B 1 352 ? 4.223 -24.859 -20.812 1 90.94 352 GLY B C 1
ATOM 6447 O O . GLY B 1 352 ? 5.32 -25.266 -21.172 1 90.94 352 GLY B O 1
ATOM 6448 N N . GLN B 1 353 ? 3.277 -24.484 -21.625 1 88.31 353 GLN B N 1
ATOM 6449 C CA . GLN B 1 353 ? 3.443 -24.594 -23.078 1 88.31 353 GLN B CA 1
ATOM 6450 C C . GLN B 1 353 ? 4.5 -23.609 -23.578 1 88.31 353 GLN B C 1
ATOM 6452 O O . GLN B 1 353 ? 5.348 -23.969 -24.391 1 88.31 353 GLN B O 1
ATOM 6457 N N . SER B 1 354 ? 4.457 -22.453 -23.062 1 84.44 354 SER B N 1
ATOM 6458 C CA . SER B 1 354 ? 5.363 -21.406 -23.5 1 84.44 354 SER B CA 1
ATOM 6459 C C . SER B 1 354 ? 6.812 -21.75 -23.156 1 84.44 354 SER B C 1
ATOM 6461 O O . SER B 1 354 ? 7.73 -21.391 -23.891 1 84.44 354 SER B O 1
ATOM 6463 N N . LEU B 1 355 ? 6.965 -22.438 -22.078 1 88.56 355 LEU B N 1
ATOM 6464 C CA . LEU B 1 355 ? 8.312 -22.734 -21.609 1 88.56 355 LEU B CA 1
ATOM 6465 C C . LEU B 1 355 ? 8.672 -24.188 -21.875 1 88.56 355 LEU B C 1
ATOM 6467 O O . LEU B 1 355 ? 9.758 -24.641 -21.5 1 88.56 355 LEU B O 1
ATOM 6471 N N . ASN B 1 356 ? 7.824 -24.891 -22.484 1 89.12 356 ASN B N 1
ATOM 6472 C CA . ASN B 1 356 ? 8.016 -26.312 -22.734 1 89.12 356 ASN B CA 1
ATOM 6473 C C . ASN B 1 356 ? 8.406 -27.062 -21.469 1 89.12 356 ASN B C 1
ATOM 6475 O O . ASN B 1 356 ? 9.414 -27.766 -21.453 1 89.12 356 ASN B O 1
ATOM 6479 N N . LEU B 1 357 ? 7.633 -26.844 -20.469 1 94.19 357 LEU B N 1
ATOM 6480 C CA . LEU B 1 357 ? 7.918 -27.469 -19.172 1 94.19 357 LEU B CA 1
ATOM 6481 C C . LEU B 1 357 ? 7.375 -28.891 -19.125 1 94.19 357 LEU B C 1
ATOM 6483 O O . LEU B 1 357 ? 6.344 -29.188 -19.734 1 94.19 357 LEU B O 1
ATOM 6487 N N . SER B 1 358 ? 8.055 -29.734 -18.375 1 95.81 358 SER B N 1
ATOM 6488 C CA . SER B 1 358 ? 7.625 -31.125 -18.188 1 95.81 358 SER B CA 1
ATOM 6489 C C . SER B 1 358 ? 6.484 -31.219 -17.188 1 95.81 358 SER B C 1
ATOM 6491 O O . SER B 1 358 ? 6.16 -30.25 -16.5 1 95.81 358 SER B O 1
ATOM 6493 N N . LYS B 1 359 ? 5.902 -32.406 -17.109 1 94.94 359 LYS B N 1
ATOM 6494 C CA . LYS B 1 359 ? 4.891 -32.719 -16.094 1 94.94 359 LYS B CA 1
ATOM 6495 C C . LYS B 1 359 ? 5.461 -32.531 -14.688 1 94.94 359 LYS B C 1
ATOM 6497 O O . LYS B 1 359 ? 4.762 -32.094 -13.773 1 94.94 359 LYS B O 1
ATOM 6502 N N . TYR B 1 360 ? 6.707 -32.906 -14.578 1 96.69 360 TYR B N 1
ATOM 6503 C CA . TYR B 1 360 ? 7.391 -32.781 -13.297 1 96.69 360 TYR B CA 1
ATOM 6504 C C . TYR B 1 360 ? 7.516 -31.328 -12.891 1 96.69 360 TYR B C 1
ATOM 6506 O O . TYR B 1 360 ? 7.289 -30.969 -11.727 1 96.69 360 TYR B O 1
ATOM 6514 N N . ASP B 1 361 ? 7.777 -30.469 -13.836 1 97.31 361 ASP B N 1
ATOM 6515 C CA . ASP B 1 361 ? 7.949 -29.031 -13.578 1 97.31 361 ASP B CA 1
ATOM 6516 C C . ASP B 1 361 ? 6.625 -28.391 -13.188 1 97.31 361 ASP B C 1
ATOM 6518 O O . ASP B 1 361 ? 6.602 -27.453 -12.383 1 97.31 361 ASP B O 1
ATOM 6522 N N . LEU B 1 362 ? 5.535 -28.875 -13.703 1 97.19 362 LEU B N 1
ATOM 6523 C CA . LEU B 1 362 ? 4.23 -28.25 -13.516 1 97.19 362 LEU B CA 1
ATOM 6524 C C . LEU B 1 362 ? 3.518 -28.844 -12.305 1 97.19 362 LEU B C 1
ATOM 6526 O O . LEU B 1 362 ? 2.549 -28.266 -11.805 1 97.19 362 LEU B O 1
ATOM 6530 N N . GLU B 1 363 ? 3.975 -29.969 -11.859 1 97.81 363 GLU B N 1
ATOM 6531 C CA . GLU B 1 363 ? 3.318 -30.734 -10.797 1 97.81 363 GLU B CA 1
ATOM 6532 C C . GLU B 1 363 ? 3.08 -29.875 -9.562 1 97.81 363 GLU B C 1
ATOM 6534 O O . GLU B 1 363 ? 1.971 -29.844 -9.023 1 97.81 363 GLU B O 1
ATOM 6539 N N . PRO B 1 364 ? 4.031 -29.078 -9.094 1 98.69 364 PRO B N 1
ATOM 6540 C CA . PRO B 1 364 ? 3.799 -28.312 -7.875 1 98.69 364 PRO B CA 1
ATOM 6541 C C . PRO B 1 364 ? 2.643 -27.328 -8.016 1 98.69 364 PRO B C 1
ATOM 6543 O O . PRO B 1 364 ? 1.807 -27.203 -7.113 1 98.69 364 PRO B O 1
ATOM 6546 N N . ALA B 1 365 ? 2.574 -26.641 -9.102 1 98.19 365 ALA B N 1
ATOM 6547 C CA . ALA B 1 365 ? 1.505 -25.672 -9.32 1 98.19 365 ALA B CA 1
ATOM 6548 C C . ALA B 1 365 ? 0.155 -26.375 -9.469 1 98.19 365 ALA B C 1
ATOM 6550 O O . ALA B 1 365 ? -0.848 -25.922 -8.914 1 98.19 365 ALA B O 1
ATOM 6551 N N . ARG B 1 366 ? 0.127 -27.453 -10.203 1 97.06 366 ARG B N 1
ATOM 6552 C CA . ARG B 1 366 ? -1.121 -28.172 -10.445 1 97.06 366 ARG B CA 1
ATOM 6553 C C . ARG B 1 366 ? -1.67 -28.781 -9.156 1 97.06 366 ARG B C 1
ATOM 6555 O O . ARG B 1 366 ? -2.869 -28.688 -8.883 1 97.06 366 ARG B O 1
ATOM 6562 N N . MET B 1 367 ? -0.807 -29.406 -8.391 1 98.06 367 MET B N 1
ATOM 6563 C CA . MET B 1 367 ? -1.248 -30.016 -7.141 1 98.06 367 MET B CA 1
ATOM 6564 C C . MET B 1 367 ? -1.682 -28.953 -6.137 1 98.06 367 MET B C 1
ATOM 6566 O O . MET B 1 367 ? -2.627 -29.172 -5.375 1 98.06 367 MET B O 1
ATOM 6570 N N . THR B 1 368 ? -0.983 -27.844 -6.129 1 98.56 368 THR B N 1
ATOM 6571 C CA . THR B 1 368 ? -1.361 -26.766 -5.23 1 98.56 368 THR B CA 1
ATOM 6572 C C . THR B 1 368 ? -2.721 -26.188 -5.617 1 98.56 368 THR B C 1
ATOM 6574 O O . THR B 1 368 ? -3.551 -25.906 -4.75 1 98.56 368 THR B O 1
ATOM 6577 N N . LEU B 1 369 ? -2.902 -25.984 -6.926 1 97.38 369 LEU B N 1
ATOM 6578 C CA . LEU B 1 369 ? -4.215 -25.531 -7.375 1 97.38 369 LEU B CA 1
ATOM 6579 C C . LEU B 1 369 ? -5.305 -26.484 -6.91 1 97.38 369 LEU B C 1
ATOM 6581 O O . LEU B 1 369 ? -6.359 -26.047 -6.438 1 97.38 369 LEU B O 1
ATOM 6585 N N . HIS B 1 370 ? -5.031 -27.719 -7.023 1 96.5 370 HIS B N 1
ATOM 6586 C CA . HIS B 1 370 ? -6.012 -28.734 -6.645 1 96.5 370 HIS B CA 1
ATOM 6587 C C . HIS B 1 370 ? -6.289 -28.703 -5.145 1 96.5 370 HIS B C 1
ATOM 6589 O O . HIS B 1 370 ? -7.445 -28.703 -4.723 1 96.5 370 HIS B O 1
ATOM 6595 N N . ARG B 1 371 ? -5.324 -28.625 -4.324 1 97.5 371 ARG B N 1
ATOM 6596 C CA . ARG B 1 371 ? -5.461 -28.828 -2.885 1 97.5 371 ARG B CA 1
ATOM 6597 C C . ARG B 1 371 ? -5.824 -27.516 -2.188 1 97.5 371 ARG B C 1
ATOM 6599 O O . ARG B 1 371 ? -6.559 -27.516 -1.196 1 97.5 371 ARG B O 1
ATOM 6606 N N . PHE B 1 372 ? -5.324 -26.406 -2.721 1 98.19 372 PHE B N 1
ATOM 6607 C CA . PHE B 1 372 ? -5.484 -25.156 -1.982 1 98.19 372 PHE B CA 1
ATOM 6608 C C . PHE B 1 372 ? -6.148 -24.094 -2.85 1 98.19 372 PHE B C 1
ATOM 6610 O O . PHE B 1 372 ? -6.551 -23.031 -2.352 1 98.19 372 PHE B O 1
ATOM 6617 N N . GLY B 1 373 ? -6.312 -24.328 -4.152 1 97.19 373 GLY B N 1
ATOM 6618 C CA . GLY B 1 373 ? -6.93 -23.359 -5.047 1 97.19 373 GLY B CA 1
ATOM 6619 C C . GLY B 1 373 ? -6.059 -22.156 -5.301 1 97.19 373 GLY B C 1
ATOM 6620 O O . GLY B 1 373 ? -4.832 -22.219 -5.18 1 97.19 373 GLY B O 1
ATOM 6621 N N . ASN B 1 374 ? -6.684 -21.109 -5.855 1 97.12 374 ASN B N 1
ATOM 6622 C CA . ASN B 1 374 ? -6.031 -19.828 -6.02 1 97.12 374 ASN B CA 1
ATOM 6623 C C . ASN B 1 374 ? -6.094 -19 -4.738 1 97.12 374 ASN B C 1
ATOM 6625 O O . ASN B 1 374 ? -7.082 -18.297 -4.492 1 97.12 374 ASN B O 1
ATOM 6629 N N . THR B 1 375 ? -5.023 -19.016 -4.027 1 98.19 375 THR B N 1
ATOM 6630 C CA . THR B 1 375 ? -4.969 -18.25 -2.787 1 98.19 375 THR B CA 1
ATOM 6631 C C . THR B 1 375 ? -4.379 -16.859 -3.033 1 98.19 375 THR B C 1
ATOM 6633 O O . THR B 1 375 ? -3.766 -16.266 -2.141 1 98.19 375 THR B O 1
ATOM 6636 N N . SER B 1 376 ? -4.48 -16.406 -4.246 1 96.94 376 SER B N 1
ATOM 6637 C CA . SER B 1 376 ? -4.066 -15.062 -4.668 1 96.94 376 SER B CA 1
ATOM 6638 C C . SER B 1 376 ? -2.57 -14.859 -4.453 1 96.94 376 SER B C 1
ATOM 6640 O O . SER B 1 376 ? -1.755 -15.672 -4.891 1 96.94 376 SER B O 1
ATOM 6642 N N . ALA B 1 377 ? -2.16 -13.828 -3.766 1 97.38 377 ALA B N 1
ATOM 6643 C CA . ALA B 1 377 ? -0.756 -13.438 -3.672 1 97.38 377 ALA B CA 1
ATOM 6644 C C . ALA B 1 377 ? 0.044 -14.445 -2.861 1 97.38 377 ALA B C 1
ATOM 6646 O O . ALA B 1 377 ? 1.271 -14.508 -2.965 1 97.38 377 ALA B O 1
ATOM 6647 N N . SER B 1 378 ? -0.599 -15.273 -2.064 1 98.5 378 SER B N 1
ATOM 6648 C CA . SER B 1 378 ? 0.126 -16.219 -1.227 1 98.5 378 SER B CA 1
ATOM 6649 C C . SER B 1 378 ? 0.36 -17.547 -1.961 1 98.5 378 SER B C 1
ATOM 6651 O O . SER B 1 378 ? 1.078 -18.406 -1.467 1 98.5 378 SER B O 1
ATOM 6653 N N . SER B 1 379 ? -0.17 -17.703 -3.121 1 98.31 379 SER B N 1
ATOM 6654 C CA . SER B 1 379 ? -0.191 -19 -3.787 1 98.31 379 SER B CA 1
ATOM 6655 C C . SER B 1 379 ? 1.222 -19.516 -4.062 1 98.31 379 SER B C 1
ATOM 6657 O O . SER B 1 379 ? 1.485 -20.719 -3.98 1 98.31 379 SER B O 1
ATOM 6659 N N . LEU B 1 380 ? 2.145 -18.625 -4.379 1 98.69 380 LEU B N 1
ATOM 6660 C CA . LEU B 1 380 ? 3.52 -19.016 -4.672 1 98.69 380 LEU B CA 1
ATOM 6661 C C . LEU B 1 380 ? 4.125 -19.812 -3.514 1 98.69 380 LEU B C 1
ATOM 6663 O O . LEU B 1 380 ? 4.879 -20.75 -3.73 1 98.69 380 LEU B O 1
ATOM 6667 N N . TRP B 1 381 ? 3.764 -19.453 -2.377 1 98.88 381 TRP B N 1
ATOM 6668 C CA . TRP B 1 381 ? 4.391 -20.047 -1.194 1 98.88 381 TRP B CA 1
ATOM 6669 C C . TRP B 1 381 ? 3.809 -21.422 -0.893 1 98.88 381 TRP B C 1
ATOM 6671 O O . TRP B 1 381 ? 4.488 -22.281 -0.323 1 98.88 381 TRP B O 1
ATOM 6681 N N . TYR B 1 382 ? 2.541 -21.594 -1.267 1 98.88 382 TYR B N 1
ATOM 6682 C CA . TYR B 1 382 ? 1.976 -22.938 -1.198 1 98.88 382 TYR B CA 1
ATOM 6683 C C . TYR B 1 382 ? 2.639 -23.859 -2.213 1 98.88 382 TYR B C 1
ATOM 6685 O O . TYR B 1 382 ? 2.873 -25.031 -1.931 1 98.88 382 TYR B O 1
ATOM 6693 N N . VAL B 1 383 ? 2.906 -23.312 -3.404 1 98.88 383 VAL B N 1
ATOM 6694 C CA . VAL B 1 383 ? 3.6 -24.078 -4.438 1 98.88 383 VAL B CA 1
ATOM 6695 C C . VAL B 1 383 ? 5.012 -24.422 -3.967 1 98.88 383 VAL B C 1
ATOM 6697 O O . VAL B 1 383 ? 5.465 -25.562 -4.121 1 98.88 383 VAL B O 1
ATOM 6700 N N . LEU B 1 384 ? 5.684 -23.453 -3.406 1 98.88 384 LEU B N 1
ATOM 6701 C CA . LEU B 1 384 ? 7.004 -23.688 -2.832 1 98.88 384 LEU B CA 1
ATOM 6702 C C . LEU B 1 384 ? 6.949 -24.766 -1.759 1 98.88 384 LEU B C 1
ATOM 6704 O O . LEU B 1 384 ? 7.828 -25.641 -1.697 1 98.88 384 LEU B O 1
ATOM 6708 N N . GLY B 1 385 ? 5.93 -24.703 -0.928 1 98.81 385 GLY B N 1
ATOM 6709 C CA . GLY B 1 385 ? 5.746 -25.672 0.133 1 98.81 385 GLY B CA 1
ATOM 6710 C C . GLY B 1 385 ? 5.602 -27.094 -0.383 1 98.81 385 GLY B C 1
ATOM 6711 O O . GLY B 1 385 ? 6.066 -28.047 0.253 1 98.81 385 GLY B O 1
ATOM 6712 N N . TYR B 1 386 ? 4.957 -27.219 -1.484 1 98.81 386 TYR B N 1
ATOM 6713 C CA . TYR B 1 386 ? 4.824 -28.531 -2.088 1 98.81 386 TYR B CA 1
ATOM 6714 C C . TYR B 1 386 ? 6.191 -29.125 -2.41 1 98.81 386 TYR B C 1
ATOM 6716 O O . TYR B 1 386 ? 6.465 -30.281 -2.088 1 98.81 386 TYR B O 1
ATOM 6724 N N . MET B 1 387 ? 7.008 -28.359 -3.084 1 98.81 387 MET B N 1
ATOM 6725 C CA . MET B 1 387 ? 8.336 -28.828 -3.463 1 98.81 387 MET B CA 1
ATOM 6726 C C . MET B 1 387 ? 9.172 -29.141 -2.229 1 98.81 387 MET B C 1
ATOM 6728 O O . MET B 1 387 ? 9.93 -30.125 -2.221 1 98.81 387 MET B O 1
ATOM 6732 N N . GLU B 1 388 ? 9.055 -28.328 -1.236 1 98.75 388 GLU B N 1
ATOM 6733 C CA . GLU B 1 388 ? 9.766 -28.578 0.013 1 98.75 388 GLU B CA 1
ATOM 6734 C C . GLU B 1 388 ? 9.305 -29.875 0.66 1 98.75 388 GLU B C 1
ATOM 6736 O O . GLU B 1 388 ? 10.125 -30.688 1.08 1 98.75 388 GLU B O 1
ATOM 6741 N N . ALA B 1 389 ? 8.023 -30.031 0.723 1 98.62 389 ALA B N 1
ATOM 6742 C CA . ALA B 1 389 ? 7.453 -31.219 1.348 1 98.62 389 ALA B CA 1
ATOM 6743 C C . ALA B 1 389 ? 7.875 -32.5 0.61 1 98.62 389 ALA B C 1
ATOM 6745 O O . ALA B 1 389 ? 8.039 -33.562 1.224 1 98.62 389 ALA B O 1
ATOM 6746 N N . LYS B 1 390 ? 8.023 -32.375 -0.647 1 98.44 390 LYS B N 1
ATOM 6747 C CA . LYS B 1 390 ? 8.461 -33.5 -1.464 1 98.44 390 LYS B CA 1
ATOM 6748 C C . LYS B 1 390 ? 9.977 -33.688 -1.387 1 98.44 390 LYS B C 1
ATOM 6750 O O . LYS B 1 390 ? 10.531 -34.562 -2.037 1 98.44 390 LYS B O 1
ATOM 6755 N N . LYS B 1 391 ? 10.711 -32.812 -0.679 1 98.19 391 LYS B N 1
ATOM 6756 C CA . LYS B 1 391 ? 12.156 -32.844 -0.484 1 98.19 391 LYS B CA 1
ATOM 6757 C C . LYS B 1 391 ? 12.898 -32.719 -1.812 1 98.19 391 LYS B C 1
ATOM 6759 O O . LYS B 1 391 ? 13.906 -33.375 -2.043 1 98.19 391 LYS B O 1
ATOM 6764 N N . ARG B 1 392 ? 12.328 -31.844 -2.623 1 98.25 392 ARG B N 1
ATOM 6765 C CA . ARG B 1 392 ? 12.93 -31.625 -3.936 1 98.25 392 ARG B CA 1
ATOM 6766 C C . ARG B 1 392 ? 13.992 -30.531 -3.871 1 98.25 392 ARG B C 1
ATOM 6768 O O . ARG B 1 392 ? 14.852 -30.438 -4.754 1 98.25 392 ARG B O 1
ATOM 6775 N N . LEU B 1 393 ? 13.977 -29.688 -2.912 1 98.75 393 LEU B N 1
ATOM 6776 C CA . LEU B 1 393 ? 14.797 -28.484 -2.85 1 98.75 393 LEU B CA 1
ATOM 6777 C C . LEU B 1 393 ? 16.141 -28.781 -2.186 1 98.75 393 LEU B C 1
ATOM 6779 O O . LEU B 1 393 ? 16.219 -28.859 -0.958 1 98.75 393 LEU B O 1
ATOM 6783 N N . LYS B 1 394 ? 17.172 -28.781 -2.961 1 98.69 394 LYS B N 1
ATOM 6784 C CA . LYS B 1 394 ? 18.531 -29.078 -2.484 1 98.69 394 LYS B CA 1
ATOM 6785 C C . LYS B 1 394 ? 19.422 -27.844 -2.525 1 98.69 394 LYS B C 1
ATOM 6787 O O . LYS B 1 394 ? 19.188 -26.922 -3.322 1 98.69 394 LYS B O 1
ATOM 6792 N N . LYS B 1 395 ? 20.422 -27.891 -1.695 1 98.5 395 LYS B N 1
ATOM 6793 C CA . LYS B 1 395 ? 21.375 -26.781 -1.641 1 98.5 395 LYS B CA 1
ATOM 6794 C C . LYS B 1 395 ? 21.922 -26.469 -3.029 1 98.5 395 LYS B C 1
ATOM 6796 O O . LYS B 1 395 ? 22.359 -27.359 -3.756 1 98.5 395 LYS B O 1
ATOM 6801 N N . GLY B 1 396 ? 21.812 -25.203 -3.381 1 98.12 396 GLY B N 1
ATOM 6802 C CA . GLY B 1 396 ? 22.359 -24.75 -4.648 1 98.12 396 GLY B CA 1
ATOM 6803 C C . GLY B 1 396 ? 21.328 -24.688 -5.754 1 98.12 396 GLY B C 1
ATOM 6804 O O . GLY B 1 396 ? 21.547 -24.031 -6.777 1 98.12 396 GLY B O 1
ATOM 6805 N N . ASP B 1 397 ? 20.188 -25.359 -5.539 1 98.62 397 ASP B N 1
ATOM 6806 C CA . ASP B 1 397 ? 19.125 -25.312 -6.543 1 98.62 397 ASP B CA 1
ATOM 6807 C C . ASP B 1 397 ? 18.625 -23.891 -6.754 1 98.62 397 ASP B C 1
ATOM 6809 O O . ASP B 1 397 ? 18.688 -23.062 -5.848 1 98.62 397 ASP B O 1
ATOM 6813 N N . ARG B 1 398 ? 18.156 -23.625 -7.941 1 98.19 398 ARG B N 1
ATOM 6814 C CA . ARG B 1 398 ? 17.562 -22.344 -8.312 1 98.19 398 ARG B CA 1
ATOM 6815 C C . ARG B 1 398 ? 16.062 -22.469 -8.531 1 98.19 398 ARG B C 1
ATOM 6817 O O . ARG B 1 398 ? 15.625 -23.266 -9.367 1 98.19 398 ARG B O 1
ATOM 6824 N N . VAL B 1 399 ? 15.328 -21.703 -7.773 1 98.75 399 VAL B N 1
ATOM 6825 C CA . VAL B 1 399 ? 13.875 -21.734 -7.844 1 98.75 399 VAL B CA 1
ATOM 6826 C C . VAL B 1 399 ? 13.375 -20.453 -8.531 1 98.75 399 VAL B C 1
ATOM 6828 O O . VAL B 1 399 ? 13.586 -19.344 -8.031 1 98.75 399 VAL B O 1
ATOM 6831 N N . PHE B 1 400 ? 12.695 -20.641 -9.688 1 98.12 400 PHE B N 1
ATOM 6832 C CA . PHE B 1 400 ? 12.109 -19.531 -10.422 1 98.12 400 PHE B CA 1
ATOM 6833 C C . PHE B 1 400 ? 10.656 -19.328 -10.008 1 98.12 400 PHE B C 1
ATOM 6835 O O . PHE B 1 400 ? 9.828 -20.234 -10.148 1 98.12 400 PHE B O 1
ATOM 6842 N N . MET B 1 401 ? 10.312 -18.109 -9.438 1 98.25 401 MET B N 1
ATOM 6843 C CA . MET B 1 401 ? 8.953 -17.734 -9.07 1 98.25 401 MET B CA 1
ATOM 6844 C C . MET B 1 401 ? 8.367 -16.734 -10.07 1 98.25 401 MET B C 1
ATOM 6846 O O . MET B 1 401 ? 9.055 -15.812 -10.508 1 98.25 401 MET B O 1
ATOM 6850 N N . ILE B 1 402 ? 7.113 -16.969 -10.391 1 97.31 402 ILE B N 1
ATOM 6851 C CA . ILE B 1 402 ? 6.465 -16 -11.266 1 97.31 402 ILE B CA 1
ATOM 6852 C C . ILE B 1 402 ? 4.973 -15.93 -10.945 1 97.31 402 ILE B C 1
ATOM 6854 O O . ILE B 1 402 ? 4.348 -16.953 -10.664 1 97.31 402 ILE B O 1
ATOM 6858 N N . SER B 1 403 ? 4.449 -14.742 -10.898 1 96.56 403 SER B N 1
ATOM 6859 C CA . SER B 1 403 ? 3.041 -14.5 -10.609 1 96.56 403 SER B CA 1
ATOM 6860 C C . SER B 1 403 ? 2.514 -13.305 -11.398 1 96.56 403 SER B C 1
ATOM 6862 O O . SER B 1 403 ? 3.291 -12.469 -11.859 1 96.56 403 SER B O 1
ATOM 6864 N N . PHE B 1 404 ? 1.153 -13.297 -11.492 1 93.88 404 PHE B N 1
ATOM 6865 C CA . PHE B 1 404 ? 0.425 -12.281 -12.234 1 93.88 404 PHE B CA 1
ATOM 6866 C C . PHE B 1 404 ? -0.641 -11.633 -11.367 1 93.88 404 PHE B C 1
ATOM 6868 O O . PHE B 1 404 ? -1.127 -12.242 -10.414 1 93.88 404 PHE B O 1
ATOM 6875 N N . GLY B 1 405 ? -0.932 -10.422 -11.727 1 93.25 405 GLY B N 1
ATOM 6876 C CA . GLY B 1 405 ? -1.993 -9.75 -10.992 1 93.25 405 GLY B CA 1
ATOM 6877 C C . GLY B 1 405 ? -2.656 -8.641 -11.789 1 93.25 405 GLY B C 1
ATOM 6878 O O . GLY B 1 405 ? -2.115 -8.18 -12.797 1 93.25 405 GLY B O 1
ATOM 6879 N N . ALA B 1 406 ? -3.77 -8.195 -11.258 1 93.88 406 ALA B N 1
ATOM 6880 C CA . ALA B 1 406 ? -4.574 -7.156 -11.898 1 93.88 406 ALA B CA 1
ATOM 6881 C C . ALA B 1 406 ? -3.768 -5.879 -12.094 1 93.88 406 ALA B C 1
ATOM 6883 O O . ALA B 1 406 ? -2.969 -5.504 -11.227 1 93.88 406 ALA B O 1
ATOM 6884 N N . GLY B 1 407 ? -4.078 -5.172 -13.188 1 89.19 407 GLY B N 1
ATOM 6885 C CA . GLY B 1 407 ? -3.408 -3.916 -13.484 1 89.19 407 GLY B CA 1
ATOM 6886 C C . GLY B 1 407 ? -3.078 -3.752 -14.961 1 89.19 407 GLY B C 1
ATOM 6887 O O . GLY B 1 407 ? -3.457 -2.756 -15.578 1 89.19 407 GLY B O 1
ATOM 6888 N N . PHE B 1 408 ? -2.367 -4.855 -15.656 1 91.69 408 PHE B N 1
ATOM 6889 C CA . PHE B 1 408 ? -1.962 -6.227 -15.383 1 91.69 408 PHE B CA 1
ATOM 6890 C C . PHE B 1 408 ? -0.454 -6.316 -15.18 1 91.69 408 PHE B C 1
ATOM 6892 O O . PHE B 1 408 ? 0.317 -5.707 -15.922 1 91.69 408 PHE B O 1
ATOM 6899 N N . LYS B 1 409 ? -0.047 -6.914 -14.141 1 95.19 409 LYS B N 1
ATOM 6900 C CA . LYS B 1 409 ? 1.364 -6.98 -13.773 1 95.19 409 LYS B CA 1
ATOM 6901 C C . LYS B 1 409 ? 1.871 -8.422 -13.797 1 95.19 409 LYS B C 1
ATOM 6903 O O . LYS B 1 409 ? 1.085 -9.359 -13.68 1 95.19 409 LYS B O 1
ATOM 6908 N N . CYS B 1 410 ? 3.113 -8.523 -14.008 1 96.94 410 CYS B N 1
ATOM 6909 C CA . CYS B 1 410 ? 3.85 -9.781 -13.906 1 96.94 410 CYS B CA 1
ATOM 6910 C C . CYS B 1 410 ? 5.152 -9.586 -13.133 1 96.94 410 CYS B C 1
ATOM 6912 O O . CYS B 1 410 ? 5.984 -8.766 -13.516 1 96.94 410 CYS B O 1
ATOM 6914 N N . ASN B 1 411 ? 5.32 -10.32 -12.062 1 98.19 411 ASN B N 1
ATOM 6915 C CA . ASN B 1 411 ? 6.523 -10.266 -11.242 1 98.19 411 ASN B CA 1
ATOM 6916 C C . ASN B 1 411 ? 7.176 -11.633 -11.102 1 98.19 411 ASN B C 1
ATOM 6918 O O . ASN B 1 411 ? 6.484 -12.648 -10.969 1 98.19 411 ASN B O 1
ATOM 6922 N N . SER B 1 412 ? 8.5 -11.648 -11.227 1 98.12 412 SER B N 1
ATOM 6923 C CA . SER B 1 412 ? 9.258 -12.891 -11.125 1 98.12 412 SER B CA 1
ATOM 6924 C C . SER B 1 412 ? 10.547 -12.695 -10.336 1 98.12 412 SER B C 1
ATOM 6926 O O . SER B 1 412 ? 11.016 -11.57 -10.18 1 98.12 412 SER B O 1
ATOM 6928 N N . CYS B 1 413 ? 11.016 -13.742 -9.773 1 97.94 413 CYS B N 1
ATOM 6929 C CA . CYS B 1 413 ? 12.305 -13.711 -9.086 1 97.94 413 CYS B CA 1
ATOM 6930 C C . CYS B 1 413 ? 12.961 -15.086 -9.086 1 97.94 413 CYS B C 1
ATOM 6932 O O . CYS B 1 413 ? 12.328 -16.078 -9.461 1 97.94 413 CYS B O 1
ATOM 6934 N N . LEU B 1 414 ? 14.234 -15.086 -8.852 1 98.06 414 LEU B N 1
ATOM 6935 C CA . LEU B 1 414 ? 15.023 -16.297 -8.711 1 98.06 414 LEU B CA 1
ATOM 6936 C C . LEU B 1 414 ? 15.602 -16.406 -7.309 1 98.06 414 LEU B C 1
ATOM 6938 O O . LEU B 1 414 ? 16.266 -15.484 -6.832 1 98.06 414 LEU B O 1
ATOM 6942 N N . TRP B 1 415 ? 15.305 -17.531 -6.688 1 98.44 415 TRP B N 1
ATOM 6943 C CA . TRP B 1 415 ? 15.867 -17.859 -5.379 1 98.44 415 TRP B CA 1
ATOM 6944 C C . TRP B 1 415 ? 16.891 -18.984 -5.484 1 98.44 415 TRP B C 1
ATOM 6946 O O . TRP B 1 415 ? 16.719 -19.922 -6.25 1 98.44 415 TRP B O 1
ATOM 6956 N N . GLU B 1 416 ? 17.938 -18.875 -4.738 1 98.31 416 GLU B N 1
ATOM 6957 C CA . GLU B 1 416 ? 18.875 -19.984 -4.555 1 98.31 416 GLU B CA 1
ATOM 6958 C C . GLU B 1 416 ? 18.656 -20.688 -3.213 1 98.31 416 GLU B C 1
ATOM 6960 O O . GLU B 1 416 ? 18.578 -20.016 -2.172 1 98.31 416 GLU B O 1
ATOM 6965 N N . VAL B 1 417 ? 18.547 -21.984 -3.242 1 98.75 417 VAL B N 1
ATOM 6966 C CA . VAL B 1 417 ? 18.391 -22.766 -2.018 1 98.75 417 VAL B CA 1
ATOM 6967 C C . VAL B 1 417 ? 19.719 -22.797 -1.256 1 98.75 417 VAL B C 1
ATOM 6969 O O . VAL B 1 417 ? 20.75 -23.172 -1.812 1 98.75 417 VAL B O 1
ATOM 6972 N N . VAL B 1 418 ? 19.641 -22.5 0.005 1 98.31 418 VAL B N 1
ATOM 6973 C CA . VAL B 1 418 ? 20.875 -22.297 0.769 1 98.31 418 VAL B CA 1
ATOM 6974 C C . VAL B 1 418 ? 21.25 -23.609 1.468 1 98.31 418 VAL B C 1
ATOM 6976 O O . VAL B 1 418 ? 22.438 -23.859 1.717 1 98.31 418 VAL B O 1
ATOM 6979 N N . ARG B 1 419 ? 20.312 -24.406 1.796 1 98.06 419 ARG B N 1
ATOM 6980 C CA . ARG B 1 419 ? 20.469 -25.719 2.416 1 98.06 419 ARG B CA 1
ATOM 6981 C C . ARG B 1 419 ? 19.359 -26.656 1.979 1 98.06 419 ARG B C 1
ATOM 6983 O O . ARG B 1 419 ? 18.328 -26.219 1.457 1 98.06 419 ARG B O 1
ATOM 6990 N N . ASP B 1 420 ? 19.578 -27.922 2.219 1 98.25 420 ASP B N 1
ATOM 6991 C CA . ASP B 1 420 ? 18.516 -28.875 1.889 1 98.25 420 ASP B CA 1
ATOM 6992 C C . ASP B 1 420 ? 17.25 -28.594 2.707 1 98.25 420 ASP B C 1
ATOM 6994 O O . ASP B 1 420 ? 17.328 -28.391 3.92 1 98.25 420 ASP B O 1
ATOM 6998 N N . LEU B 1 421 ? 16.156 -28.594 1.979 1 98.06 421 LEU B N 1
ATOM 6999 C CA . LEU B 1 421 ? 14.898 -28.281 2.652 1 98.06 421 LEU B CA 1
ATOM 7000 C C . LEU B 1 421 ? 13.93 -29.453 2.568 1 98.06 421 LEU B C 1
ATOM 7002 O O . LEU B 1 421 ? 13.969 -30.234 1.61 1 98.06 421 LEU B O 1
ATOM 7006 N N . GLY B 1 422 ? 13.07 -29.547 3.652 1 97.06 422 GLY B N 1
ATOM 7007 C CA . GLY B 1 422 ? 12.195 -30.703 3.658 1 97.06 422 GLY B CA 1
ATOM 7008 C C . GLY B 1 422 ? 11.031 -30.562 4.621 1 97.06 422 GLY B C 1
ATOM 7009 O O . GLY B 1 422 ? 10.336 -31.547 4.906 1 97.06 422 GLY B O 1
ATOM 7010 N N . ASP B 1 423 ? 10.766 -29.391 5.109 1 95.06 423 ASP B N 1
ATOM 7011 C CA . ASP B 1 423 ? 9.641 -29.188 6.008 1 95.06 423 ASP B CA 1
ATOM 7012 C C . ASP B 1 423 ? 8.312 -29.328 5.27 1 95.06 423 ASP B C 1
ATOM 7014 O O . ASP B 1 423 ? 8.172 -28.859 4.133 1 95.06 423 ASP B O 1
ATOM 7018 N N . GLY B 1 424 ? 7.305 -29.875 5.922 1 96.38 424 GLY B N 1
ATOM 7019 C CA . GLY B 1 424 ? 6.035 -30.141 5.266 1 96.38 424 GLY B CA 1
ATOM 7020 C C . GLY B 1 424 ? 5.117 -28.938 5.215 1 96.38 424 GLY B C 1
ATOM 7021 O O . GLY B 1 424 ? 4.242 -28.844 4.352 1 96.38 424 GLY B O 1
ATOM 7022 N N . ASN B 1 425 ? 5.344 -27.969 6.125 1 95.88 425 ASN B N 1
ATOM 7023 C CA . ASN B 1 425 ? 4.461 -26.812 6.203 1 95.88 425 ASN B CA 1
ATOM 7024 C C . ASN B 1 425 ? 2.992 -27.219 6.172 1 95.88 425 ASN B C 1
ATOM 7026 O O . ASN B 1 425 ? 2.576 -28.109 6.918 1 95.88 425 ASN B O 1
ATOM 7030 N N . VAL B 1 426 ? 2.15 -26.625 5.32 1 97.44 426 VAL B N 1
ATOM 7031 C CA . VAL B 1 426 ? 0.718 -26.891 5.277 1 97.44 426 VAL B CA 1
ATOM 7032 C C . VAL B 1 426 ? 0.469 -28.234 4.574 1 97.44 426 VAL B C 1
ATOM 7034 O O . VAL B 1 426 ? -0.643 -28.766 4.613 1 97.44 426 VAL B O 1
ATOM 7037 N N . TRP B 1 427 ? 1.454 -28.812 3.975 1 98.19 427 TRP B N 1
ATOM 7038 C CA . TRP B 1 427 ? 1.338 -30.062 3.242 1 98.19 427 TRP B CA 1
ATOM 7039 C C . TRP B 1 427 ? 1.606 -31.25 4.16 1 98.19 427 TRP B C 1
ATOM 7041 O O . TRP B 1 427 ? 1.426 -32.406 3.758 1 98.19 427 TRP B O 1
ATOM 7051 N N . GLU B 1 428 ? 2.008 -31.031 5.332 1 96.62 428 GLU B N 1
ATOM 7052 C CA . GLU B 1 428 ? 2.527 -32.062 6.238 1 96.62 428 GLU B CA 1
ATOM 7053 C C . GLU B 1 428 ? 1.562 -33.219 6.359 1 96.62 428 GLU B C 1
ATOM 7055 O O . GLU B 1 428 ? 1.985 -34.375 6.387 1 96.62 428 GLU B O 1
ATOM 7060 N N . ASP B 1 429 ? 0.354 -33.031 6.344 1 96.44 429 ASP B N 1
ATOM 7061 C CA . ASP B 1 429 ? -0.606 -34.094 6.645 1 96.44 429 ASP B CA 1
ATOM 7062 C C . ASP B 1 429 ? -1.186 -34.688 5.367 1 96.44 429 ASP B C 1
ATOM 7064 O O . ASP B 1 429 ? -2.016 -35.594 5.422 1 96.44 429 ASP B O 1
ATOM 7068 N N . CYS B 1 430 ? -0.734 -34.188 4.203 1 96.69 430 CYS B N 1
ATOM 7069 C CA . CYS B 1 430 ? -1.427 -34.688 3.021 1 96.69 430 CYS B CA 1
ATOM 7070 C C . CYS B 1 430 ? -0.454 -34.906 1.866 1 96.69 430 CYS B C 1
ATOM 7072 O O . CYS B 1 430 ? -0.849 -35.375 0.792 1 96.69 430 CYS B O 1
ATOM 7074 N N . ILE B 1 431 ? 0.79 -34.688 2.053 1 97.5 431 ILE B N 1
ATOM 7075 C CA . ILE B 1 431 ? 1.758 -34.656 0.961 1 97.5 431 ILE B CA 1
ATOM 7076 C C . ILE B 1 431 ? 1.816 -36.062 0.313 1 97.5 431 ILE B C 1
ATOM 7078 O O . ILE B 1 431 ? 2.049 -36.156 -0.892 1 97.5 431 ILE B O 1
ATOM 7082 N N . ASP B 1 432 ? 1.571 -37.125 1.021 1 96.5 432 ASP B N 1
ATOM 7083 C CA . ASP B 1 432 ? 1.675 -38.5 0.536 1 96.5 432 ASP B CA 1
ATOM 7084 C C . ASP B 1 432 ? 0.543 -38.844 -0.436 1 96.5 432 ASP B C 1
ATOM 7086 O O . ASP B 1 432 ? 0.628 -39.812 -1.195 1 96.5 432 ASP B O 1
ATOM 7090 N N . GLU B 1 433 ? -0.446 -38.062 -0.442 1 95.69 433 GLU B N 1
ATOM 7091 C CA . GLU B 1 433 ? -1.582 -38.281 -1.334 1 95.69 433 GLU B CA 1
ATOM 7092 C C . GLU B 1 433 ? -1.308 -37.688 -2.723 1 95.69 433 GLU B C 1
ATOM 7094 O O . GLU B 1 433 ? -2.027 -38 -3.678 1 95.69 433 GLU B O 1
ATOM 7099 N N . TYR B 1 434 ? -0.239 -37.031 -2.844 1 95.81 434 TYR B N 1
ATOM 7100 C CA . TYR B 1 434 ? 0.031 -36.312 -4.094 1 95.81 434 TYR B CA 1
ATOM 7101 C C . TYR B 1 434 ? 1.313 -36.844 -4.738 1 95.81 434 TYR B C 1
ATOM 7103 O O . TYR B 1 434 ? 2.26 -37.219 -4.043 1 95.81 434 TYR B O 1
ATOM 7111 N N . PRO B 1 435 ? 1.528 -36.688 -6.09 1 96.38 435 PRO B N 1
ATOM 7112 C CA . PRO B 1 435 ? 0.552 -36.156 -7.039 1 96.38 435 PRO B CA 1
ATOM 7113 C C . PRO B 1 435 ? -0.631 -37.094 -7.262 1 96.38 435 PRO B C 1
ATOM 7115 O O . PRO B 1 435 ? -0.511 -38.312 -7.059 1 96.38 435 PRO B O 1
ATOM 7118 N N . LEU B 1 436 ? -1.671 -36.531 -7.652 1 92.06 436 LEU B N 1
ATOM 7119 C CA . LEU B 1 436 ? -2.855 -37.312 -7.984 1 92.06 436 LEU B CA 1
ATOM 7120 C C . LEU B 1 436 ? -2.699 -38 -9.344 1 92.06 436 LEU B C 1
ATOM 7122 O O . LEU B 1 436 ? -2.146 -37.406 -10.273 1 92.06 436 LEU B O 1
ATOM 7126 N N . GLU B 1 437 ? -3.215 -39.156 -9.438 1 83.75 437 GLU B N 1
ATOM 7127 C CA . GLU B 1 437 ? -3.209 -39.844 -10.711 1 83.75 437 GLU B CA 1
ATOM 7128 C C . GLU B 1 437 ? -4.289 -39.312 -11.648 1 83.75 437 GLU B C 1
ATOM 7130 O O . GLU B 1 437 ? -4.066 -39.188 -12.852 1 83.75 437 GLU B O 1
ATOM 7135 N N . ASN B 1 438 ? -5.449 -39.094 -11.086 1 78.12 438 ASN B N 1
ATOM 7136 C CA . ASN B 1 438 ? -6.582 -38.531 -11.828 1 78.12 438 ASN B CA 1
ATOM 7137 C C . ASN B 1 438 ? -7.051 -37.219 -11.25 1 78.12 438 ASN B C 1
ATOM 7139 O O . ASN B 1 438 ? -7.488 -37.156 -10.094 1 78.12 438 ASN B O 1
ATOM 7143 N N . LEU B 1 439 ? -6.977 -36.219 -12.062 1 76.88 439 LEU B N 1
ATOM 7144 C CA . LEU B 1 439 ? -7.332 -34.875 -11.602 1 76.88 439 LEU B CA 1
ATOM 7145 C C . LEU B 1 439 ? -8.805 -34.562 -11.891 1 76.88 439 LEU B C 1
ATOM 7147 O O . LEU B 1 439 ? -9.289 -33.469 -11.594 1 76.88 439 LEU B O 1
ATOM 7151 N N . ALA B 1 440 ? -9.445 -35.594 -12.383 1 73.25 440 ALA B N 1
ATOM 7152 C CA . ALA B 1 440 ? -10.852 -35.375 -12.711 1 73.25 440 ALA B CA 1
ATOM 7153 C C . ALA B 1 440 ? -11.68 -35.156 -11.445 1 73.25 440 ALA B C 1
ATOM 7155 O O . ALA B 1 440 ? -11.492 -35.844 -10.445 1 73.25 440 ALA B O 1
ATOM 7156 N N . ASN B 1 441 ? -12.469 -34.125 -11.461 1 75.88 441 ASN B N 1
ATOM 7157 C CA . ASN B 1 441 ? -13.375 -33.844 -10.352 1 75.88 441 ASN B CA 1
ATOM 7158 C C . ASN B 1 441 ? -14.406 -34.938 -10.172 1 75.88 441 ASN B C 1
ATOM 7160 O O . ASN B 1 441 ? -15.117 -35.312 -11.117 1 75.88 441 ASN B O 1
ATOM 7164 N N . PRO B 1 442 ? -14.531 -35.562 -9.023 1 72.44 442 PRO B N 1
ATOM 7165 C CA . PRO B 1 442 ? -15.453 -36.688 -8.797 1 72.44 442 PRO B CA 1
ATOM 7166 C C . PRO B 1 442 ? -16.906 -36.312 -9.008 1 72.44 442 PRO B C 1
ATOM 7168 O O . PRO B 1 442 ? -17.766 -37.188 -9.188 1 72.44 442 PRO B O 1
ATOM 7171 N N . PHE B 1 443 ? -17.109 -35 -8.883 1 73.06 443 PHE B N 1
ATOM 7172 C CA . PHE B 1 443 ? -18.484 -34.531 -9.07 1 73.06 443 PHE B CA 1
ATOM 7173 C C . PHE B 1 443 ? -18.969 -34.812 -10.484 1 73.06 443 PHE B C 1
ATOM 7175 O O . PHE B 1 443 ? -20.172 -34.906 -10.727 1 73.06 443 PHE B O 1
ATOM 7182 N N . MET B 1 444 ? -18.062 -34.969 -11.336 1 67 444 MET B N 1
ATOM 7183 C CA . MET B 1 444 ? -18.438 -35.25 -12.727 1 67 444 MET B CA 1
ATOM 7184 C C . MET B 1 444 ? -19.125 -36.594 -12.852 1 67 444 MET B C 1
ATOM 7186 O O . MET B 1 444 ? -20.031 -36.75 -13.672 1 67 444 MET B O 1
ATOM 7190 N N . GLU B 1 445 ? -18.625 -37.531 -12.102 1 63.75 445 GLU B N 1
ATOM 7191 C CA . GLU B 1 445 ? -19.266 -38.875 -12.125 1 63.75 445 GLU B CA 1
ATOM 7192 C C . GLU B 1 445 ? -20.703 -38.781 -11.609 1 63.75 445 GLU B C 1
ATOM 7194 O O . GLU B 1 445 ? -21.594 -39.438 -12.148 1 63.75 445 GLU B O 1
ATOM 7199 N N . LYS B 1 446 ? -20.859 -37.969 -10.617 1 61.97 446 LYS B N 1
ATOM 7200 C CA . LYS B 1 446 ? -22.156 -37.875 -9.977 1 61.97 446 LYS B CA 1
ATOM 7201 C C . LYS B 1 446 ? -23.078 -36.938 -10.773 1 61.97 446 LYS B C 1
ATOM 7203 O O . LYS B 1 446 ? -24.297 -37.125 -10.797 1 61.97 446 LYS B O 1
ATOM 7208 N N . TYR B 1 447 ? -22.469 -36 -11.305 1 61 447 TYR B N 1
ATOM 7209 C CA . TYR B 1 447 ? -23.312 -34.969 -11.898 1 61 447 TYR B CA 1
ATOM 7210 C C . TYR B 1 447 ? -23.078 -34.844 -13.406 1 61 447 TYR B C 1
ATOM 7212 O O . TYR B 1 447 ? -23.109 -33.75 -13.969 1 61 447 TYR B O 1
ATOM 7220 N N . GLY B 1 448 ? -22.734 -35.938 -14.008 1 59.22 448 GLY B N 1
ATOM 7221 C CA . GLY B 1 448 ? -22.609 -36 -15.453 1 59.22 448 GLY B CA 1
ATOM 7222 C C . GLY B 1 448 ? -23.75 -35.281 -16.172 1 59.22 448 GLY B C 1
ATOM 7223 O O . GLY B 1 448 ? -23.625 -34.938 -17.359 1 59.22 448 GLY B O 1
ATOM 7224 N N . TRP B 1 449 ? -24.844 -35 -15.414 1 58.75 449 TRP B N 1
ATOM 7225 C CA . TRP B 1 449 ? -26.016 -34.375 -16.016 1 58.75 449 TRP B CA 1
ATOM 7226 C C . TRP B 1 449 ? -25.766 -32.906 -16.281 1 58.75 449 TRP B C 1
ATOM 7228 O O . TRP B 1 449 ? -26.531 -32.25 -17 1 58.75 449 TRP B O 1
ATOM 7238 N N . ILE B 1 450 ? -24.781 -32.312 -15.617 1 63.09 450 ILE B N 1
ATOM 7239 C CA . ILE B 1 450 ? -24.547 -30.875 -15.742 1 63.09 450 ILE B CA 1
ATOM 7240 C C . ILE B 1 450 ? -24.359 -30.516 -17.203 1 63.09 450 ILE B C 1
ATOM 7242 O O . ILE B 1 450 ? -24.609 -29.375 -17.609 1 63.09 450 ILE B O 1
ATOM 7246 N N . ASN B 1 451 ? -23.984 -31.5 -17.922 1 58.28 451 ASN B N 1
ATOM 7247 C CA . ASN B 1 451 ? -23.812 -31.266 -19.359 1 58.28 451 ASN B CA 1
ATOM 7248 C C . ASN B 1 451 ? -25.109 -31.438 -20.125 1 58.28 451 ASN B C 1
ATOM 7250 O O . ASN B 1 451 ? -25.172 -31.172 -21.328 1 58.28 451 ASN B O 1
ATOM 7254 N N . ASP B 1 452 ? -26.141 -31.969 -19.453 1 56.69 452 ASP B N 1
ATOM 7255 C CA . ASP B 1 452 ? -27.406 -32.188 -20.125 1 56.69 452 ASP B CA 1
ATOM 7256 C C . ASP B 1 452 ? -28.172 -30.875 -20.281 1 56.69 452 ASP B C 1
ATOM 7258 O O . ASP B 1 452 ? -28.297 -30.094 -19.328 1 56.69 452 ASP B O 1
ATOM 7262 N N . GLU B 1 453 ? -28.297 -30.266 -21.375 1 49.97 453 GLU B N 1
ATOM 7263 C CA . GLU B 1 453 ? -28.922 -29.016 -21.766 1 49.97 453 GLU B CA 1
ATOM 7264 C C . GLU B 1 453 ? -30.406 -28.984 -21.406 1 49.97 453 GLU B C 1
ATOM 7266 O O . GLU B 1 453 ? -31.062 -27.953 -21.516 1 49.97 453 GLU B O 1
ATOM 7271 N N . ASP B 1 454 ? -31.125 -30.016 -21.234 1 46.12 454 ASP B N 1
ATOM 7272 C CA . ASP B 1 454 ? -32.594 -29.938 -21.125 1 46.12 454 ASP B CA 1
ATOM 7273 C C . ASP B 1 454 ? -33 -29.297 -19.812 1 46.12 454 ASP B C 1
ATOM 7275 O O . ASP B 1 454 ? -32.719 -29.828 -18.734 1 46.12 454 ASP B O 1
ATOM 7279 N N . GLU B 1 455 ? -33.438 -28.094 -19.844 1 46.25 455 GLU B N 1
ATOM 7280 C CA . GLU B 1 455 ? -33.938 -27.297 -18.719 1 46.25 455 GLU B CA 1
ATOM 7281 C C . GLU B 1 455 ? -35.031 -28.016 -17.969 1 46.25 455 GLU B C 1
ATOM 7283 O O . GLU B 1 455 ? -35.312 -27.719 -16.797 1 46.25 455 GLU B O 1
ATOM 7288 N N . ALA B 1 456 ? -35.969 -28.781 -18.672 1 42.09 456 ALA B N 1
ATOM 7289 C CA . ALA B 1 456 ? -37.219 -29.359 -18.172 1 42.09 456 ALA B CA 1
ATOM 7290 C C . ALA B 1 456 ? -36.938 -30.438 -17.125 1 42.09 456 ALA B C 1
ATOM 7292 O O . ALA B 1 456 ? -37.812 -30.781 -16.328 1 42.09 456 ALA B O 1
ATOM 7293 N N . THR B 1 457 ? -35.969 -31.125 -17.219 1 37.16 457 THR B N 1
ATOM 7294 C CA . THR B 1 457 ? -35.812 -32.281 -16.359 1 37.16 457 THR B CA 1
ATOM 7295 C C . THR B 1 457 ? -35.062 -31.906 -15.07 1 37.16 457 THR B C 1
ATOM 7297 O O . THR B 1 457 ? -34.812 -32.781 -14.234 1 37.16 457 THR B O 1
ATOM 7300 N N . PHE B 1 458 ? -34.312 -30.844 -15.023 1 42.09 458 PHE B N 1
ATOM 7301 C CA . PHE B 1 458 ? -33.469 -30.75 -13.836 1 42.09 458 PHE B CA 1
ATOM 7302 C C . PHE B 1 458 ? -34.281 -30.234 -12.641 1 42.09 458 PHE B C 1
ATOM 7304 O O . PHE B 1 458 ? -34.75 -29.094 -12.656 1 42.09 458 PHE B O 1
ATOM 7311 N N . VAL B 1 459 ? -34.938 -31.078 -12.047 1 42.12 459 VAL B N 1
ATOM 7312 C CA . VAL B 1 459 ? -35.438 -30.812 -10.695 1 42.12 459 VAL B CA 1
ATOM 7313 C C . VAL B 1 459 ? -34.25 -30.734 -9.719 1 42.12 459 VAL B C 1
ATOM 7315 O O . VAL B 1 459 ? -33.406 -31.625 -9.68 1 42.12 459 VAL B O 1
ATOM 7318 N N . VAL B 1 460 ? -33.688 -29.516 -9.398 1 45.44 460 VAL B N 1
ATOM 7319 C CA . VAL B 1 460 ? -32.812 -29.391 -8.258 1 45.44 460 VAL B CA 1
ATOM 7320 C C . VAL B 1 460 ? -33.125 -30.484 -7.23 1 45.44 460 VAL B C 1
ATOM 7322 O O . VAL B 1 460 ? -34.25 -30.609 -6.781 1 45.44 460 VAL B O 1
ATOM 7325 N N . PRO B 1 461 ? -32.25 -31.531 -7.148 1 40.22 461 PRO B N 1
ATOM 7326 C CA . PRO B 1 461 ? -32.625 -32.531 -6.137 1 40.22 461 PRO B CA 1
ATOM 7327 C C . PRO B 1 461 ? -33 -31.875 -4.801 1 40.22 461 PRO B C 1
ATOM 7329 O O . PRO B 1 461 ? -32.406 -30.875 -4.41 1 40.22 461 PRO B O 1
ATOM 7332 N N . GLU B 1 462 ? -34.312 -31.938 -4.387 1 35.97 462 GLU B N 1
ATOM 7333 C CA . GLU B 1 462 ? -34.781 -31.484 -3.074 1 35.97 462 GLU B CA 1
ATOM 7334 C C . GLU B 1 462 ? -33.688 -31.703 -2.016 1 35.97 462 GLU B C 1
ATOM 7336 O O . GLU B 1 462 ? -33.281 -30.75 -1.332 1 35.97 462 GLU B O 1
ATOM 7341 N N . SER B 1 463 ? -33.969 -32.469 -0.847 1 31.97 463 SER B N 1
ATOM 7342 C CA . SER B 1 463 ? -33.344 -32.812 0.423 1 31.97 463 SER B CA 1
ATOM 7343 C C . SER B 1 463 ? -32.094 -33.656 0.207 1 31.97 463 SER B C 1
ATOM 7345 O O . SER B 1 463 ? -32.156 -34.812 -0.26 1 31.97 463 SER B O 1
ATOM 7347 N N . ILE B 1 464 ? -30.953 -33.312 -0.451 1 28.56 464 ILE B N 1
ATOM 7348 C CA . ILE B 1 464 ? -30.031 -34.344 -0.009 1 28.56 464 ILE B CA 1
ATOM 7349 C C . ILE B 1 464 ? -29.719 -34.156 1.477 1 28.56 464 ILE B C 1
ATOM 7351 O O . ILE B 1 464 ? -29.406 -33.062 1.923 1 28.56 464 ILE B O 1
#

pLDDT: mean 88.71, std 14.55, range [28.56, 98.94]

Sequence (928 aa):
MDNFLLLLYIAPLSYLFFKLFKLIDQKRHQCCYILDYQCYKPTDDRKLSTQFSGEVIKRNTNLGLNEYKFLLKAIVSSGIGEKTYAPRMVFDGRETDPTLEDGVVEMEEFFDDSIPKVLSRSRISPQDIDVLVVNVSMLAIVPSLAARIINRYKMRDDVKVYNLSGMGCSASLISINIVQNIFKCRKNVHALVVTSESLSPNWYAGNDRSMILANCLFRTGGCAILLTNKVALKHRAMFKLKCLVRTHHGAKEESFNCCIQKEDELGRTGFHLGKTLPKAATRAFVENLKVISPKILPVRELARFTIASFVRKMRQGRSSKGAGGRPTIDFTTGVDHFCLHTGGKAVIDGIGQSLNLSKYDLEPARMTLHRFGNTSASSLWYVLGYMEAKKRLKKGDRVFMISFGAGFKCNSCLWEVVRDLGDGNVWEDCIDEYPLENLANPFMEKYGWINDEDEATFVVPESIMDNFLLLLYIAPLSYLFFKLFKLIDQKRHQCCYILDYQCYKPTDDRKLSTQFSGEVIKRNTNLGLNEYKFLLKAIVSSGIGEKTYAPRMVFDGRETDPTLEDGVVEMEEFFDDSIPKVLSRSRISPQDIDVLVVNVSMLAIVPSLAARIINRYKMRDDVKVYNLSGMGCSASLISINIVQNIFKCRKNVHALVVTSESLSPNWYAGNDRSMILANCLFRTGGCAILLTNKVALKHRAMFKLKCLVRTHHGAKEESFNCCIQKEDELGRTGFHLGKTLPKAATRAFVENLKVISPKILPVRELARFTIASFVRKMRQGRSSKGAGGRPTIDFTTGVDHFCLHTGGKAVIDGIGQSLNLSKYDLEPARMTLHRFGNTSASSLWYVLGYMEAKKRLKKGDRVFMISFGAGFKCNSCLWEVVRDLGDGNVWEDCIDEYPLENLANPFMEKYGWINDEDEATFVVPESI

Secondary structure (DSSP, 8-state):
-HHHHHHHHHHHHHHHHHHHHHHHHHHHTT--EEEEEEE----GGGEE-HHHHHHHHHH-TT--HHHHHHHHHHHHHHT--SSEE--HHHHTT-TTS--HHHHHHHHHHHHHHHHHHHHHHHT--GGG--EEEEEETT---SS-HHHHHHHHHT--TT-EEEEE-S-GGGHHHHHHHHHHHHHTT-SS-EEEEEEE---GGG---SS-HHHHHHHHHB---EEEEEEE--GGGGGG-SEEEEEEEEEE-TTSHHHHHSEEEEE-TT--EEEEE-TTHHHHHHHHHHHHHHHHHHHHS-HHHHHHHHHHHHHHHHHHHH-TT--PPPP---GGGT-SEEEE--S-HHHHHHHHHHHT--HHHHHHHHHHHHHH-B-GGGHHHHHHHHHHHTT---TT-EEEEEEEETTTEEEEEEEEE-S-----GGGTTTGGG-S-S----THHHH-GGGG---TTS-------/-HHHHHHHHHHHHHHHHHHHHHHHHHHHTT--EEEEEEE----GGGEE-HHHHHHHHHH-TT--HHHHHHHHHHHHHHT--SSEE--HHHHTT-TTS--HHHHHHHHHHHHHHHHHHHHHHHT--GGG--EEEEEETT---SS-HHHHHHHHHT--TT-EEEEE-S-GGGHHHHHHHHHHHHHTT-SS-EEEEEEE---GGG---SS-HHHHHHHHHB---EEEEEEE--GGGGGG-SEEEEEEEEEE-TTSHHHHHSEEEEE-TT--EEEEE-TTHHHHHHHHHHHHHHHHHHHHS-HHHHHHHHHHHHHHHHHHHH-TT--PPPP---GGGT-SEEEE--S-HHHHHHHHHHHT--HHHHHHHHHHHHHH-B-GGGHHHHHHHHHHHTT---TT-EEEEEEEETTTEEEEEEEEE-S-----GGGTTTGGG-S-S----THHHH-GGGG---TTS----S--